Protein AF-0000000078279944 (afdb_homodimer)

InterPro domains:
  IPR004839 Aminotransferase, class I/classII, large domain [PF00155] (43-386)
  IPR015421 Pyridoxal phosphate-dependent transferase, major domain [G3DSA:3.40.640.10] (64-285)
  IPR015422 Pyridoxal phosphate-dependent transferase, small domain [G3DSA:3.90.1150.10] (15-389)
  IPR015424 Pyridoxal phosphate-dependent transferase [SSF53383] (3-393)
  IPR050859 Class-I pyridoxal-phosphate-dependent aminotransferase-like [PTHR42790] (8-394)

Foldseek 3Di:
DDDDDDPLVVVQDDDPLVVVVVVLPDPLFAEQADQAFAPVLAPVVLLVVLLVVCCVPPVVPLQDDDFAQADQLLLQVVQVCLCVQAVAHDGSLQKRKDLALLVVLLLVLVLWDAAAAEEEEEVQADLSSLSSNSSRNYHYDYFYADLQGGDLVSVLVVCVVRLRHAEYEYAQALGVFALHHHDLVVLLSVLVSCQVSVHAYEHEYAKQLLFQDDDRHHGSNSNHPNQRYKYKYGCVHLHNSVQSIIIIGTDSVSVVSSSVSSCVVPNHGNRNSSSSVSSSVVPDPSNVSSVVLNVQQVLLLVLLVVLCVVQADPPKDKDSHRGRFKIKIFDDQVDFVVVLQVLLVVVSYHWAFSQSSGSPDGRGRMTMGGRRHDHSVSSNVRSNSSSVSVVVRVD/DDDDDDPLVVVQDDDPLVVVVVVLPDPLFAEQADQAFAPVLAPVVLLVVLLVVCCVPPVVPLQDDDFAQADQLLLQVVQVCLCVQAVAHDGSLQKRKDLACLVVLLLVLVLWDAAAAEEEEEVQADLSSLSSNSSRNYHYDYFYADLQGGDLVSVLVVCVVRLRHAEYEYAQALTVFALHHHDLVVLLSVLVSCQVSVHAYEYEYAWQLLFQDDDRHHGSNSNHPRQRYKYKYGCVHLHNSVQSIIIIGTDSVSVVSSSVSSCVVPNHGNRNSSSSVSSSVVPDPSNVSSVVLNVQQVLLLVLLVVLCVVQADPPKDKDSHRGRFKIKIFDDQVDFVVVLQVLLVVVSYHWAFSQSSGSPDGRGRMTMGGRRHDHSVSSNVRSNSSSVSVVVRVD

Organism: NCBI:txid1796616

pLDDT: mean 95.04, std 7.79, range [55.16, 98.94]

Solvent-accessible surface area (backbone atoms only — not comparable to full-atom values): 38940 Å² total; per-residue (Å²): 119,83,78,70,60,14,76,50,54,77,73,59,61,78,54,66,61,57,61,49,51,60,61,46,68,40,88,76,33,45,60,20,51,61,95,46,63,42,49,89,71,44,61,50,70,63,48,50,51,28,43,47,50,43,46,74,75,39,29,50,61,30,37,26,76,68,54,43,49,43,60,63,72,43,31,40,50,50,18,52,48,43,28,70,68,25,56,41,89,53,49,40,72,19,37,34,45,25,46,18,38,46,24,39,47,21,52,47,24,65,48,36,42,39,74,69,32,33,36,37,28,47,45,59,25,48,45,55,54,53,46,18,36,43,66,38,41,42,42,76,45,76,24,55,54,57,80,48,28,63,39,62,72,54,45,52,51,48,45,66,74,38,77,73,42,44,37,35,45,45,44,53,38,26,15,54,49,46,5,42,43,42,39,69,67,47,35,48,49,49,29,50,50,29,50,74,71,65,30,36,31,43,41,44,38,60,30,60,85,33,57,65,51,85,74,91,67,71,40,44,52,47,60,37,86,60,64,43,43,30,38,31,30,39,39,36,68,69,58,38,36,5,57,31,44,18,21,35,34,37,51,49,72,62,40,51,52,50,44,55,53,38,42,19,37,34,42,42,57,45,30,37,55,46,52,31,51,39,45,40,60,73,74,43,63,62,65,61,53,38,51,53,51,28,54,53,39,43,53,21,45,52,39,42,53,53,28,45,68,70,38,41,73,86,78,48,48,64,49,81,43,45,26,40,49,31,28,23,37,38,48,52,81,86,43,48,30,67,61,49,41,58,52,17,47,77,63,34,22,42,56,34,50,33,37,70,26,27,90,78,58,84,49,46,23,25,33,31,39,29,40,37,60,48,57,54,68,56,39,34,50,36,42,39,43,45,21,51,36,50,55,57,65,74,99,121,83,76,68,59,13,74,50,54,78,72,59,61,77,55,68,60,58,60,48,51,60,62,47,68,40,87,76,34,43,61,20,52,59,94,46,64,43,50,88,71,44,61,52,69,63,49,50,51,28,43,48,49,43,46,73,76,38,30,48,62,30,38,26,75,68,54,43,49,42,60,62,72,43,31,40,50,50,19,50,47,43,27,71,69,25,53,42,89,52,48,40,73,19,36,36,47,27,44,17,37,47,24,39,46,22,51,47,23,66,48,36,41,39,74,67,32,34,35,36,29,47,45,59,25,48,46,55,54,52,47,16,36,42,65,38,43,42,41,77,44,77,24,55,54,57,78,46,28,61,41,62,72,55,42,51,51,48,45,67,76,38,75,73,43,46,39,36,46,46,42,53,36,28,16,53,49,45,5,41,44,41,39,70,66,48,35,49,50,48,28,50,49,29,51,74,69,66,30,36,31,43,43,41,39,60,30,60,85,36,55,62,50,85,74,91,64,69,41,44,52,47,60,36,86,58,66,43,43,30,38,32,30,40,39,37,69,69,60,39,36,6,58,31,45,18,22,36,35,36,50,48,73,61,40,52,52,51,45,55,53,37,42,20,38,34,43,43,57,44,31,37,54,46,51,29,51,38,45,38,60,73,75,45,62,61,66,61,53,39,50,53,50,27,53,54,38,43,53,21,46,51,38,42,53,54,27,45,71,70,38,43,71,85,78,48,48,64,50,81,45,44,25,40,50,32,28,24,38,37,48,54,80,86,42,48,29,67,61,49,41,60,51,17,47,76,63,34,23,43,56,33,49,33,37,68,25,28,90,78,57,84,49,47,23,25,33,31,40,30,40,39,60,48,57,54,69,56,38,34,51,34,42,40,41,46,22,51,36,51,55,60,68,76,104

Nearest PDB structures (foldseek):
  3av7-assembly1_C  TM=9.553E-01  e=4.199E-47  Pyrococcus horikoshii OT3
  1wst-assembly1_A-2  TM=9.482E-01  e=3.031E-46  Thermococcus profundus
  1bkg-assembly1_B  TM=9.026E-01  e=9.595E-30  Thermus thermophilus HB8
  1b5o-assembly1_B  TM=8.919E-01  e=1.489E-29  Thermus thermophilus HB8
  1b5p-assembly1_B  TM=8.932E-01  e=2.877E-29  Thermus thermophilus HB8

Radius of gyration: 26.82 Å; Cα contacts (8 Å, |Δi|>4): 1701; chains: 2; bounding box: 56×92×61 Å

Sequence (790 aa):
MEYKYAKRMSSVTASEIRELLKLTEQPEVISFAGGLPAPELFPIEEIKTVNNYVLDHNGEHALQYATTEGYQPLREWIAKRMNTRLGTSFCDENILITHGSQQALDLSGKVFLDEGDVVLCESPTYLAALSAFKAYSCKFAEIPTDDSGMIMSELEKALEKYPTAKLIYVIPDFQNPTGRTWSLERRQQLAEISAKYNVAVLEDNPYGELRYEGDFLPSVKSLDKAGNVLCTGTFSKIFCPGYRIGWIAGEKEVIRKYVLVKQGVDLQCNTIAQMVISAYLEKYDMDAHIDKIREVYRKRRDTAIKAIRSAFPSDITFTKPEGGLFLWIELNEKIDTTRLLEKCLEHNVAFVPGTSFFPNTKKCNTLRINFSNMPEDKISEGIMRIGRALNEFTEMEYKYAKRMSSVTASEIRELLKLTEQPEVISFAGGLPAPELFPIEEIKTVNNYVLDHNGEHALQYATTEGYQPLREWIAKRMNTRLGTSFCDENILITHGSQQALDLSGKVFLDEGDVVLCESPTYLAALSAFKAYSCKFAEIPTDDSGMIMSELEKALEKYPTAKLIYVIPDFQNPTGRTWSLERRQQLAEISAKYNVAVLEDNPYGELRYEGDFLPSVKSLDKAGNVLCTGTFSKIFCPGYRIGWIAGEKEVIRKYVLVKQGVDLQCNTIAQMVISAYLEKYDMDAHIDKIREVYRKRRDTAIKAIRSAFPSDITFTKPEGGLFLWIELNEKIDTTRLLEKCLEHNVAFVPGTSFFPNTKKCNTLRINFSNMPEDKISEGIMRIGRALNEFTE

Structure (mmCIF, N/CA/C/O backbone):
data_AF-0000000078279944-model_v1
#
loop_
_entity.id
_entity.type
_entity.pdbx_description
1 polymer Aminotransferase
#
loop_
_atom_site.group_PDB
_atom_site.id
_atom_site.type_symbol
_atom_site.label_atom_id
_atom_site.label_alt_id
_atom_site.label_comp_id
_atom_site.label_asym_id
_atom_site.label_entity_id
_atom_site.label_seq_id
_atom_site.pdbx_PDB_ins_code
_atom_site.Cartn_x
_atom_site.Cartn_y
_atom_site.Cartn_z
_atom_site.occupancy
_atom_site.B_iso_or_equiv
_atom_site.auth_seq_id
_atom_site.auth_comp_id
_atom_site.auth_asym_id
_atom_site.auth_atom_id
_atom_site.pdbx_PDB_model_num
ATOM 1 N N . MET A 1 1 ? -24.438 -0.947 14.328 1 65.62 1 MET A N 1
ATOM 2 C CA . MET A 1 1 ? -24.594 0.196 13.438 1 65.62 1 MET A CA 1
ATOM 3 C C . MET A 1 1 ? -24.562 -0.243 11.977 1 65.62 1 MET A C 1
ATOM 5 O O . MET A 1 1 ? -23.875 -1.203 11.633 1 65.62 1 MET A O 1
ATOM 9 N N . GLU A 1 2 ? -25.5 0.365 11.328 1 81 2 GLU A N 1
ATOM 10 C CA . GLU A 1 2 ? -25.609 0.07 9.906 1 81 2 GLU A CA 1
ATOM 11 C C . GLU A 1 2 ? -24.859 1.091 9.062 1 81 2 GLU A C 1
ATOM 13 O O . GLU A 1 2 ? -25.281 2.242 8.945 1 81 2 GLU A O 1
ATOM 18 N N . TYR A 1 3 ? -23.625 0.849 8.695 1 85.88 3 TYR A N 1
ATOM 19 C CA . TYR A 1 3 ? -22.844 1.724 7.824 1 85.88 3 TYR A CA 1
ATOM 20 C C . TYR A 1 3 ? -23.422 1.737 6.414 1 85.88 3 TYR A C 1
ATOM 22 O O . TYR A 1 3 ? -24 0.743 5.961 1 85.88 3 TYR A O 1
ATOM 30 N N . LYS A 1 4 ? -23.375 2.889 5.859 1 93.12 4 LYS A N 1
ATOM 31 C CA . LYS A 1 4 ? -23.75 3.029 4.453 1 93.12 4 LYS A CA 1
ATOM 32 C C . LYS A 1 4 ? -22.547 2.758 3.543 1 93.12 4 LYS A C 1
ATOM 34 O O . LYS A 1 4 ? -21.859 3.688 3.117 1 93.12 4 LYS A O 1
ATOM 39 N N . TYR A 1 5 ? -22.359 1.475 3.131 1 94.94 5 TYR A N 1
ATOM 40 C CA . TYR A 1 5 ? -21.203 1.061 2.354 1 94.94 5 TYR A CA 1
ATOM 41 C C . TYR A 1 5 ? -21.406 1.354 0.871 1 94.94 5 TYR A C 1
ATOM 43 O O . TYR A 1 5 ? -22.531 1.564 0.422 1 94.94 5 TYR A O 1
ATOM 51 N N . ALA A 1 6 ? -20.359 1.479 0.167 1 95.56 6 ALA A N 1
ATOM 52 C CA . ALA A 1 6 ? -20.422 1.55 -1.29 1 95.56 6 ALA A CA 1
ATOM 53 C C . ALA A 1 6 ? -21.062 0.295 -1.877 1 95.56 6 ALA A C 1
ATOM 55 O O . ALA A 1 6 ? -20.984 -0.782 -1.28 1 95.56 6 ALA A O 1
ATOM 56 N N . LYS A 1 7 ? -21.578 0.399 -3.098 1 92.81 7 LYS A N 1
ATOM 57 C CA . LYS A 1 7 ? -22.234 -0.699 -3.795 1 92.81 7 LYS A CA 1
ATOM 58 C C . LYS A 1 7 ? -21.281 -1.861 -4.031 1 92.81 7 LYS A C 1
ATOM 60 O O . LYS A 1 7 ? -21.672 -3.025 -3.963 1 92.81 7 LYS A O 1
ATOM 65 N N . ARG A 1 8 ? -20.047 -1.592 -4.25 1 92.06 8 ARG A N 1
ATOM 66 C CA . ARG A 1 8 ? -19.047 -2.602 -4.586 1 92.06 8 ARG A CA 1
ATOM 67 C C . ARG A 1 8 ? -18.812 -3.553 -3.418 1 92.06 8 ARG A C 1
ATOM 69 O O . ARG A 1 8 ? -18.344 -4.676 -3.609 1 92.06 8 ARG A O 1
ATOM 76 N N . MET A 1 9 ? -19.125 -3.168 -2.195 1 91.38 9 MET A N 1
ATOM 77 C CA . MET A 1 9 ? -18.875 -3.984 -1.011 1 91.38 9 MET A CA 1
ATOM 78 C C . MET A 1 9 ? -19.766 -5.227 -1.007 1 91.38 9 MET A C 1
ATOM 80 O O . MET A 1 9 ? -19.469 -6.203 -0.316 1 91.38 9 MET A O 1
ATOM 84 N N . SER A 1 10 ? -20.828 -5.172 -1.706 1 83.31 10 SER A N 1
ATOM 85 C CA . SER A 1 10 ? -21.719 -6.332 -1.81 1 83.31 10 SER A CA 1
ATOM 86 C C . SER A 1 10 ? -21.047 -7.457 -2.602 1 83.31 10 SER A C 1
ATOM 88 O O . SER A 1 10 ? -21.406 -8.625 -2.449 1 83.31 10 SER A O 1
ATOM 90 N N . SER A 1 11 ? -20.156 -7.086 -3.41 1 76.62 11 SER A N 1
ATOM 91 C CA . SER A 1 11 ? -19.484 -8.07 -4.262 1 76.62 11 SER A CA 1
ATOM 92 C C . SER A 1 11 ? -18.172 -8.539 -3.646 1 76.62 11 SER A C 1
ATOM 94 O O . SER A 1 11 ? -17.578 -9.508 -4.121 1 76.62 11 SER A O 1
ATOM 96 N N . VAL A 1 12 ? -17.844 -7.793 -2.619 1 73.19 12 VAL A N 1
ATOM 97 C CA . VAL A 1 12 ? -16.578 -8.156 -1.981 1 73.19 12 VAL A CA 1
ATOM 98 C C . VAL A 1 12 ? -16.828 -9.227 -0.917 1 73.19 12 VAL A C 1
ATOM 100 O O . VAL A 1 12 ? -17.562 -8.984 0.053 1 73.19 12 VAL A O 1
ATOM 103 N N . THR A 1 13 ? -16.609 -10.391 -1.125 1 66.62 13 THR A N 1
ATOM 104 C CA . THR A 1 13 ? -16.828 -11.508 -0.209 1 66.62 13 THR A CA 1
ATOM 105 C C . THR A 1 13 ? -15.492 -12.016 0.339 1 66.62 13 THR A C 1
ATOM 107 O O . THR A 1 13 ? -14.445 -11.844 -0.29 1 66.62 13 THR A O 1
ATOM 110 N N . ALA A 1 14 ? -15.688 -12.367 1.615 1 60.19 14 ALA A N 1
ATOM 111 C CA . ALA A 1 14 ? -14.508 -12.984 2.221 1 60.19 14 ALA A CA 1
ATOM 112 C C . ALA A 1 14 ? -13.977 -14.125 1.357 1 60.19 14 ALA A C 1
ATOM 114 O O . ALA A 1 14 ? -14.758 -14.898 0.8 1 60.19 14 ALA A O 1
ATOM 115 N N . SER A 1 15 ? -12.664 -13.898 1.014 1 56.44 15 SER A N 1
ATOM 116 C CA . SER A 1 15 ? -12.047 -14.977 0.251 1 56.44 15 SER A CA 1
ATOM 117 C C . SER A 1 15 ? -12.102 -16.297 1.014 1 56.44 15 SER A C 1
ATOM 119 O O . SER A 1 15 ? -11.648 -16.375 2.158 1 56.44 15 SER A O 1
ATOM 121 N N . GLU A 1 16 ? -13.023 -17.203 0.673 1 55.19 16 GLU A N 1
ATOM 122 C CA . GLU A 1 16 ? -13.016 -18.547 1.235 1 55.19 16 GLU A CA 1
ATOM 123 C C . GLU A 1 16 ? -11.594 -19.047 1.471 1 55.19 16 GLU A C 1
ATOM 125 O O . GLU A 1 16 ? -11.32 -19.688 2.479 1 55.19 16 GLU A O 1
ATOM 130 N N . ILE A 1 17 ? -10.758 -18.625 0.585 1 56.97 17 ILE A N 1
ATOM 131 C CA . ILE A 1 17 ? -9.383 -19.094 0.615 1 56.97 17 ILE A CA 1
ATOM 132 C C . ILE A 1 17 ? -8.648 -18.5 1.815 1 56.97 17 ILE A C 1
ATOM 134 O O . ILE A 1 17 ? -7.922 -19.203 2.518 1 56.97 17 ILE A O 1
ATOM 138 N N . ARG A 1 18 ? -8.867 -17.297 2.035 1 56.94 18 ARG A N 1
ATOM 139 C CA . ARG A 1 18 ? -8.125 -16.672 3.131 1 56.94 18 ARG A CA 1
ATOM 140 C C . ARG A 1 18 ? -8.562 -17.25 4.477 1 56.94 18 ARG A C 1
ATOM 142 O O . ARG A 1 18 ? -7.734 -17.453 5.367 1 56.94 18 ARG A O 1
ATOM 149 N N . GLU A 1 19 ? -9.883 -17.562 4.52 1 58.25 19 GLU A N 1
ATOM 150 C CA . GLU A 1 19 ? -10.352 -18.219 5.734 1 58.25 19 GLU A CA 1
ATOM 151 C C . GLU A 1 19 ? -9.734 -19.609 5.887 1 58.25 19 GLU A C 1
ATOM 153 O O . GLU A 1 19 ? -9.414 -20.031 7 1 58.25 19 GLU A O 1
ATOM 158 N N . LEU A 1 20 ? -9.586 -20.078 4.824 1 58.69 20 LEU A N 1
ATOM 159 C CA . LEU A 1 20 ? -8.969 -21.391 4.828 1 58.69 20 LEU A CA 1
ATOM 160 C C . LEU A 1 20 ? -7.492 -21.297 5.211 1 58.69 20 LEU A C 1
ATOM 162 O O . LEU A 1 20 ? -6.992 -22.141 5.973 1 58.69 20 LEU A O 1
ATOM 166 N N . LEU A 1 21 ? -6.863 -20.203 4.801 1 58.97 21 LEU A N 1
ATOM 167 C CA . LEU A 1 21 ? -5.438 -20.016 5.055 1 58.97 21 LEU A CA 1
ATOM 168 C C . LEU A 1 21 ? -5.176 -19.781 6.539 1 58.97 21 LEU A C 1
ATOM 170 O O . LEU A 1 21 ? -4.137 -20.203 7.062 1 58.97 21 LEU A O 1
ATOM 174 N N . LYS A 1 22 ? -6.156 -19.281 7.113 1 59.84 22 LYS A N 1
ATOM 175 C CA . LYS A 1 22 ? -6.035 -19.109 8.555 1 59.84 22 LYS A CA 1
ATOM 176 C C . LYS A 1 22 ? -5.98 -20.453 9.273 1 59.84 22 LYS A C 1
ATOM 178 O O . LYS A 1 22 ? -5.258 -20.609 10.266 1 59.84 22 LYS A O 1
ATOM 183 N N . LEU A 1 23 ? -6.637 -21.359 8.734 1 57.47 23 LEU A N 1
ATOM 184 C CA . LEU A 1 23 ? -6.684 -22.688 9.312 1 57.47 23 LEU A CA 1
ATOM 185 C C . LEU A 1 23 ? -5.344 -23.406 9.141 1 57.47 23 LEU A C 1
ATOM 187 O O . LEU A 1 23 ? -4.984 -24.25 9.961 1 57.47 23 LEU A O 1
ATOM 191 N N . THR A 1 24 ? -4.641 -22.922 8.203 1 60.19 24 THR A N 1
ATOM 192 C CA . THR A 1 24 ? -3.41 -23.641 7.871 1 60.19 24 THR A CA 1
ATOM 193 C C . THR A 1 24 ? -2.256 -23.156 8.742 1 60.19 24 THR A C 1
ATOM 195 O O . THR A 1 24 ? -1.141 -23.672 8.648 1 60.19 24 THR A O 1
ATOM 198 N N . GLU A 1 25 ? -2.605 -22.328 9.641 1 63.91 25 GLU A N 1
ATOM 199 C CA . GLU A 1 25 ? -1.559 -21.812 10.516 1 63.91 25 GLU A CA 1
ATOM 200 C C . GLU A 1 25 ? -1.317 -22.734 11.703 1 63.91 25 GLU A C 1
ATOM 202 O O . GLU A 1 25 ? -0.363 -22.562 12.453 1 63.91 25 GLU A O 1
ATOM 207 N N . GLN A 1 26 ? -2 -23.859 11.695 1 70.94 26 GLN A N 1
ATOM 208 C CA . GLN A 1 26 ? -1.766 -24.828 12.75 1 70.94 26 GLN A CA 1
ATOM 209 C C . GLN A 1 26 ? -0.533 -25.672 12.453 1 70.94 26 GLN A C 1
ATOM 211 O O . GLN A 1 26 ? -0.379 -26.188 11.344 1 70.94 26 GLN A O 1
ATOM 216 N N . PRO A 1 27 ? 0.3 -25.812 13.414 1 77.81 27 PRO A N 1
ATOM 217 C CA . PRO A 1 27 ? 1.584 -26.484 13.188 1 77.81 27 PRO A CA 1
ATOM 218 C C . PRO A 1 27 ? 1.425 -27.922 12.734 1 77.81 27 PRO A C 1
ATOM 220 O O . PRO A 1 27 ? 2.314 -28.469 12.07 1 77.81 27 PRO A O 1
ATOM 223 N N . GLU A 1 28 ? 0.326 -28.516 13 1 86.94 28 GLU A N 1
ATOM 224 C CA . GLU A 1 28 ? 0.134 -29.922 12.672 1 86.94 28 GLU A CA 1
ATOM 225 C C . GLU A 1 28 ? -0.317 -30.094 11.227 1 86.94 28 GLU A C 1
ATOM 227 O O . GLU A 1 28 ? -0.282 -31.203 10.688 1 86.94 28 GLU A O 1
ATOM 232 N N . VAL A 1 29 ? -0.707 -29.141 10.664 1 90.94 29 VAL A N 1
ATOM 233 C CA . VAL A 1 29 ? -1.263 -29.234 9.312 1 90.94 29 VAL A CA 1
ATOM 234 C C . VAL A 1 29 ? -0.163 -28.984 8.281 1 90.94 29 VAL A C 1
ATOM 236 O O . VAL A 1 29 ? 0.544 -27.984 8.352 1 90.94 29 VAL A O 1
ATOM 239 N N . ILE A 1 30 ? 0.047 -29.953 7.398 1 93.88 30 ILE A N 1
ATOM 240 C CA . ILE A 1 30 ? 0.878 -29.719 6.223 1 93.88 30 ILE A CA 1
ATOM 241 C C . ILE A 1 30 ? 0.089 -28.938 5.176 1 93.88 30 ILE A C 1
ATOM 243 O O . ILE A 1 30 ? -0.887 -29.453 4.617 1 93.88 30 ILE A O 1
ATOM 247 N N . SER A 1 31 ? 0.511 -27.719 4.965 1 92.19 31 SER A N 1
ATOM 248 C CA . SER A 1 31 ? -0.3 -26.859 4.109 1 92.19 31 SER A CA 1
ATOM 249 C C . SER A 1 31 ? 0.357 -26.656 2.748 1 92.19 31 SER A C 1
ATOM 251 O O . SER A 1 31 ? 1.504 -26.219 2.666 1 92.19 31 SER A O 1
ATOM 253 N N . PHE A 1 32 ? -0.407 -26.984 1.696 1 93.81 32 PHE A N 1
ATOM 254 C CA . PHE A 1 32 ? -0.02 -26.688 0.323 1 93.81 32 PHE A CA 1
ATOM 255 C C . PHE A 1 32 ? -0.824 -25.516 -0.221 1 93.81 32 PHE A C 1
ATOM 257 O O . PHE A 1 32 ? -0.864 -25.281 -1.433 1 93.81 32 PHE A O 1
ATOM 264 N N . ALA A 1 33 ? -1.485 -24.781 0.702 1 87.12 33 ALA A N 1
ATOM 265 C CA . ALA A 1 33 ? -2.473 -23.781 0.291 1 87.12 33 ALA A CA 1
ATOM 266 C C . ALA A 1 33 ? -1.805 -22.453 -0.028 1 87.12 33 ALA A C 1
ATOM 268 O O . ALA A 1 33 ? -2.242 -21.734 -0.926 1 87.12 33 ALA A O 1
ATOM 269 N N . GLY A 1 34 ? -0.822 -22.047 0.621 1 80.81 34 GLY A N 1
ATOM 270 C CA . GLY A 1 34 ? -0.262 -20.719 0.425 1 80.81 34 GLY A CA 1
ATOM 271 C C . GLY A 1 34 ? 0.759 -20.672 -0.695 1 80.81 34 GLY A C 1
ATOM 272 O O . GLY A 1 34 ? 1.333 -21.688 -1.072 1 80.81 34 GLY A O 1
ATOM 273 N N . GLY A 1 35 ? 0.805 -19.547 -1.481 1 84 35 GLY A N 1
ATOM 274 C CA . GLY A 1 35 ? 1.883 -19.281 -2.416 1 84 35 GLY A CA 1
ATOM 275 C C . GLY A 1 35 ? 3.105 -18.672 -1.756 1 84 35 GLY A C 1
ATOM 276 O O . GLY A 1 35 ? 3.596 -17.625 -2.189 1 84 35 GLY A O 1
ATOM 277 N N . LEU A 1 36 ? 3.637 -19.438 -0.78 1 90.56 36 LEU A N 1
ATOM 278 C CA . LEU A 1 36 ? 4.688 -18.891 0.074 1 90.56 36 LEU A CA 1
ATOM 279 C C . LEU A 1 36 ? 6.059 -19.422 -0.351 1 90.56 36 LEU A C 1
ATOM 281 O O . LEU A 1 36 ? 6.219 -20.625 -0.596 1 90.56 36 LEU A O 1
ATOM 285 N N . PRO A 1 37 ? 7.016 -18.531 -0.433 1 94.81 37 PRO A N 1
ATOM 286 C CA . PRO A 1 37 ? 8.398 -18.984 -0.619 1 94.81 37 PRO A CA 1
ATOM 287 C C . PRO A 1 37 ? 8.93 -19.75 0.585 1 94.81 37 PRO A C 1
ATOM 289 O O . PRO A 1 37 ? 8.352 -19.703 1.671 1 94.81 37 PRO A O 1
ATOM 292 N N . ALA A 1 38 ? 9.977 -20.5 0.367 1 95.88 38 ALA A N 1
ATOM 293 C CA . ALA A 1 38 ? 10.656 -21.219 1.435 1 95.88 38 ALA A CA 1
ATOM 294 C C . ALA A 1 38 ? 11.422 -20.266 2.348 1 95.88 38 ALA A C 1
ATOM 296 O O . ALA A 1 38 ? 12.406 -19.656 1.93 1 95.88 38 ALA A O 1
ATOM 297 N N . PRO A 1 39 ? 11.039 -20.219 3.578 1 95.25 39 PRO A N 1
ATOM 298 C CA . PRO A 1 39 ? 11.648 -19.203 4.449 1 95.25 39 PRO A CA 1
ATOM 299 C C . PRO A 1 39 ? 13.117 -19.484 4.738 1 95.25 39 PRO A C 1
ATOM 301 O O . PRO A 1 39 ? 13.898 -18.562 4.977 1 95.25 39 PRO A O 1
ATOM 304 N N . GLU A 1 40 ? 13.5 -20.797 4.699 1 96.62 40 GLU A N 1
ATOM 305 C CA . GLU A 1 40 ? 14.875 -21.156 5 1 96.62 40 GLU A CA 1
ATOM 306 C C . GLU A 1 40 ? 15.836 -20.641 3.932 1 96.62 40 GLU A C 1
ATOM 308 O O . GLU A 1 40 ? 17.047 -20.641 4.125 1 96.62 40 GLU A O 1
ATOM 313 N N . LEU A 1 41 ? 15.305 -20.172 2.82 1 97.5 41 LEU A N 1
ATOM 314 C CA . LEU A 1 41 ? 16.141 -19.703 1.723 1 97.5 41 LEU A CA 1
ATOM 315 C C . LEU A 1 41 ? 16.344 -18.203 1.802 1 97.5 41 LEU A C 1
ATOM 317 O O . LEU A 1 41 ? 17.109 -17.625 1.02 1 97.5 41 LEU A O 1
ATOM 321 N N . PHE A 1 42 ? 15.695 -17.516 2.729 1 98.31 42 PHE A N 1
ATOM 322 C CA . PHE A 1 42 ? 15.906 -16.078 2.877 1 98.31 42 PHE A CA 1
ATOM 323 C C . PHE A 1 42 ? 17.328 -15.773 3.326 1 98.31 42 PHE A C 1
ATOM 325 O O . PHE A 1 42 ? 17.828 -16.391 4.27 1 98.31 42 PHE A O 1
ATOM 332 N N . PRO A 1 43 ? 17.984 -14.875 2.689 1 98.62 43 PRO A N 1
ATOM 333 C CA . PRO A 1 43 ? 19.359 -14.547 3.061 1 98.62 43 PRO A CA 1
ATOM 334 C C . PRO A 1 43 ? 19.453 -13.594 4.254 1 98.62 43 PRO A C 1
ATOM 336 O O . PRO A 1 43 ? 19.906 -12.461 4.113 1 98.62 43 PRO A O 1
ATOM 339 N N . ILE A 1 44 ? 19.156 -14.062 5.414 1 98.69 44 ILE A N 1
ATOM 340 C CA . ILE A 1 44 ? 18.938 -13.281 6.625 1 98.69 44 ILE A CA 1
ATOM 341 C C . ILE A 1 44 ? 20.219 -12.57 7.023 1 98.69 44 ILE A C 1
ATOM 343 O O . ILE A 1 44 ? 20.219 -11.375 7.324 1 98.69 44 ILE A O 1
ATOM 347 N N . GLU A 1 45 ? 21.359 -13.281 6.973 1 98.62 45 GLU A N 1
ATOM 348 C CA . GLU A 1 45 ? 22.625 -12.688 7.395 1 98.62 45 GLU A CA 1
ATOM 349 C C . GLU A 1 45 ? 23.047 -11.57 6.449 1 98.62 45 GLU A C 1
ATOM 351 O O . GLU A 1 45 ? 23.531 -10.523 6.895 1 98.62 45 GLU A O 1
ATOM 356 N N . GLU A 1 46 ? 22.922 -11.812 5.156 1 98.81 46 GLU A N 1
ATOM 357 C CA . GLU A 1 46 ? 23.234 -10.789 4.164 1 98.81 46 GLU A CA 1
ATOM 358 C C . GLU A 1 46 ? 22.328 -9.578 4.312 1 98.81 46 GLU A C 1
ATOM 360 O O . GLU A 1 46 ? 22.781 -8.438 4.188 1 98.81 46 GLU A O 1
ATOM 365 N N . ILE A 1 47 ? 21.062 -9.789 4.602 1 98.81 47 ILE A N 1
ATOM 366 C CA . ILE A 1 47 ? 20.078 -8.719 4.777 1 98.81 47 ILE A CA 1
ATOM 367 C C . ILE A 1 47 ? 20.438 -7.898 6.02 1 98.81 47 ILE A C 1
ATOM 369 O O . ILE A 1 47 ? 20.375 -6.668 6.004 1 98.81 47 ILE A O 1
ATOM 373 N N . LYS A 1 48 ? 20.781 -8.609 7.129 1 98.5 48 LYS A N 1
ATOM 374 C CA . LYS A 1 48 ? 21.219 -7.926 8.344 1 98.5 48 LYS A CA 1
ATOM 375 C C . LYS A 1 48 ? 22.391 -7 8.062 1 98.5 48 LYS A C 1
ATOM 377 O O . LYS A 1 48 ? 22.406 -5.848 8.508 1 98.5 48 LYS A O 1
ATOM 382 N N . THR A 1 49 ? 23.312 -7.438 7.238 1 98.75 49 THR A N 1
ATOM 383 C CA . THR A 1 49 ? 24.516 -6.672 6.891 1 98.75 49 THR A CA 1
ATOM 384 C C . THR A 1 49 ? 24.141 -5.422 6.102 1 98.75 49 THR A C 1
ATOM 386 O O . THR A 1 49 ? 24.609 -4.324 6.414 1 98.75 49 THR A O 1
ATOM 389 N N . VAL A 1 50 ? 23.344 -5.555 5.121 1 98.75 50 VAL A N 1
ATOM 390 C CA . VAL A 1 50 ? 23.031 -4.414 4.266 1 98.75 50 VAL A CA 1
ATOM 391 C C . VAL A 1 50 ? 22.094 -3.461 4.996 1 98.75 50 VAL A C 1
ATOM 393 O O . VAL A 1 50 ? 22.125 -2.248 4.777 1 98.75 50 VAL A O 1
ATOM 396 N N . ASN A 1 51 ? 21.234 -3.992 5.863 1 98.69 51 ASN A N 1
ATOM 397 C CA . ASN A 1 51 ? 20.422 -3.119 6.699 1 98.69 51 ASN A CA 1
ATOM 398 C C . ASN A 1 51 ? 21.297 -2.197 7.555 1 98.69 51 ASN A C 1
ATOM 400 O O . ASN A 1 51 ? 21.031 -0.994 7.633 1 98.69 51 ASN A O 1
ATOM 404 N N . ASN A 1 52 ? 22.25 -2.76 8.227 1 98.75 52 ASN A N 1
ATOM 405 C CA . ASN A 1 52 ? 23.188 -1.97 9.016 1 98.75 52 ASN A CA 1
ATOM 406 C C . ASN A 1 52 ? 23.922 -0.95 8.148 1 98.75 52 ASN A C 1
ATOM 408 O O . ASN A 1 52 ? 24.094 0.205 8.547 1 98.75 52 ASN A O 1
ATOM 412 N N . TYR A 1 53 ? 24.344 -1.382 6.988 1 98.81 53 TYR A N 1
ATOM 413 C CA . TYR A 1 53 ? 25.062 -0.496 6.074 1 98.81 53 TYR A CA 1
ATOM 414 C C . TYR A 1 53 ? 24.203 0.711 5.707 1 98.81 53 TYR A C 1
ATOM 416 O O . TYR A 1 53 ? 24.672 1.851 5.762 1 98.81 53 TYR A O 1
ATOM 424 N N . VAL A 1 54 ? 22.953 0.49 5.336 1 98.88 54 VAL A N 1
ATOM 425 C CA . VAL A 1 54 ? 22.031 1.551 4.918 1 98.88 54 VAL A CA 1
ATOM 426 C C . VAL A 1 54 ? 21.797 2.512 6.078 1 98.88 54 VAL A C 1
ATOM 428 O O . VAL A 1 54 ? 21.859 3.73 5.906 1 98.88 54 VAL A O 1
ATOM 431 N N . LEU A 1 55 ? 21.531 1.986 7.266 1 98.75 55 LEU A N 1
ATOM 432 C CA . LEU A 1 55 ? 21.234 2.824 8.422 1 98.75 55 LEU A CA 1
ATOM 433 C C . LEU A 1 55 ? 22.469 3.625 8.836 1 98.75 55 LEU A C 1
ATOM 435 O O . LEU A 1 55 ? 22.359 4.789 9.227 1 98.75 55 LEU A O 1
ATOM 439 N N . ASP A 1 56 ? 23.672 3.039 8.695 1 98.5 56 ASP A N 1
ATOM 440 C CA . ASP A 1 56 ? 24.922 3.703 9.07 1 98.5 56 ASP A CA 1
ATOM 441 C C . ASP A 1 56 ? 25.25 4.844 8.109 1 98.5 56 ASP A C 1
ATOM 443 O O . ASP A 1 56 ? 25.781 5.879 8.516 1 98.5 56 ASP A O 1
ATOM 447 N N . HIS A 1 57 ? 24.922 4.688 6.855 1 98.31 57 HIS A N 1
ATOM 448 C CA . HIS A 1 57 ? 25.422 5.621 5.855 1 98.31 57 HIS A CA 1
ATOM 449 C C . HIS A 1 57 ? 24.312 6.539 5.352 1 98.31 57 HIS A C 1
ATOM 451 O O . HIS A 1 57 ? 24.578 7.648 4.887 1 98.31 57 HIS A O 1
ATOM 457 N N . ASN A 1 58 ? 23.094 6.086 5.457 1 98 58 ASN A N 1
ATOM 458 C CA . ASN A 1 58 ? 21.984 6.836 4.887 1 98 58 ASN A CA 1
ATOM 459 C C . ASN A 1 58 ? 20.75 6.777 5.781 1 98 58 ASN A C 1
ATOM 461 O O . ASN A 1 58 ? 19.625 6.805 5.293 1 98 58 ASN A O 1
ATOM 465 N N . GLY A 1 59 ? 20.922 6.648 7.02 1 98.25 59 GLY A N 1
ATOM 466 C CA . GLY A 1 59 ? 19.828 6.414 7.94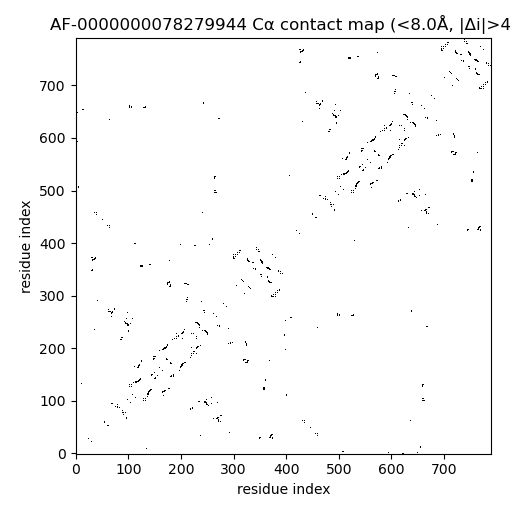9 1 98.25 59 GLY A CA 1
ATOM 467 C C . GLY A 1 59 ? 18.75 7.473 7.871 1 98.25 59 GLY A C 1
ATOM 468 O O . GLY A 1 59 ? 17.562 7.152 7.828 1 98.25 59 GLY A O 1
ATOM 469 N N . GLU A 1 60 ? 19.094 8.75 7.875 1 97.25 60 GLU A N 1
ATOM 470 C CA . GLU A 1 60 ? 18.125 9.844 7.824 1 97.25 60 GLU A CA 1
ATOM 471 C C . GLU A 1 60 ? 17.297 9.789 6.551 1 97.25 60 GLU A C 1
ATOM 473 O O . GLU A 1 60 ? 16.078 9.977 6.59 1 97.25 60 GLU A O 1
ATOM 478 N N . HIS A 1 61 ? 17.938 9.484 5.457 1 96 61 HIS A N 1
ATOM 479 C CA . HIS A 1 61 ? 17.234 9.383 4.18 1 96 61 HIS A CA 1
ATOM 480 C C . HIS A 1 61 ? 16.359 8.141 4.129 1 96 61 HIS A C 1
ATOM 482 O O . HIS A 1 61 ? 15.203 8.203 3.682 1 96 61 HIS A O 1
ATOM 488 N N . ALA A 1 62 ? 16.875 7.027 4.625 1 98.31 62 ALA A N 1
ATOM 489 C CA . ALA A 1 62 ? 16.188 5.738 4.562 1 98.31 62 ALA A CA 1
ATOM 490 C C . ALA A 1 62 ? 14.93 5.746 5.422 1 98.31 62 ALA A C 1
ATOM 492 O O . ALA A 1 62 ? 13.977 5.023 5.137 1 98.31 62 ALA A O 1
ATOM 493 N N . LEU A 1 63 ? 14.969 6.539 6.461 1 98.25 63 LEU A N 1
ATOM 494 C CA . LEU A 1 63 ? 13.852 6.543 7.406 1 98.25 63 LEU A CA 1
ATOM 495 C C . LEU A 1 63 ? 12.93 7.73 7.152 1 98.25 63 LEU A C 1
ATOM 497 O O . LEU A 1 63 ? 12.047 8.016 7.957 1 98.25 63 LEU A O 1
ATOM 501 N N . GLN A 1 64 ? 13.039 8.43 6.047 1 96.25 64 GLN A N 1
ATOM 502 C CA . GLN A 1 64 ? 12.242 9.586 5.648 1 96.25 64 GLN A CA 1
ATOM 503 C C . GLN A 1 64 ? 11.352 9.25 4.457 1 96.25 64 GLN A C 1
ATOM 505 O O . GLN A 1 64 ? 11.5 8.195 3.84 1 96.25 64 GLN A O 1
ATOM 510 N N . TYR A 1 65 ? 10.391 10.156 4.164 1 93.69 65 TYR A N 1
ATOM 511 C CA . TYR A 1 65 ? 9.602 10.078 2.938 1 93.69 65 TYR A CA 1
ATOM 512 C C . TYR A 1 65 ? 10.508 10.094 1.709 1 93.69 65 TYR A C 1
ATOM 514 O O . TYR A 1 65 ? 11.609 10.641 1.749 1 93.69 65 TYR A O 1
ATOM 522 N N . ALA A 1 66 ? 10.023 9.461 0.687 1 91.62 66 ALA A N 1
ATOM 523 C CA . ALA A 1 66 ? 10.672 9.453 -0.621 1 91.62 66 ALA A CA 1
ATOM 524 C C . ALA A 1 66 ? 9.664 9.734 -1.734 1 91.62 66 ALA A C 1
ATOM 526 O O . ALA A 1 66 ? 8.539 10.156 -1.469 1 91.62 66 ALA A O 1
ATOM 527 N N . THR A 1 67 ? 10.117 9.672 -2.912 1 92.38 67 THR A N 1
ATOM 528 C CA . THR A 1 67 ? 9.25 9.945 -4.051 1 92.38 67 THR A CA 1
ATOM 529 C C . THR A 1 67 ? 8.258 8.805 -4.258 1 92.38 67 THR A C 1
ATOM 531 O O . THR A 1 67 ? 8.555 7.652 -3.934 1 92.38 67 THR A O 1
ATOM 534 N N . THR A 1 68 ? 7.148 9.109 -4.816 1 95.75 68 THR A N 1
ATOM 535 C CA . THR A 1 68 ? 6.109 8.125 -5.102 1 95.75 68 THR A CA 1
ATOM 536 C C . THR A 1 68 ? 6.625 7.059 -6.062 1 95.75 68 THR A C 1
ATOM 538 O O . THR A 1 68 ? 6.293 5.879 -5.922 1 95.75 68 THR A O 1
ATOM 541 N N . GLU A 1 69 ? 7.484 7.465 -7.043 1 97.19 69 GLU A N 1
ATOM 542 C CA . GLU A 1 69 ? 8.016 6.551 -8.047 1 97.19 69 GLU A CA 1
ATOM 543 C C . GLU A 1 69 ? 8.852 5.445 -7.41 1 97.19 69 GLU A C 1
ATOM 545 O O . GLU A 1 69 ? 8.883 4.316 -7.906 1 97.19 69 GLU A O 1
ATOM 550 N N . GLY A 1 70 ? 9.547 5.816 -6.336 1 97.75 70 GLY A N 1
ATOM 551 C CA . GLY A 1 70 ? 10.414 4.871 -5.66 1 97.75 70 GLY A CA 1
ATOM 552 C C . GLY A 1 70 ? 11.883 5.25 -5.734 1 97.75 70 GLY A C 1
ATOM 553 O O . GLY A 1 70 ? 12.25 6.191 -6.445 1 97.75 70 GLY A O 1
ATOM 554 N N . TYR A 1 71 ? 12.711 4.586 -5.016 1 98.06 71 TYR A N 1
ATOM 555 C CA . TYR A 1 71 ? 14.141 4.82 -4.902 1 98.06 71 TYR A CA 1
ATOM 556 C C . TYR A 1 71 ? 14.836 4.641 -6.246 1 98.06 71 TYR A C 1
ATOM 558 O O . TYR A 1 71 ? 14.773 3.564 -6.844 1 98.06 71 TYR A O 1
ATOM 566 N N . GLN A 1 72 ? 15.484 5.676 -6.73 1 97.69 72 GLN A N 1
ATOM 567 C CA . GLN A 1 72 ? 15.961 5.762 -8.109 1 97.69 72 GLN A CA 1
ATOM 568 C C . GLN A 1 72 ? 16.938 4.625 -8.43 1 97.69 72 GLN A C 1
ATOM 570 O O . GLN A 1 72 ? 16.781 3.947 -9.445 1 97.69 72 GLN A O 1
ATOM 575 N N . PRO A 1 73 ? 17.922 4.324 -7.566 1 98.44 73 PRO A N 1
ATOM 576 C CA . PRO A 1 73 ? 18.844 3.229 -7.887 1 98.44 73 PRO A CA 1
ATOM 577 C C . PRO A 1 73 ? 18.125 1.888 -8.039 1 98.44 73 PRO A C 1
ATOM 579 O O . PRO A 1 73 ? 18.516 1.071 -8.875 1 98.44 73 PRO A O 1
ATOM 582 N N . LEU A 1 74 ? 17.109 1.669 -7.266 1 98.81 74 LEU A N 1
ATOM 583 C CA . LEU A 1 74 ? 16.359 0.425 -7.375 1 98.81 74 LEU A CA 1
ATOM 584 C C . LEU A 1 74 ? 15.578 0.375 -8.688 1 98.81 74 LEU A C 1
ATOM 586 O O . LEU A 1 74 ? 15.531 -0.666 -9.344 1 98.81 74 LEU A O 1
ATOM 590 N N . ARG A 1 75 ? 14.922 1.475 -9.07 1 98.81 75 ARG A N 1
ATOM 591 C CA . ARG A 1 75 ? 14.203 1.549 -10.344 1 98.81 75 ARG A CA 1
ATOM 592 C C . ARG A 1 75 ? 15.148 1.293 -11.516 1 98.81 75 ARG A C 1
ATOM 594 O O . ARG A 1 75 ? 14.781 0.612 -12.477 1 98.81 75 ARG A O 1
ATOM 601 N N . GLU A 1 76 ? 16.359 1.815 -11.406 1 98.81 76 GLU A N 1
ATOM 602 C CA . GLU A 1 76 ? 17.359 1.598 -12.438 1 98.81 76 GLU A CA 1
ATOM 603 C C . GLU A 1 76 ? 17.75 0.126 -12.531 1 98.81 76 GLU A C 1
ATOM 605 O O . GLU A 1 76 ? 17.891 -0.423 -13.625 1 98.81 76 GLU A O 1
ATOM 610 N N . TRP A 1 77 ? 17.953 -0.461 -11.422 1 98.81 77 TRP A N 1
ATOM 611 C CA . TRP A 1 77 ? 18.297 -1.879 -11.406 1 98.81 77 TRP A CA 1
ATOM 612 C C . TRP A 1 77 ? 17.188 -2.717 -12.023 1 98.81 77 TRP A C 1
ATOM 614 O O . TRP A 1 77 ? 17.453 -3.609 -12.836 1 98.81 77 TRP A O 1
ATOM 624 N N . ILE A 1 78 ? 15.969 -2.447 -11.664 1 98.88 78 ILE A N 1
ATOM 625 C CA . ILE A 1 78 ? 14.812 -3.189 -12.164 1 98.88 78 ILE A CA 1
ATOM 626 C C . ILE A 1 78 ? 14.734 -3.059 -13.68 1 98.88 78 ILE A C 1
ATOM 628 O O . ILE A 1 78 ? 14.539 -4.051 -14.391 1 98.88 78 ILE A O 1
ATOM 632 N N . ALA A 1 79 ? 14.867 -1.835 -14.141 1 98.81 79 ALA A N 1
ATOM 633 C CA . ALA A 1 79 ? 14.836 -1.605 -15.586 1 98.81 79 ALA A CA 1
ATOM 634 C C . ALA A 1 79 ? 15.914 -2.424 -16.297 1 98.81 79 ALA A C 1
ATOM 636 O O . ALA A 1 79 ? 15.633 -3.125 -17.266 1 98.81 79 ALA A O 1
ATOM 637 N N . LYS A 1 80 ? 17.094 -2.357 -15.789 1 98.69 80 LYS A N 1
ATOM 638 C CA . LYS A 1 80 ? 18.219 -3.084 -16.391 1 98.69 80 LYS A CA 1
ATOM 639 C C . LYS A 1 80 ? 17.953 -4.59 -16.391 1 98.69 80 LYS A C 1
ATOM 641 O O . LYS A 1 80 ? 18.234 -5.273 -17.375 1 98.69 80 LYS A O 1
ATOM 646 N N . ARG A 1 81 ? 17.5 -5.074 -15.32 1 98.44 81 ARG A N 1
ATOM 647 C CA . ARG A 1 81 ? 17.219 -6.5 -15.195 1 98.44 81 ARG A CA 1
ATOM 648 C C . ARG A 1 81 ? 16.141 -6.934 -16.188 1 98.44 81 ARG A C 1
ATOM 650 O O . ARG A 1 81 ? 16.281 -7.961 -16.859 1 98.44 81 ARG A O 1
ATOM 657 N N . MET A 1 82 ? 15.055 -6.191 -16.266 1 98.31 82 MET A N 1
ATOM 658 C CA . MET A 1 82 ? 13.984 -6.516 -17.203 1 98.31 82 MET A CA 1
ATOM 659 C C . MET A 1 82 ? 14.5 -6.504 -18.641 1 98.31 82 MET A C 1
ATOM 661 O O . MET A 1 82 ? 14.148 -7.375 -19.438 1 98.31 82 MET A O 1
ATOM 665 N N . ASN A 1 83 ? 15.344 -5.531 -18.938 1 98.38 83 ASN A N 1
ATOM 666 C CA . ASN A 1 83 ? 15.914 -5.445 -20.281 1 98.38 83 ASN A CA 1
ATOM 667 C C . ASN A 1 83 ? 16.781 -6.664 -20.609 1 98.38 83 ASN A C 1
ATOM 669 O O . ASN A 1 83 ? 16.688 -7.219 -21.703 1 98.38 83 ASN A O 1
ATOM 673 N N . THR A 1 84 ? 17.5 -7.117 -19.641 1 97.38 84 THR A N 1
ATOM 674 C CA . THR A 1 84 ? 18.406 -8.242 -19.828 1 97.38 84 THR A CA 1
ATOM 675 C C . THR A 1 84 ? 17.641 -9.562 -19.859 1 97.38 84 THR A C 1
ATOM 677 O O . THR A 1 84 ? 17.875 -10.414 -20.719 1 97.38 84 THR A O 1
ATOM 680 N N . ARG A 1 85 ? 16.703 -9.734 -18.969 1 96.19 85 ARG A N 1
ATOM 681 C CA . ARG A 1 85 ? 16.062 -11.031 -18.75 1 96.19 85 ARG A CA 1
ATOM 682 C C . ARG A 1 85 ? 14.852 -11.203 -19.656 1 96.19 85 ARG A C 1
ATOM 684 O O . ARG A 1 85 ? 14.5 -12.328 -20.016 1 96.19 85 ARG A O 1
ATOM 691 N N . LEU A 1 86 ? 14.227 -10.062 -20.016 1 96.44 86 LEU A N 1
ATOM 692 C CA . LEU A 1 86 ? 12.914 -10.18 -20.656 1 96.44 86 LEU A CA 1
ATOM 693 C C . LEU A 1 86 ? 12.922 -9.523 -22.031 1 96.44 86 LEU A C 1
ATOM 695 O O . LEU A 1 86 ? 11.906 -9.539 -22.734 1 96.44 86 LEU A O 1
ATOM 699 N N . GLY A 1 87 ? 14 -8.914 -22.438 1 96.12 87 GLY A N 1
ATOM 700 C CA . GLY A 1 87 ? 14.141 -8.312 -23.75 1 96.12 87 GLY A CA 1
ATOM 701 C C . GLY A 1 87 ? 13.406 -6.992 -23.891 1 96.12 87 GLY A C 1
ATOM 702 O O . GLY A 1 87 ? 13.07 -6.574 -25 1 96.12 87 GLY A O 1
ATOM 703 N N . THR A 1 88 ? 13.086 -6.355 -22.766 1 97.44 88 THR A N 1
ATOM 704 C CA . THR A 1 88 ? 12.406 -5.066 -22.781 1 97.44 88 THR A CA 1
ATOM 705 C C . THR A 1 88 ? 13.398 -3.934 -23.016 1 97.44 88 THR A C 1
ATOM 707 O O . THR A 1 88 ? 14.578 -4.18 -23.266 1 97.44 88 THR A O 1
ATOM 710 N N . SER A 1 89 ? 12.906 -2.719 -23.047 1 97.31 89 SER A N 1
ATOM 711 C CA . SER A 1 89 ? 13.727 -1.52 -23.203 1 97.31 89 SER A CA 1
ATOM 712 C C . SER A 1 89 ? 13.227 -0.397 -22.297 1 97.31 89 SER A C 1
ATOM 714 O O . SER A 1 89 ? 12.727 0.622 -22.781 1 97.31 89 SER A O 1
ATOM 716 N N . PHE A 1 90 ? 13.422 -0.575 -21.031 1 98.44 90 PHE A N 1
ATOM 717 C CA . PHE A 1 90 ? 12.93 0.363 -20.031 1 98.44 90 PHE A CA 1
ATOM 718 C C . PHE A 1 90 ? 14.078 1.164 -19.422 1 98.44 90 PHE A C 1
ATOM 720 O O . PHE A 1 90 ? 15.234 0.745 -19.484 1 98.44 90 PHE A O 1
ATOM 727 N N . CYS A 1 91 ? 13.852 2.316 -18.969 1 98.56 91 CYS A N 1
ATOM 728 C CA . CYS A 1 91 ? 14.664 3.076 -18.031 1 98.56 91 CYS A CA 1
ATOM 729 C C . CYS A 1 91 ? 13.906 3.309 -16.719 1 98.56 91 CYS A C 1
ATOM 731 O O . CYS A 1 91 ? 12.828 2.746 -16.516 1 98.56 91 CYS A O 1
ATOM 733 N N . ASP A 1 92 ? 14.477 4.027 -15.805 1 98.12 92 ASP A N 1
ATOM 734 C CA . ASP A 1 92 ? 13.875 4.223 -14.484 1 98.12 92 ASP A CA 1
ATOM 735 C C . ASP A 1 92 ? 12.516 4.914 -14.594 1 98.12 92 ASP A C 1
ATOM 737 O O . ASP A 1 92 ? 11.617 4.645 -13.805 1 98.12 92 ASP A O 1
ATOM 741 N N . GLU A 1 93 ? 12.266 5.777 -15.57 1 97.75 93 GLU A N 1
ATOM 742 C CA . GLU A 1 93 ? 11.023 6.523 -15.734 1 97.75 93 GLU A CA 1
ATOM 743 C C . GLU A 1 93 ? 9.883 5.605 -16.156 1 97.75 93 GLU A C 1
ATOM 745 O O . GLU A 1 93 ? 8.711 5.992 -16.078 1 97.75 93 GLU A O 1
ATOM 750 N N . ASN A 1 94 ? 10.219 4.379 -16.609 1 98.69 94 ASN A N 1
ATOM 751 C CA . ASN A 1 94 ? 9.219 3.391 -17 1 98.69 94 ASN A CA 1
ATOM 752 C C . ASN A 1 94 ? 8.773 2.543 -15.805 1 98.69 94 ASN A C 1
ATOM 754 O O . ASN A 1 94 ? 7.902 1.68 -15.945 1 98.69 94 ASN A O 1
ATOM 758 N N . ILE A 1 95 ? 9.398 2.799 -14.625 1 98.88 95 ILE A N 1
ATOM 759 C CA . ILE A 1 95 ? 9.203 1.896 -13.492 1 98.88 95 ILE A CA 1
ATOM 760 C C . ILE A 1 95 ? 8.547 2.646 -12.336 1 98.88 95 ILE A C 1
ATOM 762 O O . ILE A 1 95 ? 9.023 3.709 -11.93 1 98.88 95 ILE A O 1
ATOM 766 N N . LEU A 1 96 ? 7.477 2.123 -11.812 1 98.81 96 LEU A N 1
ATOM 767 C CA . LEU A 1 96 ? 6.895 2.547 -10.547 1 98.81 96 LEU A CA 1
ATOM 768 C C . LEU A 1 96 ? 6.973 1.428 -9.508 1 98.81 96 LEU A C 1
ATOM 770 O O . LEU A 1 96 ? 6.473 0.324 -9.742 1 98.81 96 LEU A O 1
ATOM 774 N N . ILE A 1 97 ? 7.621 1.699 -8.367 1 98.88 97 ILE A N 1
ATOM 775 C CA . ILE A 1 97 ? 7.68 0.729 -7.281 1 98.88 97 ILE A CA 1
ATOM 776 C C . ILE A 1 97 ? 6.32 0.641 -6.59 1 98.88 97 ILE A C 1
ATOM 778 O O . ILE A 1 97 ? 5.668 1.661 -6.355 1 98.88 97 ILE A O 1
ATOM 782 N N . THR A 1 98 ? 5.914 -0.54 -6.277 1 98.88 98 THR A N 1
ATOM 783 C CA . THR A 1 98 ? 4.617 -0.787 -5.66 1 98.88 98 THR A CA 1
ATOM 784 C C . THR A 1 98 ? 4.758 -1.73 -4.469 1 98.88 98 THR A C 1
ATOM 786 O O . THR A 1 98 ? 5.809 -2.346 -4.277 1 98.88 98 THR A O 1
ATOM 789 N N . HIS A 1 99 ? 3.758 -1.786 -3.609 1 98.62 99 HIS A N 1
ATOM 790 C CA . HIS A 1 99 ? 3.701 -2.756 -2.521 1 98.62 99 HIS A CA 1
ATOM 791 C C . HIS A 1 99 ? 3.396 -4.156 -3.047 1 98.62 99 HIS A C 1
ATOM 793 O O . HIS A 1 99 ? 2.273 -4.645 -2.9 1 98.62 99 HIS A O 1
ATOM 799 N N . GLY A 1 100 ? 4.449 -4.805 -3.543 1 97.94 100 GLY A N 1
ATOM 800 C CA . GLY A 1 100 ? 4.238 -6.02 -4.312 1 97.94 100 GLY A CA 1
ATOM 801 C C . GLY A 1 100 ? 3.545 -5.777 -5.637 1 97.94 100 GLY A C 1
ATOM 802 O O . GLY A 1 100 ? 3.145 -4.652 -5.938 1 97.94 100 GLY A O 1
ATOM 803 N N . SER A 1 101 ? 3.459 -6.848 -6.406 1 98.19 101 SER A N 1
ATOM 804 C CA . SER A 1 101 ? 2.768 -6.703 -7.684 1 98.19 101 SER A CA 1
ATOM 805 C C . SER A 1 101 ? 1.258 -6.613 -7.488 1 98.19 101 SER A C 1
ATOM 807 O O . SER A 1 101 ? 0.536 -6.168 -8.383 1 98.19 101 SER A O 1
ATOM 809 N N . GLN A 1 102 ? 0.782 -7.059 -6.328 1 97.88 102 GLN A N 1
ATOM 810 C CA . GLN A 1 102 ? -0.645 -6.977 -6.035 1 97.88 102 GLN A CA 1
ATOM 811 C C . GLN A 1 102 ? -1.142 -5.535 -6.129 1 97.88 102 GLN A C 1
ATOM 813 O O . GLN A 1 102 ? -2.205 -5.277 -6.695 1 97.88 102 GLN A O 1
ATOM 818 N N . GLN A 1 103 ? -0.374 -4.578 -5.566 1 98.75 103 GLN A N 1
ATOM 819 C CA . GLN A 1 103 ? -0.813 -3.189 -5.652 1 98.75 103 GLN A CA 1
ATOM 820 C C . GLN A 1 103 ? -0.847 -2.713 -7.102 1 98.75 103 GLN A C 1
ATOM 822 O O . GLN A 1 103 ? -1.702 -1.906 -7.473 1 98.75 103 GLN A O 1
ATOM 827 N N . ALA A 1 104 ? 0.081 -3.182 -7.895 1 98.88 104 ALA A N 1
ATOM 828 C CA . ALA A 1 104 ? 0.066 -2.828 -9.312 1 98.88 104 ALA A CA 1
ATOM 829 C C . ALA A 1 104 ? -1.248 -3.244 -9.969 1 98.88 104 ALA A C 1
ATOM 831 O O . ALA A 1 104 ? -1.793 -2.514 -10.797 1 98.88 104 ALA A O 1
ATOM 832 N N . LEU A 1 105 ? -1.718 -4.414 -9.602 1 98.69 105 LEU A N 1
ATOM 833 C CA . LEU A 1 105 ? -2.986 -4.898 -10.141 1 98.69 105 LEU A CA 1
ATOM 834 C C . LEU A 1 105 ? -4.137 -4 -9.695 1 98.69 105 LEU A C 1
ATOM 836 O O . LEU A 1 105 ? -4.973 -3.605 -10.516 1 98.69 105 LEU A O 1
ATOM 840 N N . ASP A 1 106 ? -4.184 -3.658 -8.469 1 98.5 106 ASP A N 1
ATOM 841 C CA . ASP A 1 106 ? -5.234 -2.783 -7.965 1 98.5 106 ASP A CA 1
ATOM 842 C C . ASP A 1 106 ? -5.172 -1.407 -8.625 1 98.5 106 ASP A C 1
ATOM 844 O O . ASP A 1 106 ? -6.199 -0.856 -9.023 1 98.5 106 ASP A O 1
ATOM 848 N N . LEU A 1 107 ? -3.949 -0.809 -8.688 1 98.62 107 LEU A N 1
ATOM 849 C CA . LEU A 1 107 ? -3.768 0.482 -9.344 1 98.62 107 LEU A CA 1
ATOM 850 C C . LEU A 1 107 ? -4.223 0.422 -10.797 1 98.62 107 LEU A C 1
ATOM 852 O O . LEU A 1 107 ? -4.746 1.402 -11.328 1 98.62 107 LEU A O 1
ATOM 856 N N . SER A 1 108 ? -3.998 -0.694 -11.43 1 98.69 108 SER A N 1
ATOM 857 C CA . SER A 1 108 ? -4.449 -0.845 -12.812 1 98.69 108 SER A CA 1
ATOM 858 C C . SER A 1 108 ? -5.969 -0.768 -12.906 1 98.69 108 SER A C 1
ATOM 860 O O . SER A 1 108 ? -6.508 -0.192 -13.852 1 98.69 108 SER A O 1
ATOM 862 N N . GLY A 1 109 ? -6.633 -1.429 -11.961 1 97.75 109 GLY A N 1
ATOM 863 C CA . GLY A 1 109 ? -8.078 -1.26 -11.914 1 97.75 109 GLY A CA 1
ATOM 864 C C . GLY A 1 109 ? -8.508 0.19 -11.781 1 97.75 109 GLY A C 1
ATOM 865 O O . GLY A 1 109 ? -9.406 0.642 -12.5 1 97.75 109 GLY A O 1
ATOM 866 N N . LYS A 1 110 ? -7.828 0.885 -10.906 1 96.69 110 LYS A N 1
ATOM 867 C CA . LYS A 1 110 ? -8.141 2.291 -10.664 1 96.69 110 LYS A CA 1
ATOM 868 C C . LYS A 1 110 ? -7.891 3.135 -11.906 1 96.69 110 LYS A C 1
ATOM 870 O O . LYS A 1 110 ? -8.656 4.055 -12.203 1 96.69 110 LYS A O 1
ATOM 875 N N . VAL A 1 111 ? -6.879 2.879 -12.641 1 97.38 111 VAL A N 1
ATOM 876 C CA . VAL A 1 111 ? -6.441 3.672 -13.781 1 97.38 111 VAL A CA 1
ATOM 877 C C . VAL A 1 111 ? -7.332 3.373 -14.984 1 97.38 111 VAL A C 1
ATOM 879 O O . VAL A 1 111 ? -7.641 4.27 -15.773 1 97.38 111 VAL A O 1
ATOM 882 N N . PHE A 1 112 ? -7.879 2.135 -15.102 1 97.81 112 PHE A N 1
ATOM 883 C CA . PHE A 1 112 ? -8.438 1.758 -16.391 1 97.81 112 PHE A CA 1
ATOM 884 C C . PHE A 1 112 ? -9.922 1.442 -16.281 1 97.81 112 PHE A C 1
ATOM 886 O O . PHE A 1 112 ? -10.656 1.492 -17.266 1 97.81 112 PHE A O 1
ATOM 893 N N . LEU A 1 113 ? -10.414 1.06 -15.109 1 97.19 113 LEU A N 1
ATOM 894 C CA . LEU A 1 113 ? -11.711 0.385 -15.102 1 97.19 113 LEU A CA 1
ATOM 895 C C . LEU A 1 113 ? -12.797 1.304 -14.562 1 97.19 113 LEU A C 1
ATOM 897 O O . LEU A 1 113 ? -12.617 1.941 -13.523 1 97.19 113 LEU A O 1
ATOM 901 N N . ASP A 1 114 ? -13.867 1.372 -15.234 1 95.25 114 ASP A N 1
ATOM 902 C CA . ASP A 1 114 ? -15.148 1.887 -14.766 1 95.25 114 ASP A CA 1
ATOM 903 C C . ASP A 1 114 ? -16.141 0.75 -14.508 1 95.25 114 ASP A C 1
ATOM 905 O O . ASP A 1 114 ? -15.898 -0.387 -14.922 1 95.25 114 ASP A O 1
ATOM 909 N N . GLU A 1 115 ? -17.188 1.055 -13.781 1 93.88 115 GLU A N 1
ATOM 910 C CA . GLU A 1 115 ? -18.234 0.071 -13.555 1 93.88 115 GLU A CA 1
ATOM 911 C C . GLU A 1 115 ? -18.734 -0.516 -14.875 1 93.88 115 GLU A C 1
ATOM 913 O O . GLU A 1 115 ? -19.031 0.222 -15.812 1 93.88 115 GLU A O 1
ATOM 918 N N . GLY A 1 116 ? -18.75 -1.833 -14.945 1 95.19 116 GLY A N 1
ATOM 919 C CA . GLY A 1 116 ? -19.312 -2.51 -16.109 1 95.19 116 GLY A CA 1
ATOM 920 C C . GLY A 1 116 ? -18.266 -2.834 -17.172 1 95.19 116 GLY A C 1
ATOM 921 O O . GLY A 1 116 ? -18.531 -3.627 -18.078 1 95.19 116 GLY A O 1
ATOM 922 N N . ASP A 1 117 ? -17.078 -2.262 -17.078 1 97.38 117 ASP A N 1
ATOM 923 C CA . ASP A 1 117 ? -16.031 -2.568 -18.031 1 97.38 117 ASP A CA 1
ATOM 924 C C . ASP A 1 117 ? -15.664 -4.051 -18 1 97.38 117 ASP A C 1
ATOM 926 O O . ASP A 1 117 ? -15.961 -4.746 -17.031 1 97.38 117 ASP A O 1
ATOM 930 N N . VAL A 1 118 ? -15.055 -4.535 -19.047 1 98.25 118 VAL A N 1
ATOM 931 C CA . VAL A 1 118 ? -14.758 -5.957 -19.172 1 98.25 118 VAL A CA 1
ATOM 932 C C . VAL A 1 118 ? -13.25 -6.176 -19.109 1 98.25 118 VAL A C 1
ATOM 934 O O . VAL A 1 118 ? -12.484 -5.473 -19.766 1 98.25 118 VAL A O 1
ATOM 937 N N . VAL A 1 119 ? -12.828 -7.066 -18.281 1 98.69 119 VAL A N 1
ATOM 938 C CA . VAL A 1 119 ? -11.469 -7.578 -18.203 1 98.69 119 VAL A CA 1
ATOM 939 C C . VAL A 1 119 ? -11.422 -9 -18.766 1 98.69 119 VAL A C 1
ATOM 941 O O . VAL A 1 119 ? -12.156 -9.875 -18.312 1 98.69 119 VAL A O 1
ATOM 944 N N . LEU A 1 120 ? -10.609 -9.203 -19.844 1 98.88 120 LEU A N 1
ATOM 945 C CA . LEU A 1 120 ? -10.367 -10.547 -20.359 1 98.88 120 LEU A CA 1
ATOM 946 C C . LEU A 1 120 ? -9.211 -11.211 -19.625 1 98.88 120 LEU A C 1
ATOM 948 O O . LEU A 1 120 ? -8.172 -10.586 -19.391 1 98.88 120 LEU A O 1
ATOM 952 N N . CYS A 1 121 ? -9.383 -12.445 -19.188 1 98.75 121 CYS A N 1
ATOM 953 C CA . CYS A 1 121 ? -8.328 -13.109 -18.422 1 98.75 121 CYS A CA 1
ATOM 954 C C . CYS A 1 121 ? -8.375 -14.617 -18.641 1 98.75 121 CYS A C 1
ATOM 956 O O . CYS A 1 121 ? -9.367 -15.148 -19.141 1 98.75 121 CYS A O 1
ATOM 958 N N . GLU A 1 122 ? -7.305 -15.211 -18.328 1 98.56 122 GLU A N 1
ATOM 959 C CA . GLU A 1 122 ? -7.234 -16.672 -18.344 1 98.56 122 GLU A CA 1
ATOM 960 C C . GLU A 1 122 ? -8.242 -17.281 -17.375 1 98.56 122 GLU A C 1
ATOM 962 O O . GLU A 1 122 ? -8.609 -16.672 -16.375 1 98.56 122 GLU A O 1
ATOM 967 N N . SER A 1 123 ? -8.68 -18.469 -17.75 1 97.88 123 SER A N 1
ATOM 968 C CA . SER A 1 123 ? -9.523 -19.266 -16.859 1 97.88 123 SER A CA 1
ATOM 969 C C . SER A 1 123 ? -9 -20.688 -16.734 1 97.88 123 SER A C 1
ATOM 971 O O . SER A 1 123 ? -9.055 -21.469 -17.688 1 97.88 123 SER A O 1
ATOM 973 N N . PRO A 1 124 ? -8.516 -21.078 -15.555 1 97.56 124 PRO A N 1
ATOM 974 C CA . PRO A 1 124 ? -8.453 -20.328 -14.305 1 97.56 124 PRO A CA 1
ATOM 975 C C . PRO A 1 124 ? -7.328 -19.297 -14.289 1 97.56 124 PRO A C 1
ATOM 977 O O . PRO A 1 124 ? -6.477 -19.297 -15.188 1 97.56 124 PRO A O 1
ATOM 980 N N . THR A 1 125 ? -7.391 -18.344 -13.297 1 97.81 125 THR A N 1
ATOM 981 C CA . THR A 1 125 ? -6.34 -17.344 -13.141 1 97.81 125 THR A CA 1
ATOM 982 C C . THR A 1 125 ? -6.16 -16.969 -11.672 1 97.81 125 THR A C 1
ATOM 984 O O . THR A 1 125 ? -6.719 -17.625 -10.789 1 97.81 125 THR A O 1
ATOM 987 N N . TYR A 1 126 ? -5.297 -16.062 -11.391 1 96.25 126 TYR A N 1
ATOM 988 C CA . TYR A 1 126 ? -4.895 -15.656 -10.047 1 96.25 126 TYR A CA 1
ATOM 989 C C . TYR A 1 126 ? -6.047 -14.984 -9.305 1 96.25 126 TYR A C 1
ATOM 991 O O . TYR A 1 126 ? -6.504 -13.914 -9.695 1 96.25 126 TYR A O 1
ATOM 999 N N . LEU A 1 127 ? -6.441 -15.531 -8.234 1 93 127 LEU A N 1
ATOM 1000 C CA . LEU A 1 127 ? -7.633 -15.148 -7.484 1 93 127 LEU A CA 1
ATOM 1001 C C . LEU A 1 127 ? -7.527 -13.711 -6.992 1 93 127 LEU A C 1
ATOM 1003 O O . LEU A 1 127 ? -8.508 -12.961 -7.035 1 93 127 LEU A O 1
ATOM 1007 N N . ALA A 1 128 ? -6.371 -13.289 -6.496 1 92.75 128 ALA A N 1
ATOM 1008 C CA . ALA A 1 128 ? -6.254 -11.961 -5.91 1 92.75 128 ALA A CA 1
ATOM 1009 C C . ALA A 1 128 ? -6.277 -10.883 -6.988 1 92.75 128 ALA A C 1
ATOM 1011 O O . ALA A 1 128 ? -6.59 -9.719 -6.707 1 92.75 128 ALA A O 1
ATOM 1012 N N . ALA A 1 129 ? -5.895 -11.211 -8.195 1 96.44 129 ALA A N 1
ATOM 1013 C CA . ALA A 1 129 ? -6.09 -10.281 -9.305 1 96.44 129 ALA A CA 1
ATOM 1014 C C . ALA A 1 129 ? -7.574 -10.039 -9.555 1 96.44 129 ALA A C 1
ATOM 1016 O O . ALA A 1 129 ? -7.996 -8.898 -9.766 1 96.44 129 ALA A O 1
ATOM 1017 N N . LEU A 1 130 ? -8.336 -11.156 -9.57 1 95.06 130 LEU A N 1
ATOM 1018 C CA . LEU A 1 130 ? -9.781 -11.039 -9.742 1 95.06 130 LEU A CA 1
ATOM 1019 C C . LEU A 1 130 ? -10.383 -10.125 -8.672 1 95.06 130 LEU A C 1
ATOM 1021 O O . LEU A 1 130 ? -11.195 -9.25 -8.984 1 95.06 130 LEU A O 1
ATOM 1025 N N . SER A 1 131 ? -9.945 -10.305 -7.477 1 92.38 131 SER A N 1
ATOM 1026 C CA . SER A 1 131 ? -10.438 -9.492 -6.371 1 92.38 131 SER A CA 1
ATOM 1027 C C . SER A 1 131 ? -10.07 -8.023 -6.562 1 92.38 131 SER A C 1
ATOM 1029 O O . SER A 1 131 ? -10.891 -7.137 -6.301 1 92.38 131 SER A O 1
ATOM 1031 N N . ALA A 1 132 ? -8.859 -7.754 -6.992 1 95.25 132 ALA A N 1
ATOM 1032 C CA . ALA A 1 132 ? -8.391 -6.387 -7.219 1 95.25 132 ALA A CA 1
ATOM 1033 C C . ALA A 1 132 ? -9.258 -5.68 -8.258 1 95.25 132 ALA A C 1
ATOM 1035 O O . ALA A 1 132 ? -9.695 -4.547 -8.047 1 95.25 132 ALA A O 1
ATOM 1036 N N . PHE A 1 133 ? -9.547 -6.395 -9.352 1 96.5 133 PHE A N 1
ATOM 1037 C CA . PHE A 1 133 ? -10.312 -5.789 -10.438 1 96.5 133 PHE A CA 1
ATOM 1038 C C . PHE A 1 133 ? -11.789 -5.68 -10.07 1 96.5 133 PHE A C 1
ATOM 1040 O O . PHE A 1 133 ? -12.438 -4.688 -10.391 1 96.5 133 PHE A O 1
ATOM 1047 N N . LYS A 1 134 ? -12.289 -6.715 -9.375 1 93.5 134 LYS A N 1
ATOM 1048 C CA . LYS A 1 134 ? -13.695 -6.746 -8.984 1 93.5 134 LYS A CA 1
ATOM 1049 C C . LYS A 1 134 ? -14.047 -5.543 -8.109 1 93.5 134 LYS A C 1
ATOM 1051 O O . LYS A 1 134 ? -15.18 -5.062 -8.133 1 93.5 134 LYS A O 1
ATOM 1056 N N . ALA A 1 135 ? -13.117 -5.059 -7.441 1 92.94 135 ALA A N 1
ATOM 1057 C CA . ALA A 1 135 ? -13.305 -3.906 -6.562 1 92.94 135 ALA A CA 1
ATOM 1058 C C . ALA A 1 135 ? -13.688 -2.666 -7.359 1 92.94 135 ALA A C 1
ATOM 1060 O O . ALA A 1 135 ? -14.156 -1.677 -6.793 1 92.94 135 ALA A O 1
ATOM 1061 N N . TYR A 1 136 ? -13.57 -2.689 -8.609 1 94.5 136 TYR A N 1
ATOM 1062 C CA . TYR A 1 136 ? -13.945 -1.575 -9.477 1 94.5 136 TYR A CA 1
ATOM 1063 C C . TYR A 1 136 ? -15.156 -1.934 -10.328 1 94.5 136 TYR A C 1
ATOM 1065 O O . TYR A 1 136 ? -15.398 -1.314 -11.367 1 94.5 136 TYR A O 1
ATOM 1073 N N . SER A 1 137 ? -15.844 -3.039 -9.93 1 93.69 137 SER A N 1
ATOM 1074 C CA . SER A 1 137 ? -17.141 -3.439 -10.445 1 93.69 137 SER A CA 1
ATOM 1075 C C . SER A 1 137 ? -17.078 -3.785 -11.93 1 93.69 137 SER A C 1
ATOM 1077 O O . SER A 1 137 ? -17.984 -3.445 -12.695 1 93.69 137 SER A O 1
ATOM 1079 N N . CYS A 1 138 ? -15.969 -4.355 -12.273 1 95.5 138 CYS A N 1
ATOM 1080 C CA . CYS A 1 138 ? -15.828 -4.809 -13.656 1 95.5 138 CYS A CA 1
ATOM 1081 C C . CYS A 1 138 ? -16.5 -6.16 -13.859 1 95.5 138 CYS A C 1
ATOM 1083 O O . CYS A 1 138 ? -16.984 -6.77 -12.898 1 95.5 138 CYS A O 1
ATOM 1085 N N . LYS A 1 139 ? -16.625 -6.57 -15.086 1 96.62 139 LYS A N 1
ATOM 1086 C CA . LYS A 1 139 ? -17 -7.926 -15.492 1 96.62 139 LYS A CA 1
ATOM 1087 C C . LYS A 1 139 ? -15.797 -8.672 -16.078 1 96.62 139 LYS A C 1
ATOM 1089 O O . LYS A 1 139 ? -14.844 -8.055 -16.562 1 96.62 139 LYS A O 1
ATOM 1094 N N . PHE A 1 140 ? -15.867 -9.977 -15.961 1 97.81 140 PHE A N 1
ATOM 1095 C CA . PHE A 1 140 ? -14.781 -10.789 -16.484 1 97.81 140 PHE A CA 1
ATOM 1096 C C . PHE A 1 140 ? -15.242 -11.594 -17.688 1 97.81 140 PHE A C 1
ATOM 1098 O O . PHE A 1 140 ? -16.344 -12.156 -17.688 1 97.81 140 PHE A O 1
ATOM 1105 N N . ALA A 1 141 ? -14.469 -11.562 -18.75 1 98.5 141 ALA A N 1
ATOM 1106 C CA . ALA A 1 141 ? -14.586 -12.523 -19.844 1 98.5 141 ALA A CA 1
ATOM 1107 C C . ALA A 1 141 ? -13.5 -13.586 -19.75 1 98.5 141 ALA A C 1
ATOM 1109 O O . ALA A 1 141 ? -12.312 -13.281 -19.875 1 98.5 141 ALA A O 1
ATOM 1110 N N . GLU A 1 142 ? -13.938 -14.812 -19.594 1 98 142 GLU A N 1
ATOM 1111 C CA . GLU A 1 142 ? -13.023 -15.945 -19.469 1 98 142 GLU A CA 1
ATOM 1112 C C . GLU A 1 142 ? -12.516 -16.406 -20.828 1 98 142 GLU A C 1
ATOM 1114 O O . GLU A 1 142 ? -13.305 -16.625 -21.75 1 98 142 GLU A O 1
ATOM 1119 N N . ILE A 1 143 ? -11.227 -16.516 -20.891 1 98.75 143 ILE A N 1
ATOM 1120 C CA . ILE A 1 143 ? -10.633 -17.094 -22.094 1 98.75 143 ILE A CA 1
ATOM 1121 C C . ILE A 1 143 ? -10.039 -18.469 -21.766 1 98.75 143 ILE A C 1
ATOM 1123 O O . ILE A 1 143 ? -9.195 -18.578 -20.875 1 98.75 143 ILE A O 1
ATOM 1127 N N . PRO A 1 144 ? -10.43 -19.5 -22.422 1 97.94 144 PRO A N 1
ATOM 1128 C CA . PRO A 1 144 ? -9.875 -20.828 -22.141 1 97.94 144 PRO A CA 1
ATOM 1129 C C . PRO A 1 144 ? -8.383 -20.906 -22.422 1 97.94 144 PRO A C 1
ATOM 1131 O O . PRO A 1 144 ? -7.863 -20.156 -23.266 1 97.94 144 PRO A O 1
ATOM 1134 N N . THR A 1 145 ? -7.785 -21.812 -21.719 1 97.62 145 THR A N 1
ATOM 1135 C CA . THR A 1 145 ? -6.352 -22.047 -21.859 1 97.62 145 THR A CA 1
ATOM 1136 C C . THR A 1 145 ? -6.074 -23.5 -22.188 1 97.62 145 THR A C 1
ATOM 1138 O O . THR A 1 145 ? -6.91 -24.375 -21.938 1 97.62 145 THR A O 1
ATOM 1141 N N . ASP A 1 146 ? -5.031 -23.766 -22.859 1 96.94 146 ASP A N 1
ATOM 1142 C CA . ASP A 1 146 ? -4.453 -25.109 -23.016 1 96.94 146 ASP A CA 1
ATOM 1143 C C . ASP A 1 146 ? -3.002 -25.125 -22.547 1 96.94 146 ASP A C 1
ATOM 1145 O O . ASP A 1 146 ? -2.572 -24.266 -21.781 1 96.94 146 ASP A O 1
ATOM 1149 N N . ASP A 1 147 ? -2.258 -26.125 -22.844 1 95.62 147 ASP A N 1
ATOM 1150 C CA . ASP A 1 147 ? -0.913 -26.312 -22.297 1 95.62 147 ASP A CA 1
ATOM 1151 C C . ASP A 1 147 ? 0.028 -25.203 -22.781 1 95.62 147 ASP A C 1
ATOM 1153 O O . ASP A 1 147 ? 1.099 -25 -22.203 1 95.62 147 ASP A O 1
ATOM 1157 N N . SER A 1 148 ? -0.463 -24.516 -23.828 1 96.62 148 SER A N 1
ATOM 1158 C CA . SER A 1 148 ? 0.375 -23.453 -24.375 1 96.62 148 SER A CA 1
ATOM 1159 C C . SER A 1 148 ? -0.108 -22.078 -23.938 1 96.62 148 SER A C 1
ATOM 1161 O O . SER A 1 148 ? 0.376 -21.062 -24.422 1 96.62 148 SER A O 1
ATOM 1163 N N . GLY A 1 149 ? -1.04 -22.047 -23.062 1 96.88 149 GLY A N 1
ATOM 1164 C CA . GLY A 1 149 ? -1.543 -20.766 -22.562 1 96.88 149 GLY A CA 1
ATOM 1165 C C . GLY A 1 149 ? -2.912 -20.422 -23.109 1 96.88 149 GLY A C 1
ATOM 1166 O O . GLY A 1 149 ? -3.701 -21.297 -23.438 1 96.88 149 GLY A O 1
ATOM 1167 N N . MET A 1 150 ? -3.188 -19.203 -23.047 1 98.25 150 MET A N 1
ATOM 1168 C CA . MET A 1 150 ? -4.465 -18.656 -23.5 1 98.25 150 MET A CA 1
ATOM 1169 C C . MET A 1 150 ? -4.711 -18.984 -24.969 1 98.25 150 MET A C 1
ATOM 1171 O O . MET A 1 150 ? -3.801 -18.891 -25.797 1 98.25 150 MET A O 1
ATOM 1175 N N . ILE A 1 151 ? -5.957 -19.438 -25.328 1 98.69 151 ILE A N 1
ATOM 1176 C CA . ILE A 1 151 ? -6.301 -19.734 -26.719 1 98.69 151 ILE A CA 1
ATOM 1177 C C . ILE A 1 151 ? -6.629 -18.438 -27.453 1 98.69 151 ILE A C 1
ATOM 1179 O O . ILE A 1 151 ? -7.676 -17.828 -27.219 1 98.69 151 ILE A O 1
ATOM 1183 N N . MET A 1 152 ? -5.84 -18.109 -28.438 1 98.69 152 MET A N 1
ATOM 1184 C CA . MET A 1 152 ? -5.848 -16.781 -29.062 1 98.69 152 MET A CA 1
ATOM 1185 C C . MET A 1 152 ? -7.094 -16.594 -29.922 1 98.69 152 MET A C 1
ATOM 1187 O O . MET A 1 152 ? -7.625 -15.492 -30.016 1 98.69 152 MET A O 1
ATOM 1191 N N . SER A 1 153 ? -7.551 -17.656 -30.547 1 98.56 153 SER A N 1
ATOM 1192 C CA . SER A 1 153 ? -8.773 -17.547 -31.344 1 98.56 153 SER A CA 1
ATOM 1193 C C . SER A 1 153 ? -9.969 -17.203 -30.469 1 98.56 153 SER A C 1
ATOM 1195 O O . SER A 1 153 ? -10.852 -16.453 -30.875 1 98.56 153 SER A O 1
ATOM 1197 N N . GLU A 1 154 ? -9.984 -17.734 -29.281 1 98.75 154 GLU A N 1
ATOM 1198 C CA . GLU A 1 154 ? -11.055 -17.422 -28.328 1 98.75 154 GLU A CA 1
ATOM 1199 C C . GLU A 1 154 ? -10.93 -16.016 -27.781 1 98.75 154 GLU A C 1
ATOM 1201 O O . GLU A 1 154 ? -11.93 -15.352 -27.516 1 98.75 154 GLU A O 1
ATOM 1206 N N . LEU A 1 155 ? -9.688 -15.586 -27.625 1 98.81 155 LEU A N 1
ATOM 1207 C CA . LEU A 1 155 ? -9.453 -14.211 -27.219 1 98.81 155 LEU A CA 1
ATOM 1208 C C . LEU A 1 155 ? -10.008 -13.234 -28.25 1 98.81 155 LEU A C 1
ATOM 1210 O O . LEU A 1 155 ? -10.695 -12.266 -27.891 1 98.81 155 LEU A O 1
ATOM 1214 N N . GLU A 1 156 ? -9.727 -13.461 -29.469 1 98.44 156 GLU A N 1
ATOM 1215 C CA . GLU A 1 156 ? -10.203 -12.562 -30.516 1 98.44 156 GLU A CA 1
ATOM 1216 C C . GLU A 1 156 ? -11.727 -12.555 -30.578 1 98.44 156 GLU A C 1
ATOM 1218 O O . GLU A 1 156 ? -12.336 -11.5 -30.766 1 98.44 156 GLU A O 1
ATOM 1223 N N . LYS A 1 157 ? -12.312 -13.727 -30.469 1 98.56 157 LYS A N 1
ATOM 1224 C CA . LYS A 1 157 ? -13.766 -13.805 -30.438 1 98.56 157 LYS A CA 1
ATOM 1225 C C . LYS A 1 157 ? -14.336 -12.961 -29.297 1 98.56 157 LYS A C 1
ATOM 1227 O O . LYS A 1 157 ? -15.336 -12.266 -29.469 1 98.56 157 LYS A O 1
ATOM 1232 N N . ALA A 1 158 ? -13.719 -13.086 -28.172 1 98.56 158 ALA A N 1
ATOM 1233 C CA . ALA A 1 158 ? -14.164 -12.32 -27 1 98.56 158 ALA A CA 1
ATOM 1234 C C . ALA A 1 158 ? -14.039 -10.82 -27.25 1 98.56 158 ALA A C 1
ATOM 1236 O O . ALA A 1 158 ? -14.914 -10.039 -26.859 1 98.56 158 ALA A O 1
ATOM 1237 N N . LEU A 1 159 ? -12.938 -10.43 -27.891 1 98.31 159 LEU A N 1
ATOM 1238 C CA . LEU A 1 159 ? -12.703 -9.016 -28.156 1 98.31 159 LEU A CA 1
ATOM 1239 C C . LEU A 1 159 ? -13.719 -8.484 -29.156 1 98.31 159 LEU A C 1
ATOM 1241 O O . LEU A 1 159 ? -14.086 -7.305 -29.109 1 98.31 159 LEU A O 1
ATOM 1245 N N . GLU A 1 160 ? -14.156 -9.32 -30.031 1 98.12 160 GLU A N 1
ATOM 1246 C CA . GLU A 1 160 ? -15.227 -8.938 -30.953 1 98.12 160 GLU A CA 1
ATOM 1247 C C . GLU A 1 160 ? -16.547 -8.789 -30.219 1 98.12 160 GLU A C 1
ATOM 1249 O O . GLU A 1 160 ? -17.328 -7.879 -30.516 1 98.12 160 GLU A O 1
ATOM 1254 N N . LYS A 1 161 ? -16.766 -9.641 -29.312 1 98 161 LYS A N 1
ATOM 1255 C CA . LYS A 1 161 ? -18 -9.625 -28.516 1 98 161 LYS A CA 1
ATOM 1256 C C . LYS A 1 161 ? -18.031 -8.43 -27.578 1 98 161 LYS A C 1
ATOM 1258 O O . LYS A 1 161 ? -19.094 -7.863 -27.312 1 98 161 LYS A O 1
ATOM 1263 N N . TYR A 1 162 ? -16.859 -8.078 -27.047 1 97.5 162 TYR A N 1
ATOM 1264 C CA . TYR A 1 162 ? -16.734 -6.973 -26.109 1 97.5 162 TYR A CA 1
ATOM 1265 C C . TYR A 1 162 ? -15.797 -5.895 -26.641 1 97.5 162 TYR A C 1
ATOM 1267 O O . TYR A 1 162 ? -14.703 -5.695 -26.109 1 97.5 162 TYR A O 1
ATOM 1275 N N . PRO A 1 163 ? -16.234 -5.098 -27.516 1 93.56 163 PRO A N 1
ATOM 1276 C CA . PRO A 1 163 ? -15.367 -4.133 -28.203 1 93.56 163 PRO A CA 1
ATOM 1277 C C . PRO A 1 163 ? -14.852 -3.043 -27.266 1 93.56 163 PRO A C 1
ATOM 1279 O O . PRO A 1 163 ? -13.875 -2.357 -27.594 1 93.56 163 PRO A O 1
ATOM 1282 N N . THR A 1 164 ? -15.445 -2.939 -26.141 1 91.88 164 THR A N 1
ATOM 1283 C CA . THR A 1 164 ? -15.023 -1.881 -25.219 1 91.88 164 THR A CA 1
ATOM 1284 C C . THR A 1 164 ? -14.211 -2.455 -24.062 1 91.88 164 THR A C 1
ATOM 1286 O O . THR A 1 164 ? -14.047 -1.801 -23.031 1 91.88 164 THR A O 1
ATOM 1289 N N . ALA A 1 165 ? -13.75 -3.656 -24.203 1 96.5 165 ALA A N 1
ATOM 1290 C CA . ALA A 1 165 ? -12.898 -4.262 -23.188 1 96.5 165 ALA A CA 1
ATOM 1291 C C . ALA A 1 165 ? -11.695 -3.373 -22.891 1 96.5 165 ALA A C 1
ATOM 1293 O O . ALA A 1 165 ? -11.117 -2.77 -23.781 1 96.5 165 ALA A O 1
ATOM 1294 N N . LYS A 1 166 ? -11.305 -3.348 -21.609 1 96.88 166 LYS A N 1
ATOM 1295 C CA . LYS A 1 166 ? -10.305 -2.383 -21.156 1 96.88 166 LYS A CA 1
ATOM 1296 C C . LYS A 1 166 ? -8.953 -3.057 -20.938 1 96.88 166 LYS A C 1
ATOM 1298 O O . LYS A 1 166 ? -7.906 -2.426 -21.109 1 96.88 166 LYS A O 1
ATOM 1303 N N . LEU A 1 167 ? -8.969 -4.309 -20.469 1 98.31 167 LEU A N 1
ATOM 1304 C CA . LEU A 1 167 ? -7.734 -4.945 -20.031 1 98.31 167 LEU A CA 1
ATOM 1305 C C . LEU A 1 167 ? -7.73 -6.43 -20.375 1 98.31 167 LEU A C 1
ATOM 1307 O O . LEU A 1 167 ? -8.773 -7.09 -20.312 1 98.31 167 LEU A O 1
ATOM 1311 N N . ILE A 1 168 ? -6.609 -6.895 -20.781 1 98.81 168 ILE A N 1
ATOM 1312 C CA . ILE A 1 168 ? -6.289 -8.32 -20.828 1 98.81 168 ILE A CA 1
ATOM 1313 C C . ILE A 1 168 ? -5.273 -8.648 -19.734 1 98.81 168 ILE A C 1
ATOM 1315 O O . ILE A 1 168 ? -4.199 -8.047 -19.672 1 98.81 168 ILE A O 1
ATOM 1319 N N . TYR A 1 169 ? -5.625 -9.555 -18.859 1 98.88 169 TYR A N 1
ATOM 1320 C CA . TYR A 1 169 ? -4.73 -9.969 -17.781 1 98.88 169 TYR A CA 1
ATOM 1321 C C . TYR A 1 169 ? -4.18 -11.367 -18.031 1 98.88 169 TYR A C 1
ATOM 1323 O O . TYR A 1 169 ? -4.941 -12.312 -18.25 1 98.88 169 TYR A O 1
ATOM 1331 N N . VAL A 1 170 ? -2.777 -11.492 -17.969 1 98.88 170 VAL A N 1
ATOM 1332 C CA . VAL A 1 170 ? -2.176 -12.781 -18.281 1 98.88 170 VAL A CA 1
ATOM 1333 C C . VAL A 1 170 ? -0.977 -13.031 -17.375 1 98.88 170 VAL A C 1
ATOM 1335 O O . VAL A 1 170 ? -0.331 -12.086 -16.922 1 98.88 170 VAL A O 1
ATOM 1338 N N . ILE A 1 171 ? -0.681 -14.258 -17.125 1 98.75 171 ILE A N 1
ATOM 1339 C CA . ILE A 1 171 ? 0.508 -14.75 -16.438 1 98.75 171 ILE A CA 1
ATOM 1340 C C . ILE A 1 171 ? 1.229 -15.773 -17.312 1 98.75 171 ILE A C 1
ATOM 1342 O O . ILE A 1 171 ? 1.096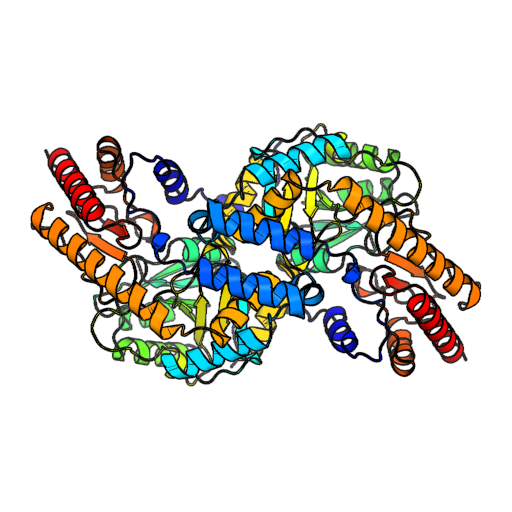 -16.984 -17.109 1 98.75 171 ILE A O 1
ATOM 1346 N N . PRO A 1 172 ? 2.1 -15.336 -18.172 1 98.56 172 PRO A N 1
ATOM 1347 C CA . PRO A 1 172 ? 2.625 -16.203 -19.219 1 98.56 172 PRO A CA 1
ATOM 1348 C C . PRO A 1 172 ? 3.629 -17.234 -18.688 1 98.56 172 PRO A C 1
ATOM 1350 O O . PRO A 1 172 ? 3.879 -18.25 -19.344 1 98.56 172 PRO A O 1
ATOM 1353 N N . ASP A 1 173 ? 4.219 -16.922 -17.562 1 98.38 173 ASP A N 1
ATOM 1354 C CA . ASP A 1 173 ? 5.238 -17.828 -17.031 1 98.38 173 ASP A CA 1
ATOM 1355 C C . ASP A 1 173 ? 4.797 -18.453 -15.711 1 98.38 173 ASP A C 1
ATOM 1357 O O . ASP A 1 173 ? 4.543 -17.75 -14.734 1 98.38 173 ASP A O 1
ATOM 1361 N N . PHE A 1 174 ? 4.77 -19.828 -15.742 1 98.25 174 PHE A N 1
ATOM 1362 C CA . PHE A 1 174 ? 4.469 -20.609 -14.547 1 98.25 174 PHE A CA 1
ATOM 1363 C C . PHE A 1 174 ? 3.217 -20.078 -13.859 1 98.25 174 PHE A C 1
ATOM 1365 O O . PHE A 1 174 ? 3.238 -19.766 -12.664 1 98.25 174 PHE A O 1
ATOM 1372 N N . GLN A 1 175 ? 2.188 -20.109 -14.555 1 98.19 175 GLN A N 1
ATOM 1373 C CA . GLN A 1 175 ? 0.915 -19.438 -14.305 1 98.19 175 GLN A CA 1
ATOM 1374 C C . GLN A 1 175 ? 0.308 -19.891 -12.977 1 98.19 175 GLN A C 1
ATOM 1376 O O . GLN A 1 175 ? 0.328 -21.078 -12.648 1 98.19 175 GLN A O 1
ATOM 1381 N N . ASN A 1 176 ? -0.073 -18.969 -12.117 1 97.25 176 ASN A N 1
ATOM 1382 C CA . ASN A 1 176 ? -0.915 -19.234 -10.953 1 97.25 176 ASN A CA 1
ATOM 1383 C C . ASN A 1 176 ? -2.395 -19.25 -11.328 1 97.25 176 ASN A C 1
ATOM 1385 O O . ASN A 1 176 ? -2.949 -18.219 -11.711 1 97.25 176 ASN A O 1
ATOM 1389 N N . PRO A 1 177 ? -2.994 -20.375 -11.32 1 96.88 177 PRO A N 1
ATOM 1390 C CA . PRO A 1 177 ? -2.65 -21.484 -10.43 1 96.88 177 PRO A CA 1
ATOM 1391 C C . PRO A 1 177 ? -2.084 -22.688 -11.188 1 96.88 177 PRO A C 1
ATOM 1393 O O . PRO A 1 177 ? -1.675 -23.672 -10.57 1 96.88 177 PRO A O 1
ATOM 1396 N N . THR A 1 178 ? -1.938 -22.672 -12.508 1 97.81 178 THR A N 1
ATOM 1397 C CA . THR A 1 178 ? -1.87 -23.906 -13.273 1 97.81 178 THR A CA 1
ATOM 1398 C C . THR A 1 178 ? -0.424 -24.359 -13.43 1 97.81 178 THR A C 1
ATOM 1400 O O . THR A 1 178 ? -0.17 -25.516 -13.789 1 97.81 178 THR A O 1
ATOM 1403 N N . GLY A 1 179 ? 0.513 -23.406 -13.273 1 97.62 179 GLY A N 1
ATOM 1404 C CA . GLY A 1 179 ? 1.913 -23.75 -13.477 1 97.62 179 GLY A CA 1
ATOM 1405 C C . GLY A 1 179 ? 2.307 -23.766 -14.945 1 97.62 179 GLY A C 1
ATOM 1406 O O . GLY A 1 179 ? 3.471 -24 -15.273 1 97.62 179 GLY A O 1
ATOM 1407 N N . ARG A 1 180 ? 1.423 -23.422 -15.867 1 97.25 180 ARG A N 1
ATOM 1408 C CA . ARG A 1 180 ? 1.662 -23.5 -17.312 1 97.25 180 ARG A CA 1
ATOM 1409 C C . ARG A 1 180 ? 2.561 -22.359 -17.766 1 97.25 180 ARG A C 1
ATOM 1411 O O . ARG A 1 180 ? 2.611 -21.312 -17.141 1 97.25 180 ARG A O 1
ATOM 1418 N N . THR A 1 181 ? 3.24 -22.547 -18.844 1 98 181 THR A N 1
ATOM 1419 C CA . THR A 1 181 ? 4.055 -21.562 -19.531 1 98 181 THR A CA 1
ATOM 1420 C C . THR A 1 181 ? 3.559 -21.359 -20.953 1 98 181 THR A C 1
ATOM 1422 O O . THR A 1 181 ? 3.338 -22.328 -21.688 1 98 181 THR A O 1
ATOM 1425 N N . TRP A 1 182 ? 3.375 -20.109 -21.297 1 98.44 182 TRP A N 1
ATOM 1426 C CA . TRP A 1 182 ? 2.943 -19.797 -22.672 1 98.44 182 TRP A CA 1
ATOM 1427 C C . TRP A 1 182 ? 4.051 -20.109 -23.672 1 98.44 182 TRP A C 1
ATOM 1429 O O . TRP A 1 182 ? 5.23 -19.906 -23.375 1 98.44 182 TRP A O 1
ATOM 1439 N N . SER A 1 183 ? 3.633 -20.547 -24.844 1 98 183 SER A N 1
ATOM 1440 C CA . SER A 1 183 ? 4.59 -20.656 -25.953 1 98 183 SER A CA 1
ATOM 1441 C C . SER A 1 183 ? 4.961 -19.281 -26.5 1 98 183 SER A C 1
ATOM 1443 O O . SER A 1 183 ? 4.258 -18.312 -26.266 1 98 183 SER A O 1
ATOM 1445 N N . LEU A 1 184 ? 6.066 -19.234 -27.188 1 98 184 LEU A N 1
ATOM 1446 C CA . LEU A 1 184 ? 6.488 -18 -27.844 1 98 184 LEU A CA 1
ATOM 1447 C C . LEU A 1 184 ? 5.438 -17.547 -28.859 1 98 184 LEU A C 1
ATOM 1449 O O . LEU A 1 184 ? 5.176 -16.344 -28.984 1 98 184 LEU A O 1
ATOM 1453 N N . GLU A 1 185 ? 4.871 -18.516 -29.547 1 98.38 185 GLU A N 1
ATOM 1454 C CA . GLU A 1 185 ? 3.857 -18.203 -30.547 1 98.38 185 GLU A CA 1
ATOM 1455 C C . GLU A 1 185 ? 2.662 -17.484 -29.938 1 98.38 185 GLU A C 1
ATOM 1457 O O . GLU A 1 185 ? 2.168 -16.5 -30.484 1 98.38 185 GLU A O 1
ATOM 1462 N N . ARG A 1 186 ? 2.189 -17.969 -28.812 1 98.56 186 ARG A N 1
ATOM 1463 C CA . ARG A 1 186 ? 1.064 -17.344 -28.125 1 98.56 186 ARG A CA 1
ATOM 1464 C C . ARG A 1 186 ? 1.41 -15.93 -27.688 1 98.56 186 ARG A C 1
ATOM 1466 O O . ARG A 1 186 ? 0.567 -15.031 -27.734 1 98.56 186 ARG A O 1
ATOM 1473 N N . ARG A 1 187 ? 2.6 -15.727 -27.234 1 98.75 187 ARG A N 1
ATOM 1474 C CA . ARG A 1 187 ? 3.055 -14.406 -26.812 1 98.75 187 ARG A CA 1
ATOM 1475 C C . ARG A 1 187 ? 3.045 -13.422 -27.984 1 98.75 187 ARG A C 1
ATOM 1477 O O . ARG A 1 187 ? 2.582 -12.289 -27.828 1 98.75 187 ARG A O 1
ATOM 1484 N N . GLN A 1 188 ? 3.553 -13.859 -29.094 1 98.5 188 GLN A N 1
ATOM 1485 C CA . GLN A 1 188 ? 3.561 -13.031 -30.297 1 98.5 188 GLN A CA 1
ATOM 1486 C C . GLN A 1 188 ? 2.143 -12.672 -30.719 1 98.5 188 GLN A C 1
ATOM 1488 O O . GLN A 1 188 ? 1.862 -11.516 -31.047 1 98.5 188 GLN A O 1
ATOM 1493 N N . GLN A 1 189 ? 1.307 -13.656 -30.734 1 98.75 189 GLN A N 1
ATOM 1494 C CA . GLN A 1 189 ? -0.079 -13.445 -31.141 1 98.75 189 GLN A CA 1
ATOM 1495 C C . GLN A 1 189 ? -0.775 -12.453 -30.219 1 98.75 189 GLN A C 1
ATOM 1497 O O . GLN A 1 189 ? -1.555 -11.609 -30.672 1 98.75 189 GLN A O 1
ATOM 1502 N N . LEU A 1 190 ? -0.52 -12.539 -28.891 1 98.81 190 LEU A N 1
ATOM 1503 C CA . LEU A 1 190 ? -1.139 -11.602 -27.953 1 98.81 190 LEU A CA 1
ATOM 1504 C C . LEU A 1 190 ? -0.71 -10.172 -28.266 1 98.81 190 LEU A C 1
ATOM 1506 O O . LEU A 1 190 ? -1.534 -9.25 -28.234 1 98.81 190 LEU A O 1
ATOM 1510 N N . ALA A 1 191 ? 0.599 -9.984 -28.5 1 98.5 191 ALA A N 1
ATOM 1511 C CA . ALA A 1 191 ? 1.094 -8.648 -28.844 1 98.5 191 ALA A CA 1
ATOM 1512 C C . ALA A 1 191 ? 0.397 -8.094 -30.078 1 98.5 191 ALA A C 1
ATOM 1514 O O . ALA A 1 191 ? 0.002 -6.93 -30.109 1 98.5 191 ALA A O 1
ATOM 1515 N N . GLU A 1 192 ? 0.211 -8.961 -31.047 1 98.44 192 GLU A N 1
ATOM 1516 C CA . GLU A 1 192 ? -0.438 -8.562 -32.281 1 98.44 192 GLU A CA 1
ATOM 1517 C C . GLU A 1 192 ? -1.915 -8.25 -32.062 1 98.44 192 GLU A C 1
ATOM 1519 O O . GLU A 1 192 ? -2.43 -7.254 -32.594 1 98.44 192 GLU A O 1
ATOM 1524 N N . ILE A 1 193 ? -2.576 -9.094 -31.328 1 98.31 193 ILE A N 1
ATOM 1525 C CA . ILE A 1 193 ? -3.998 -8.93 -31.047 1 98.31 193 ILE A CA 1
ATOM 1526 C C . ILE A 1 193 ? -4.219 -7.652 -30.234 1 98.31 193 ILE A C 1
ATOM 1528 O O . ILE A 1 193 ? -5.141 -6.883 -30.516 1 98.31 193 ILE A O 1
ATOM 1532 N N . SER A 1 194 ? -3.387 -7.441 -29.234 1 97.62 194 SER A N 1
ATOM 1533 C CA . SER A 1 194 ? -3.469 -6.223 -28.438 1 97.62 194 SER A CA 1
ATOM 1534 C C . SER A 1 194 ? -3.336 -4.98 -29.312 1 97.62 194 SER A C 1
ATOM 1536 O O . SER A 1 194 ? -4.078 -4.008 -29.141 1 97.62 194 SER A O 1
ATOM 1538 N N . ALA A 1 195 ? -2.438 -4.988 -30.25 1 97.25 195 ALA A N 1
ATOM 1539 C CA . ALA A 1 195 ? -2.234 -3.871 -31.156 1 97.25 195 ALA A CA 1
ATOM 1540 C C . ALA A 1 195 ? -3.445 -3.682 -32.062 1 97.25 195 ALA A C 1
ATOM 1542 O O . ALA A 1 195 ? -3.912 -2.557 -32.25 1 97.25 195 ALA A O 1
ATOM 1543 N N . LYS A 1 196 ? -3.906 -4.797 -32.625 1 96.75 196 LYS A N 1
ATOM 1544 C CA . LYS A 1 196 ? -5.027 -4.773 -33.562 1 96.75 196 LYS A CA 1
ATOM 1545 C C . LYS A 1 196 ? -6.273 -4.176 -32.906 1 96.75 196 LYS A C 1
ATOM 1547 O O . LYS A 1 196 ? -6.969 -3.365 -33.5 1 96.75 196 LYS A O 1
ATOM 1552 N N . TYR A 1 197 ? -6.539 -4.512 -31.672 1 96.31 197 TYR A N 1
ATOM 1553 C CA . TYR A 1 197 ? -7.781 -4.117 -31.016 1 96.31 197 TYR A CA 1
ATOM 1554 C C . TYR A 1 197 ? -7.551 -2.936 -30.078 1 96.31 197 TYR A C 1
ATOM 1556 O O . TYR A 1 197 ? -8.492 -2.428 -29.469 1 96.31 197 TYR A O 1
ATOM 1564 N N . ASN A 1 198 ? -6.266 -2.547 -29.922 1 95.69 198 ASN A N 1
ATOM 1565 C CA . ASN A 1 198 ? -5.855 -1.445 -29.047 1 95.69 198 ASN A CA 1
ATOM 1566 C C . ASN A 1 198 ? -6.355 -1.639 -27.625 1 95.69 198 ASN A C 1
ATOM 1568 O O . ASN A 1 198 ? -7.035 -0.77 -27.078 1 95.69 198 ASN A O 1
ATOM 1572 N N . VAL A 1 199 ? -6.023 -2.729 -27.047 1 97.31 199 VAL A N 1
ATOM 1573 C CA . VAL A 1 199 ? -6.395 -3.059 -25.672 1 97.31 199 VAL A CA 1
ATOM 1574 C C . VAL A 1 199 ? -5.137 -3.273 -24.828 1 97.31 199 VAL A C 1
ATOM 1576 O O . VAL A 1 199 ? -4.18 -3.904 -25.281 1 97.31 199 VAL A O 1
ATOM 1579 N N . ALA A 1 200 ? -5.098 -2.668 -23.656 1 98.19 200 ALA A N 1
ATOM 1580 C CA . ALA A 1 200 ? -3.959 -2.803 -22.766 1 98.19 200 ALA A CA 1
ATOM 1581 C C . ALA A 1 200 ? -3.832 -4.23 -22.234 1 98.19 200 ALA A C 1
ATOM 1583 O O . ALA A 1 200 ? -4.84 -4.902 -22 1 98.19 200 ALA A O 1
ATOM 1584 N N . VAL A 1 201 ? -2.619 -4.707 -22.141 1 98.75 201 VAL A N 1
ATOM 1585 C CA . VAL A 1 201 ? -2.305 -6.012 -21.562 1 98.75 201 VAL A CA 1
ATOM 1586 C C . VAL A 1 201 ? -1.534 -5.832 -20.25 1 98.75 201 VAL A C 1
ATOM 1588 O O . VAL A 1 201 ? -0.585 -5.047 -20.188 1 98.75 201 VAL A O 1
ATOM 1591 N N . LEU A 1 202 ? -1.972 -6.438 -19.234 1 98.81 202 LEU A N 1
ATOM 1592 C CA . LEU A 1 202 ? -1.194 -6.586 -18.016 1 98.81 202 LEU A CA 1
ATOM 1593 C C . LEU A 1 202 ? -0.505 -7.945 -17.969 1 98.81 202 LEU A C 1
ATOM 1595 O O . LEU A 1 202 ? -1.154 -8.969 -17.734 1 98.81 202 LEU A O 1
ATOM 1599 N N . GLU A 1 203 ? 0.751 -7.945 -18.203 1 98.88 203 GLU A N 1
ATOM 1600 C CA . GLU A 1 203 ? 1.594 -9.133 -18.141 1 98.88 203 GLU A CA 1
ATOM 1601 C C . GLU A 1 203 ? 2.199 -9.305 -16.75 1 98.88 203 GLU A C 1
ATOM 1603 O O . GLU A 1 203 ? 3.17 -8.633 -16.406 1 98.88 203 GLU A O 1
ATOM 1608 N N . ASP A 1 204 ? 1.65 -10.211 -15.969 1 98.69 204 ASP A N 1
ATOM 1609 C CA . ASP A 1 204 ? 2.074 -10.469 -14.594 1 98.69 204 ASP A CA 1
ATOM 1610 C C . ASP A 1 204 ? 3.164 -11.539 -14.547 1 98.69 204 ASP A C 1
ATOM 1612 O O . ASP A 1 204 ? 2.969 -12.656 -15.031 1 98.69 204 ASP A O 1
ATOM 1616 N N . ASN A 1 205 ? 4.309 -11.188 -13.938 1 98.38 205 ASN A N 1
ATOM 1617 C CA . ASN A 1 205 ? 5.445 -12.102 -13.992 1 98.38 205 ASN A CA 1
ATOM 1618 C C . ASN A 1 205 ? 6.133 -12.234 -12.641 1 98.38 205 ASN A C 1
ATOM 1620 O O . ASN A 1 205 ? 7.324 -11.953 -12.516 1 98.38 205 ASN A O 1
ATOM 1624 N N . PRO A 1 206 ? 5.449 -12.75 -11.648 1 97.75 206 PRO A N 1
ATOM 1625 C CA . PRO A 1 206 ? 6.094 -12.93 -10.344 1 97.75 206 PRO A CA 1
ATOM 1626 C C . PRO A 1 206 ? 7.039 -14.125 -10.312 1 97.75 206 PRO A C 1
ATOM 1628 O O . PRO A 1 206 ? 7.938 -14.18 -9.469 1 97.75 206 PRO A O 1
ATOM 1631 N N . TYR A 1 207 ? 6.938 -15.078 -11.273 1 97.69 207 TYR A N 1
ATOM 1632 C CA . TYR A 1 207 ? 7.613 -16.359 -11.148 1 97.69 207 TYR A CA 1
ATOM 1633 C C . TYR A 1 207 ? 8.656 -16.547 -12.25 1 97.69 207 TYR A C 1
ATOM 1635 O O . TYR A 1 207 ? 9.383 -17.531 -12.266 1 97.69 207 TYR A O 1
ATOM 1643 N N . GLY A 1 208 ? 8.734 -15.617 -13.164 1 97.25 208 GLY A N 1
ATOM 1644 C CA . GLY A 1 208 ? 9.445 -15.82 -14.414 1 97.25 208 GLY A CA 1
ATOM 1645 C C . GLY A 1 208 ? 10.898 -16.203 -14.219 1 97.25 208 GLY A C 1
ATOM 1646 O O . GLY A 1 208 ? 11.484 -16.891 -15.062 1 97.25 208 GLY A O 1
ATOM 1647 N N . GLU A 1 209 ? 11.469 -15.883 -13.133 1 97.56 209 GLU A N 1
ATOM 1648 C CA . GLU A 1 209 ? 12.883 -16.141 -12.914 1 97.56 209 GLU A CA 1
ATOM 1649 C C . GLU A 1 209 ? 13.102 -17.531 -12.312 1 97.56 209 GLU A C 1
ATOM 1651 O O . GLU A 1 209 ? 14.234 -18.016 -12.258 1 97.56 209 GLU A O 1
ATOM 1656 N N . LEU A 1 210 ? 12.078 -18.188 -11.914 1 98.31 210 LEU A N 1
ATOM 1657 C CA . LEU A 1 210 ? 12.164 -19.484 -11.25 1 98.31 210 LEU A CA 1
ATOM 1658 C C . LEU A 1 210 ? 11.945 -20.625 -12.242 1 98.31 210 LEU A C 1
ATOM 1660 O O . LEU A 1 210 ? 11.094 -21.484 -12.023 1 98.31 210 LEU A O 1
ATOM 1664 N N . ARG A 1 211 ? 12.672 -20.656 -13.32 1 98.12 211 ARG A N 1
ATOM 1665 C CA . ARG A 1 211 ? 12.602 -21.734 -14.305 1 98.12 211 ARG A CA 1
ATOM 1666 C C . ARG A 1 211 ? 13.555 -22.859 -13.953 1 98.12 211 ARG A C 1
ATOM 1668 O O . ARG A 1 211 ? 14.734 -22.625 -13.688 1 98.12 211 ARG A O 1
ATOM 1675 N N . TYR A 1 212 ? 13.047 -24.125 -14.023 1 96.56 212 TYR A N 1
ATOM 1676 C CA . TYR A 1 212 ? 13.82 -25.312 -13.695 1 96.56 212 TYR A CA 1
ATOM 1677 C C . TYR A 1 212 ? 14.32 -26 -14.961 1 96.56 212 TYR A C 1
ATOM 1679 O O . TYR A 1 212 ? 15.359 -26.688 -14.938 1 96.56 212 TYR A O 1
ATOM 1687 N N . GLU A 1 213 ? 13.406 -25.953 -15.898 1 95.31 213 GLU A N 1
ATOM 1688 C CA . GLU A 1 213 ? 13.641 -26.656 -17.156 1 95.31 213 GLU A CA 1
ATOM 1689 C C . GLU A 1 213 ? 13.258 -25.797 -18.344 1 95.31 213 GLU A C 1
ATOM 1691 O O . GLU A 1 213 ? 12.445 -24.891 -18.234 1 95.31 213 GLU A O 1
ATOM 1696 N N . GLY A 1 214 ? 13.898 -26.156 -19.406 1 94.69 214 GLY A N 1
ATOM 1697 C CA . GLY A 1 214 ? 13.586 -25.422 -20.625 1 94.69 214 GLY A CA 1
ATOM 1698 C C . GLY A 1 214 ? 14.312 -24.094 -20.719 1 94.69 214 GLY A C 1
ATOM 1699 O O . GLY A 1 214 ? 15.25 -23.844 -19.969 1 94.69 214 GLY A O 1
ATOM 1700 N N . ASP A 1 215 ? 13.891 -23.281 -21.672 1 95.38 215 ASP A N 1
ATOM 1701 C CA . ASP A 1 215 ? 14.562 -22.016 -21.938 1 95.38 215 ASP A CA 1
ATOM 1702 C C . ASP A 1 215 ? 13.703 -20.844 -21.5 1 95.38 215 ASP A C 1
ATOM 1704 O O . ASP A 1 215 ? 12.469 -20.906 -21.562 1 95.38 215 ASP A O 1
ATOM 1708 N N . PHE A 1 216 ? 14.445 -19.906 -21.078 1 96.5 216 PHE A N 1
ATOM 1709 C CA . PHE A 1 216 ? 13.742 -18.656 -20.812 1 96.5 216 PHE A CA 1
ATOM 1710 C C . PHE A 1 216 ? 13.148 -18.094 -22.094 1 96.5 216 PHE A C 1
ATOM 1712 O O . PHE A 1 216 ? 13.734 -18.219 -23.172 1 96.5 216 PHE A O 1
ATOM 1719 N N . LEU A 1 217 ? 11.984 -17.516 -22 1 95.69 217 LEU A N 1
ATOM 1720 C CA . LEU A 1 217 ? 11.289 -16.906 -23.141 1 95.69 217 LEU A CA 1
ATOM 1721 C C . LEU A 1 217 ? 11.195 -15.398 -22.969 1 95.69 217 LEU A C 1
ATOM 1723 O O . LEU A 1 217 ? 11.172 -14.898 -21.844 1 95.69 217 LEU A O 1
ATOM 1727 N N . PRO A 1 218 ? 11.141 -14.641 -24.062 1 96.12 218 PRO A N 1
ATOM 1728 C CA . PRO A 1 218 ? 10.93 -13.195 -23.953 1 96.12 218 PRO A CA 1
ATOM 1729 C C . PRO A 1 218 ? 9.547 -12.844 -23.422 1 96.12 218 PRO A C 1
ATOM 1731 O O . PRO A 1 218 ? 8.617 -13.648 -23.531 1 96.12 218 PRO A O 1
ATOM 1734 N N . SER A 1 219 ? 9.477 -11.672 -22.875 1 98 219 SER A N 1
ATOM 1735 C CA . SER A 1 219 ? 8.18 -11.172 -22.438 1 98 219 SER A CA 1
ATOM 1736 C C . SER A 1 219 ? 7.289 -10.82 -23.625 1 98 219 SER A C 1
ATOM 1738 O O . SER A 1 219 ? 7.785 -10.578 -24.734 1 98 219 SER A O 1
ATOM 1740 N N . VAL A 1 220 ? 5.953 -10.805 -23.422 1 98.69 220 VAL A N 1
ATOM 1741 C CA . VAL A 1 220 ? 5.027 -10.25 -24.406 1 98.69 220 VAL A CA 1
ATOM 1742 C C . VAL A 1 220 ? 5.406 -8.805 -24.703 1 98.69 220 VAL A C 1
ATOM 1744 O O . VAL A 1 220 ? 5.316 -8.359 -25.859 1 98.69 220 VAL A O 1
ATOM 1747 N N . LYS A 1 221 ? 5.836 -8.078 -23.688 1 98.69 221 LYS A N 1
ATOM 1748 C CA . LYS A 1 221 ? 6.227 -6.68 -23.828 1 98.69 221 LYS A CA 1
ATOM 1749 C C . LYS A 1 221 ? 7.332 -6.516 -24.875 1 98.69 221 LYS A C 1
ATOM 1751 O O . LYS A 1 221 ? 7.352 -5.535 -25.609 1 98.69 221 LYS A O 1
ATOM 1756 N N . SER A 1 222 ? 8.273 -7.414 -24.875 1 98.19 222 SER A N 1
ATOM 1757 C CA . SER A 1 222 ? 9.383 -7.312 -25.828 1 98.19 222 SER A CA 1
ATOM 1758 C C . SER A 1 222 ? 8.898 -7.414 -27.266 1 98.19 222 SER A C 1
ATOM 1760 O O . SER A 1 222 ? 9.609 -7.008 -28.188 1 98.19 222 SER A O 1
ATOM 1762 N N . LEU A 1 223 ? 7.715 -7.957 -27.453 1 98.25 223 LEU A N 1
ATOM 1763 C CA . LEU A 1 223 ? 7.137 -8.156 -28.781 1 98.25 223 LEU A CA 1
ATOM 1764 C C . LEU A 1 223 ? 6.113 -7.07 -29.094 1 98.25 223 LEU A C 1
ATOM 1766 O O . LEU A 1 223 ? 5.527 -7.055 -30.172 1 98.25 223 LEU A O 1
ATOM 1770 N N . ASP A 1 224 ? 5.883 -6.23 -28.125 1 97.12 224 ASP A N 1
ATOM 1771 C CA . ASP A 1 224 ? 4.875 -5.176 -28.188 1 97.12 224 ASP A CA 1
ATOM 1772 C C . ASP A 1 224 ? 5.371 -3.988 -29 1 97.12 224 ASP A C 1
ATOM 1774 O O . ASP A 1 224 ? 6.293 -3.283 -28.594 1 97.12 224 ASP A O 1
ATOM 1778 N N . LYS A 1 225 ? 4.742 -3.664 -30.109 1 93.75 225 LYS A N 1
ATOM 1779 C CA . LYS A 1 225 ? 5.141 -2.537 -30.938 1 93.75 225 LYS A CA 1
ATOM 1780 C C . LYS A 1 225 ? 4.207 -1.346 -30.734 1 93.75 225 LYS A C 1
ATOM 1782 O O . LYS A 1 225 ? 4.539 -0.22 -31.109 1 93.75 225 LYS A O 1
ATOM 1787 N N . ALA A 1 226 ? 3.104 -1.591 -30.141 1 95.44 226 ALA A N 1
ATOM 1788 C CA . ALA A 1 226 ? 2.086 -0.549 -30 1 95.44 226 ALA A CA 1
ATOM 1789 C C . ALA A 1 226 ? 2.219 0.182 -28.672 1 95.44 226 ALA A C 1
ATOM 1791 O O . ALA A 1 226 ? 1.668 1.271 -28.5 1 95.44 226 ALA A O 1
ATOM 1792 N N . GLY A 1 227 ? 2.945 -0.417 -27.703 1 96.38 227 GLY A N 1
ATOM 1793 C CA . GLY A 1 227 ? 3.094 0.194 -26.391 1 96.38 227 GLY A CA 1
ATOM 1794 C C . GLY A 1 227 ? 1.936 -0.103 -25.453 1 96.38 227 GLY A C 1
ATOM 1795 O O . GLY A 1 227 ? 1.692 0.64 -24.5 1 96.38 227 GLY A O 1
ATOM 1796 N N . ASN A 1 228 ? 1.202 -1.291 -25.703 1 97.62 228 ASN A N 1
ATOM 1797 C CA . ASN A 1 228 ? -0.02 -1.608 -24.969 1 97.62 228 ASN A CA 1
ATOM 1798 C C . ASN A 1 228 ? 0.266 -2.482 -23.75 1 97.62 228 ASN A C 1
ATOM 1800 O O . ASN A 1 228 ? -0.591 -2.639 -22.891 1 97.62 228 ASN A O 1
ATOM 1804 N N . VAL A 1 229 ? 1.495 -3.008 -23.672 1 98.62 229 VAL A N 1
ATOM 1805 C CA . VAL A 1 229 ? 1.747 -4.047 -22.672 1 98.62 229 VAL A CA 1
ATOM 1806 C C . VAL A 1 229 ? 2.402 -3.436 -21.438 1 98.62 229 VAL A C 1
ATOM 1808 O O . VAL A 1 229 ? 3.449 -2.791 -21.547 1 98.62 229 VAL A O 1
ATOM 1811 N N . LEU A 1 230 ? 1.775 -3.572 -20.297 1 98.69 230 LEU A N 1
ATOM 1812 C CA . LEU A 1 230 ? 2.314 -3.277 -18.984 1 98.69 230 LEU A CA 1
ATOM 1813 C C . LEU A 1 230 ? 2.803 -4.551 -18.297 1 98.69 230 LEU A C 1
ATOM 1815 O O . LEU A 1 230 ? 2.195 -5.613 -18.438 1 98.69 230 LEU A O 1
ATOM 1819 N N . CYS A 1 231 ? 3.873 -4.414 -17.547 1 98.69 231 CYS A N 1
ATOM 1820 C CA . CYS A 1 231 ? 4.48 -5.562 -16.891 1 98.69 231 CYS A CA 1
ATOM 1821 C C . CYS A 1 231 ? 4.5 -5.375 -15.383 1 98.69 231 CYS A C 1
ATOM 1823 O O . CYS A 1 231 ? 4.75 -4.27 -14.891 1 98.69 231 CYS A O 1
ATOM 1825 N N . THR A 1 232 ? 4.215 -6.434 -14.68 1 98.75 232 THR A N 1
ATOM 1826 C CA . THR A 1 232 ? 4.418 -6.387 -13.234 1 98.75 232 THR A CA 1
ATOM 1827 C C . THR A 1 232 ? 5.492 -7.379 -12.805 1 98.75 232 THR A C 1
ATOM 1829 O O . THR A 1 232 ? 5.723 -8.383 -13.484 1 98.75 232 THR A O 1
ATOM 1832 N N . GLY A 1 233 ? 6.184 -7.055 -11.781 1 98.56 233 GLY A N 1
ATOM 1833 C CA . GLY A 1 233 ? 7.184 -7.895 -11.141 1 98.56 233 GLY A CA 1
ATOM 1834 C C . GLY A 1 233 ? 7.262 -7.68 -9.641 1 98.56 233 GLY A C 1
ATOM 1835 O O . GLY A 1 233 ? 6.625 -6.77 -9.102 1 98.56 233 GLY A O 1
ATOM 1836 N N . THR A 1 234 ? 7.969 -8.562 -8.977 1 98.62 234 THR A N 1
ATOM 1837 C CA . THR A 1 234 ? 8.047 -8.484 -7.52 1 98.62 234 THR A CA 1
ATOM 1838 C C . THR A 1 234 ? 9.328 -9.141 -7.012 1 98.62 234 THR A C 1
ATOM 1840 O O . THR A 1 234 ? 9.859 -10.055 -7.648 1 98.62 234 THR A O 1
ATOM 1843 N N . PHE A 1 235 ? 9.812 -8.703 -5.902 1 98.69 235 PHE A N 1
ATOM 1844 C CA . PHE A 1 235 ? 10.922 -9.344 -5.211 1 98.69 235 PHE A CA 1
ATOM 1845 C C . PHE A 1 235 ? 10.422 -10.461 -4.301 1 98.69 235 PHE A C 1
ATOM 1847 O O . PHE A 1 235 ? 11.219 -11.227 -3.758 1 98.69 235 PHE A O 1
ATOM 1854 N N . SER A 1 236 ? 9.164 -10.641 -4.199 1 97.81 236 SER A N 1
ATOM 1855 C CA . SER A 1 236 ? 8.555 -11.508 -3.193 1 97.81 236 SER A CA 1
ATOM 1856 C C . SER A 1 236 ? 8.945 -12.969 -3.414 1 97.81 236 SER A C 1
ATOM 1858 O O . SER A 1 236 ? 9.062 -13.734 -2.457 1 97.81 236 SER A O 1
ATOM 1860 N N . LYS A 1 237 ? 9.125 -13.352 -4.691 1 97.88 237 LYS A N 1
ATOM 1861 C CA . LYS A 1 237 ? 9.281 -14.773 -4.984 1 97.88 237 LYS A CA 1
ATOM 1862 C C . LYS A 1 237 ? 10.742 -15.125 -5.223 1 97.88 237 LYS A C 1
ATOM 1864 O O . LYS A 1 237 ? 11.117 -16.297 -5.195 1 97.88 237 LYS A O 1
ATOM 1869 N N . ILE A 1 238 ? 11.539 -14.117 -5.406 1 97.62 238 ILE A N 1
ATOM 1870 C CA . ILE A 1 238 ? 12.938 -14.391 -5.723 1 97.62 238 ILE A CA 1
ATOM 1871 C C . ILE A 1 238 ? 13.828 -13.867 -4.602 1 97.62 238 ILE A C 1
ATOM 1873 O O . ILE A 1 238 ? 15.047 -14.07 -4.625 1 97.62 238 ILE A O 1
ATOM 1877 N N . PHE A 1 239 ? 13.25 -13.117 -3.643 1 97.94 239 PHE A N 1
ATOM 1878 C CA . PHE A 1 239 ? 14 -12.547 -2.533 1 97.94 239 PHE A CA 1
ATOM 1879 C C . PHE A 1 239 ? 13.258 -12.734 -1.218 1 97.94 239 PHE A C 1
ATOM 1881 O O . PHE A 1 239 ? 13.289 -13.812 -0.628 1 97.94 239 PHE A O 1
ATOM 1888 N N . CYS A 1 240 ? 12.367 -11.742 -0.828 1 97.5 240 CYS A N 1
ATOM 1889 C CA . CYS A 1 240 ? 11.625 -11.852 0.427 1 97.5 240 CYS A CA 1
ATOM 1890 C C . CYS A 1 240 ? 10.258 -11.18 0.315 1 97.5 240 CYS A C 1
ATOM 1892 O O . CYS A 1 240 ? 10.172 -9.969 0.126 1 97.5 240 CYS A O 1
ATOM 1894 N N . PRO A 1 241 ? 9.219 -11.977 0.521 1 97.31 241 PRO A N 1
ATOM 1895 C CA . PRO A 1 241 ? 7.891 -11.375 0.417 1 97.31 241 PRO A CA 1
ATOM 1896 C C . PRO A 1 241 ? 7.594 -10.398 1.55 1 97.31 241 PRO A C 1
ATOM 1898 O O . PRO A 1 241 ? 6.77 -9.492 1.389 1 97.31 241 PRO A O 1
ATOM 1901 N N . GLY A 1 242 ? 8.305 -10.469 2.662 1 97.81 242 GLY A N 1
ATOM 1902 C CA . GLY A 1 242 ? 8.039 -9.641 3.828 1 97.81 242 GLY A CA 1
ATOM 1903 C C . GLY A 1 242 ? 8.305 -8.164 3.586 1 97.81 242 GLY A C 1
ATOM 1904 O O . GLY A 1 242 ? 7.828 -7.309 4.332 1 97.81 242 GLY A O 1
ATOM 1905 N N . TYR A 1 243 ? 9.07 -7.801 2.549 1 98.62 243 TYR A N 1
ATOM 1906 C CA . TYR A 1 243 ? 9.375 -6.414 2.203 1 98.62 243 TYR A CA 1
ATOM 1907 C C . TYR A 1 243 ? 8.211 -5.773 1.452 1 98.62 243 TYR A C 1
ATOM 1909 O O . TYR A 1 243 ? 8.094 -4.547 1.409 1 98.62 243 TYR A O 1
ATOM 1917 N N . ARG A 1 244 ? 7.422 -6.59 0.755 1 98.31 244 ARG A N 1
ATOM 1918 C CA . ARG A 1 244 ? 6.285 -6.133 -0.038 1 98.31 244 ARG A CA 1
ATOM 1919 C C . ARG A 1 244 ? 6.727 -5.121 -1.091 1 98.31 244 ARG A C 1
ATOM 1921 O O . ARG A 1 244 ? 6.098 -4.074 -1.256 1 98.31 244 ARG A O 1
ATOM 1928 N N . ILE A 1 245 ? 7.801 -5.414 -1.785 1 98.88 245 ILE A N 1
ATOM 1929 C CA . ILE A 1 245 ? 8.273 -4.527 -2.84 1 98.88 245 ILE A CA 1
ATOM 1930 C C . ILE A 1 245 ? 8.125 -5.211 -4.199 1 98.88 245 ILE A C 1
ATOM 1932 O O . ILE A 1 245 ? 8.586 -6.34 -4.387 1 98.88 245 ILE A O 1
ATOM 1936 N N . GLY A 1 246 ? 7.422 -4.648 -5.086 1 98.81 246 GLY A N 1
ATOM 1937 C CA . GLY A 1 246 ? 7.258 -4.988 -6.488 1 98.81 246 GLY A CA 1
ATOM 1938 C C . GLY A 1 246 ? 7.234 -3.775 -7.398 1 98.81 246 GLY A C 1
ATOM 1939 O O . GLY A 1 246 ? 7.75 -2.715 -7.039 1 98.81 246 GLY A O 1
ATOM 1940 N N . TRP A 1 247 ? 6.723 -3.977 -8.641 1 98.94 247 TRP A N 1
ATOM 1941 C CA . TRP A 1 247 ? 6.707 -2.832 -9.547 1 98.94 247 TRP A CA 1
ATOM 1942 C C . TRP A 1 247 ? 5.727 -3.059 -10.695 1 98.94 247 TRP A C 1
ATOM 1944 O O . TRP A 1 247 ? 5.289 -4.188 -10.93 1 98.94 247 TRP A O 1
ATOM 1954 N N . ILE A 1 248 ? 5.348 -2.018 -11.297 1 98.94 248 ILE A N 1
ATOM 1955 C CA . ILE A 1 248 ? 4.727 -1.99 -12.617 1 98.94 248 ILE A CA 1
ATOM 1956 C C . ILE A 1 248 ? 5.609 -1.213 -13.586 1 98.94 248 ILE A C 1
ATOM 1958 O O . ILE A 1 248 ? 6.219 -0.209 -13.211 1 98.94 248 ILE A O 1
ATOM 1962 N N . ALA A 1 249 ? 5.742 -1.708 -14.789 1 98.88 249 ALA A N 1
ATOM 1963 C CA . ALA A 1 249 ? 6.562 -1.104 -15.836 1 98.88 249 ALA A CA 1
ATOM 1964 C C . ALA A 1 249 ? 5.77 -0.941 -17.125 1 98.88 249 ALA A C 1
ATOM 1966 O O . ALA A 1 249 ? 4.961 -1.802 -17.484 1 98.88 249 ALA A O 1
ATOM 1967 N N . GLY A 1 250 ? 5.938 0.063 -17.875 1 98.44 250 GLY A N 1
ATOM 1968 C CA . GLY A 1 250 ? 5.285 0.355 -19.141 1 98.44 250 GLY A CA 1
ATOM 1969 C C . GLY A 1 250 ? 5.719 1.677 -19.734 1 98.44 250 GLY A C 1
ATOM 1970 O O . GLY A 1 250 ? 6.746 2.234 -19.344 1 98.44 250 GLY A O 1
ATOM 1971 N N . GLU A 1 251 ? 4.988 2.107 -20.75 1 97.69 251 GLU A N 1
ATOM 1972 C CA . GLU A 1 251 ? 5.273 3.408 -21.359 1 97.69 251 GLU A CA 1
ATOM 1973 C C . GLU A 1 251 ? 5.223 4.52 -20.312 1 97.69 251 GLU A C 1
ATOM 1975 O O . GLU A 1 251 ? 4.375 4.5 -19.422 1 97.69 251 GLU A O 1
ATOM 1980 N N . LYS A 1 252 ? 6.121 5.523 -20.469 1 96.88 252 LYS A N 1
ATOM 1981 C CA . LYS A 1 252 ? 6.285 6.59 -19.484 1 96.88 252 LYS A CA 1
ATOM 1982 C C . LYS A 1 252 ? 4.965 7.305 -19.219 1 96.88 252 LYS A C 1
ATOM 1984 O O . LYS A 1 252 ? 4.645 7.637 -18.078 1 96.88 252 LYS A O 1
ATOM 1989 N N . GLU A 1 253 ? 4.215 7.504 -20.219 1 94.5 253 GLU A N 1
ATOM 1990 C CA . GLU A 1 253 ? 2.984 8.281 -20.094 1 94.5 253 GLU A CA 1
ATOM 1991 C C . GLU A 1 253 ? 1.971 7.574 -19.203 1 94.5 253 GLU A C 1
ATOM 1993 O O . GLU A 1 253 ? 1.31 8.219 -18.375 1 94.5 253 GLU A O 1
ATOM 1998 N N . VAL A 1 254 ? 1.828 6.277 -19.359 1 96.75 254 VAL A N 1
ATOM 1999 C CA . VAL A 1 254 ? 0.875 5.543 -18.531 1 96.75 254 VAL A CA 1
ATOM 2000 C C . VAL A 1 254 ? 1.404 5.43 -17.109 1 96.75 254 VAL A C 1
ATOM 2002 O O . VAL A 1 254 ? 0.633 5.488 -16.141 1 96.75 254 VAL A O 1
ATOM 2005 N N . ILE A 1 255 ? 2.738 5.273 -16.938 1 97.88 255 ILE A N 1
ATOM 2006 C CA . ILE A 1 255 ? 3.34 5.172 -15.609 1 97.88 255 ILE A CA 1
ATOM 2007 C C . ILE A 1 255 ? 3.117 6.473 -14.836 1 97.88 255 ILE A C 1
ATOM 2009 O O . ILE A 1 255 ? 2.879 6.457 -13.633 1 97.88 255 ILE A O 1
ATOM 2013 N N . ARG A 1 256 ? 3.131 7.574 -15.508 1 94.62 256 ARG A N 1
ATOM 2014 C CA . ARG A 1 256 ? 2.848 8.852 -14.867 1 94.62 256 ARG A CA 1
ATOM 2015 C C . ARG A 1 256 ? 1.436 8.875 -14.289 1 94.62 256 ARG A C 1
ATOM 2017 O O . ARG A 1 256 ? 1.2 9.461 -13.234 1 94.62 256 ARG A O 1
ATOM 2024 N N . LYS A 1 257 ? 0.463 8.242 -14.992 1 95.12 257 LYS A N 1
ATOM 2025 C CA . LYS A 1 257 ? -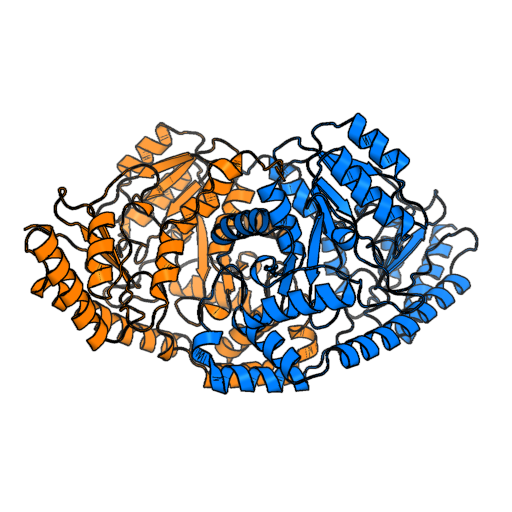0.897 8.133 -14.469 1 95.12 257 LYS A CA 1
ATOM 2026 C C . LYS A 1 257 ? -0.94 7.281 -13.211 1 95.12 257 LYS A C 1
ATOM 2028 O O . LYS A 1 257 ? -1.634 7.621 -12.25 1 95.12 257 LYS A O 1
ATOM 2033 N N . TYR A 1 258 ? -0.135 6.195 -13.266 1 97.62 258 TYR A N 1
ATOM 2034 C CA . TYR A 1 258 ? -0.046 5.352 -12.078 1 97.62 258 TYR A CA 1
ATOM 2035 C C . TYR A 1 258 ? 0.507 6.133 -10.898 1 97.62 258 TYR A C 1
ATOM 2037 O O . TYR A 1 258 ? 0.031 5.98 -9.766 1 97.62 258 TYR A O 1
ATOM 2045 N N . VAL A 1 259 ? 1.518 6.918 -11.133 1 96.12 259 VAL A N 1
ATOM 2046 C CA . VAL A 1 259 ? 2.158 7.707 -10.086 1 96.12 259 VAL A CA 1
ATOM 2047 C C . VAL A 1 259 ? 1.14 8.656 -9.461 1 96.12 259 VAL A C 1
ATOM 2049 O O . VAL A 1 259 ? 1.048 8.758 -8.234 1 96.12 259 VAL A O 1
ATOM 2052 N N . LEU A 1 260 ? 0.379 9.328 -10.289 1 92.44 260 LEU A N 1
ATOM 2053 C CA . LEU A 1 260 ? -0.62 10.273 -9.812 1 92.44 260 LEU A CA 1
ATOM 2054 C C . LEU A 1 260 ? -1.649 9.586 -8.922 1 92.44 260 LEU A C 1
ATOM 2056 O O . LEU A 1 260 ? -1.984 10.094 -7.852 1 92.44 260 LEU A O 1
ATOM 2060 N N . VAL A 1 261 ? -2.072 8.469 -9.336 1 94.62 261 VAL A N 1
ATOM 2061 C CA . VAL A 1 261 ? -3.08 7.719 -8.586 1 94.62 261 VAL A CA 1
ATOM 2062 C C . VAL A 1 261 ? -2.482 7.215 -7.277 1 94.62 261 VAL A C 1
ATOM 2064 O O . VAL A 1 261 ? -3.115 7.305 -6.223 1 94.62 261 VAL A O 1
ATOM 2067 N N . LYS A 1 262 ? -1.285 6.746 -7.348 1 96.81 262 LYS A N 1
ATOM 2068 C CA . LYS A 1 262 ? -0.637 6.164 -6.176 1 96.81 262 LYS A CA 1
ATOM 2069 C C . LYS A 1 262 ? -0.388 7.219 -5.105 1 96.81 262 LYS A C 1
ATOM 2071 O O . LYS A 1 262 ? -0.452 6.926 -3.908 1 96.81 262 LYS A O 1
ATOM 2076 N N . GLN A 1 263 ? -0.158 8.406 -5.516 1 93.38 263 GLN A N 1
ATOM 2077 C CA . GLN A 1 263 ? 0.022 9.5 -4.562 1 93.38 263 GLN A CA 1
ATOM 2078 C C . GLN A 1 263 ? -1.164 9.594 -3.607 1 93.38 263 GLN A C 1
ATOM 2080 O O . GLN A 1 263 ? -0.987 9.844 -2.414 1 93.38 263 GLN A O 1
ATOM 2085 N N . GLY A 1 264 ? -2.324 9.398 -4.137 1 93.19 264 GLY A N 1
ATOM 2086 C CA . GLY A 1 264 ? -3.525 9.453 -3.316 1 93.19 264 GLY A CA 1
ATOM 2087 C C . GLY A 1 264 ? -3.764 8.18 -2.527 1 93.19 264 GLY A C 1
ATOM 2088 O O . GLY A 1 264 ? -4.387 8.211 -1.465 1 93.19 264 GLY A O 1
ATOM 2089 N N . VAL A 1 265 ? -3.135 7.082 -2.982 1 97 265 VAL A N 1
ATOM 2090 C CA . VAL A 1 265 ? -3.422 5.777 -2.395 1 97 265 VAL A CA 1
ATOM 2091 C C . VAL A 1 265 ? -2.586 5.582 -1.132 1 97 265 VAL A C 1
ATOM 2093 O O . VAL A 1 265 ? -3.107 5.176 -0.091 1 97 265 VAL A O 1
ATOM 2096 N N . ASP A 1 266 ? -1.268 5.926 -1.296 1 97.5 266 ASP A N 1
ATOM 2097 C CA . ASP A 1 266 ? -0.413 5.586 -0.163 1 97.5 266 ASP A CA 1
ATOM 2098 C C . ASP A 1 266 ? 0.849 6.449 -0.149 1 97.5 266 ASP A C 1
ATOM 2100 O O . ASP A 1 266 ? 1.773 6.191 0.624 1 97.5 266 ASP A O 1
ATOM 2104 N N . LEU A 1 267 ? 0.946 7.488 -0.999 1 94.44 267 LEU A N 1
ATOM 2105 C CA . LEU A 1 267 ? 2.066 8.414 -1.142 1 94.44 267 LEU A CA 1
ATOM 2106 C C . LEU A 1 267 ? 3.271 7.715 -1.765 1 94.44 267 LEU A C 1
ATOM 2108 O O . LEU A 1 267 ? 3.77 8.141 -2.809 1 94.44 267 LEU A O 1
ATOM 2112 N N . GLN A 1 268 ? 3.746 6.66 -1.142 1 96.12 268 GLN A N 1
ATOM 2113 C CA . GLN A 1 268 ? 4.957 5.977 -1.579 1 96.12 268 GLN A CA 1
ATOM 2114 C C . GLN A 1 268 ? 5.102 4.621 -0.893 1 96.12 268 GLN A C 1
ATOM 2116 O O . GLN A 1 268 ? 4.371 4.312 0.05 1 96.12 268 GLN A O 1
ATOM 2121 N N . CYS A 1 269 ? 6.059 3.855 -1.368 1 98.19 269 CYS A N 1
ATOM 2122 C CA . CYS A 1 269 ? 6.43 2.59 -0.744 1 98.19 269 CYS A CA 1
ATOM 2123 C C . CYS A 1 269 ? 7.449 2.809 0.366 1 98.19 269 CYS A C 1
ATOM 2125 O O . CYS A 1 269 ? 8.039 3.887 0.475 1 98.19 269 CYS A O 1
ATOM 2127 N N . ASN A 1 270 ? 7.605 1.708 1.202 1 98.31 270 ASN A N 1
ATOM 2128 C CA . ASN A 1 270 ? 8.578 1.681 2.291 1 98.31 270 ASN A CA 1
ATOM 2129 C C . ASN A 1 270 ? 9.977 2.061 1.807 1 98.31 270 ASN A C 1
ATOM 2131 O O . ASN A 1 270 ? 10.57 1.349 0.997 1 98.31 270 ASN A O 1
ATOM 2135 N N . THR A 1 271 ? 10.555 3.205 2.326 1 98.25 271 THR A N 1
ATOM 2136 C CA . THR A 1 271 ? 11.812 3.75 1.836 1 98.25 271 THR A CA 1
ATOM 2137 C C . THR A 1 271 ? 12.984 2.846 2.225 1 98.25 271 THR A C 1
ATOM 2139 O O . THR A 1 271 ? 13.789 2.469 1.373 1 98.25 271 THR A O 1
ATOM 2142 N N . ILE A 1 272 ? 13.078 2.492 3.473 1 98.69 272 ILE A N 1
ATOM 2143 C CA . ILE A 1 272 ? 14.234 1.729 3.93 1 98.69 272 ILE A CA 1
ATOM 2144 C C . ILE A 1 272 ? 14.234 0.347 3.277 1 98.69 272 ILE A C 1
ATOM 2146 O O . ILE A 1 272 ? 15.297 -0.199 2.961 1 98.69 272 ILE A O 1
ATOM 2150 N N . ALA A 1 273 ? 13.07 -0.293 3.084 1 98.81 273 ALA A N 1
ATOM 2151 C CA . ALA A 1 273 ? 13.016 -1.577 2.389 1 98.81 273 ALA A CA 1
ATOM 2152 C C . ALA A 1 273 ? 13.633 -1.472 0.995 1 98.81 273 ALA A C 1
ATOM 2154 O O . ALA A 1 273 ? 14.406 -2.336 0.585 1 98.81 273 ALA A O 1
ATOM 2155 N N . GLN A 1 274 ? 13.273 -0.413 0.271 1 98.81 274 GLN A N 1
ATOM 2156 C CA . GLN A 1 274 ? 13.797 -0.21 -1.073 1 98.81 274 GLN A CA 1
ATOM 2157 C C . GLN A 1 274 ? 15.32 -0.055 -1.048 1 98.81 274 GLN A C 1
ATOM 2159 O O . GLN A 1 274 ? 16.016 -0.651 -1.866 1 98.81 274 GLN A O 1
ATOM 2164 N N . MET A 1 275 ? 15.789 0.736 -0.128 1 98.88 275 MET A N 1
ATOM 2165 C CA . MET A 1 275 ? 17.219 1.021 -0.06 1 98.88 275 MET A CA 1
ATOM 2166 C C . MET A 1 275 ? 18 -0.214 0.376 1 98.88 275 MET A C 1
ATOM 2168 O O . MET A 1 275 ? 19.125 -0.443 -0.086 1 98.88 275 MET A O 1
ATOM 2172 N N . VAL A 1 276 ? 17.438 -0.991 1.261 1 98.88 276 VAL A N 1
ATOM 2173 C CA . VAL A 1 276 ? 18.078 -2.225 1.711 1 98.88 276 VAL A CA 1
ATOM 2174 C C . VAL A 1 276 ? 18.141 -3.221 0.557 1 98.88 276 VAL A C 1
ATOM 2176 O O . VAL A 1 276 ? 19.188 -3.848 0.332 1 98.88 276 VAL A O 1
ATOM 2179 N N . ILE A 1 277 ? 17.062 -3.393 -0.185 1 98.88 277 ILE A N 1
ATOM 2180 C CA . ILE A 1 277 ? 17.078 -4.27 -1.352 1 98.88 277 ILE A CA 1
ATOM 2181 C C . ILE A 1 277 ? 18.125 -3.789 -2.348 1 98.88 277 ILE A C 1
ATOM 2183 O O . ILE A 1 277 ? 18.922 -4.586 -2.848 1 98.88 277 ILE A O 1
ATOM 2187 N N . SER A 1 278 ? 18.125 -2.488 -2.604 1 98.88 278 SER A N 1
ATOM 2188 C CA . SER A 1 278 ? 19.109 -1.922 -3.527 1 98.88 278 SER A CA 1
ATOM 2189 C C . SER A 1 278 ? 20.531 -2.217 -3.074 1 98.88 278 SER A C 1
ATOM 2191 O O . SER A 1 278 ? 21.375 -2.592 -3.883 1 98.88 278 SER A O 1
ATOM 2193 N N . ALA A 1 279 ? 20.781 -2.025 -1.764 1 98.88 279 ALA A N 1
ATOM 2194 C CA . ALA A 1 279 ? 22.109 -2.305 -1.212 1 98.88 279 ALA A CA 1
ATOM 2195 C C . ALA A 1 279 ? 22.469 -3.777 -1.374 1 98.88 279 ALA A C 1
ATOM 2197 O O . ALA A 1 279 ? 23.609 -4.113 -1.691 1 98.88 279 ALA A O 1
ATOM 2198 N N . TYR A 1 280 ? 21.531 -4.672 -1.135 1 98.88 280 TYR A N 1
ATOM 2199 C CA . TYR A 1 280 ? 21.75 -6.098 -1.341 1 98.88 280 TYR A CA 1
ATOM 2200 C C . TYR A 1 280 ? 22.156 -6.379 -2.783 1 98.88 280 TYR A C 1
ATOM 2202 O O . TYR A 1 280 ? 23.109 -7.121 -3.031 1 98.88 280 TYR A O 1
ATOM 2210 N N . LEU A 1 281 ? 21.484 -5.77 -3.711 1 98.81 281 LEU A N 1
ATOM 2211 C CA . LEU A 1 281 ? 21.688 -6.016 -5.133 1 98.81 281 LEU A CA 1
ATOM 2212 C C . LEU A 1 281 ? 23.047 -5.5 -5.578 1 98.81 281 LEU A C 1
ATOM 2214 O O . LEU A 1 281 ? 23.625 -5.988 -6.559 1 98.81 281 LEU A O 1
ATOM 2218 N N . GLU A 1 282 ? 23.531 -4.535 -4.902 1 98.31 282 GLU A N 1
ATOM 2219 C CA . GLU A 1 282 ? 24.859 -3.99 -5.188 1 98.31 282 GLU A CA 1
ATOM 2220 C C . GLU A 1 282 ? 25.953 -4.875 -4.609 1 98.31 282 GLU A C 1
ATOM 2222 O O . GLU A 1 282 ? 27.016 -5.043 -5.223 1 98.31 282 GLU A O 1
ATOM 2227 N N . LYS A 1 283 ? 25.703 -5.488 -3.48 1 98.31 283 LYS A N 1
ATOM 2228 C CA . LYS A 1 283 ? 26.766 -6.125 -2.709 1 98.31 283 LYS A CA 1
ATOM 2229 C C . LYS A 1 283 ? 26.766 -7.637 -2.932 1 98.31 283 LYS A C 1
ATOM 2231 O O . LYS A 1 283 ? 27.797 -8.289 -2.734 1 98.31 283 LYS A O 1
ATOM 2236 N N . TYR A 1 284 ? 25.656 -8.18 -3.318 1 98.62 284 TYR A N 1
ATOM 2237 C CA . TYR A 1 284 ? 25.562 -9.633 -3.432 1 98.62 284 TYR A CA 1
ATOM 2238 C C . TYR A 1 284 ? 25.031 -10.031 -4.805 1 98.62 284 TYR A C 1
ATOM 2240 O O . TYR A 1 284 ? 24.469 -9.211 -5.523 1 98.62 284 TYR A O 1
ATOM 2248 N N . ASP A 1 285 ? 25.219 -11.273 -5.191 1 98.38 285 ASP A N 1
ATOM 2249 C CA . ASP A 1 285 ? 24.844 -11.812 -6.496 1 98.38 285 ASP A CA 1
ATOM 2250 C C . ASP A 1 285 ? 23.422 -12.375 -6.465 1 98.38 285 ASP A C 1
ATOM 2252 O O . ASP A 1 285 ? 23.219 -13.531 -6.082 1 98.38 285 ASP A O 1
ATOM 2256 N N . MET A 1 286 ? 22.547 -11.641 -6.973 1 98.31 286 MET A N 1
ATOM 2257 C CA . MET A 1 286 ? 21.156 -12.039 -6.996 1 98.31 286 MET A CA 1
ATOM 2258 C C . MET A 1 286 ? 20.953 -13.305 -7.828 1 98.31 286 MET A C 1
ATOM 2260 O O . MET A 1 286 ? 20.109 -14.148 -7.504 1 98.31 286 MET A O 1
ATOM 2264 N N . ASP A 1 287 ? 21.672 -13.43 -8.883 1 98.31 287 ASP A N 1
ATOM 2265 C CA . ASP A 1 287 ? 21.531 -14.609 -9.727 1 98.31 287 ASP A CA 1
ATOM 2266 C C . ASP A 1 287 ? 21.938 -15.875 -8.977 1 98.31 287 ASP A C 1
ATOM 2268 O O . ASP A 1 287 ? 21.281 -16.906 -9.102 1 98.31 287 ASP A O 1
ATOM 2272 N N . ALA A 1 288 ? 22.984 -15.789 -8.242 1 98.56 288 ALA A N 1
ATOM 2273 C CA . ALA A 1 288 ? 23.406 -16.922 -7.434 1 98.56 288 ALA A CA 1
ATOM 2274 C C . ALA A 1 288 ? 22.328 -17.312 -6.422 1 98.56 288 ALA A C 1
ATOM 2276 O O . ALA A 1 288 ? 22.078 -18.484 -6.18 1 98.56 288 ALA A O 1
ATOM 2277 N N . HIS A 1 289 ? 21.766 -16.312 -5.844 1 98.62 289 HIS A N 1
ATOM 2278 C CA . HIS A 1 289 ? 20.688 -16.562 -4.895 1 98.62 289 HIS A CA 1
ATOM 2279 C C . HIS A 1 289 ? 19.5 -17.234 -5.57 1 98.62 289 HIS A C 1
ATOM 2281 O O . HIS A 1 289 ? 18.969 -18.219 -5.047 1 98.62 289 HIS A O 1
ATOM 2287 N N . ILE A 1 290 ? 19.094 -16.766 -6.715 1 98.56 290 ILE A N 1
ATOM 2288 C CA . ILE A 1 290 ? 17.969 -17.328 -7.453 1 98.56 290 ILE A CA 1
ATOM 2289 C C . ILE A 1 290 ? 18.281 -18.766 -7.871 1 98.56 290 ILE A C 1
ATOM 2291 O O . ILE A 1 290 ? 17.391 -19.625 -7.855 1 98.56 290 ILE A O 1
ATOM 2295 N N . ASP A 1 291 ? 19.5 -19.016 -8.211 1 98.31 291 ASP A N 1
ATOM 2296 C CA . ASP A 1 291 ? 19.891 -20.359 -8.586 1 98.31 291 ASP A CA 1
ATOM 2297 C C . ASP A 1 291 ? 19.688 -21.344 -7.441 1 98.31 291 ASP A C 1
ATOM 2299 O O . ASP A 1 291 ? 19.25 -22.469 -7.656 1 98.31 291 ASP A O 1
ATOM 2303 N N . LYS A 1 292 ? 20 -20.875 -6.273 1 98.12 292 LYS A N 1
ATOM 2304 C CA . LYS A 1 292 ? 19.766 -21.719 -5.098 1 98.12 292 LYS A CA 1
ATOM 2305 C C . LYS A 1 292 ? 18.281 -22.016 -4.922 1 98.12 292 LYS A C 1
ATOM 2307 O O . LYS A 1 292 ? 17.906 -23.141 -4.621 1 98.12 292 LYS A O 1
ATOM 2312 N N . ILE A 1 293 ? 17.516 -21.031 -5.105 1 98.38 293 ILE A N 1
ATOM 2313 C CA . ILE A 1 293 ? 16.062 -21.188 -4.992 1 98.38 293 ILE A CA 1
ATOM 2314 C C . ILE A 1 293 ? 15.562 -22.172 -6.039 1 98.38 293 ILE A C 1
ATOM 2316 O O . ILE A 1 293 ? 14.797 -23.094 -5.723 1 98.38 293 ILE A O 1
ATOM 2320 N N . ARG A 1 294 ? 16.016 -22.016 -7.273 1 98.38 294 ARG A N 1
ATOM 2321 C CA . ARG A 1 294 ? 15.586 -22.859 -8.383 1 98.38 294 ARG A CA 1
ATOM 2322 C C . ARG A 1 294 ? 15.906 -24.328 -8.109 1 98.38 294 ARG A C 1
ATOM 2324 O O . ARG A 1 294 ? 15.086 -25.203 -8.383 1 98.38 294 ARG A O 1
ATOM 2331 N N . GLU A 1 295 ? 17 -24.562 -7.562 1 98.19 295 GLU A N 1
ATOM 2332 C CA . GLU A 1 295 ? 17.422 -25.938 -7.285 1 98.19 295 GLU A CA 1
ATOM 2333 C C . GLU A 1 295 ? 16.531 -26.578 -6.23 1 98.19 295 GLU A C 1
ATOM 2335 O O . GLU A 1 295 ? 16.109 -27.734 -6.391 1 98.19 295 GLU A O 1
ATOM 2340 N N . VAL A 1 296 ? 16.281 -25.859 -5.219 1 98.31 296 VAL A N 1
ATOM 2341 C CA . VAL A 1 296 ? 15.438 -26.375 -4.137 1 98.31 296 VAL A CA 1
ATOM 2342 C C . VAL A 1 296 ? 14.023 -26.609 -4.652 1 98.31 296 VAL A C 1
ATOM 2344 O O . VAL A 1 296 ? 13.445 -27.688 -4.414 1 98.31 296 VAL A O 1
ATOM 2347 N N . TYR A 1 297 ? 13.492 -25.641 -5.371 1 98.38 297 TYR A N 1
ATOM 2348 C CA . TYR A 1 297 ? 12.109 -25.75 -5.836 1 98.38 297 TYR A CA 1
ATOM 2349 C C . TYR A 1 297 ? 11.984 -26.844 -6.895 1 98.38 297 TYR A C 1
ATOM 2351 O O . TYR A 1 297 ? 10.961 -27.516 -6.98 1 98.38 297 TYR A O 1
ATOM 2359 N N . ARG A 1 298 ? 13.031 -27.016 -7.723 1 98.31 298 ARG A N 1
ATOM 2360 C CA . ARG A 1 298 ? 13.023 -28.109 -8.688 1 98.31 298 ARG A CA 1
ATOM 2361 C C . ARG A 1 298 ? 12.898 -29.469 -7.984 1 98.31 298 ARG A C 1
ATOM 2363 O O . ARG A 1 298 ? 12.078 -30.297 -8.383 1 98.31 298 ARG A O 1
ATOM 2370 N N . LYS A 1 299 ? 13.648 -29.672 -6.984 1 98.5 299 LYS A N 1
ATOM 2371 C CA . LYS A 1 299 ? 13.617 -30.922 -6.227 1 98.5 299 LYS A CA 1
ATOM 2372 C C . LYS A 1 299 ? 12.25 -31.125 -5.57 1 98.5 299 LYS A C 1
ATOM 2374 O O . LYS A 1 299 ? 11.719 -32.25 -5.559 1 98.5 299 LYS A O 1
ATOM 2379 N N . ARG A 1 300 ? 11.758 -30.109 -5.043 1 98.44 300 ARG A N 1
ATOM 2380 C CA . ARG A 1 300 ? 10.461 -30.188 -4.371 1 98.44 300 ARG A CA 1
ATOM 2381 C C . ARG A 1 300 ? 9.344 -30.469 -5.367 1 98.44 300 ARG A C 1
ATOM 2383 O O . ARG A 1 300 ? 8.445 -31.266 -5.094 1 98.44 300 ARG A O 1
ATOM 2390 N N . ARG A 1 301 ? 9.422 -29.812 -6.52 1 98.19 301 ARG A N 1
ATOM 2391 C CA . ARG A 1 301 ? 8.484 -30.109 -7.602 1 98.19 301 ARG A CA 1
ATOM 2392 C C . ARG A 1 301 ? 8.547 -31.578 -8 1 98.19 301 ARG A C 1
ATOM 2394 O O . ARG A 1 301 ? 7.516 -32.25 -8.125 1 98.19 301 ARG A O 1
ATOM 2401 N N . ASP A 1 302 ? 9.727 -32.094 -8.172 1 98.56 302 ASP A N 1
ATOM 2402 C CA . ASP A 1 302 ? 9.906 -33.5 -8.555 1 98.56 302 ASP A CA 1
ATOM 2403 C C . ASP A 1 302 ? 9.344 -34.438 -7.484 1 98.56 302 ASP A C 1
ATOM 2405 O O . ASP A 1 302 ? 8.742 -35.469 -7.801 1 98.56 302 ASP A O 1
ATOM 2409 N N . THR A 1 303 ? 9.586 -34.094 -6.23 1 98.62 303 THR A N 1
ATOM 2410 C CA . THR A 1 303 ? 9.062 -34.875 -5.113 1 98.62 303 THR A CA 1
ATOM 2411 C C . THR A 1 303 ? 7.535 -34.875 -5.145 1 98.62 303 THR A C 1
ATOM 2413 O O . THR A 1 303 ? 6.922 -35.938 -4.941 1 98.62 303 THR A O 1
ATOM 2416 N N . ALA A 1 304 ? 6.949 -33.781 -5.363 1 98.44 304 ALA A N 1
ATOM 2417 C CA . ALA A 1 304 ? 5.492 -33.688 -5.422 1 98.44 304 ALA A CA 1
ATOM 2418 C C . ALA A 1 304 ? 4.934 -34.562 -6.551 1 98.44 304 ALA A C 1
ATOM 2420 O O . ALA A 1 304 ? 3.971 -35.312 -6.352 1 98.44 304 ALA A O 1
ATOM 2421 N N . ILE A 1 305 ? 5.52 -34.469 -7.715 1 98.06 305 ILE A N 1
ATOM 2422 C CA . ILE A 1 305 ? 5.066 -35.219 -8.891 1 98.06 305 ILE A CA 1
ATOM 2423 C C . ILE A 1 305 ? 5.176 -36.719 -8.633 1 98.06 305 ILE A C 1
ATOM 2425 O O . ILE A 1 305 ? 4.246 -37.469 -8.93 1 98.06 305 ILE A O 1
ATOM 2429 N N . LYS A 1 306 ? 6.266 -37.094 -8.086 1 98.25 306 LYS A N 1
ATOM 2430 C CA . LYS A 1 306 ? 6.461 -38.5 -7.754 1 98.25 306 LYS A CA 1
ATOM 2431 C C . LYS A 1 306 ? 5.395 -38.969 -6.773 1 98.25 306 LYS A C 1
ATOM 2433 O O . LYS A 1 306 ? 4.836 -40.062 -6.945 1 98.25 306 LYS A O 1
ATOM 2438 N N . ALA A 1 307 ? 5.164 -38.188 -5.75 1 98.31 307 ALA A N 1
ATOM 2439 C CA . ALA A 1 307 ? 4.172 -38.562 -4.742 1 98.31 307 ALA A CA 1
ATOM 2440 C C . ALA A 1 307 ? 2.773 -38.625 -5.348 1 98.31 307 ALA A C 1
ATOM 2442 O O . ALA A 1 307 ? 1.994 -39.531 -5.02 1 98.31 307 ALA A O 1
ATOM 2443 N N . ILE A 1 308 ? 2.412 -37.719 -6.211 1 98.12 308 ILE A N 1
ATOM 2444 C CA . ILE A 1 308 ? 1.108 -37.719 -6.863 1 98.12 308 ILE A CA 1
ATOM 2445 C C . ILE A 1 308 ? 0.927 -38.969 -7.699 1 98.12 308 ILE A C 1
ATOM 2447 O O . ILE A 1 308 ? -0.115 -39.625 -7.625 1 98.12 308 ILE A O 1
ATOM 2451 N N . ARG A 1 309 ? 1.913 -39.344 -8.453 1 97.31 309 ARG A N 1
ATOM 2452 C CA . ARG A 1 309 ? 1.854 -40.531 -9.312 1 97.31 309 ARG A CA 1
ATOM 2453 C C . ARG A 1 309 ? 1.656 -41.781 -8.484 1 97.31 309 ARG A C 1
ATOM 2455 O O . ARG A 1 309 ? 0.993 -42.719 -8.93 1 97.31 309 ARG A O 1
ATOM 2462 N N . SER A 1 310 ? 2.111 -41.719 -7.324 1 97 310 SER A N 1
ATOM 2463 C CA . SER A 1 310 ? 2.053 -42.875 -6.457 1 97 310 SER A CA 1
ATOM 2464 C C . SER A 1 310 ? 0.737 -42.938 -5.688 1 97 310 SER A C 1
ATOM 2466 O O . SER A 1 310 ? 0.197 -44.031 -5.445 1 97 310 SER A O 1
ATOM 2468 N N . ALA A 1 311 ? 0.271 -41.812 -5.281 1 96.88 311 ALA A N 1
ATOM 2469 C CA . ALA A 1 311 ? -0.783 -41.781 -4.27 1 96.88 311 ALA A CA 1
ATOM 2470 C C . ALA A 1 311 ? -2.148 -41.562 -4.91 1 96.88 311 ALA A C 1
ATOM 2472 O O . ALA A 1 311 ? -3.18 -41.906 -4.336 1 96.88 311 ALA A O 1
ATOM 2473 N N . PHE A 1 312 ? -2.211 -40.875 -6.02 1 96.5 312 PHE A N 1
ATOM 2474 C CA . PHE A 1 312 ? -3.482 -40.5 -6.613 1 96.5 312 PHE A CA 1
ATOM 2475 C C . PHE A 1 312 ? -3.961 -41.531 -7.621 1 96.5 312 PHE A C 1
ATOM 2477 O O . PHE A 1 312 ? -3.16 -42.312 -8.141 1 96.5 312 PHE A O 1
ATOM 2484 N N . PRO A 1 313 ? -5.285 -41.531 -7.855 1 93.56 313 PRO A N 1
ATOM 2485 C CA . PRO A 1 313 ? -5.797 -42.438 -8.883 1 93.56 313 PRO A CA 1
ATOM 2486 C C . PRO A 1 313 ? -5.246 -42.125 -10.273 1 93.56 313 PRO A C 1
ATOM 2488 O O . PRO A 1 313 ? -4.734 -41.031 -10.508 1 93.56 313 PRO A O 1
ATOM 2491 N N . SER A 1 314 ? -5.426 -43 -11.156 1 91.25 314 SER A N 1
ATOM 2492 C CA . SER A 1 314 ? -4.82 -42.875 -12.477 1 91.25 314 SER A CA 1
ATOM 2493 C C . SER A 1 314 ? -5.648 -41.969 -13.391 1 91.25 314 SER A C 1
ATOM 2495 O O . SER A 1 314 ? -5.176 -41.562 -14.453 1 91.25 314 SER A O 1
ATOM 2497 N N . ASP A 1 315 ? -6.805 -41.656 -13.055 1 92.19 315 ASP A N 1
ATOM 2498 C CA . ASP A 1 315 ? -7.691 -40.906 -13.953 1 92.19 315 ASP A CA 1
ATOM 2499 C C . ASP A 1 315 ? -7.617 -39.406 -13.68 1 92.19 315 ASP A C 1
ATOM 2501 O O . ASP A 1 315 ? -8.523 -38.656 -14.055 1 92.19 315 ASP A O 1
ATOM 2505 N N . ILE A 1 316 ? -6.613 -39 -13.023 1 94.69 316 ILE A N 1
ATOM 2506 C CA . ILE A 1 316 ? -6.426 -37.562 -12.805 1 94.69 316 ILE A CA 1
ATOM 2507 C C . ILE A 1 316 ? -5.516 -37 -13.883 1 94.69 316 ILE A C 1
ATOM 2509 O O . ILE A 1 316 ? -4.828 -37.75 -14.586 1 94.69 316 ILE A O 1
ATOM 2513 N N . THR A 1 317 ? -5.582 -35.75 -14.102 1 96.38 317 THR A N 1
ATOM 2514 C CA . THR A 1 317 ? -4.582 -35 -14.867 1 96.38 317 THR A CA 1
ATOM 2515 C C . THR A 1 317 ? -3.938 -33.938 -14 1 96.38 317 THR A C 1
ATOM 2517 O O . THR A 1 317 ? -4.574 -33.375 -13.102 1 96.38 317 THR A O 1
ATOM 2520 N N . PHE A 1 318 ? -2.715 -33.719 -14.242 1 96.75 318 PHE A N 1
ATOM 2521 C CA . PHE A 1 318 ? -2.051 -32.625 -13.523 1 96.75 318 PHE A CA 1
ATOM 2522 C C . PHE A 1 318 ? -0.927 -32.031 -14.359 1 96.75 318 PHE A C 1
ATOM 2524 O O . PHE A 1 318 ? -0.424 -32.688 -15.289 1 96.75 318 PHE A O 1
ATOM 2531 N N . THR A 1 319 ? -0.582 -30.828 -14.133 1 96.38 319 THR A N 1
ATOM 2532 C CA . THR A 1 319 ? 0.47 -30.109 -14.852 1 96.38 319 THR A CA 1
ATOM 2533 C C . THR A 1 319 ? 1.846 -30.5 -14.312 1 96.38 319 THR A C 1
ATOM 2535 O O . THR A 1 319 ? 1.992 -30.812 -13.133 1 96.38 319 THR A O 1
ATOM 2538 N N . LYS A 1 320 ? 2.818 -30.562 -15.156 1 95.94 320 LYS A N 1
ATOM 2539 C CA . LYS A 1 320 ? 4.23 -30.594 -14.789 1 95.94 320 LYS A CA 1
ATOM 2540 C C . LYS A 1 320 ? 4.898 -29.25 -15.062 1 95.94 320 LYS A C 1
ATOM 2542 O O . LYS A 1 320 ? 5.422 -29.016 -16.156 1 95.94 320 LYS A O 1
ATOM 2547 N N . PRO A 1 321 ? 4.926 -28.406 -14.062 1 97.25 321 PRO A N 1
ATOM 2548 C CA . PRO A 1 321 ? 5.477 -27.078 -14.297 1 97.25 321 PRO A CA 1
ATOM 2549 C C . PRO A 1 321 ? 6.973 -27.094 -14.609 1 97.25 321 PRO A C 1
ATOM 2551 O O . PRO A 1 321 ? 7.715 -27.891 -14.023 1 97.25 321 PRO A O 1
ATOM 2554 N N . GLU A 1 322 ? 7.375 -26.234 -15.5 1 97.88 322 GLU A N 1
ATOM 2555 C CA . GLU A 1 322 ? 8.781 -26.062 -15.844 1 97.88 322 GLU A CA 1
ATOM 2556 C C . GLU A 1 322 ? 9.469 -25.078 -14.891 1 97.88 322 GLU A C 1
ATOM 2558 O O . GLU A 1 322 ? 10.672 -24.859 -14.977 1 97.88 322 GLU A O 1
ATOM 2563 N N . GLY A 1 323 ? 8.758 -24.484 -14.023 1 98.19 323 GLY A N 1
ATOM 2564 C CA . GLY A 1 323 ? 9.188 -23.516 -13.031 1 98.19 323 GLY A CA 1
ATOM 2565 C C . GLY A 1 323 ? 8.062 -23.047 -12.125 1 98.19 323 GLY A C 1
ATOM 2566 O O . GLY A 1 323 ? 6.992 -23.656 -12.102 1 98.19 323 GLY A O 1
ATOM 2567 N N . GLY A 1 324 ? 8.359 -22.062 -11.305 1 97.94 324 GLY A N 1
ATOM 2568 C CA . GLY A 1 324 ? 7.348 -21.469 -10.438 1 97.94 324 GLY A CA 1
ATOM 2569 C C . GLY A 1 324 ? 7.168 -22.219 -9.133 1 97.94 324 GLY A C 1
ATOM 2570 O O . GLY A 1 324 ? 8.133 -22.734 -8.57 1 97.94 324 GLY A O 1
ATOM 2571 N N . LEU A 1 325 ? 5.906 -22.156 -8.602 1 97.88 325 LEU A N 1
ATOM 2572 C CA . LEU A 1 325 ? 5.695 -22.609 -7.238 1 97.88 325 LEU A CA 1
ATOM 2573 C C . LEU A 1 325 ? 4.527 -23.594 -7.172 1 97.88 325 LEU A C 1
ATOM 2575 O O . LEU A 1 325 ? 4.289 -24.203 -6.129 1 97.88 325 LEU A O 1
ATOM 2579 N N . PHE A 1 326 ? 3.822 -23.797 -8.352 1 97.62 326 PHE A N 1
ATOM 2580 C CA . PHE A 1 326 ? 2.516 -24.438 -8.227 1 97.62 326 PHE A CA 1
ATOM 2581 C C . PHE A 1 326 ? 2.369 -25.562 -9.242 1 97.62 326 PHE A C 1
ATOM 2583 O O . PHE A 1 326 ? 3.002 -25.547 -10.297 1 97.62 326 PHE A O 1
ATOM 2590 N N . LEU A 1 327 ? 1.599 -26.516 -8.898 1 96.69 327 LEU A N 1
ATOM 2591 C CA . LEU A 1 327 ? 1.055 -27.453 -9.875 1 96.69 327 LEU A CA 1
ATOM 2592 C C . LEU A 1 327 ? -0.457 -27.578 -9.719 1 96.69 327 LEU A C 1
ATOM 2594 O O . LEU A 1 327 ? -1.003 -27.281 -8.648 1 96.69 327 LEU A O 1
ATOM 2598 N N . TRP A 1 328 ? -1.112 -27.922 -10.727 1 98 328 TRP A N 1
ATOM 2599 C CA . TRP A 1 328 ? -2.564 -27.938 -10.867 1 98 328 TRP A CA 1
ATOM 2600 C C . TRP A 1 328 ? -3.062 -29.359 -11.148 1 98 328 TRP A C 1
ATOM 2602 O O . TRP A 1 328 ? -2.529 -30.047 -12.023 1 98 328 TRP A O 1
ATOM 2612 N N . ILE A 1 329 ? -4.055 -29.781 -10.422 1 98.12 329 ILE A N 1
ATOM 2613 C CA . ILE A 1 329 ? -4.59 -31.125 -10.562 1 98.12 329 ILE A CA 1
ATOM 2614 C C . ILE A 1 329 ? -6.074 -31.062 -10.922 1 98.12 329 ILE A C 1
ATOM 2616 O O . ILE A 1 329 ? -6.82 -30.266 -10.352 1 98.12 329 ILE A O 1
ATOM 2620 N N . GLU A 1 330 ? -6.438 -31.781 -11.836 1 97.81 330 GLU A N 1
ATOM 2621 C CA . GLU A 1 330 ? -7.84 -32 -12.18 1 97.81 330 GLU A CA 1
ATOM 2622 C C . GLU A 1 330 ? -8.266 -33.438 -11.844 1 97.81 330 GLU A C 1
ATOM 2624 O O . GLU A 1 330 ? -7.75 -34.406 -12.43 1 97.81 330 GLU A O 1
ATOM 2629 N N . LEU A 1 331 ? -9.172 -33.531 -10.961 1 97.81 331 LEU A N 1
ATOM 2630 C CA . LEU A 1 331 ? -9.695 -34.844 -10.539 1 97.81 331 LEU A CA 1
ATOM 2631 C C . LEU A 1 331 ? -10.906 -35.219 -11.375 1 97.81 331 LEU A C 1
ATOM 2633 O O . LEU A 1 331 ? -11.289 -34.5 -12.305 1 97.81 331 LEU A O 1
ATOM 2637 N N . ASN A 1 332 ? -11.414 -36.406 -11.047 1 95.38 332 ASN A N 1
ATOM 2638 C CA . ASN A 1 332 ? -12.68 -36.812 -11.656 1 95.38 332 ASN A CA 1
ATOM 2639 C C . ASN A 1 332 ? -13.766 -35.781 -11.414 1 95.38 332 ASN A C 1
ATOM 2641 O O . ASN A 1 332 ? -13.867 -35.219 -10.32 1 95.38 332 ASN A O 1
ATOM 2645 N N . GLU A 1 333 ? -14.633 -35.562 -12.367 1 94.56 333 GLU A N 1
ATOM 2646 C CA . GLU A 1 333 ? -15.633 -34.5 -12.344 1 94.56 333 GLU A CA 1
ATOM 2647 C C . GLU A 1 333 ? -16.609 -34.688 -11.18 1 94.56 333 GLU A C 1
ATOM 2649 O O . GLU A 1 333 ? -17.25 -33.719 -10.75 1 94.56 333 GLU A O 1
ATOM 2654 N N . LYS A 1 334 ? -16.734 -35.844 -10.695 1 93.62 334 LYS A N 1
ATOM 2655 C CA . LYS A 1 334 ? -17.672 -36.125 -9.625 1 93.62 334 LYS A CA 1
ATOM 2656 C C . LYS A 1 334 ? -17.125 -35.688 -8.273 1 93.62 334 LYS A C 1
ATOM 2658 O O . LYS A 1 334 ? -17.875 -35.594 -7.297 1 93.62 334 LYS A O 1
ATOM 2663 N N . ILE A 1 335 ? -15.867 -35.375 -8.258 1 95.69 335 ILE A N 1
ATOM 2664 C CA . ILE A 1 335 ? -15.234 -35.031 -6.988 1 95.69 335 ILE A CA 1
ATOM 2665 C C . ILE A 1 335 ? -15.32 -33.5 -6.758 1 95.69 335 ILE A C 1
ATOM 2667 O O . ILE A 1 335 ? -14.875 -32.719 -7.594 1 95.69 335 ILE A O 1
ATOM 2671 N N . ASP A 1 336 ? -15.914 -33.125 -5.656 1 95.56 336 ASP A N 1
ATOM 2672 C CA . ASP A 1 336 ? -15.914 -31.734 -5.199 1 95.56 336 ASP A CA 1
ATOM 2673 C C . ASP A 1 336 ? -14.711 -31.453 -4.297 1 95.56 336 ASP A C 1
ATOM 2675 O O . ASP A 1 336 ? -14.672 -31.906 -3.152 1 95.56 336 ASP A O 1
ATOM 2679 N N . THR A 1 337 ? -13.844 -30.656 -4.793 1 95.69 337 THR A N 1
ATOM 2680 C CA . THR A 1 337 ? -12.57 -30.469 -4.098 1 95.69 337 THR A CA 1
ATOM 2681 C C . THR A 1 337 ? -12.773 -29.641 -2.824 1 95.69 337 THR A C 1
ATOM 2683 O O . THR A 1 337 ? -11.945 -29.688 -1.914 1 95.69 337 THR A O 1
ATOM 2686 N N . THR A 1 338 ? -13.82 -28.828 -2.707 1 92.94 338 THR A N 1
ATOM 2687 C CA . THR A 1 338 ? -14.109 -28.141 -1.455 1 92.94 338 THR A CA 1
ATOM 2688 C C . THR A 1 338 ? -14.453 -29.141 -0.355 1 92.94 338 THR A C 1
ATOM 2690 O O . THR A 1 338 ? -13.992 -29 0.779 1 92.94 338 THR A O 1
ATOM 2693 N N . ARG A 1 339 ? -15.227 -30.094 -0.706 1 93.56 339 ARG A N 1
ATOM 2694 C CA . ARG A 1 339 ? -15.57 -31.156 0.235 1 93.56 339 ARG A CA 1
ATOM 2695 C C . ARG A 1 339 ? -14.359 -32.031 0.525 1 93.56 339 ARG A C 1
ATOM 2697 O O . ARG A 1 339 ? -14.18 -32.5 1.654 1 93.56 339 ARG A O 1
ATOM 2704 N N . LEU A 1 340 ? -13.633 -32.344 -0.515 1 95.06 340 LEU A N 1
ATOM 2705 C CA . LEU A 1 340 ? -12.422 -33.125 -0.32 1 95.06 340 LEU A CA 1
ATOM 2706 C C . LEU A 1 340 ? -11.484 -32.438 0.668 1 95.06 340 LEU A C 1
ATOM 2708 O O . LEU A 1 340 ? -10.82 -33.094 1.465 1 95.06 340 LEU A O 1
ATOM 2712 N N . LEU A 1 341 ? -11.336 -31.109 0.6 1 93.75 341 LEU A N 1
ATOM 2713 C CA . LEU A 1 341 ? -10.484 -30.359 1.514 1 93.75 341 LEU A CA 1
ATOM 2714 C C . LEU A 1 341 ? -10.906 -30.594 2.961 1 93.75 341 LEU A C 1
ATOM 2716 O O . LEU A 1 341 ? -10.055 -30.719 3.846 1 93.75 341 LEU A O 1
ATOM 2720 N N . GLU A 1 342 ? -12.18 -30.578 3.223 1 91.31 342 GLU A N 1
ATOM 2721 C CA . GLU A 1 342 ? -12.672 -30.844 4.57 1 91.31 342 GLU A CA 1
ATOM 2722 C C . GLU A 1 342 ? -12.172 -32.188 5.074 1 91.31 342 GLU A C 1
ATOM 2724 O O . GLU A 1 342 ? -11.742 -32.312 6.223 1 91.31 342 GLU A O 1
ATOM 2729 N N . LYS A 1 343 ? -12.266 -33.156 4.238 1 93.88 343 LYS A N 1
ATOM 2730 C CA . LYS A 1 343 ? -11.773 -34.5 4.582 1 93.88 343 LYS A CA 1
ATOM 2731 C C . LYS A 1 343 ? -10.258 -34.469 4.801 1 93.88 343 LYS A C 1
ATOM 2733 O O . LYS A 1 343 ? -9.75 -35.125 5.715 1 93.88 343 LYS A O 1
ATOM 2738 N N . CYS A 1 344 ? -9.547 -33.812 3.955 1 95 344 CYS A N 1
ATOM 2739 C CA . CYS A 1 344 ? -8.094 -33.688 4.055 1 95 344 CYS A CA 1
ATOM 2740 C C . CYS A 1 344 ? -7.68 -33.062 5.375 1 95 344 CYS A C 1
ATOM 2742 O O . CYS A 1 344 ? -6.656 -33.406 5.953 1 95 344 CYS A O 1
ATOM 2744 N N . LEU A 1 345 ? -8.461 -32.094 5.816 1 91.75 345 LEU A N 1
ATOM 2745 C CA . LEU A 1 345 ? -8.172 -31.406 7.078 1 91.75 345 LEU A CA 1
ATOM 2746 C C . LEU A 1 345 ? -8.234 -32.406 8.242 1 91.75 345 LEU A C 1
ATOM 2748 O O . LEU A 1 345 ? -7.484 -32.25 9.219 1 91.75 345 LEU A O 1
ATOM 2752 N N . GLU A 1 346 ? -9.047 -33.375 8.133 1 92.38 346 GLU A N 1
ATOM 2753 C CA . GLU A 1 346 ? -9.078 -34.438 9.133 1 92.38 346 GLU A CA 1
ATOM 2754 C C . GLU A 1 346 ? -7.766 -35.219 9.164 1 92.38 346 GLU A C 1
ATOM 2756 O O . GLU A 1 346 ? -7.414 -35.812 10.188 1 92.38 346 GLU A O 1
ATOM 2761 N N . HIS A 1 347 ? -7.133 -35.188 8.062 1 94.88 347 HIS A N 1
ATOM 2762 C CA . HIS A 1 347 ? -5.84 -35.875 7.957 1 94.88 347 HIS A CA 1
ATOM 2763 C C . HIS A 1 347 ? -4.691 -34.875 8.125 1 94.88 347 HIS A C 1
ATOM 2765 O O . HIS A 1 347 ? -3.545 -35.188 7.789 1 94.88 347 HIS A O 1
ATOM 2771 N N . ASN A 1 348 ? -4.961 -33.656 8.5 1 93.88 348 ASN A N 1
ATOM 2772 C CA . ASN A 1 348 ? -3.982 -32.625 8.797 1 93.88 348 ASN A CA 1
ATOM 2773 C C . ASN A 1 348 ? -3.191 -32.219 7.559 1 93.88 348 ASN A C 1
ATOM 2775 O O . ASN A 1 348 ? -1.963 -32.125 7.602 1 93.88 348 ASN A O 1
ATOM 2779 N N . VAL A 1 349 ? -3.885 -32.062 6.484 1 95.06 349 VAL A N 1
ATOM 2780 C CA . VAL A 1 349 ? -3.281 -31.578 5.254 1 95.06 349 VAL A CA 1
ATOM 2781 C C . VAL A 1 349 ? -4.262 -30.656 4.535 1 95.06 349 VAL A C 1
ATOM 2783 O O . VAL A 1 349 ? -5.477 -30.812 4.66 1 95.06 349 VAL A O 1
ATOM 2786 N N . ALA A 1 350 ? -3.688 -29.656 3.883 1 93.5 350 ALA A N 1
ATOM 2787 C CA . ALA A 1 350 ? -4.551 -28.672 3.232 1 93.5 350 ALA A CA 1
ATOM 2788 C C . ALA A 1 350 ? -4.02 -28.297 1.85 1 93.5 350 ALA A C 1
ATOM 2790 O O . ALA A 1 350 ? -2.809 -28.328 1.614 1 93.5 350 ALA A O 1
ATOM 2791 N N . PHE A 1 351 ? -4.895 -28.062 0.954 1 93.69 351 PHE A N 1
ATOM 2792 C CA . PHE A 1 351 ? -4.641 -27.5 -0.369 1 93.69 351 PHE A CA 1
ATOM 2793 C C . PHE A 1 351 ? -5.652 -26.406 -0.7 1 93.69 351 PHE A C 1
ATOM 2795 O O . PHE A 1 351 ? -6.492 -26.062 0.132 1 93.69 351 PHE A O 1
ATOM 2802 N N . VAL A 1 352 ? -5.566 -25.812 -1.899 1 93.06 352 VAL A N 1
ATOM 2803 C CA . VAL A 1 352 ? -6.555 -24.812 -2.312 1 93.06 352 VAL A CA 1
ATOM 2804 C C . VAL A 1 352 ? -7.469 -25.422 -3.381 1 93.06 352 VAL A C 1
ATOM 2806 O O . VAL A 1 352 ? -7.004 -25.828 -4.445 1 93.06 352 VAL A O 1
ATOM 2809 N N . PRO A 1 353 ? -8.773 -25.469 -3.078 1 94.06 353 PRO A N 1
ATOM 2810 C CA . PRO A 1 353 ? -9.703 -25.844 -4.145 1 94.06 353 PRO A CA 1
ATOM 2811 C C . PRO A 1 353 ? -9.641 -24.891 -5.34 1 94.06 353 PRO A C 1
ATOM 2813 O O . PRO A 1 353 ? -9.5 -23.672 -5.16 1 94.06 353 PRO A O 1
ATOM 2816 N N . GLY A 1 354 ? -9.805 -25.422 -6.492 1 95.06 354 GLY A N 1
ATOM 2817 C CA . GLY A 1 354 ? -9.562 -24.656 -7.699 1 95.06 354 GLY A CA 1
ATOM 2818 C C . GLY A 1 354 ? -10.695 -23.719 -8.047 1 95.06 354 GLY A C 1
ATOM 2819 O O . GLY A 1 354 ? -10.516 -22.781 -8.836 1 95.06 354 GLY A O 1
ATOM 2820 N N . THR A 1 355 ? -11.859 -23.875 -7.461 1 92.94 355 THR A N 1
ATOM 2821 C CA . THR A 1 355 ? -13.078 -23.172 -7.852 1 92.94 355 THR A CA 1
ATOM 2822 C C . THR A 1 355 ? -12.883 -21.672 -7.781 1 92.94 355 THR A C 1
ATOM 2824 O O . THR A 1 355 ? -13.383 -20.938 -8.633 1 92.94 355 THR A O 1
ATOM 2827 N N . SER A 1 356 ? -12.109 -21.172 -6.863 1 89.81 356 SER A N 1
ATOM 2828 C CA . SER A 1 356 ? -11.969 -19.75 -6.609 1 89.81 356 SER A CA 1
ATOM 2829 C C . SER A 1 356 ? -11.102 -19.078 -7.672 1 89.81 356 SER A C 1
ATOM 2831 O O . SER A 1 356 ? -11.094 -17.844 -7.789 1 89.81 356 SER A O 1
ATOM 2833 N N . PHE A 1 357 ? -10.414 -19.891 -8.477 1 95.38 357 PHE A N 1
ATOM 2834 C CA . PHE A 1 357 ? -9.516 -19.328 -9.484 1 95.38 357 PHE A CA 1
ATOM 2835 C C . PHE A 1 357 ? -10.266 -19.062 -10.781 1 95.38 357 PHE A C 1
ATOM 2837 O O . PHE A 1 357 ? -9.703 -18.484 -11.719 1 95.38 357 PHE A O 1
ATOM 2844 N N . PHE A 1 358 ? -11.539 -19.484 -10.844 1 95.94 358 PHE A N 1
ATOM 2845 C CA . PHE A 1 358 ? -12.375 -19.234 -12.016 1 95.94 358 PHE A CA 1
ATOM 2846 C C . PHE A 1 358 ? -13.25 -18 -11.805 1 95.94 358 PHE A C 1
ATOM 2848 O O . PHE A 1 358 ? -14.016 -17.922 -10.844 1 95.94 358 PHE A O 1
ATOM 2855 N N . PRO A 1 359 ? -13.156 -17.062 -12.742 1 94 359 PRO A N 1
ATOM 2856 C CA . PRO A 1 359 ? -13.93 -15.836 -12.547 1 94 359 PRO A CA 1
ATOM 2857 C C . PRO A 1 359 ? -15.438 -16.078 -12.594 1 94 359 PRO A C 1
ATOM 2859 O O . PRO A 1 359 ? -16.188 -15.453 -11.828 1 94 359 PRO A O 1
ATOM 2862 N N . ASN A 1 360 ? -15.828 -16.953 -13.57 1 94.38 360 ASN A N 1
ATOM 2863 C CA . ASN A 1 360 ? -17.266 -17.172 -13.781 1 94.38 360 ASN A CA 1
ATOM 2864 C C . ASN A 1 360 ? -17.625 -18.641 -13.719 1 94.38 360 ASN A C 1
ATOM 2866 O O . ASN A 1 360 ? -18.625 -19.016 -13.117 1 94.38 360 ASN A O 1
ATOM 2870 N N . THR A 1 361 ? -16.75 -19.438 -14.289 1 92.5 361 THR A N 1
ATOM 2871 C CA . THR A 1 361 ? -17.016 -20.875 -14.383 1 92.5 361 THR A CA 1
ATOM 2872 C C . THR A 1 361 ? -16.891 -21.531 -13.016 1 92.5 361 THR A C 1
ATOM 2874 O O . THR A 1 361 ? -15.961 -21.234 -12.258 1 92.5 361 THR A O 1
ATOM 2877 N N . LYS A 1 362 ? -17.797 -22.438 -12.734 1 89.19 362 LYS A N 1
ATOM 2878 C CA . LYS A 1 362 ? -17.719 -23.219 -11.508 1 89.19 362 LYS A CA 1
ATOM 2879 C C . LYS A 1 362 ? -17.172 -24.625 -11.781 1 89.19 362 LYS A C 1
ATOM 2881 O O . LYS A 1 362 ? -17.938 -25.531 -12.117 1 89.19 362 LYS A O 1
ATOM 2886 N N . LYS A 1 363 ? -15.984 -24.703 -11.773 1 94.88 363 LYS A N 1
ATOM 2887 C CA . LYS A 1 363 ? -15.312 -26 -11.844 1 94.88 363 LYS A CA 1
ATOM 2888 C C . LYS A 1 363 ? -14.867 -26.469 -10.461 1 94.88 363 LYS A C 1
ATOM 2890 O O . LYS A 1 363 ? -14.062 -25.812 -9.805 1 94.88 363 LYS A O 1
ATOM 2895 N N . CYS A 1 364 ? -15.367 -27.625 -10.062 1 95.5 364 CYS A N 1
ATOM 2896 C CA . CYS A 1 364 ? -15.234 -27.969 -8.648 1 95.5 364 CYS A CA 1
ATOM 2897 C C . CYS A 1 364 ? -14.234 -29.109 -8.461 1 95.5 364 CYS A C 1
ATOM 2899 O O . CYS A 1 364 ? -13.922 -29.484 -7.336 1 95.5 364 CYS A O 1
ATOM 2901 N N . ASN A 1 365 ? -13.68 -29.672 -9.539 1 97.31 365 ASN A N 1
ATOM 2902 C CA . ASN A 1 365 ? -12.875 -30.875 -9.422 1 97.31 365 ASN A CA 1
ATOM 2903 C C . ASN A 1 365 ? -11.391 -30.578 -9.586 1 97.31 365 ASN A C 1
ATOM 2905 O O . ASN A 1 365 ? -10.617 -31.453 -10.008 1 97.31 365 ASN A O 1
ATOM 2909 N N . THR A 1 366 ? -11 -29.344 -9.344 1 97.5 366 THR A N 1
ATOM 2910 C CA . THR A 1 366 ? -9.609 -28.953 -9.516 1 97.5 366 THR A CA 1
ATOM 2911 C C . THR A 1 366 ? -9.008 -28.469 -8.195 1 97.5 366 THR A C 1
ATOM 2913 O O . THR A 1 366 ? -9.734 -28.078 -7.285 1 97.5 366 THR A O 1
ATOM 2916 N N . LEU A 1 367 ? -7.703 -28.547 -8.055 1 96.69 367 LEU A N 1
ATOM 2917 C CA . LEU A 1 367 ? -7.012 -28.031 -6.879 1 96.69 367 LEU A CA 1
ATOM 2918 C C . LEU A 1 367 ? -5.594 -27.594 -7.238 1 96.69 367 LEU A C 1
ATOM 2920 O O . LEU A 1 367 ? -5.031 -28.047 -8.234 1 96.69 367 LEU A O 1
ATOM 2924 N N . ARG A 1 368 ? -5.047 -26.656 -6.5 1 96.81 368 ARG A N 1
ATOM 2925 C CA . ARG A 1 368 ? -3.672 -26.188 -6.629 1 96.81 368 ARG A CA 1
ATOM 2926 C C . ARG A 1 368 ? -2.814 -26.656 -5.465 1 96.81 368 ARG A C 1
ATOM 2928 O O . ARG A 1 368 ? -3.248 -26.625 -4.309 1 96.81 368 ARG A O 1
ATOM 2935 N N . ILE A 1 369 ? -1.658 -27.062 -5.781 1 96 369 ILE A N 1
ATOM 2936 C CA . ILE A 1 369 ? -0.667 -27.453 -4.781 1 96 369 ILE A CA 1
ATOM 2937 C C . ILE A 1 369 ? 0.54 -26.516 -4.867 1 96 369 ILE A C 1
ATOM 2939 O O . ILE A 1 369 ? 1.119 -26.328 -5.938 1 96 369 ILE A O 1
ATOM 2943 N N . ASN A 1 370 ? 0.893 -25.922 -3.807 1 95.88 370 ASN A N 1
ATOM 2944 C CA . ASN A 1 370 ? 2.156 -25.203 -3.68 1 95.88 370 ASN A CA 1
ATOM 2945 C C . ASN A 1 370 ? 3.264 -26.109 -3.145 1 95.88 370 ASN A C 1
ATOM 2947 O O . ASN A 1 370 ? 3.139 -26.672 -2.057 1 95.88 370 ASN A O 1
ATOM 2951 N N . PHE A 1 371 ? 4.336 -26.266 -3.83 1 97 371 PHE A N 1
ATOM 2952 C CA . PHE A 1 371 ? 5.363 -27.203 -3.404 1 97 371 PHE A CA 1
ATOM 2953 C C . PHE A 1 371 ? 6.578 -26.469 -2.855 1 97 371 PHE A C 1
ATOM 2955 O O . PHE A 1 371 ? 7.559 -27.094 -2.441 1 97 371 PHE A O 1
ATOM 2962 N N . SER A 1 372 ? 6.539 -25.156 -2.771 1 95.5 372 SER A N 1
ATOM 2963 C CA . SER A 1 372 ? 7.738 -24.406 -2.436 1 95.5 372 SER A CA 1
ATOM 2964 C C . SER A 1 372 ? 7.949 -24.328 -0.927 1 95.5 372 SER A C 1
ATOM 2966 O O . SER A 1 372 ? 9.086 -24.297 -0.455 1 95.5 372 SER A O 1
ATOM 2968 N N . ASN A 1 373 ? 6.93 -24.312 -0.122 1 91.62 373 ASN A N 1
ATOM 2969 C CA . ASN A 1 373 ? 7.004 -23.875 1.271 1 91.62 373 ASN A CA 1
ATOM 2970 C C . ASN A 1 373 ? 7.184 -25.062 2.213 1 91.62 373 ASN A C 1
ATOM 2972 O O . ASN A 1 373 ? 7.117 -24.906 3.434 1 91.62 373 ASN A O 1
ATOM 2976 N N . MET A 1 374 ? 7.332 -26.297 1.739 1 93.62 374 MET A N 1
ATOM 2977 C CA . MET A 1 374 ? 7.531 -27.5 2.545 1 93.62 374 MET A CA 1
ATOM 2978 C C . MET A 1 374 ? 8.766 -28.266 2.082 1 93.62 374 MET A C 1
ATOM 2980 O O . MET A 1 374 ? 9.055 -28.328 0.885 1 93.62 374 MET A O 1
ATOM 2984 N N . PRO A 1 375 ? 9.438 -28.828 3.049 1 95.94 375 PRO A N 1
ATOM 2985 C CA . PRO A 1 375 ? 10.531 -29.719 2.629 1 95.94 375 PRO A CA 1
ATOM 2986 C C . PRO A 1 375 ? 10.031 -30.984 1.956 1 95.94 375 PRO A C 1
ATOM 2988 O O . PRO A 1 375 ? 8.859 -31.344 2.068 1 95.94 375 PRO A O 1
ATOM 2991 N N . GLU A 1 376 ? 10.922 -31.703 1.329 1 97.94 376 GLU A N 1
ATOM 2992 C CA . GLU A 1 376 ? 10.586 -32.844 0.474 1 97.94 376 GLU A CA 1
ATOM 2993 C C . GLU A 1 376 ? 9.859 -33.938 1.26 1 97.94 376 GLU A C 1
ATOM 2995 O O . GLU A 1 376 ? 8.898 -34.531 0.764 1 97.94 376 GLU A O 1
ATOM 3000 N N . ASP A 1 377 ? 10.289 -34.188 2.482 1 97.94 377 ASP A N 1
ATOM 3001 C CA . ASP A 1 377 ? 9.672 -35.219 3.281 1 97.94 377 ASP A CA 1
ATOM 3002 C C . ASP A 1 377 ? 8.219 -34.875 3.615 1 97.94 377 ASP A C 1
ATOM 3004 O O . ASP A 1 377 ? 7.34 -35.75 3.555 1 97.94 377 ASP A O 1
ATOM 3008 N N . LYS A 1 378 ? 7.984 -33.625 3.947 1 96.88 378 LYS A N 1
ATOM 3009 C CA . LYS A 1 378 ? 6.629 -33.188 4.254 1 96.88 378 LYS A CA 1
ATOM 3010 C C . LYS A 1 378 ? 5.762 -33.156 2.998 1 96.88 378 LYS A C 1
ATOM 3012 O O . LYS A 1 378 ? 4.559 -33.406 3.062 1 96.88 378 LYS A O 1
ATOM 3017 N N . ILE A 1 379 ? 6.383 -32.875 1.878 1 98 379 ILE A N 1
ATOM 3018 C CA . ILE A 1 379 ? 5.66 -32.875 0.611 1 98 379 ILE A CA 1
ATOM 3019 C C . ILE A 1 379 ? 5.172 -34.312 0.329 1 98 379 ILE A C 1
ATOM 3021 O O . ILE A 1 379 ? 3.99 -34.531 0.044 1 98 379 ILE A O 1
ATOM 3025 N N . SER A 1 380 ? 6.055 -35.219 0.441 1 98.38 380 SER A N 1
ATOM 3026 C CA . SER A 1 380 ? 5.691 -36.594 0.207 1 98.38 380 SER A CA 1
ATOM 3027 C C . SER A 1 380 ? 4.586 -37.062 1.159 1 98.38 380 SER A C 1
ATOM 3029 O O . SER A 1 380 ? 3.574 -37.625 0.727 1 98.38 380 SER A O 1
ATOM 3031 N N . GLU A 1 381 ? 4.801 -36.75 2.41 1 98 381 GLU A N 1
ATOM 3032 C CA . GLU A 1 381 ? 3.824 -37.125 3.426 1 98 381 GLU A CA 1
ATOM 3033 C C . GLU A 1 381 ? 2.471 -36.469 3.172 1 98 381 GLU A C 1
ATOM 3035 O O . GLU A 1 381 ? 1.433 -37.156 3.238 1 98 381 GLU A O 1
ATOM 3040 N N . GLY A 1 382 ? 2.506 -35.188 2.941 1 97.69 382 GLY A N 1
ATOM 3041 C CA . GLY A 1 382 ? 1.269 -34.469 2.717 1 97.69 382 GLY A CA 1
ATOM 3042 C C . GLY A 1 382 ? 0.486 -34.969 1.521 1 97.69 382 GLY A C 1
ATOM 3043 O O . GLY A 1 382 ? -0.733 -35.125 1.594 1 97.69 382 GLY A O 1
ATOM 3044 N N . ILE A 1 383 ? 1.153 -35.219 0.484 1 98.19 383 ILE A N 1
ATOM 3045 C CA . ILE A 1 383 ? 0.488 -35.688 -0.727 1 98.19 383 ILE A CA 1
ATOM 3046 C C . ILE A 1 383 ? -0.062 -37.094 -0.5 1 98.19 383 ILE A C 1
ATOM 3048 O O . ILE A 1 383 ? -1.152 -37.438 -0.972 1 98.19 383 ILE A O 1
ATOM 3052 N N . MET A 1 384 ? 0.652 -37.906 0.229 1 98 384 MET A N 1
ATOM 3053 C CA . MET A 1 384 ? 0.144 -39.219 0.582 1 98 384 MET A CA 1
ATOM 3054 C C . MET A 1 384 ? -1.138 -39.094 1.401 1 98 384 MET A C 1
ATOM 3056 O O . MET A 1 384 ? -2.068 -39.906 1.215 1 98 384 MET A O 1
ATOM 3060 N N . ARG A 1 38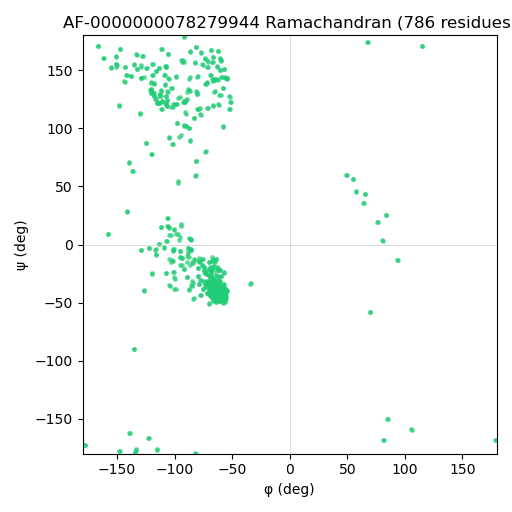5 ? -1.146 -38.156 2.264 1 97.69 385 ARG A N 1
ATOM 3061 C CA . ARG A 1 385 ? -2.344 -37.938 3.064 1 97.69 385 ARG A CA 1
ATOM 3062 C C . ARG A 1 385 ? -3.518 -37.531 2.188 1 97.69 385 ARG A C 1
ATOM 3064 O O . ARG A 1 385 ? -4.652 -37.938 2.418 1 97.69 385 ARG A O 1
ATOM 3071 N N . ILE A 1 386 ? -3.275 -36.688 1.224 1 97.75 386 ILE A N 1
ATOM 3072 C CA . ILE A 1 386 ? -4.328 -36.312 0.291 1 97.75 386 ILE A CA 1
ATOM 3073 C C . ILE A 1 386 ? -4.824 -37.531 -0.471 1 97.75 386 ILE A C 1
ATOM 3075 O O . ILE A 1 386 ? -6.027 -37.719 -0.66 1 97.75 386 ILE A O 1
ATOM 3079 N N . GLY A 1 387 ? -3.875 -38.375 -0.92 1 97.12 387 GLY A N 1
ATOM 3080 C CA . GLY A 1 387 ? -4.25 -39.625 -1.584 1 97.12 387 GLY A CA 1
ATOM 3081 C C . GLY A 1 387 ? -5.148 -40.5 -0.739 1 97.12 387 GLY A C 1
ATOM 3082 O O . GLY A 1 387 ? -6.121 -41.062 -1.24 1 97.12 387 GLY A O 1
ATOM 3083 N N . ARG A 1 388 ? -4.844 -40.625 0.492 1 96.44 388 ARG A N 1
ATOM 3084 C CA . ARG A 1 388 ? -5.664 -41.406 1.409 1 96.44 388 ARG A CA 1
ATOM 3085 C C . ARG A 1 388 ? -7.066 -40.812 1.525 1 96.44 388 ARG A C 1
ATOM 3087 O O . ARG A 1 388 ? -8.055 -41.562 1.489 1 96.44 388 ARG A O 1
ATOM 3094 N N . ALA A 1 389 ? -7.082 -39.531 1.701 1 96.44 389 ALA A N 1
ATOM 3095 C CA . ALA A 1 389 ? -8.375 -38.844 1.795 1 96.44 389 ALA A CA 1
ATOM 3096 C C . ALA A 1 389 ? -9.195 -39.062 0.522 1 96.44 389 ALA A C 1
ATOM 3098 O O . ALA A 1 389 ? -10.414 -39.219 0.582 1 96.44 389 ALA A O 1
ATOM 3099 N N . LEU A 1 390 ? -8.547 -38.969 -0.565 1 95.81 390 LEU A N 1
ATOM 3100 C CA . LEU A 1 390 ? -9.188 -39.156 -1.861 1 95.81 390 LEU A CA 1
ATOM 3101 C C . LEU A 1 390 ? -9.789 -40.562 -1.974 1 95.81 390 LEU A C 1
ATOM 3103 O O . LEU A 1 390 ? -10.898 -40.719 -2.482 1 95.81 390 LEU A O 1
ATOM 3107 N N . ASN A 1 391 ? -9.086 -41.5 -1.511 1 93.44 391 ASN A N 1
ATOM 3108 C CA . ASN A 1 391 ? -9.57 -42.875 -1.525 1 93.44 391 ASN A CA 1
ATOM 3109 C C . ASN A 1 391 ? -10.797 -43.031 -0.631 1 93.44 391 ASN A C 1
ATOM 3111 O O . ASN A 1 391 ? -11.734 -43.75 -0.987 1 93.44 391 ASN A O 1
ATOM 3115 N N . GLU A 1 392 ? -10.75 -42.375 0.461 1 92.25 392 GLU A N 1
ATOM 3116 C CA . GLU A 1 392 ? -11.875 -42.469 1.39 1 92.25 392 GLU A CA 1
ATOM 3117 C C . GLU A 1 392 ? -13.086 -41.719 0.837 1 92.25 392 GLU A C 1
ATOM 3119 O O . GLU A 1 392 ? -14.227 -42.031 1.171 1 92.25 392 GLU A O 1
ATOM 3124 N N . PHE A 1 393 ? -12.805 -40.719 0.118 1 88.44 393 PHE A N 1
ATOM 3125 C CA . PHE A 1 393 ? -13.836 -39.844 -0.426 1 88.44 393 PHE A CA 1
ATOM 3126 C C . PHE A 1 393 ? -14.609 -40.531 -1.538 1 88.44 393 PHE A C 1
ATOM 3128 O O . PHE A 1 393 ? -15.797 -40.281 -1.734 1 88.44 393 PHE A O 1
ATOM 3135 N N . THR A 1 394 ? -14.094 -41.344 -2.301 1 80.5 394 THR A N 1
ATOM 3136 C CA . THR A 1 394 ? -14.695 -42.031 -3.439 1 80.5 394 THR A CA 1
ATOM 3137 C C . THR A 1 394 ? -15.352 -43.344 -3.002 1 80.5 394 THR A C 1
ATOM 3139 O O . THR A 1 394 ? -16.172 -43.906 -3.732 1 80.5 394 THR A O 1
ATOM 3142 N N . GLU A 1 395 ? -15.047 -43.844 -1.806 1 72 395 GLU A N 1
ATOM 3143 C CA . GLU A 1 395 ? -15.734 -45.031 -1.269 1 72 395 GLU A CA 1
ATOM 3144 C C . GLU A 1 395 ? -17.047 -44.625 -0.604 1 72 395 GLU A C 1
ATOM 3146 O O . GLU A 1 395 ? -17.219 -43.5 -0.145 1 72 395 GLU A O 1
ATOM 3151 N N . MET B 1 1 ? 0.411 6.082 -28.031 1 65.81 1 MET B N 1
ATOM 3152 C CA . MET B 1 1 ? -0.742 5.207 -27.844 1 65.81 1 MET B CA 1
ATOM 3153 C C . MET B 1 1 ? -1.775 5.859 -26.922 1 65.81 1 MET B C 1
ATOM 3155 O O . MET B 1 1 ? -1.42 6.613 -26.016 1 65.81 1 MET B O 1
ATOM 3159 N N . GLU B 1 2 ? -2.957 5.695 -27.406 1 81.31 2 GLU B N 1
ATOM 3160 C CA . GLU B 1 2 ? -4.082 6.262 -26.672 1 81.31 2 GLU B CA 1
ATOM 3161 C C . GLU B 1 2 ? -4.727 5.215 -25.766 1 81.31 2 GLU B C 1
ATOM 3163 O O . GLU B 1 2 ? -5.43 4.32 -26.234 1 81.31 2 GLU B O 1
ATOM 3168 N N . TYR B 1 3 ? -4.344 5.098 -24.516 1 86.25 3 TYR B N 1
ATOM 3169 C CA . TYR B 1 3 ? -4.965 4.191 -23.547 1 86.25 3 TYR B CA 1
ATOM 3170 C C . TYR B 1 3 ? -6.402 4.605 -23.266 1 86.25 3 TYR B C 1
ATOM 3172 O O . TYR B 1 3 ? -6.734 5.793 -23.312 1 86.25 3 TYR B O 1
ATOM 3180 N N . LYS B 1 4 ? -7.195 3.615 -23.109 1 93.31 4 LYS B N 1
ATOM 3181 C CA . LYS B 1 4 ? -8.57 3.84 -22.672 1 93.31 4 LYS B CA 1
ATOM 3182 C C . LYS B 1 4 ? -8.664 3.885 -21.156 1 93.31 4 LYS B C 1
ATOM 3184 O O . LYS B 1 4 ? -8.984 2.881 -20.516 1 93.31 4 LYS B O 1
ATOM 3189 N N . TYR B 1 5 ? -8.5 5.094 -20.562 1 95 5 TYR B N 1
ATOM 3190 C CA . TYR B 1 5 ? -8.445 5.258 -19.109 1 95 5 TYR B CA 1
ATOM 3191 C C . TYR B 1 5 ? -9.852 5.301 -18.516 1 95 5 TYR B C 1
ATOM 3193 O O . TYR B 1 5 ? -10.828 5.527 -19.234 1 95 5 TYR B O 1
ATOM 3201 N N . ALA B 1 6 ? -9.961 4.992 -17.297 1 95.56 6 ALA B N 1
ATOM 3202 C CA . ALA B 1 6 ? -11.203 5.195 -16.562 1 95.56 6 ALA B CA 1
ATOM 3203 C C . ALA B 1 6 ? -11.602 6.668 -16.547 1 95.56 6 ALA B C 1
ATOM 3205 O O . ALA B 1 6 ? -10.742 7.547 -16.625 1 95.56 6 ALA B O 1
ATOM 3206 N N . LYS B 1 7 ? -12.891 6.945 -16.328 1 92.88 7 LYS B N 1
ATOM 3207 C CA . LYS B 1 7 ? -13.43 8.305 -16.297 1 92.88 7 LYS B CA 1
ATOM 3208 C C . LYS B 1 7 ? -12.805 9.125 -15.18 1 92.88 7 LYS B C 1
ATOM 3210 O O . LYS B 1 7 ? -12.578 10.328 -15.344 1 92.88 7 LYS B O 1
ATOM 3215 N N . ARG B 1 8 ? -12.461 8.531 -14.094 1 92.12 8 ARG B N 1
ATOM 3216 C CA . ARG B 1 8 ? -11.945 9.219 -12.914 1 92.12 8 ARG B CA 1
ATOM 3217 C C . ARG B 1 8 ? -10.578 9.828 -13.195 1 92.12 8 ARG B C 1
ATOM 3219 O O . ARG B 1 8 ? -10.156 10.766 -12.516 1 92.12 8 ARG B O 1
ATOM 3226 N N . MET B 1 9 ? -9.859 9.352 -14.195 1 91.44 9 MET B N 1
ATOM 3227 C CA . MET B 1 9 ? -8.508 9.828 -14.5 1 91.44 9 MET B CA 1
ATOM 3228 C C . MET B 1 9 ? -8.539 11.266 -15.016 1 91.44 9 MET B C 1
ATOM 3230 O O . MET B 1 9 ? -7.527 11.969 -14.977 1 91.44 9 MET B O 1
ATOM 3234 N N . SER B 1 10 ? -9.641 11.68 -15.516 1 83.38 10 SER B N 1
ATOM 3235 C CA . SER B 1 10 ? -9.789 13.055 -15.977 1 83.38 10 SER B CA 1
ATOM 3236 C C . SER B 1 10 ? -9.766 14.039 -14.812 1 83.38 10 SER B C 1
ATOM 3238 O O . SER B 1 10 ? -9.445 15.211 -14.992 1 83.38 10 SER B O 1
ATOM 3240 N N . SER B 1 11 ? -10.109 13.555 -13.695 1 76.62 11 SER B N 1
ATOM 3241 C CA . SER B 1 11 ? -10.18 14.414 -12.516 1 76.62 11 SER B CA 1
ATOM 3242 C C . SER B 1 11 ? -8.891 14.336 -11.703 1 76.62 11 SER B C 1
ATOM 3244 O O . SER B 1 11 ? -8.688 15.141 -10.781 1 76.62 11 SER B O 1
ATOM 3246 N N . VAL B 1 12 ? -8.125 13.352 -12.117 1 73 12 VAL B N 1
ATOM 3247 C CA . VAL B 1 12 ? -6.883 13.195 -11.367 1 73 12 VAL B CA 1
ATOM 3248 C C . VAL B 1 12 ? -5.801 14.086 -11.969 1 73 12 VAL B C 1
ATOM 3250 O O . VAL B 1 12 ? -5.434 13.938 -13.133 1 73 12 VAL B O 1
ATOM 3253 N N . THR B 1 13 ? -5.508 15.172 -11.469 1 66.38 13 THR B N 1
ATOM 3254 C CA . THR B 1 13 ? -4.512 16.125 -11.945 1 66.38 13 THR B CA 1
ATOM 3255 C C . THR B 1 13 ? -3.264 16.078 -11.07 1 66.38 13 THR B C 1
ATOM 3257 O O . THR B 1 13 ? -3.332 15.695 -9.898 1 66.38 13 THR B O 1
ATOM 3260 N N . ALA B 1 14 ? -2.199 16.234 -11.852 1 60.19 14 ALA B N 1
ATOM 3261 C CA . ALA B 1 14 ? -0.944 16.344 -11.109 1 60.19 14 ALA B CA 1
ATOM 3262 C C . ALA B 1 14 ? -1.033 17.391 -10.016 1 60.19 14 ALA B C 1
ATOM 3264 O O . ALA B 1 14 ? -1.623 18.453 -10.211 1 60.19 14 ALA B O 1
ATOM 3265 N N . SER B 1 15 ? -0.755 16.844 -8.797 1 56.22 15 SER B N 1
ATOM 3266 C CA . SER B 1 15 ? -0.735 17.797 -7.688 1 56.22 15 SER B CA 1
ATOM 3267 C C . SER B 1 15 ? 0.277 18.906 -7.93 1 56.22 15 SER B C 1
ATOM 3269 O O . SER B 1 15 ? 1.46 18.641 -8.156 1 56.22 15 SER B O 1
ATOM 3271 N N . GLU B 1 16 ? -0.155 20.094 -8.359 1 55.16 16 GLU B N 1
ATOM 3272 C CA . GLU B 1 16 ? 0.73 21.25 -8.43 1 55.16 16 GLU B CA 1
ATOM 3273 C C . GLU B 1 16 ? 1.768 21.234 -7.312 1 55.16 16 GLU B C 1
ATOM 3275 O O . GLU B 1 16 ? 2.928 21.594 -7.527 1 55.16 16 GLU B O 1
ATOM 3280 N N . ILE B 1 17 ? 1.328 20.719 -6.223 1 56.75 17 ILE B N 1
ATOM 3281 C CA . ILE B 1 17 ? 2.168 20.734 -5.031 1 56.75 17 ILE B CA 1
ATOM 3282 C C . ILE B 1 17 ? 3.314 19.734 -5.195 1 56.75 17 ILE B C 1
ATOM 3284 O O . ILE B 1 17 ? 4.461 20.031 -4.859 1 56.75 17 ILE B O 1
ATOM 3288 N N . ARG B 1 18 ? 3.012 18.625 -5.707 1 56.62 18 ARG B N 1
ATOM 3289 C CA . ARG B 1 18 ? 4.074 17.625 -5.801 1 56.62 18 ARG B CA 1
ATOM 3290 C C . ARG B 1 18 ? 5.145 18.062 -6.797 1 56.62 18 ARG B C 1
ATOM 3292 O O . ARG B 1 18 ? 6.34 17.859 -6.566 1 56.62 18 ARG B O 1
ATOM 3299 N N . GLU B 1 19 ? 4.637 18.781 -7.848 1 58.12 19 GLU B N 1
ATOM 3300 C CA . GLU B 1 19 ? 5.605 19.328 -8.789 1 58.12 19 GLU B CA 1
ATOM 3301 C C . GLU B 1 19 ? 6.465 20.406 -8.125 1 58.12 19 GLU B C 1
ATOM 3303 O O . GLU B 1 19 ? 7.66 20.516 -8.406 1 58.12 19 GLU B O 1
ATOM 3308 N N . LEU B 1 20 ? 5.805 20.984 -7.344 1 58.69 20 LEU B N 1
ATOM 3309 C CA . LEU B 1 20 ? 6.516 22.031 -6.617 1 58.69 20 LEU B CA 1
ATOM 3310 C C . LEU B 1 20 ? 7.512 21.422 -5.633 1 58.69 20 LEU B C 1
ATOM 3312 O O . LEU B 1 20 ? 8.633 21.922 -5.492 1 58.69 20 LEU B O 1
ATOM 3316 N N . LEU B 1 21 ? 7.137 20.266 -5.082 1 58.75 21 LEU B N 1
ATOM 3317 C CA . LEU B 1 21 ? 7.961 19.609 -4.078 1 58.75 21 LEU B CA 1
ATOM 3318 C C . LEU B 1 21 ? 9.234 19.047 -4.707 1 58.75 21 LEU B C 1
ATOM 3320 O O . LEU B 1 21 ? 10.289 19.016 -4.066 1 58.75 21 LEU B O 1
ATOM 3324 N N . LYS B 1 22 ? 9.086 18.781 -5.914 1 59.69 22 LYS B N 1
ATOM 3325 C CA . LYS B 1 22 ? 10.281 18.328 -6.629 1 59.69 22 LYS B CA 1
ATOM 3326 C C . LYS B 1 22 ? 11.32 19.438 -6.73 1 59.69 22 LYS B C 1
ATOM 3328 O O . LYS B 1 22 ? 12.523 19.188 -6.645 1 59.69 22 LYS B O 1
ATOM 3333 N N . LEU B 1 23 ? 10.844 20.578 -6.82 1 57.34 23 LEU B N 1
ATOM 3334 C CA . LEU B 1 23 ? 11.711 21.75 -6.922 1 57.34 23 LEU B CA 1
ATOM 3335 C C . LEU B 1 23 ? 12.43 22 -5.602 1 57.34 23 LEU B C 1
ATOM 3337 O O . LEU B 1 23 ? 13.539 22.547 -5.59 1 57.34 23 LEU B O 1
ATOM 3341 N N . THR B 1 24 ? 11.844 21.484 -4.605 1 60.19 24 THR B N 1
ATOM 3342 C CA . THR B 1 24 ? 12.375 21.812 -3.285 1 60.19 24 THR B CA 1
ATOM 3343 C C . THR B 1 24 ? 13.5 20.844 -2.906 1 60.19 24 THR B C 1
ATOM 3345 O O . THR B 1 24 ? 14.117 20.984 -1.85 1 60.19 24 THR B O 1
ATOM 3348 N N . GLU B 1 25 ? 13.812 20.031 -3.834 1 64 25 GLU B N 1
ATOM 3349 C CA . GLU B 1 25 ? 14.875 19.078 -3.553 1 64 25 GLU B CA 1
ATOM 3350 C C . GLU B 1 25 ? 16.25 19.672 -3.844 1 64 25 GLU B C 1
ATOM 3352 O O . GLU B 1 25 ? 17.266 19.062 -3.521 1 64 25 GLU B O 1
ATOM 3357 N N . GLN B 1 26 ? 16.25 20.922 -4.199 1 70.94 26 GLN B N 1
ATOM 3358 C CA . GLN B 1 26 ? 17.531 21.594 -4.414 1 70.94 26 GLN B CA 1
ATOM 3359 C C . GLN B 1 26 ? 18.156 22.047 -3.094 1 70.94 26 GLN B C 1
ATOM 3361 O O . GLN B 1 26 ? 17.484 22.656 -2.268 1 70.94 26 GLN B O 1
ATOM 3366 N N . PRO B 1 27 ? 19.391 21.734 -2.928 1 77.69 27 PRO B N 1
ATOM 3367 C CA . PRO B 1 27 ? 20.031 21.984 -1.637 1 77.69 27 PRO B CA 1
ATOM 3368 C C . PRO B 1 27 ? 20.031 23.469 -1.26 1 77.69 27 PRO B C 1
ATOM 3370 O O . PRO B 1 27 ? 20.094 23.812 -0.075 1 77.69 27 PRO B O 1
ATOM 3373 N N . GLU B 1 28 ? 19.906 24.312 -2.195 1 86.88 28 GLU B N 1
ATOM 3374 C CA . GLU B 1 28 ? 19.984 25.75 -1.923 1 86.88 28 GLU B CA 1
ATOM 3375 C C . GLU B 1 28 ? 18.641 26.297 -1.465 1 86.88 28 GLU B C 1
ATOM 3377 O O . GLU B 1 28 ? 18.562 27.422 -0.946 1 86.88 28 GLU B O 1
ATOM 3382 N N . VAL B 1 29 ? 17.688 25.625 -1.653 1 91 29 VAL B N 1
ATOM 3383 C CA . VAL B 1 29 ? 16.344 26.109 -1.354 1 91 29 VAL B CA 1
ATOM 3384 C C . VAL B 1 29 ? 15.961 25.719 0.068 1 91 29 VAL B C 1
ATOM 3386 O O . VAL B 1 29 ? 16.031 24.531 0.435 1 91 29 VAL B O 1
ATOM 3389 N N . ILE B 1 30 ? 15.633 26.703 0.896 1 93.88 30 ILE B N 1
ATOM 3390 C CA . ILE B 1 30 ? 15 26.438 2.184 1 93.88 30 ILE B CA 1
ATOM 3391 C C . ILE B 1 30 ? 13.516 26.125 1.977 1 93.88 30 ILE B C 1
ATOM 3393 O O . ILE B 1 30 ? 12.75 27 1.573 1 93.88 30 ILE B O 1
ATOM 3397 N N . SER B 1 31 ? 13.164 24.891 2.229 1 92.12 31 SER B N 1
ATOM 3398 C CA . SER B 1 31 ? 11.805 24.484 1.886 1 92.12 31 SER B CA 1
ATOM 3399 C C . SER B 1 31 ? 10.945 24.328 3.135 1 92.12 31 SER B C 1
ATOM 3401 O O . SER B 1 31 ? 11.289 23.578 4.043 1 92.12 31 SER B O 1
ATOM 3403 N N . PHE B 1 32 ? 9.82 25.047 3.143 1 93.75 32 PHE B N 1
ATOM 3404 C CA . PHE B 1 32 ? 8.789 24.891 4.16 1 93.75 32 PHE B CA 1
ATOM 3405 C C . PHE B 1 32 ? 7.594 24.125 3.598 1 93.75 32 PHE B C 1
ATOM 3407 O O . PHE B 1 32 ? 6.512 24.141 4.191 1 93.75 32 PHE B O 1
ATOM 3414 N N . ALA B 1 33 ? 7.793 23.484 2.428 1 87.12 33 ALA B N 1
ATOM 3415 C CA . ALA B 1 33 ? 6.672 22.938 1.674 1 87.12 33 ALA B CA 1
ATOM 3416 C C . ALA B 1 33 ? 6.316 21.531 2.162 1 87.12 33 ALA B C 1
ATOM 3418 O O . ALA B 1 33 ? 5.145 21.156 2.166 1 87.12 33 ALA B O 1
ATOM 3419 N N . GLY B 1 34 ? 7.203 20.75 2.545 1 81.12 34 GLY B N 1
ATOM 3420 C CA . GLY B 1 34 ? 6.902 19.359 2.875 1 81.12 34 GLY B CA 1
ATOM 3421 C C . GLY B 1 34 ? 6.465 19.172 4.316 1 81.12 34 GLY B C 1
ATOM 3422 O O . GLY B 1 34 ? 6.801 19.984 5.184 1 81.12 34 GLY B O 1
ATOM 3423 N N . GLY B 1 35 ? 5.477 18.266 4.586 1 84.06 35 GLY B N 1
ATOM 3424 C CA . GLY B 1 35 ? 5.137 17.844 5.934 1 84.06 35 GLY B CA 1
ATOM 3425 C C . GLY B 1 35 ? 6.074 16.766 6.469 1 84.06 35 GLY B C 1
ATOM 3426 O O . GLY B 1 35 ? 5.629 15.719 6.926 1 84.06 35 GLY B O 1
ATOM 3427 N N . LEU B 1 36 ? 7.367 17.156 6.516 1 90.5 36 LEU B N 1
ATOM 3428 C CA . LEU B 1 36 ? 8.406 16.172 6.816 1 90.5 36 LEU B CA 1
ATOM 3429 C C . LEU B 1 36 ? 8.883 16.312 8.258 1 90.5 36 LEU B C 1
ATOM 3431 O O . LEU B 1 36 ? 9.141 17.422 8.727 1 90.5 36 LEU B O 1
ATOM 3435 N N . PRO B 1 37 ? 9 15.195 8.938 1 94.75 37 PRO B N 1
ATOM 3436 C CA . PRO B 1 37 ? 9.656 15.219 10.25 1 94.75 37 PRO B CA 1
ATOM 3437 C C . PRO B 1 37 ? 11.141 15.555 10.156 1 94.75 37 PRO B C 1
ATOM 3439 O O . PRO B 1 37 ? 11.727 15.492 9.07 1 94.75 37 PRO B O 1
ATOM 3442 N N . ALA B 1 38 ? 11.695 15.961 11.258 1 95.81 38 ALA B N 1
ATOM 3443 C CA . ALA B 1 38 ? 13.125 16.234 11.344 1 95.81 38 ALA B CA 1
ATOM 3444 C C . ALA B 1 38 ? 13.945 14.953 11.312 1 95.81 38 ALA B C 1
ATOM 3446 O O . ALA B 1 38 ? 13.891 14.148 12.242 1 95.81 38 ALA B O 1
ATOM 3447 N N . PRO B 1 39 ? 14.75 14.805 10.312 1 95.25 39 PRO B N 1
ATOM 3448 C CA . PRO B 1 39 ? 15.438 13.523 10.156 1 95.25 39 PRO B CA 1
ATOM 3449 C C . PRO B 1 39 ? 16.469 13.273 11.25 1 95.25 39 PRO B C 1
ATOM 3451 O O . PRO B 1 39 ? 16.75 12.125 11.594 1 95.25 39 PRO B O 1
ATOM 3454 N N . GLU B 1 40 ? 17.031 14.391 11.805 1 96.62 40 GLU B N 1
ATOM 3455 C CA . GLU B 1 40 ? 18.047 14.25 12.836 1 96.62 40 GLU B CA 1
ATOM 3456 C C . GLU B 1 40 ? 17.484 13.648 14.109 1 96.62 40 GLU B C 1
ATOM 3458 O O . GLU B 1 40 ? 18.234 13.227 15 1 96.62 40 GLU B O 1
ATOM 3463 N N . LEU B 1 41 ? 16.172 13.57 14.211 1 97.5 41 LEU B N 1
ATOM 3464 C CA . LEU B 1 41 ? 15.539 13.055 15.422 1 97.5 41 LEU B CA 1
ATOM 3465 C C . LEU B 1 41 ? 15.227 11.57 15.281 1 97.5 41 LEU B C 1
ATOM 3467 O O . LEU B 1 41 ? 14.781 10.93 16.25 1 97.5 41 LEU B O 1
ATOM 3471 N N . PHE B 1 42 ? 15.438 10.969 14.125 1 98.31 42 PHE B N 1
ATOM 3472 C CA . PHE B 1 42 ? 15.203 9.539 13.961 1 98.31 42 PHE B CA 1
ATOM 3473 C C . PHE B 1 42 ? 16.172 8.734 14.836 1 98.31 42 PHE B C 1
ATOM 3475 O O . PHE B 1 42 ? 17.375 8.984 14.836 1 98.31 42 PHE B O 1
ATOM 3482 N N . PRO B 1 43 ? 15.68 7.793 15.562 1 98.62 43 PRO B N 1
ATOM 3483 C CA . PRO B 1 43 ? 16.547 6.996 16.438 1 98.62 43 PRO B CA 1
ATOM 3484 C C . PRO B 1 43 ? 17.266 5.871 15.68 1 98.62 43 PRO B C 1
ATOM 3486 O O . PRO B 1 43 ? 17.016 4.691 15.945 1 98.62 43 PRO B O 1
ATOM 3489 N N . ILE B 1 44 ? 18.203 6.195 14.891 1 98.69 44 ILE B N 1
ATOM 3490 C CA . ILE B 1 44 ? 18.844 5.32 13.914 1 98.69 44 ILE B CA 1
ATOM 3491 C C . ILE B 1 44 ? 19.562 4.184 14.633 1 98.69 44 ILE B C 1
ATOM 3493 O O . ILE B 1 44 ? 19.438 3.018 14.25 1 98.69 44 ILE B O 1
ATOM 3497 N N . GLU B 1 45 ? 20.297 4.508 15.711 1 98.62 45 GLU B N 1
ATOM 3498 C CA . GLU B 1 45 ? 21.078 3.48 16.406 1 98.62 45 GLU B CA 1
ATOM 3499 C C . GLU B 1 45 ? 20.156 2.467 17.094 1 98.62 45 GLU B C 1
ATOM 3501 O O . GLU B 1 45 ? 20.422 1.263 17.047 1 98.62 45 GLU B O 1
ATOM 3506 N N . GLU B 1 46 ? 19.109 2.969 17.734 1 98.81 46 GLU B N 1
ATOM 3507 C CA . GLU B 1 46 ? 18.125 2.084 18.359 1 98.81 46 GLU B CA 1
ATOM 3508 C C . GLU B 1 46 ? 17.438 1.208 17.328 1 98.81 46 GLU B C 1
ATOM 3510 O O . GLU B 1 46 ? 17.188 0.024 17.562 1 98.81 46 GLU B O 1
ATOM 3515 N N . ILE B 1 47 ? 17.125 1.751 16.156 1 98.81 47 ILE B N 1
ATOM 3516 C CA . ILE B 1 47 ? 16.469 1.022 15.086 1 98.81 47 ILE B CA 1
ATOM 3517 C C . ILE B 1 47 ? 17.391 -0.067 14.555 1 98.81 47 ILE B C 1
ATOM 3519 O O . ILE B 1 47 ? 16.953 -1.191 14.297 1 98.81 47 ILE B O 1
ATOM 3523 N N . LYS B 1 48 ? 18.688 0.299 14.352 1 98.56 48 LYS B N 1
ATOM 3524 C CA . LYS B 1 48 ? 19.672 -0.685 13.922 1 98.56 48 LYS B CA 1
ATOM 3525 C C . LYS B 1 48 ? 19.719 -1.873 14.875 1 98.56 48 LYS B C 1
ATOM 3527 O O . LYS B 1 48 ? 19.734 -3.027 14.445 1 98.56 48 LYS B O 1
ATOM 3532 N N . THR B 1 49 ? 19.625 -1.61 16.156 1 98.75 49 THR B N 1
ATOM 3533 C CA . THR B 1 49 ? 19.672 -2.637 17.188 1 98.75 49 THR B CA 1
ATOM 3534 C C . THR B 1 49 ? 18.453 -3.553 17.109 1 98.75 49 THR B C 1
ATOM 3536 O O . THR B 1 49 ? 18.594 -4.777 17.125 1 98.75 49 THR B O 1
ATOM 3539 N N . VAL B 1 50 ? 17.312 -3.01 17.016 1 98.75 50 VAL B N 1
ATOM 3540 C CA . VAL B 1 50 ? 16.109 -3.826 17.031 1 98.75 50 VAL B CA 1
ATOM 3541 C C . VAL B 1 50 ? 15.953 -4.551 15.688 1 98.75 50 VAL B C 1
ATOM 3543 O O . VAL B 1 50 ? 15.414 -5.652 15.633 1 98.75 50 VAL B O 1
ATOM 3546 N N . ASN B 1 51 ? 16.406 -3.934 14.609 1 98.69 51 ASN B N 1
ATOM 3547 C CA . ASN B 1 51 ? 16.438 -4.637 13.336 1 98.69 51 ASN B CA 1
ATOM 3548 C C . ASN B 1 51 ? 17.266 -5.918 13.406 1 98.69 51 ASN B C 1
ATOM 3550 O O . ASN B 1 51 ? 16.828 -6.973 12.945 1 98.69 51 ASN B O 1
ATOM 3554 N N . ASN B 1 52 ? 18.453 -5.809 13.93 1 98.75 52 ASN B N 1
ATOM 3555 C CA . ASN B 1 52 ? 19.297 -6.977 14.133 1 98.75 52 ASN B CA 1
ATOM 3556 C C . ASN B 1 52 ? 18.625 -8.016 15.031 1 98.75 52 ASN B C 1
ATOM 3558 O O . ASN B 1 52 ? 18.672 -9.211 14.742 1 98.75 52 ASN B O 1
ATOM 3562 N N . TYR B 1 53 ? 18.016 -7.547 16.078 1 98.81 53 TYR B N 1
ATOM 3563 C CA . TYR B 1 53 ? 17.344 -8.438 17.016 1 98.81 53 TYR B CA 1
ATOM 3564 C C . TYR B 1 53 ? 16.25 -9.234 16.297 1 98.81 53 TYR B C 1
ATOM 3566 O O . TYR B 1 53 ? 16.156 -10.453 16.453 1 98.81 53 TYR B O 1
ATOM 3574 N N . VAL B 1 54 ? 15.398 -8.57 15.516 1 98.81 54 VAL B N 1
ATOM 3575 C CA . VAL B 1 54 ? 14.289 -9.203 14.812 1 98.81 54 VAL B CA 1
ATOM 3576 C C . VAL B 1 54 ? 14.82 -10.219 13.812 1 98.81 54 VAL B C 1
ATOM 3578 O O . VAL B 1 54 ? 14.328 -11.352 13.742 1 98.81 54 VAL B O 1
ATOM 3581 N N . LEU B 1 55 ? 15.828 -9.852 13.031 1 98.75 55 LEU B N 1
ATOM 3582 C CA . LEU B 1 55 ? 16.375 -10.742 12.008 1 98.75 55 LEU B CA 1
ATOM 3583 C C . LEU B 1 55 ? 17.047 -11.953 12.648 1 98.75 55 LEU B C 1
ATOM 3585 O O . LEU B 1 55 ? 16.953 -13.07 12.141 1 98.75 55 LEU B O 1
ATOM 3589 N N . ASP B 1 56 ? 17.703 -11.758 13.828 1 98.5 56 ASP B N 1
ATOM 3590 C CA . ASP B 1 56 ? 18.391 -12.836 14.523 1 98.5 56 ASP B CA 1
ATOM 3591 C C . ASP B 1 56 ? 17.406 -13.836 15.117 1 98.5 56 ASP B C 1
ATOM 3593 O O . ASP B 1 56 ? 17.672 -15.039 15.133 1 98.5 56 ASP B O 1
ATOM 3597 N N . HIS B 1 57 ? 16.281 -13.367 15.562 1 98.38 57 HIS B N 1
ATOM 3598 C CA . HIS B 1 57 ? 15.406 -14.234 16.359 1 98.38 57 HIS B CA 1
ATOM 3599 C C . HIS B 1 57 ? 14.172 -14.648 15.555 1 98.38 57 HIS B C 1
ATOM 3601 O O . HIS B 1 57 ? 13.578 -15.695 15.836 1 98.38 57 HIS B O 1
ATOM 3607 N N . ASN B 1 58 ? 13.82 -13.867 14.586 1 98 58 ASN B N 1
ATOM 3608 C CA . ASN B 1 58 ? 12.578 -14.109 13.859 1 98 58 ASN B CA 1
ATOM 3609 C C . ASN B 1 58 ? 12.742 -13.828 12.367 1 98 58 ASN B C 1
ATOM 3611 O O . ASN B 1 58 ? 11.789 -13.414 11.703 1 98 58 ASN B O 1
ATOM 3615 N N . GLY B 1 59 ? 13.883 -13.969 11.859 1 98.31 59 GLY B N 1
ATOM 3616 C CA . GLY B 1 59 ? 14.195 -13.57 10.5 1 98.31 59 GLY B CA 1
ATOM 3617 C C . GLY B 1 59 ? 13.281 -14.203 9.469 1 98.31 59 GLY B C 1
ATOM 3618 O O . GLY B 1 59 ? 12.781 -13.523 8.57 1 98.31 59 GLY B O 1
ATOM 3619 N N . GLU B 1 60 ? 13.039 -15.508 9.531 1 97.31 60 GLU B N 1
ATOM 3620 C CA . GLU B 1 60 ? 12.195 -16.219 8.57 1 97.31 60 GLU B CA 1
ATOM 3621 C C . GLU B 1 60 ? 10.766 -15.68 8.594 1 97.31 60 GLU B C 1
ATOM 3623 O O . GLU B 1 60 ? 10.164 -15.469 7.547 1 97.31 60 GLU B O 1
ATOM 3628 N N . HIS B 1 61 ? 10.273 -15.406 9.773 1 96.06 61 HIS B N 1
ATOM 3629 C CA . HIS B 1 61 ? 8.922 -14.867 9.922 1 96.06 61 HIS B CA 1
ATOM 3630 C C . HIS B 1 61 ? 8.852 -13.422 9.438 1 96.06 61 HIS B C 1
ATOM 3632 O O . HIS B 1 61 ? 7.914 -13.047 8.734 1 96.06 61 HIS B O 1
ATOM 3638 N N . ALA B 1 62 ? 9.859 -12.641 9.789 1 98.31 62 ALA B N 1
ATOM 3639 C CA . ALA B 1 62 ? 9.891 -11.211 9.484 1 98.31 62 ALA B CA 1
ATOM 3640 C C . ALA B 1 62 ? 9.984 -10.969 7.98 1 98.31 62 ALA B C 1
ATOM 3642 O O . ALA B 1 62 ? 9.516 -9.945 7.48 1 98.31 62 ALA B O 1
ATOM 3643 N N . LEU B 1 63 ? 10.594 -11.898 7.301 1 98.25 63 LEU B N 1
ATOM 3644 C CA . LEU B 1 63 ? 10.836 -11.719 5.871 1 98.25 63 LEU B CA 1
ATOM 3645 C C . LEU B 1 63 ? 9.805 -12.492 5.047 1 98.25 63 LEU B C 1
ATOM 3647 O O . LEU B 1 63 ? 9.953 -12.617 3.83 1 98.25 63 LEU B O 1
ATOM 3651 N N . GLN B 1 64 ? 8.734 -12.992 5.625 1 96.25 64 GLN B N 1
ATOM 3652 C CA . GLN B 1 64 ? 7.664 -13.742 4.988 1 96.25 64 GLN B CA 1
ATOM 3653 C C . GLN B 1 64 ? 6.363 -12.945 4.969 1 96.25 64 GLN B C 1
ATOM 3655 O O . GLN B 1 64 ? 6.262 -11.898 5.617 1 96.25 64 GLN B O 1
ATOM 3660 N N . TYR B 1 65 ? 5.375 -13.438 4.195 1 93.81 65 TYR B N 1
ATOM 3661 C CA . TYR B 1 65 ? 4.02 -12.906 4.234 1 93.81 65 TYR B CA 1
ATOM 3662 C C . TYR B 1 65 ? 3.441 -12.984 5.645 1 93.81 65 TYR B C 1
ATOM 3664 O O . TYR B 1 65 ? 3.832 -13.852 6.43 1 93.81 65 TYR B O 1
ATOM 3672 N N . ALA B 1 66 ? 2.572 -12.07 5.918 1 91.69 66 ALA B N 1
ATOM 3673 C CA . ALA B 1 66 ? 1.814 -12.039 7.168 1 91.69 66 ALA B CA 1
ATOM 3674 C C . ALA B 1 66 ? 0.332 -11.789 6.902 1 91.69 66 ALA B C 1
ATOM 3676 O O . ALA B 1 66 ? -0.12 -11.852 5.758 1 91.69 66 ALA B O 1
ATOM 3677 N N . THR B 1 67 ? -0.398 -11.68 7.926 1 92.44 67 THR B N 1
ATOM 3678 C CA . THR B 1 67 ? -1.833 -11.461 7.789 1 92.44 67 THR B CA 1
ATOM 3679 C C . THR B 1 67 ? -2.117 -10.047 7.285 1 92.44 67 THR B C 1
ATOM 3681 O O . THR B 1 67 ? -1.347 -9.117 7.551 1 92.44 67 THR B O 1
ATOM 3684 N N . THR B 1 68 ? -3.207 -9.883 6.629 1 95.81 68 THR B N 1
ATOM 3685 C CA . THR B 1 68 ? -3.631 -8.594 6.105 1 95.81 68 THR B CA 1
ATOM 3686 C C . THR B 1 68 ? -3.828 -7.59 7.238 1 95.81 68 THR B C 1
ATOM 3688 O O . THR B 1 68 ? -3.504 -6.41 7.094 1 95.81 68 THR B O 1
ATOM 3691 N N . GLU B 1 69 ? -4.34 -8.062 8.406 1 97.25 69 GLU B N 1
ATOM 3692 C CA . GLU B 1 69 ? -4.625 -7.207 9.555 1 97.25 69 GLU B CA 1
ATOM 3693 C C . GLU B 1 69 ? -3.352 -6.547 10.078 1 97.25 69 GLU B C 1
ATOM 3695 O O . GLU B 1 69 ? -3.389 -5.418 10.57 1 97.25 69 GLU B O 1
ATOM 3700 N N . GLY B 1 70 ? -2.256 -7.309 9.992 1 97.75 70 GLY B N 1
ATOM 3701 C CA . GLY B 1 70 ? -0.985 -6.816 10.5 1 97.75 70 GLY B CA 1
ATOM 3702 C C . GLY B 1 70 ? -0.463 -7.617 11.68 1 97.75 70 GLY B C 1
ATOM 3703 O O . GLY B 1 70 ? -1.163 -8.484 12.203 1 97.75 70 GLY B O 1
ATOM 3704 N N . TYR B 1 71 ? 0.728 -7.371 12.078 1 98.12 71 TYR B N 1
ATOM 3705 C CA . TYR B 1 71 ? 1.438 -8.062 13.148 1 98.12 71 TYR B CA 1
ATOM 3706 C C . TYR B 1 71 ? 0.722 -7.879 14.484 1 98.12 71 TYR B C 1
ATOM 3708 O O . TYR B 1 71 ? 0.538 -6.754 14.953 1 98.12 71 TYR B O 1
ATOM 3716 N N . GLN B 1 72 ? 0.317 -8.969 15.102 1 97.69 72 GLN B N 1
ATOM 3717 C CA . GLN B 1 72 ? -0.61 -8.961 16.234 1 97.69 72 GLN B CA 1
ATOM 3718 C C . GLN B 1 72 ? -0.051 -8.148 17.391 1 97.69 72 GLN B C 1
ATOM 3720 O O . GLN B 1 72 ? -0.743 -7.289 17.953 1 97.69 72 GLN B O 1
ATOM 3725 N N . PRO B 1 73 ? 1.226 -8.328 17.797 1 98.44 73 PRO B N 1
ATOM 3726 C CA . PRO B 1 73 ? 1.749 -7.539 18.906 1 98.44 73 PRO B CA 1
ATOM 3727 C C . PRO B 1 73 ? 1.707 -6.035 18.641 1 98.44 73 PRO B C 1
ATOM 3729 O O . PRO B 1 73 ? 1.458 -5.25 19.562 1 98.44 73 PRO B O 1
ATOM 3732 N N . LEU B 1 74 ? 1.924 -5.645 17.422 1 98.81 74 LEU B N 1
ATOM 3733 C CA . LEU B 1 74 ? 1.862 -4.23 17.094 1 98.81 74 LEU B CA 1
ATOM 3734 C C . LEU B 1 74 ? 0.431 -3.709 17.172 1 98.81 74 LEU B C 1
ATOM 3736 O O . LEU B 1 74 ? 0.196 -2.607 17.672 1 98.81 74 LEU B O 1
ATOM 3740 N N . ARG B 1 75 ? -0.549 -4.457 16.656 1 98.81 75 ARG B N 1
ATOM 3741 C CA . ARG B 1 75 ? -1.955 -4.082 16.75 1 98.81 75 ARG B CA 1
ATOM 3742 C C . ARG B 1 75 ? -2.385 -3.936 18.203 1 98.81 75 ARG B C 1
ATOM 3744 O O . ARG B 1 75 ? -3.135 -3.02 18.547 1 98.81 75 ARG B O 1
ATOM 3751 N N . GLU B 1 76 ? -1.873 -4.82 19.047 1 98.81 76 GLU B N 1
ATOM 3752 C CA . GLU B 1 76 ? -2.172 -4.754 20.469 1 98.81 76 GLU B CA 1
ATOM 3753 C C . GLU B 1 76 ? -1.595 -3.486 21.094 1 98.81 76 GLU B C 1
ATOM 3755 O O . GLU B 1 76 ? -2.258 -2.826 21.891 1 98.81 76 GLU B O 1
ATOM 3760 N N . TRP B 1 77 ? -0.402 -3.201 20.766 1 98.81 77 TRP B N 1
ATOM 3761 C CA . TRP B 1 77 ? 0.217 -1.988 21.297 1 98.81 77 TRP B CA 1
ATOM 3762 C C . TRP B 1 77 ? -0.562 -0.75 20.859 1 98.81 77 TRP B C 1
ATOM 3764 O O . TRP B 1 77 ? -0.819 0.142 21.672 1 98.81 77 TRP B O 1
ATOM 3774 N N . ILE B 1 78 ? -0.939 -0.677 19.609 1 98.88 78 ILE B N 1
ATOM 3775 C CA . ILE B 1 78 ? -1.666 0.464 19.078 1 98.88 78 ILE B CA 1
ATOM 3776 C C . ILE B 1 78 ? -2.99 0.632 19.812 1 98.88 78 ILE B C 1
ATOM 3778 O O . ILE B 1 78 ? -3.35 1.742 20.203 1 98.88 78 ILE B O 1
ATOM 3782 N N . ALA B 1 79 ? -3.689 -0.469 19.953 1 98.81 79 ALA B N 1
ATOM 3783 C CA . ALA B 1 79 ? -4.957 -0.424 20.688 1 98.81 79 ALA B CA 1
ATOM 3784 C C . ALA B 1 79 ? -4.762 0.126 22.094 1 98.81 79 ALA B C 1
ATOM 3786 O O . ALA B 1 79 ? -5.477 1.04 22.516 1 98.81 79 ALA B O 1
ATOM 3787 N N . LYS B 1 80 ? -3.805 -0.396 22.781 1 98.69 80 LYS B N 1
ATOM 3788 C CA . LYS B 1 80 ? -3.531 0.04 24.141 1 98.69 80 LYS B CA 1
ATOM 3789 C C . LYS B 1 80 ? -3.178 1.523 24.188 1 98.69 80 LYS B C 1
ATOM 3791 O O . LYS B 1 80 ? -3.641 2.252 25.062 1 98.69 80 LYS B O 1
ATOM 3796 N N . ARG B 1 81 ? -2.373 1.936 23.312 1 98.38 81 ARG B N 1
ATOM 3797 C CA . ARG B 1 81 ? -1.958 3.334 23.25 1 98.38 81 ARG B CA 1
ATOM 3798 C C . ARG B 1 81 ? -3.15 4.25 23 1 98.38 81 ARG B C 1
ATOM 3800 O O . ARG B 1 81 ? -3.305 5.281 23.656 1 98.38 81 ARG B O 1
ATOM 3807 N N . MET B 1 82 ? -3.963 3.912 22.016 1 98.31 82 MET B N 1
ATOM 3808 C CA . MET B 1 82 ? -5.145 4.715 21.719 1 98.31 82 MET B CA 1
ATOM 3809 C C . MET B 1 82 ? -6.074 4.793 22.922 1 98.31 82 MET B C 1
ATOM 3811 O O . MET B 1 82 ? -6.621 5.855 23.219 1 98.31 82 MET B O 1
ATOM 3815 N N . ASN B 1 83 ? -6.223 3.674 23.609 1 98.38 83 ASN B N 1
ATOM 3816 C CA . ASN B 1 83 ? -7.074 3.65 24.797 1 98.38 83 ASN B CA 1
ATOM 3817 C C . ASN B 1 83 ? -6.543 4.574 25.891 1 98.38 83 ASN B C 1
ATOM 3819 O O . ASN B 1 83 ? -7.309 5.312 26.516 1 98.38 83 ASN B O 1
ATOM 3823 N N . THR B 1 84 ? -5.273 4.602 26.031 1 97.31 84 THR B N 1
ATOM 3824 C CA . THR B 1 84 ? -4.645 5.398 27.078 1 97.31 84 THR B CA 1
ATOM 3825 C C . THR B 1 84 ? -4.613 6.871 26.688 1 97.31 84 THR B C 1
ATOM 3827 O O . THR B 1 84 ? -4.938 7.742 27.5 1 97.31 84 THR B O 1
ATOM 3830 N N . ARG B 1 85 ? -4.277 7.18 25.453 1 96.19 85 ARG B N 1
ATOM 3831 C CA . ARG B 1 85 ? -3.994 8.547 25.031 1 96.19 85 ARG B CA 1
ATOM 3832 C C . ARG B 1 85 ? -5.266 9.25 24.562 1 96.19 85 ARG B C 1
ATOM 3834 O O . ARG B 1 85 ? -5.379 10.477 24.672 1 96.19 85 ARG B O 1
ATOM 3841 N N . LEU B 1 86 ? -6.211 8.445 24.062 1 96.38 86 LEU B N 1
ATOM 3842 C CA . LEU B 1 86 ? -7.32 9.078 23.359 1 96.38 86 LEU B CA 1
ATOM 3843 C C . LEU B 1 86 ? -8.656 8.695 24 1 96.38 86 LEU B C 1
ATOM 3845 O O . LEU B 1 86 ? -9.711 9.148 23.547 1 96.38 86 LEU B O 1
ATOM 3849 N N . GLY B 1 87 ? -8.672 7.871 24.984 1 96.06 87 GLY B N 1
ATOM 3850 C CA . GLY B 1 87 ? -9.875 7.496 25.719 1 96.06 87 GLY B CA 1
ATOM 3851 C C . GLY B 1 87 ? -10.75 6.512 24.969 1 96.06 87 GLY B C 1
ATOM 3852 O O . GLY B 1 87 ? -11.953 6.414 25.219 1 96.06 87 GLY B O 1
ATOM 3853 N N . THR B 1 88 ? -10.18 5.812 23.984 1 97.38 88 THR B N 1
ATOM 3854 C CA . THR B 1 88 ? -10.93 4.824 23.219 1 97.38 88 THR B CA 1
ATOM 3855 C C . THR B 1 88 ? -11 3.496 23.969 1 97.38 88 THR B C 1
ATOM 3857 O O . THR B 1 88 ? -10.578 3.408 25.125 1 97.38 88 THR B O 1
ATOM 3860 N N . SER B 1 89 ? -11.641 2.52 23.375 1 97.25 89 SER B N 1
ATOM 3861 C CA . SER B 1 89 ? -11.734 1.17 23.922 1 97.25 89 SER B CA 1
ATOM 3862 C C . SER B 1 89 ? -11.586 0.118 22.828 1 97.25 89 SER B C 1
ATOM 3864 O O . SER B 1 89 ? -12.539 -0.599 22.516 1 97.25 89 SER B O 1
ATOM 3866 N N . PHE B 1 90 ? -10.406 0.008 22.328 1 98.44 90 PHE B N 1
ATOM 3867 C CA . PHE B 1 90 ? -10.125 -0.888 21.219 1 98.44 90 PHE B CA 1
ATOM 3868 C C . PHE B 1 90 ? -9.328 -2.1 21.688 1 98.44 90 PHE B C 1
ATOM 3870 O O . PHE B 1 90 ? -8.688 -2.061 22.734 1 98.44 90 PHE B O 1
ATOM 3877 N N . CYS B 1 91 ? -9.438 -3.182 21.047 1 98.62 91 CYS B N 1
ATOM 3878 C CA . CYS B 1 91 ? -8.508 -4.309 21.062 1 98.62 91 CYS B CA 1
ATOM 3879 C C . CYS B 1 91 ? -7.883 -4.516 19.703 1 98.62 91 CYS B C 1
ATOM 3881 O O . CYS B 1 91 ? -8.055 -3.689 18.797 1 98.62 91 CYS B O 1
ATOM 3883 N N . ASP B 1 92 ? -7.082 -5.535 19.531 1 98.12 92 ASP B N 1
ATOM 3884 C CA . ASP B 1 92 ? -6.352 -5.758 18.281 1 98.12 92 ASP B CA 1
ATOM 3885 C C . ASP B 1 92 ? -7.316 -5.957 17.125 1 98.12 92 ASP B C 1
ATOM 3887 O O . ASP B 1 92 ? -7.02 -5.559 15.992 1 98.12 92 ASP B O 1
ATOM 3891 N N . GLU B 1 93 ? -8.5 -6.512 17.297 1 97.81 93 GLU B N 1
ATOM 3892 C CA . GLU B 1 93 ? -9.469 -6.789 16.234 1 97.81 93 GLU B CA 1
ATOM 3893 C C . GLU B 1 93 ? -10.07 -5.5 15.688 1 97.81 93 GLU B C 1
ATOM 3895 O O . GLU B 1 93 ? -10.703 -5.504 14.625 1 97.81 93 GLU B O 1
ATOM 3900 N N . ASN B 1 94 ? -9.891 -4.379 16.422 1 98.69 94 ASN B N 1
ATOM 3901 C CA . ASN B 1 94 ? -10.383 -3.078 15.992 1 98.69 94 ASN B CA 1
ATOM 3902 C C . ASN B 1 94 ? -9.359 -2.354 15.117 1 98.69 94 ASN B C 1
ATOM 3904 O O . ASN B 1 94 ? -9.625 -1.254 14.633 1 98.69 94 ASN B O 1
ATOM 3908 N N . ILE B 1 95 ? -8.164 -2.996 14.945 1 98.88 95 ILE B N 1
ATOM 3909 C CA . ILE B 1 95 ? -7.055 -2.287 14.328 1 98.88 95 ILE B CA 1
ATOM 3910 C C . ILE B 1 95 ? -6.66 -2.984 13.023 1 98.88 95 ILE B C 1
ATOM 3912 O O . ILE B 1 95 ? -6.43 -4.195 13.008 1 98.88 95 ILE B O 1
ATOM 3916 N N . LEU B 1 96 ? -6.578 -2.254 11.945 1 98.81 96 LEU B N 1
ATOM 3917 C CA . LEU B 1 96 ? -5.953 -2.688 10.703 1 98.81 96 LEU B CA 1
ATOM 3918 C C . LEU B 1 96 ? -4.719 -1.847 10.398 1 98.81 96 LEU B C 1
ATOM 3920 O O . LEU B 1 96 ? -4.801 -0.62 10.312 1 98.81 96 LEU B O 1
ATOM 3924 N N . ILE B 1 97 ? -3.561 -2.504 10.25 1 98.88 97 ILE B N 1
ATOM 3925 C CA . ILE B 1 97 ? -2.336 -1.805 9.875 1 98.88 97 ILE B CA 1
ATOM 3926 C C . ILE B 1 97 ? -2.4 -1.415 8.398 1 98.88 97 ILE B C 1
ATOM 3928 O O . ILE B 1 97 ? -2.842 -2.205 7.562 1 98.88 97 ILE B O 1
ATOM 3932 N N . THR B 1 98 ? -1.963 -0.239 8.102 1 98.88 98 THR B N 1
ATOM 3933 C CA . THR B 1 98 ? -2.002 0.292 6.746 1 98.88 98 THR B CA 1
ATOM 3934 C C . THR B 1 98 ? -0.665 0.922 6.371 1 98.88 98 THR B C 1
ATOM 3936 O O . THR B 1 98 ? 0.192 1.131 7.234 1 98.88 98 THR B O 1
ATOM 3939 N N . HIS B 1 99 ? -0.431 1.148 5.09 1 98.62 99 HIS B N 1
ATOM 3940 C CA . HIS B 1 99 ? 0.735 1.884 4.613 1 98.62 99 HIS B CA 1
ATOM 3941 C C . HIS B 1 99 ? 0.598 3.377 4.895 1 98.62 99 HIS B C 1
ATOM 3943 O O . HIS B 1 99 ? 0.343 4.164 3.982 1 98.62 99 HIS B O 1
ATOM 3949 N N . GLY B 1 100 ? 0.886 3.74 6.148 1 97.88 100 GLY B N 1
ATOM 3950 C CA . GLY B 1 100 ? 0.541 5.074 6.609 1 97.88 100 GLY B CA 1
ATOM 3951 C C . GLY B 1 100 ? -0.956 5.301 6.723 1 97.88 100 GLY B C 1
ATOM 3952 O O . GLY B 1 100 ? -1.748 4.426 6.363 1 97.88 100 GLY B O 1
ATOM 3953 N N . SER B 1 101 ? -1.282 6.449 7.246 1 98.12 101 SER B N 1
ATOM 3954 C CA . SER B 1 101 ? -2.705 6.758 7.355 1 98.12 101 SER B CA 1
ATOM 3955 C C . SER B 1 101 ? -3.299 7.109 5.996 1 98.12 101 SER B C 1
ATOM 3957 O O . SER B 1 101 ? -4.516 7.07 5.816 1 98.12 101 SER B O 1
ATOM 3959 N N . GLN B 1 102 ? -2.436 7.473 5.051 1 97.81 102 GLN B N 1
ATOM 3960 C CA . GLN B 1 102 ? -2.908 7.789 3.707 1 97.81 102 GLN B CA 1
ATOM 3961 C C . GLN B 1 102 ? -3.674 6.617 3.102 1 97.81 102 GLN B C 1
ATOM 3963 O O . GLN B 1 102 ? -4.73 6.805 2.494 1 97.81 102 GLN B O 1
ATOM 3968 N N . GLN B 1 103 ? -3.15 5.383 3.254 1 98.75 103 GLN B N 1
ATOM 3969 C CA . GLN B 1 103 ? -3.867 4.242 2.699 1 98.75 103 GLN B CA 1
ATOM 3970 C C . GLN B 1 103 ? -5.219 4.055 3.383 1 98.75 103 GLN B C 1
ATOM 3972 O O . GLN B 1 103 ? -6.191 3.639 2.746 1 98.75 103 GLN B O 1
ATOM 3977 N N . ALA B 1 104 ? -5.27 4.344 4.664 1 98.88 104 ALA B N 1
ATOM 3978 C CA . ALA B 1 104 ? -6.547 4.266 5.367 1 98.88 104 ALA B CA 1
ATOM 3979 C C . ALA B 1 104 ? -7.586 5.18 4.723 1 98.88 104 ALA B C 1
ATOM 3981 O O . ALA B 1 104 ? -8.758 4.812 4.605 1 98.88 104 ALA B O 1
ATOM 3982 N N . LEU B 1 105 ? -7.148 6.359 4.344 1 98.69 105 LEU B N 1
ATOM 3983 C CA . LEU B 1 105 ? -8.039 7.301 3.68 1 98.69 105 LEU B CA 1
ATOM 3984 C C . LEU B 1 105 ? -8.516 6.746 2.34 1 98.69 105 LEU B C 1
ATOM 3986 O O . LEU B 1 105 ? -9.711 6.777 2.041 1 98.69 105 LEU B O 1
ATOM 3990 N N . ASP B 1 106 ? -7.641 6.223 1.574 1 98.44 106 ASP B N 1
ATOM 3991 C CA . ASP B 1 106 ? -8 5.648 0.283 1 98.44 106 ASP B CA 1
ATOM 3992 C C . ASP B 1 106 ? -8.945 4.457 0.459 1 98.44 106 ASP B C 1
ATOM 3994 O O . ASP B 1 106 ? -9.938 4.34 -0.259 1 98.44 106 ASP B O 1
ATOM 3998 N N . LEU B 1 107 ? -8.602 3.527 1.391 1 98.62 107 LEU B N 1
ATOM 3999 C CA . LEU B 1 107 ? -9.453 2.381 1.673 1 98.62 107 LEU B CA 1
ATOM 4000 C C . LEU B 1 107 ? -10.844 2.832 2.109 1 98.62 107 LEU B C 1
ATOM 4002 O O . LEU B 1 107 ? -11.844 2.174 1.801 1 98.62 107 LEU B O 1
ATOM 4006 N N . SER B 1 108 ? -10.906 3.914 2.836 1 98.69 108 SER B N 1
ATOM 4007 C CA . SER B 1 108 ? -12.211 4.438 3.248 1 98.69 108 SER B CA 1
ATOM 4008 C C . SER B 1 108 ? -13.039 4.855 2.043 1 98.69 108 SER B C 1
ATOM 4010 O O . SER B 1 108 ? -14.258 4.648 2.02 1 98.69 108 SER B O 1
ATOM 4012 N N . GLY B 1 109 ? -12.383 5.512 1.092 1 97.75 109 GLY B N 1
ATOM 4013 C CA . GLY B 1 109 ? -13.086 5.801 -0.145 1 97.75 109 GLY B CA 1
ATOM 4014 C C . GLY B 1 109 ? -13.648 4.559 -0.815 1 97.75 109 GLY B C 1
ATOM 4015 O O . GLY B 1 109 ? -14.805 4.543 -1.242 1 97.75 109 GLY B O 1
ATOM 4016 N N . LYS B 1 110 ? -12.82 3.543 -0.86 1 96.69 110 LYS B N 1
ATOM 4017 C CA . LYS B 1 110 ? -13.211 2.287 -1.495 1 96.69 110 LYS B CA 1
ATOM 4018 C C . LYS B 1 110 ? -14.375 1.636 -0.754 1 96.69 110 LYS B C 1
ATOM 4020 O O . LYS B 1 110 ? -15.273 1.067 -1.377 1 96.69 110 LYS B O 1
ATOM 4025 N N . VAL B 1 111 ? -14.406 1.685 0.518 1 97.38 111 VAL B N 1
ATOM 4026 C CA . VAL B 1 111 ? -15.383 1.005 1.363 1 97.38 111 VAL B CA 1
ATOM 4027 C C . VAL B 1 111 ? -16.703 1.771 1.346 1 97.38 111 VAL B C 1
ATOM 4029 O O . VAL B 1 111 ? -17.781 1.166 1.371 1 97.38 111 VAL B O 1
ATOM 4032 N N . PHE B 1 112 ? -16.672 3.117 1.172 1 97.81 112 PHE B N 1
ATOM 4033 C CA . PHE B 1 112 ? -17.875 3.869 1.489 1 97.81 112 PHE B CA 1
ATOM 4034 C C . PHE B 1 112 ? -18.391 4.605 0.26 1 97.81 112 PHE B C 1
ATOM 4036 O O . PHE B 1 112 ? -19.578 4.961 0.192 1 97.81 112 PHE B O 1
ATOM 4043 N N . LEU B 1 113 ? -17.562 4.926 -0.712 1 97.19 113 LEU B N 1
ATOM 4044 C CA . LEU B 1 113 ? -17.953 5.961 -1.658 1 97.19 113 LEU B CA 1
ATOM 4045 C C . LEU B 1 113 ? -18.328 5.348 -3.008 1 97.19 113 LEU B C 1
ATOM 4047 O O . LEU B 1 113 ? -17.594 4.52 -3.539 1 97.19 113 LEU B O 1
ATOM 4051 N N . ASP B 1 114 ? -19.422 5.734 -3.521 1 95.31 114 ASP B N 1
ATOM 4052 C CA . ASP B 1 114 ? -19.812 5.574 -4.918 1 95.31 114 ASP B CA 1
ATOM 4053 C C . ASP B 1 114 ? -19.719 6.898 -5.668 1 95.31 114 ASP B C 1
ATOM 4055 O O . ASP B 1 114 ? -19.578 7.961 -5.055 1 95.31 114 ASP B O 1
ATOM 4059 N N . GLU B 1 115 ? -19.719 6.816 -6.984 1 93.94 115 GLU B N 1
ATOM 4060 C CA . GLU B 1 115 ? -19.734 8.023 -7.801 1 93.94 115 GLU B CA 1
ATOM 4061 C C . GLU B 1 115 ? -20.875 8.961 -7.387 1 93.94 115 GLU B C 1
ATOM 4063 O O . GLU B 1 115 ? -22.016 8.523 -7.238 1 93.94 115 GLU B O 1
ATOM 4068 N N . GLY B 1 116 ? -20.531 10.211 -7.121 1 95.19 116 GLY B N 1
ATOM 4069 C CA . GLY B 1 116 ? -21.531 11.219 -6.828 1 95.19 116 GLY B CA 1
ATOM 4070 C C . GLY B 1 116 ? -21.797 11.383 -5.34 1 95.19 116 GLY B C 1
ATOM 4071 O O . GLY B 1 116 ? -22.422 12.352 -4.918 1 95.19 116 GLY B O 1
ATOM 4072 N N . ASP B 1 117 ? -21.328 10.453 -4.523 1 97.38 117 ASP B N 1
ATOM 4073 C CA . ASP B 1 117 ? -21.516 10.578 -3.078 1 97.38 117 ASP B CA 1
ATOM 4074 C C . ASP B 1 117 ? -20.844 11.844 -2.545 1 97.38 117 ASP B C 1
ATOM 4076 O O . ASP B 1 117 ? -19.969 12.414 -3.199 1 97.38 117 ASP B O 1
ATOM 4080 N N . VAL B 1 118 ? -21.25 12.281 -1.391 1 98.31 118 VAL B N 1
ATOM 4081 C CA . VAL B 1 118 ? -20.766 13.539 -0.83 1 98.31 118 VAL B CA 1
ATOM 4082 C C . VAL B 1 118 ? -19.922 13.258 0.412 1 98.31 118 VAL B C 1
ATOM 4084 O O . VAL B 1 118 ? -20.328 12.484 1.281 1 98.31 118 VAL B O 1
ATOM 4087 N N . VAL B 1 119 ? -18.781 13.82 0.451 1 98.69 119 VAL B N 1
ATOM 4088 C CA . VAL B 1 119 ? -17.906 13.852 1.622 1 98.69 119 VAL B CA 1
ATOM 4089 C C . VAL B 1 119 ? -17.891 15.266 2.211 1 98.69 119 VAL B C 1
ATOM 4091 O O . VAL B 1 119 ? -17.609 16.234 1.508 1 98.69 119 VAL B O 1
ATOM 4094 N N . LEU B 1 120 ? -18.297 15.391 3.498 1 98.88 120 LEU B N 1
ATOM 4095 C CA . LEU B 1 120 ? -18.188 16.656 4.211 1 98.88 120 LEU B CA 1
ATOM 4096 C C . LEU B 1 120 ? -16.812 16.781 4.867 1 98.88 120 LEU B C 1
ATOM 4098 O O . LEU B 1 120 ? -16.328 15.836 5.488 1 98.88 120 LEU B O 1
ATOM 4102 N N . CYS B 1 121 ? -16.156 17.906 4.711 1 98.75 121 CYS B N 1
ATOM 4103 C CA . CYS B 1 121 ? -14.812 18.078 5.266 1 98.75 121 CYS B CA 1
ATOM 4104 C C . CYS B 1 121 ? -14.539 19.531 5.613 1 98.75 121 CYS B C 1
ATOM 4106 O O . CYS B 1 121 ? -15.258 20.422 5.168 1 98.75 121 CYS B O 1
ATOM 4108 N N . GLU B 1 122 ? -13.578 19.703 6.402 1 98.56 122 GLU B N 1
ATOM 4109 C CA . GLU B 1 122 ? -13.102 21.031 6.727 1 98.56 122 GLU B CA 1
ATOM 4110 C C . GLU B 1 122 ? -12.609 21.766 5.477 1 98.56 122 GLU B C 1
ATOM 4112 O O . GLU B 1 122 ? -12.164 21.125 4.52 1 98.56 122 GLU B O 1
ATOM 4117 N N . SER B 1 123 ? -12.742 23.062 5.531 1 97.88 123 SER B N 1
ATOM 4118 C CA . SER B 1 123 ? -12.18 23.922 4.492 1 97.88 123 SER B CA 1
ATOM 4119 C C . SER B 1 123 ? -11.367 25.062 5.098 1 97.88 123 SER B C 1
ATOM 4121 O O . SER B 1 123 ? -11.93 25.969 5.719 1 97.88 123 SER B O 1
ATOM 4123 N N . PRO B 1 124 ? -10.062 25.062 4.914 1 97.56 124 PRO B N 1
ATOM 4124 C CA . PRO B 1 124 ? -9.242 24.125 4.148 1 97.56 124 PRO B CA 1
ATOM 4125 C C . PRO B 1 124 ? -9.016 22.812 4.887 1 97.56 124 PRO B C 1
ATOM 4127 O O . PRO B 1 124 ? -9.344 22.688 6.07 1 97.56 124 PRO B O 1
ATOM 4130 N N . THR B 1 125 ? -8.523 21.781 4.125 1 97.81 125 THR B N 1
ATOM 4131 C CA . THR B 1 125 ? -8.195 20.484 4.73 1 97.81 125 THR B CA 1
ATOM 4132 C C . THR B 1 125 ? -7.027 19.828 4.004 1 97.81 125 THR B C 1
ATOM 4134 O O . THR B 1 125 ? -6.375 20.469 3.17 1 97.81 125 THR B O 1
ATOM 4137 N N . TYR B 1 126 ? -6.676 18.656 4.414 1 96.19 126 TYR B N 1
ATOM 4138 C CA . TYR B 1 126 ? -5.508 17.922 3.938 1 96.19 126 TYR B CA 1
ATOM 4139 C C . TYR B 1 126 ? -5.664 17.531 2.473 1 96.19 126 TYR B C 1
ATOM 4141 O O . TYR B 1 126 ? -6.555 16.75 2.119 1 96.19 126 TYR B O 1
ATOM 4149 N N . LEU B 1 127 ? -4.809 17.969 1.641 1 92.94 127 LEU B N 1
ATOM 4150 C CA . LEU B 1 127 ? -4.883 17.859 0.188 1 92.94 127 LEU B CA 1
ATOM 4151 C C . LEU B 1 127 ? -4.883 16.391 -0.244 1 92.94 127 LEU B C 1
ATOM 4153 O O . LEU B 1 127 ? -5.617 16.016 -1.156 1 92.94 127 LEU B O 1
ATOM 4157 N N . ALA B 1 128 ? -4.059 15.555 0.366 1 92.69 128 ALA B N 1
ATOM 4158 C CA . ALA B 1 128 ? -3.939 14.172 -0.089 1 92.69 128 ALA B CA 1
ATOM 4159 C C . ALA B 1 128 ? -5.172 13.359 0.3 1 92.69 128 ALA B C 1
ATOM 4161 O O . ALA B 1 128 ? -5.457 12.328 -0.309 1 92.69 128 ALA B O 1
ATOM 4162 N N . ALA B 1 129 ? -5.867 13.766 1.328 1 96.5 129 ALA B N 1
ATOM 4163 C CA . ALA B 1 129 ? -7.156 13.148 1.613 1 96.5 129 ALA B CA 1
ATOM 4164 C C . ALA B 1 129 ? -8.156 13.422 0.495 1 96.5 129 ALA B C 1
ATOM 4166 O O . ALA B 1 129 ? -8.883 12.531 0.065 1 96.5 129 ALA B O 1
ATOM 4167 N N . LEU B 1 130 ? -8.188 14.719 0.069 1 95 130 LEU B N 1
ATOM 4168 C CA . LEU B 1 130 ? -9.055 15.094 -1.044 1 95 130 LEU B CA 1
ATOM 4169 C C . LEU B 1 130 ? -8.758 14.234 -2.271 1 95 130 LEU B C 1
ATOM 4171 O O . LEU B 1 130 ? -9.68 13.727 -2.918 1 95 130 LEU B O 1
ATOM 4175 N N . SER B 1 131 ? -7.516 14.062 -2.541 1 92.38 131 SER B N 1
ATOM 4176 C CA . SER B 1 131 ? -7.098 13.258 -3.688 1 92.38 131 SER B CA 1
ATOM 4177 C C . SER B 1 131 ? -7.543 11.812 -3.537 1 92.38 131 SER B C 1
ATOM 4179 O O . SER B 1 131 ? -8 11.195 -4.504 1 92.38 131 SER B O 1
ATOM 4181 N N . ALA B 1 132 ? -7.395 11.258 -2.355 1 95.25 132 ALA B N 1
ATOM 4182 C CA . ALA B 1 132 ? -7.785 9.875 -2.088 1 95.25 132 ALA B CA 1
ATOM 4183 C C . ALA B 1 132 ? -9.273 9.664 -2.346 1 95.25 132 ALA B C 1
ATOM 4185 O O . ALA B 1 132 ? -9.672 8.703 -3.014 1 95.25 132 ALA B O 1
ATOM 4186 N N . PHE B 1 133 ? -10.086 10.617 -1.857 1 96.56 133 PHE B N 1
ATOM 4187 C CA . PHE B 1 133 ? -11.531 10.477 -1.997 1 96.56 133 PHE B CA 1
ATOM 4188 C C . PHE B 1 133 ? -11.969 10.773 -3.428 1 96.56 133 PHE B C 1
ATOM 4190 O O . PHE B 1 133 ? -12.859 10.109 -3.961 1 96.56 133 PHE B O 1
ATOM 4197 N N . LYS B 1 134 ? -11.312 11.773 -4.039 1 93.44 134 LYS B N 1
ATOM 4198 C CA . LYS B 1 134 ? -11.664 12.172 -5.402 1 93.44 134 LYS B CA 1
ATOM 4199 C C . LYS B 1 134 ? -11.492 11.008 -6.375 1 93.44 134 LYS B C 1
ATOM 4201 O O . LYS B 1 134 ? -12.211 10.914 -7.371 1 93.44 134 LYS B O 1
ATOM 4206 N N . ALA B 1 135 ? -10.648 10.141 -6.059 1 93 135 ALA B N 1
ATOM 4207 C CA . ALA B 1 135 ? -10.383 8.969 -6.891 1 93 135 ALA B CA 1
ATOM 4208 C C . ALA B 1 135 ? -11.609 8.07 -6.988 1 93 135 ALA B C 1
ATOM 4210 O O . ALA B 1 135 ? -11.68 7.195 -7.855 1 93 135 ALA B O 1
ATOM 4211 N N . TYR B 1 136 ? -12.578 8.273 -6.203 1 94.56 136 TYR B N 1
ATOM 4212 C CA . TYR B 1 136 ? -13.82 7.504 -6.234 1 94.56 136 TYR B CA 1
ATOM 4213 C C . TYR B 1 136 ? -14.984 8.367 -6.699 1 94.56 136 TYR B C 1
ATOM 4215 O O . TYR B 1 136 ? -16.141 8.039 -6.434 1 94.56 136 TYR B O 1
ATOM 4223 N N . SER B 1 137 ? -14.641 9.547 -7.289 1 93.75 137 SER B N 1
ATOM 4224 C CA . SER B 1 137 ? -15.562 10.422 -8.008 1 93.75 137 SER B CA 1
ATOM 4225 C C . SER B 1 137 ? -16.641 10.977 -7.074 1 93.75 137 SER B C 1
ATOM 4227 O O . SER B 1 137 ? -17.797 11.078 -7.449 1 93.75 137 SER B O 1
ATOM 4229 N N . CYS B 1 138 ? -16.203 11.227 -5.875 1 95.56 138 CYS B N 1
ATOM 4230 C CA . CYS B 1 138 ? -17.125 11.844 -4.926 1 95.56 138 CYS B CA 1
ATOM 4231 C C . CYS B 1 138 ? -17.203 13.352 -5.133 1 95.56 138 CYS B C 1
ATOM 4233 O O . CYS B 1 138 ? -16.453 13.906 -5.949 1 95.56 138 CYS B O 1
ATOM 4235 N N . LYS B 1 139 ? -18.141 13.992 -4.48 1 96.62 139 LYS B N 1
ATOM 4236 C CA . LYS B 1 139 ? -18.219 15.438 -4.332 1 96.62 139 LYS B CA 1
ATOM 4237 C C . LYS B 1 139 ? -17.891 15.867 -2.908 1 96.62 139 LYS B C 1
ATOM 4239 O O . LYS B 1 139 ? -18.016 15.078 -1.97 1 96.62 139 LYS B O 1
ATOM 4244 N N . PHE B 1 140 ? -17.422 17.078 -2.807 1 97.88 140 PHE B N 1
ATOM 4245 C CA . PHE B 1 140 ? -17.078 17.594 -1.485 1 97.88 140 PHE B CA 1
ATOM 4246 C C . PHE B 1 140 ? -18.031 18.703 -1.062 1 97.88 140 PHE B C 1
ATOM 4248 O O . PHE B 1 140 ? -18.391 19.562 -1.868 1 97.88 140 PHE B O 1
ATOM 4255 N N . ALA B 1 141 ? -18.516 18.625 0.141 1 98.56 141 ALA B N 1
ATOM 4256 C CA . ALA B 1 141 ? -19.172 19.734 0.81 1 98.56 141 ALA B CA 1
ATOM 4257 C C . ALA B 1 141 ? -18.25 20.375 1.844 1 98.56 141 ALA B C 1
ATOM 4259 O O . ALA B 1 141 ? -17.875 19.734 2.83 1 98.56 141 ALA B O 1
ATOM 4260 N N . GLU B 1 142 ? -17.953 21.625 1.615 1 98 142 GLU B N 1
ATOM 4261 C CA . GLU B 1 142 ? -17.047 22.375 2.488 1 98 142 GLU B CA 1
ATOM 4262 C C . GLU B 1 142 ? -17.766 22.875 3.732 1 98 142 GLU B C 1
ATOM 4264 O O . GLU B 1 142 ? -18.844 23.484 3.631 1 98 142 GLU B O 1
ATOM 4269 N N . ILE B 1 143 ? -17.156 22.594 4.84 1 98.81 143 ILE B N 1
ATOM 4270 C CA . ILE B 1 143 ? -17.672 23.156 6.082 1 98.81 143 ILE B CA 1
ATOM 4271 C C . ILE B 1 143 ? -16.688 24.188 6.625 1 98.81 143 ILE B C 1
ATOM 4273 O O . ILE B 1 143 ? -15.516 23.891 6.844 1 98.81 143 ILE B O 1
ATOM 4277 N N . PRO B 1 144 ? -17.094 25.391 6.84 1 97.94 144 PRO B N 1
ATOM 4278 C CA . PRO B 1 144 ? -16.188 26.406 7.367 1 97.94 144 PRO B CA 1
ATOM 4279 C C . PRO B 1 144 ? -15.672 26.078 8.766 1 97.94 144 PRO B C 1
ATOM 4281 O O . PRO B 1 144 ? -16.328 25.359 9.516 1 97.94 144 PRO B O 1
ATOM 4284 N N . THR B 1 145 ? -14.523 26.594 9.016 1 97.62 145 THR B N 1
ATOM 4285 C CA . THR B 1 145 ? -13.883 26.391 10.312 1 97.62 145 THR B CA 1
ATOM 4286 C C . THR B 1 145 ? -13.555 27.719 10.977 1 97.62 145 THR B C 1
ATOM 4288 O O . THR B 1 145 ? -13.484 28.75 10.305 1 97.62 145 THR B O 1
ATOM 4291 N N . ASP B 1 146 ? -13.516 27.766 12.25 1 96.94 146 ASP B N 1
ATOM 4292 C CA . ASP B 1 146 ? -12.945 28.844 13.039 1 96.94 146 ASP B CA 1
ATOM 4293 C C . ASP B 1 146 ? -11.852 28.344 13.977 1 96.94 146 ASP B C 1
ATOM 4295 O O . ASP B 1 146 ? -11.289 27.266 13.75 1 96.94 146 ASP B O 1
ATOM 4299 N N . ASP B 1 147 ? -11.414 29.062 14.914 1 95.62 147 ASP B N 1
ATOM 4300 C CA . ASP B 1 147 ? -10.266 28.719 15.75 1 95.62 147 ASP B CA 1
ATOM 4301 C C . ASP B 1 147 ? -10.555 27.484 16.594 1 95.62 147 ASP B C 1
ATOM 4303 O O . ASP B 1 147 ? -9.633 26.875 17.125 1 95.62 147 ASP B O 1
ATOM 4307 N N . SER B 1 148 ? -11.859 27.172 16.625 1 96.62 148 SER B N 1
ATOM 4308 C CA . SER B 1 148 ? -12.242 26.016 17.438 1 96.62 148 SER B CA 1
ATOM 4309 C C . SER B 1 148 ? -12.555 24.812 16.562 1 96.62 148 SER B C 1
ATOM 4311 O O . SER B 1 148 ? -13.055 23.797 17.047 1 96.62 148 SER B O 1
ATOM 4313 N N . GLY B 1 149 ? -12.297 24.922 15.32 1 96.81 149 GLY B N 1
ATOM 4314 C CA . GLY B 1 149 ? -12.531 23.812 14.414 1 96.81 149 GLY B CA 1
ATOM 4315 C C . GLY B 1 149 ? -13.75 24 13.531 1 96.81 149 GLY B C 1
ATOM 4316 O O . GLY B 1 149 ? -14.125 25.141 13.219 1 96.81 149 GLY B O 1
ATOM 4317 N N . MET B 1 150 ? -14.219 22.953 13.062 1 98.25 150 MET B N 1
ATOM 4318 C CA . MET B 1 150 ? -15.367 22.922 12.172 1 98.25 150 MET B CA 1
ATOM 4319 C C . MET B 1 150 ? -16.594 23.562 12.828 1 98.25 150 MET B C 1
ATOM 4321 O O . MET B 1 150 ? -16.859 23.328 14.008 1 98.25 150 MET B O 1
ATOM 4325 N N . ILE B 1 151 ? -17.344 24.438 12.078 1 98.75 151 ILE B N 1
ATOM 4326 C CA . ILE B 1 151 ? -18.547 25.062 12.609 1 98.75 151 ILE B CA 1
ATOM 4327 C C . ILE B 1 151 ? -19.719 24.078 12.516 1 98.75 151 ILE B C 1
ATOM 4329 O O . ILE B 1 151 ? -20.219 23.812 11.43 1 98.75 151 ILE B O 1
ATOM 4333 N N . MET B 1 152 ? -20.25 23.703 13.641 1 98.75 152 MET B N 1
ATOM 4334 C CA . MET B 1 152 ? -21.172 22.578 13.75 1 98.75 152 MET B CA 1
ATOM 4335 C C . MET B 1 152 ? -22.531 22.953 13.172 1 98.75 152 MET B C 1
ATOM 4337 O O . MET B 1 152 ? -23.219 22.094 12.594 1 98.75 152 MET B O 1
ATOM 4341 N N . SER B 1 153 ? -22.938 24.188 13.328 1 98.56 153 SER B N 1
ATOM 4342 C CA . SER B 1 153 ? -24.203 24.609 12.742 1 98.56 153 SER B CA 1
ATOM 4343 C C . SER B 1 153 ? -24.172 24.516 11.227 1 98.56 153 SER B C 1
ATOM 4345 O O . SER B 1 153 ? -25.172 24.156 10.602 1 98.56 153 SER B O 1
ATOM 4347 N N . GLU B 1 154 ? -23.047 24.797 10.648 1 98.75 154 GLU B N 1
ATOM 4348 C CA . GLU B 1 154 ? -22.875 24.688 9.203 1 98.75 154 GLU B CA 1
ATOM 4349 C C . GLU B 1 154 ? -22.812 23.219 8.758 1 98.75 154 GLU B C 1
ATOM 4351 O O . GLU B 1 154 ? -23.281 22.875 7.676 1 98.75 154 GLU B O 1
ATOM 4356 N N . LEU B 1 155 ? -22.234 22.406 9.625 1 98.81 155 LEU B N 1
ATOM 4357 C CA . LEU B 1 155 ? -22.219 20.969 9.352 1 98.81 155 LEU B CA 1
ATOM 4358 C C . LEU B 1 155 ? -23.625 20.422 9.289 1 98.81 155 LEU B C 1
ATOM 4360 O O . LEU B 1 155 ? -23.969 19.672 8.367 1 98.81 155 LEU B O 1
ATOM 4364 N N . GLU B 1 156 ? -24.422 20.75 10.227 1 98.44 156 GLU B N 1
ATOM 4365 C CA . GLU B 1 156 ? -25.797 20.25 10.258 1 98.44 156 GLU B CA 1
ATOM 4366 C C . GLU B 1 156 ? -26.578 20.734 9.039 1 98.44 156 GLU B C 1
ATOM 4368 O O . GLU B 1 156 ? -27.359 19.969 8.461 1 98.44 156 GLU B O 1
ATOM 4373 N N . LYS B 1 157 ? -26.406 21.984 8.711 1 98.56 157 LYS B N 1
ATOM 4374 C CA . LYS B 1 157 ? -27.047 22.5 7.512 1 98.56 157 LYS B CA 1
ATOM 4375 C C . LYS B 1 157 ? -26.656 21.703 6.277 1 98.56 157 LYS B C 1
ATOM 4377 O O . LYS B 1 157 ? -27.5 21.406 5.426 1 98.56 157 LYS B O 1
ATOM 4382 N N . ALA B 1 158 ? -25.391 21.438 6.184 1 98.56 158 ALA B N 1
ATOM 4383 C CA . ALA B 1 158 ? -24.906 20.656 5.047 1 98.56 158 ALA B CA 1
ATOM 4384 C C . ALA B 1 158 ? -25.516 19.25 5.035 1 98.56 158 ALA B C 1
ATOM 4386 O O . ALA B 1 158 ? -25.859 18.734 3.973 1 98.56 158 ALA B O 1
ATOM 4387 N N . LEU B 1 159 ? -25.625 18.656 6.211 1 98.38 159 LEU B N 1
ATOM 4388 C CA . LEU B 1 159 ? -26.188 17.312 6.312 1 98.38 159 LEU B CA 1
ATOM 4389 C C . LEU B 1 159 ? -27.656 17.312 5.926 1 98.38 159 LEU B C 1
ATOM 4391 O O . LEU B 1 159 ? -28.172 16.328 5.391 1 98.38 159 LEU B O 1
ATOM 4395 N N . GLU B 1 160 ? -28.312 18.391 6.195 1 98.19 160 GLU B N 1
ATOM 4396 C CA . GLU B 1 160 ? -29.703 18.531 5.754 1 98.19 160 GLU B CA 1
ATOM 4397 C C . GLU B 1 160 ? -29.781 18.688 4.238 1 98.19 160 GLU B C 1
ATOM 4399 O O . GLU B 1 160 ? -30.688 18.125 3.605 1 98.19 160 GLU B O 1
ATOM 4404 N N . LYS B 1 161 ? -28.875 19.391 3.723 1 98.06 161 LYS B N 1
ATOM 4405 C CA . LYS B 1 161 ? -28.812 19.625 2.283 1 98.06 161 LYS B CA 1
ATOM 4406 C C . LYS B 1 161 ? -28.438 18.359 1.531 1 98.06 161 LYS B C 1
ATOM 4408 O O . LYS B 1 161 ? -28.906 18.125 0.417 1 98.06 161 LYS B O 1
ATOM 4413 N N . TYR B 1 162 ? -27.562 17.562 2.135 1 97.5 162 TYR B N 1
ATOM 4414 C CA . TYR B 1 162 ? -27.078 16.328 1.527 1 97.5 162 TYR B C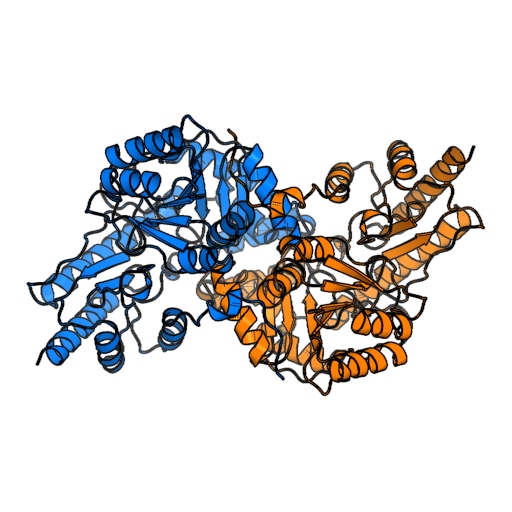A 1
ATOM 4415 C C . TYR B 1 162 ? -27.406 15.125 2.408 1 97.5 162 TYR B C 1
ATOM 4417 O O . TYR B 1 162 ? -26.516 14.5 2.977 1 97.5 162 TYR B O 1
ATOM 4425 N N . PRO B 1 163 ? -28.594 14.672 2.393 1 93.75 163 PRO B N 1
ATOM 4426 C CA . PRO B 1 163 ? -29.031 13.617 3.314 1 93.75 163 PRO B CA 1
ATOM 4427 C C . PRO B 1 163 ? -28.359 12.273 3.035 1 93.75 163 PRO B C 1
ATOM 4429 O O . PRO B 1 163 ? -28.359 11.383 3.895 1 93.75 163 PRO B O 1
ATOM 4432 N N . THR B 1 164 ? -27.75 12.164 1.919 1 92.25 164 THR B N 1
ATOM 4433 C CA . THR B 1 164 ? -27.141 10.883 1.582 1 92.25 164 THR B CA 1
ATOM 4434 C C . THR B 1 164 ? -25.625 10.961 1.706 1 92.25 164 THR B C 1
ATOM 4436 O O . THR B 1 164 ? -24.906 10.117 1.165 1 92.25 164 THR B O 1
ATOM 4439 N N . ALA B 1 165 ? -25.141 11.961 2.361 1 96.56 165 ALA B N 1
ATOM 4440 C CA . ALA B 1 165 ? -23.703 12.078 2.604 1 96.56 165 ALA B CA 1
ATOM 4441 C C . ALA B 1 165 ? -23.156 10.82 3.268 1 96.56 165 ALA B C 1
ATOM 4443 O O . ALA B 1 165 ? -23.812 10.234 4.133 1 96.56 165 ALA B O 1
ATOM 4444 N N . LYS B 1 166 ? -21.922 10.445 2.881 1 97 166 LYS B N 1
ATOM 4445 C CA . LYS B 1 166 ? -21.375 9.156 3.291 1 97 166 LYS B CA 1
ATOM 4446 C C . LYS B 1 166 ? -20.344 9.32 4.398 1 97 166 LYS B C 1
ATOM 4448 O O . LYS B 1 166 ? -20.172 8.438 5.238 1 97 166 LYS B O 1
ATOM 4453 N N . LEU B 1 167 ? -19.562 10.414 4.344 1 98.25 167 LEU B N 1
ATOM 4454 C CA . LEU B 1 16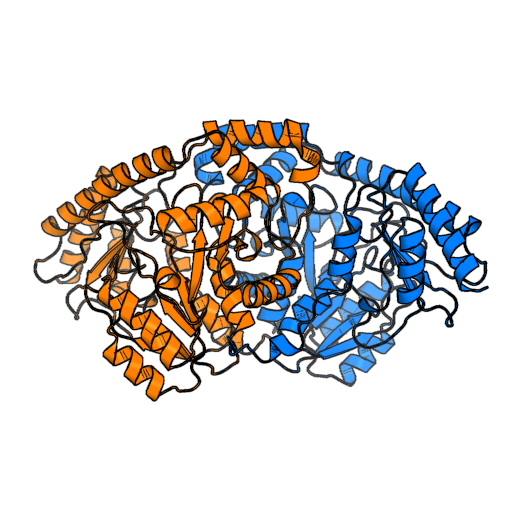7 ? -18.406 10.547 5.219 1 98.25 167 LEU B CA 1
ATOM 4455 C C . LEU B 1 167 ? -18.234 11.992 5.672 1 98.25 167 LEU B C 1
ATOM 4457 O O . LEU B 1 167 ? -18.469 12.922 4.895 1 98.25 167 LEU B O 1
ATOM 4461 N N . ILE B 1 168 ? -17.891 12.148 6.891 1 98.81 168 ILE B N 1
ATOM 4462 C CA . ILE B 1 168 ? -17.312 13.383 7.418 1 98.81 168 ILE B CA 1
ATOM 4463 C C . ILE B 1 168 ? -15.836 13.188 7.711 1 98.81 168 ILE B C 1
ATOM 4465 O O . ILE B 1 168 ? -15.453 12.273 8.453 1 98.81 168 ILE B O 1
ATOM 4469 N N . TYR B 1 169 ? -15 13.984 7.102 1 98.88 169 TYR B N 1
ATOM 4470 C CA . TYR B 1 169 ? -13.555 13.898 7.316 1 98.88 169 TYR B CA 1
ATOM 4471 C C . TYR B 1 169 ? -13.062 15.078 8.148 1 98.88 169 TYR B C 1
ATOM 4473 O O . TYR B 1 169 ? -13.312 16.234 7.805 1 98.88 169 TYR B O 1
ATOM 4481 N N . VAL B 1 170 ? -12.289 14.742 9.281 1 98.88 170 VAL B N 1
ATOM 4482 C CA . VAL B 1 170 ? -11.844 15.812 10.164 1 98.88 170 VAL B CA 1
ATOM 4483 C C . VAL B 1 170 ? -10.445 15.508 10.688 1 98.88 170 VAL B C 1
ATOM 4485 O O . VAL B 1 170 ? -10.062 14.344 10.805 1 98.88 170 VAL B O 1
ATOM 4488 N N . ILE B 1 171 ? -9.711 16.516 11.016 1 98.75 171 ILE B N 1
ATOM 4489 C CA . ILE B 1 171 ? -8.422 16.484 11.695 1 98.75 171 ILE B CA 1
ATOM 4490 C C . ILE B 1 171 ? -8.477 17.359 12.945 1 98.75 171 ILE B C 1
ATOM 4492 O O . ILE B 1 171 ? -7.996 18.5 12.93 1 98.75 171 ILE B O 1
ATOM 4496 N N . PRO B 1 172 ? -8.891 16.828 14.047 1 98.56 172 PRO B N 1
ATOM 4497 C CA . PRO B 1 172 ? -9.219 17.672 15.203 1 98.56 172 PRO B CA 1
ATOM 4498 C C . PRO B 1 172 ? -7.984 18.219 15.914 1 98.56 172 PRO B C 1
ATOM 4500 O O . PRO B 1 172 ? -8.078 19.203 16.641 1 98.56 172 PRO B O 1
ATOM 4503 N N . ASP B 1 173 ? -6.863 17.547 15.719 1 98.38 173 ASP B N 1
ATOM 4504 C CA . ASP B 1 173 ? -5.664 17.984 16.422 1 98.38 173 ASP B CA 1
ATOM 4505 C C . ASP B 1 173 ? -4.598 18.469 15.445 1 98.38 173 ASP B C 1
ATOM 4507 O O . ASP B 1 173 ? -4.141 17.719 14.586 1 98.38 173 ASP B O 1
ATOM 4511 N N . PHE B 1 174 ? -4.211 19.781 15.688 1 98.25 174 PHE B N 1
ATOM 4512 C CA . PHE B 1 174 ? -3.129 20.375 14.914 1 98.25 174 PHE B CA 1
ATOM 4513 C C . PHE B 1 174 ? -3.338 20.156 13.422 1 98.25 174 PHE B C 1
ATOM 4515 O O . PHE B 1 174 ? -2.449 19.656 12.734 1 98.25 174 PHE B O 1
ATOM 4522 N N . GLN B 1 175 ? -4.387 20.641 12.961 1 98.19 175 GLN B N 1
ATOM 4523 C CA . GLN B 1 175 ? -5.004 20.359 11.664 1 98.19 175 GLN B CA 1
ATOM 4524 C C . GLN B 1 175 ? -4.07 20.75 10.523 1 98.19 175 GLN B C 1
ATOM 4526 O O . GLN B 1 175 ? -3.424 21.797 10.562 1 98.19 175 GLN B O 1
ATOM 4531 N N . ASN B 1 176 ? -3.834 19.859 9.586 1 97.25 176 ASN B N 1
ATOM 4532 C CA . ASN B 1 176 ? -3.209 20.172 8.297 1 97.25 176 ASN B CA 1
ATOM 4533 C C . ASN B 1 176 ? -4.223 20.703 7.297 1 97.25 176 ASN B C 1
ATOM 4535 O O . ASN B 1 176 ? -5.129 19.984 6.875 1 97.25 176 ASN B O 1
ATOM 4539 N N . PRO B 1 177 ? -4.148 21.938 7.004 1 96.88 177 PRO B N 1
ATOM 4540 C CA . PRO B 1 177 ? -2.91 22.719 6.984 1 96.88 177 PRO B CA 1
ATOM 4541 C C . PRO B 1 177 ? -2.879 23.797 8.062 1 96.88 177 PRO B C 1
ATOM 4543 O O . PRO B 1 177 ? -1.87 24.484 8.219 1 96.88 177 PRO B O 1
ATOM 4546 N N . THR B 1 178 ? -3.891 23.953 8.906 1 97.88 178 THR B N 1
ATOM 4547 C CA . THR B 1 178 ? -4.098 25.234 9.594 1 97.88 178 THR B CA 1
ATOM 4548 C C . THR B 1 178 ? -3.387 25.234 10.945 1 97.88 178 THR B C 1
ATOM 4550 O O . THR B 1 178 ? -3.197 26.281 11.555 1 97.88 178 THR B O 1
ATOM 4553 N N . GLY B 1 179 ? -3.107 24.016 11.461 1 97.62 179 GLY B N 1
ATOM 4554 C CA . GLY B 1 179 ? -2.504 23.922 12.781 1 97.62 179 GLY B CA 1
ATOM 4555 C C . GLY B 1 179 ? -3.508 24.078 13.914 1 97.62 179 GLY B C 1
ATOM 4556 O O . GLY B 1 179 ? -3.148 24 15.086 1 97.62 179 GLY B O 1
ATOM 4557 N N . ARG B 1 180 ? -4.793 24.203 13.625 1 97.31 180 ARG B N 1
ATOM 4558 C CA . ARG B 1 180 ? -5.832 24.453 14.617 1 97.31 180 ARG B CA 1
ATOM 4559 C C . ARG B 1 180 ? -6.137 23.188 15.414 1 97.31 180 ARG B C 1
ATOM 4561 O O . ARG B 1 180 ? -5.918 22.078 14.938 1 97.31 180 ARG B O 1
ATOM 4568 N N . THR B 1 181 ? -6.625 23.328 16.594 1 98 181 THR B N 1
ATOM 4569 C CA . THR B 1 181 ? -7.109 22.266 17.469 1 98 181 THR B CA 1
ATOM 4570 C C . THR B 1 181 ? -8.586 22.484 17.812 1 98 181 THR B C 1
ATOM 4572 O O . THR B 1 181 ? -8.984 23.578 18.203 1 98 181 THR B O 1
ATOM 4575 N N . TRP B 1 182 ? -9.344 21.438 17.641 1 98.5 182 TRP B N 1
ATOM 4576 C CA . TRP B 1 182 ? -10.758 21.516 17.969 1 98.5 182 TRP B CA 1
ATOM 4577 C C . TRP B 1 182 ? -10.953 21.625 19.484 1 98.5 182 TRP B C 1
ATOM 4579 O O . TRP B 1 182 ? -10.211 21.016 20.25 1 98.5 182 TRP B O 1
ATOM 4589 N N . SER B 1 183 ? -11.984 22.375 19.859 1 98.06 183 SER B N 1
ATOM 4590 C CA . SER B 1 183 ? -12.391 22.375 21.266 1 98.06 183 SER B CA 1
ATOM 4591 C C . SER B 1 183 ? -13.094 21.062 21.641 1 98.06 183 SER B C 1
ATOM 4593 O O . SER B 1 183 ? -13.547 20.328 20.766 1 98.06 183 SER B O 1
ATOM 4595 N N . LEU B 1 184 ? -13.133 20.781 22.906 1 98 184 LEU B N 1
ATOM 4596 C CA . LEU B 1 184 ? -13.859 19.625 23.406 1 98 184 LEU B CA 1
ATOM 4597 C C . LEU B 1 184 ? -15.336 19.703 23.016 1 98 184 LEU B C 1
ATOM 4599 O O . LEU B 1 184 ? -15.945 18.688 22.672 1 98 184 LEU B O 1
ATOM 4603 N N . GLU B 1 185 ? -15.867 20.906 23.094 1 98.38 185 GLU B N 1
ATOM 4604 C CA . GLU B 1 185 ? -17.281 21.109 22.766 1 98.38 185 GLU B CA 1
ATOM 4605 C C . GLU B 1 185 ? -17.562 20.703 21.312 1 98.38 185 GLU B C 1
ATOM 4607 O O . GLU B 1 185 ? -18.562 20.047 21.047 1 98.38 185 GLU B O 1
ATOM 4612 N N . ARG B 1 186 ? -16.734 21.109 20.406 1 98.62 186 ARG B N 1
ATOM 4613 C CA . ARG B 1 186 ? -16.906 20.766 19 1 98.62 186 ARG B CA 1
ATOM 4614 C C . ARG B 1 186 ? -16.812 19.25 18.797 1 98.62 186 ARG B C 1
ATOM 4616 O O . ARG B 1 186 ? -17.547 18.688 17.984 1 98.62 186 ARG B O 1
ATOM 4623 N N . ARG B 1 187 ? -15.945 18.609 19.484 1 98.75 187 ARG B N 1
ATOM 4624 C CA . ARG B 1 187 ? -15.789 17.172 19.391 1 98.75 187 ARG B CA 1
ATOM 4625 C C . ARG B 1 187 ? -17.062 16.453 19.859 1 98.75 187 ARG B C 1
ATOM 4627 O O . ARG B 1 187 ? -17.516 15.516 19.203 1 98.75 187 ARG B O 1
ATOM 4634 N N . GLN B 1 188 ? -17.578 16.891 20.953 1 98.56 188 GLN B N 1
ATOM 4635 C CA . GLN B 1 188 ? -18.812 16.328 21.484 1 98.56 188 GLN B CA 1
ATOM 4636 C C . GLN B 1 188 ? -19.969 16.5 20.5 1 98.56 188 GLN B C 1
ATOM 4638 O O . GLN B 1 188 ? -20.734 15.57 20.25 1 98.56 188 GLN B O 1
ATOM 4643 N N . GLN B 1 189 ? -20.078 17.703 19.984 1 98.75 189 GLN B N 1
ATOM 4644 C CA . GLN B 1 189 ? -21.141 18 19.047 1 98.75 189 GLN B CA 1
ATOM 4645 C C . GLN B 1 189 ? -21.031 17.141 17.797 1 98.75 189 GLN B C 1
ATOM 4647 O O . GLN B 1 189 ? -22.047 16.672 17.266 1 98.75 189 GLN B O 1
ATOM 4652 N N . LEU B 1 190 ? -19.812 16.906 17.297 1 98.81 190 LEU B N 1
ATOM 4653 C CA . LEU B 1 190 ? -19.641 16.062 16.125 1 98.81 190 LEU B CA 1
ATOM 4654 C C . LEU B 1 190 ? -20.125 14.641 16.391 1 98.81 190 LEU B C 1
ATOM 4656 O O . LEU B 1 190 ? -20.781 14.039 15.539 1 98.81 190 LEU B O 1
ATOM 4660 N N . ALA B 1 191 ? -19.75 14.094 17.562 1 98.5 191 ALA B N 1
ATOM 4661 C CA . ALA B 1 191 ? -20.203 12.75 17.922 1 98.5 191 ALA B CA 1
ATOM 4662 C C . ALA B 1 191 ? -21.734 12.672 17.922 1 98.5 191 ALA B C 1
ATOM 4664 O O . ALA B 1 191 ? -22.312 11.711 17.422 1 98.5 191 ALA B O 1
ATOM 4665 N N . GLU B 1 192 ? -22.328 13.703 18.453 1 98.5 192 GLU B N 1
ATOM 4666 C CA . GLU B 1 192 ? -23.781 13.75 18.531 1 98.5 192 GLU B CA 1
ATOM 4667 C C . GLU B 1 192 ? -24.406 13.883 17.156 1 98.5 192 GLU B C 1
ATOM 4669 O O . GLU B 1 192 ? -25.391 13.203 16.844 1 98.5 192 GLU B O 1
ATOM 4674 N N . ILE B 1 193 ? -23.859 14.75 16.359 1 98.38 193 ILE B N 1
ATOM 4675 C CA . ILE B 1 193 ? -24.375 14.992 15.016 1 98.38 193 ILE B CA 1
ATOM 4676 C C . ILE B 1 193 ? -24.219 13.734 14.164 1 98.38 193 ILE B C 1
ATOM 4678 O O . ILE B 1 193 ? -25.141 13.352 13.438 1 98.38 193 ILE B O 1
ATOM 4682 N N . SER B 1 194 ? -23.062 13.094 14.258 1 97.69 194 SER B N 1
ATOM 4683 C CA . SER B 1 194 ? -22.828 11.844 13.539 1 97.69 194 SER B CA 1
ATOM 4684 C C . SER B 1 194 ? -23.875 10.797 13.914 1 97.69 194 SER B C 1
ATOM 4686 O O . SER B 1 194 ? -24.391 10.094 13.047 1 97.69 194 SER B O 1
ATOM 4688 N N . ALA B 1 195 ? -24.188 10.688 15.164 1 97.31 195 ALA B N 1
ATOM 4689 C CA . ALA B 1 195 ? -25.203 9.742 15.641 1 97.31 195 ALA B CA 1
ATOM 4690 C C . ALA B 1 195 ? -26.578 10.102 15.117 1 97.31 195 ALA B C 1
ATOM 4692 O O . ALA B 1 195 ? -27.328 9.227 14.641 1 97.31 195 ALA B O 1
ATOM 4693 N N . LYS B 1 196 ? -26.906 11.375 15.234 1 96.81 196 LYS B N 1
ATOM 4694 C CA . LYS B 1 196 ? -28.219 11.875 14.828 1 96.81 196 LYS B CA 1
ATOM 4695 C C . LYS B 1 196 ? -28.469 11.594 13.352 1 96.81 196 LYS B C 1
ATOM 4697 O O . LYS B 1 196 ? -29.562 11.164 12.977 1 96.81 196 LYS B O 1
ATOM 4702 N N . TYR B 1 197 ? -27.5 11.781 12.516 1 96.44 197 TYR B N 1
ATOM 4703 C CA . TYR B 1 197 ? -27.688 11.688 11.07 1 96.44 197 TYR B CA 1
ATOM 4704 C C . TYR B 1 197 ? -27.172 10.352 10.539 1 96.44 197 TYR B C 1
ATOM 4706 O O . TYR B 1 197 ? -27.281 10.078 9.344 1 96.44 197 TYR B O 1
ATOM 4714 N N . ASN B 1 198 ? -26.562 9.555 11.422 1 95.81 198 ASN B N 1
ATOM 4715 C CA . ASN B 1 198 ? -26 8.242 11.094 1 95.81 198 ASN B CA 1
ATOM 4716 C C . ASN B 1 198 ? -25.016 8.328 9.938 1 95.81 198 ASN B C 1
ATOM 4718 O O . ASN B 1 198 ? -25.172 7.645 8.922 1 95.81 198 ASN B O 1
ATOM 4722 N N . VAL B 1 199 ? -24.031 9.141 10.078 1 97.38 199 VAL B N 1
ATOM 4723 C CA . VAL B 1 199 ? -22.984 9.328 9.078 1 97.38 199 VAL B CA 1
ATOM 4724 C C . VAL B 1 199 ? -21.625 8.992 9.688 1 97.38 199 VAL B C 1
ATOM 4726 O O . VAL B 1 199 ? -21.344 9.359 10.828 1 97.38 199 VAL B O 1
ATOM 4729 N N . ALA B 1 200 ? -20.828 8.219 8.969 1 98.19 200 ALA B N 1
ATOM 4730 C CA . ALA B 1 200 ? -19.5 7.832 9.43 1 98.19 200 ALA B CA 1
ATOM 4731 C C . ALA B 1 200 ? -18.578 9.039 9.5 1 98.19 200 ALA B C 1
ATOM 4733 O O . ALA B 1 200 ? -18.656 9.945 8.664 1 98.19 200 ALA B O 1
ATOM 4734 N N . VAL B 1 201 ? -17.75 9.078 10.516 1 98.75 201 VAL B N 1
ATOM 4735 C CA . VAL B 1 201 ? -16.719 10.102 10.688 1 98.75 201 VAL B CA 1
ATOM 4736 C C . VAL B 1 201 ? -15.336 9.469 10.57 1 98.75 201 VAL B C 1
ATOM 4738 O O . VAL B 1 201 ? -15.07 8.43 11.18 1 98.75 201 VAL B O 1
ATOM 4741 N N . LEU B 1 202 ? -14.523 9.992 9.766 1 98.81 202 LEU B N 1
ATOM 4742 C CA . LEU B 1 202 ? -13.094 9.672 9.758 1 98.81 202 LEU B CA 1
ATOM 4743 C C . LEU B 1 202 ? -12.297 10.719 10.531 1 98.81 202 LEU B C 1
ATOM 4745 O O . LEU B 1 202 ? -12.102 11.836 10.047 1 98.81 202 LEU B O 1
ATOM 4749 N N . GLU B 1 203 ? -11.883 10.367 11.68 1 98.88 203 GLU B N 1
ATOM 4750 C CA . GLU B 1 203 ? -11.055 11.203 12.547 1 98.88 203 GLU B CA 1
ATOM 4751 C C . GLU B 1 203 ? -9.57 10.93 12.312 1 98.88 203 GLU B C 1
ATOM 4753 O O . GLU B 1 203 ? -9.031 9.938 12.805 1 98.88 203 GLU B O 1
ATOM 4758 N N . ASP B 1 204 ? -8.922 11.812 11.586 1 98.69 204 ASP B N 1
ATOM 4759 C CA . ASP B 1 204 ? -7.512 11.68 11.234 1 98.69 204 ASP B CA 1
ATOM 4760 C C . ASP B 1 204 ? -6.617 12.328 12.289 1 98.69 204 ASP B C 1
ATOM 4762 O O . ASP B 1 204 ? -6.766 13.508 12.594 1 98.69 204 ASP B O 1
ATOM 4766 N N . ASN B 1 205 ? -5.664 11.547 12.82 1 98.38 205 ASN B N 1
ATOM 4767 C CA . ASN B 1 205 ? -4.883 12.055 13.945 1 98.38 205 ASN B CA 1
ATOM 4768 C C . ASN B 1 205 ? -3.398 11.727 13.789 1 98.38 205 ASN B C 1
ATOM 4770 O O . ASN B 1 205 ? -2.811 11.078 14.656 1 98.38 205 ASN B O 1
ATOM 4774 N N . PRO B 1 206 ? -2.758 12.242 12.773 1 97.75 206 PRO B N 1
ATOM 4775 C CA . PRO B 1 206 ? -1.325 11.977 12.625 1 97.75 206 PRO B CA 1
ATOM 4776 C C . PRO B 1 206 ? -0.467 12.789 13.586 1 97.75 206 PRO B C 1
ATOM 4778 O O . PRO B 1 206 ? 0.676 12.422 13.867 1 97.75 206 PRO B O 1
ATOM 4781 N N . TYR B 1 207 ? -1.001 13.891 14.195 1 97.75 207 TYR B N 1
ATOM 4782 C CA . TYR B 1 207 ? -0.17 14.852 14.906 1 97.75 207 TYR B CA 1
ATOM 4783 C C . TYR B 1 207 ? -0.514 14.883 16.391 1 97.75 207 TYR B C 1
ATOM 4785 O O . TYR B 1 207 ? 0.129 15.594 17.172 1 97.75 207 TYR B O 1
ATOM 4793 N N . GLY B 1 208 ? -1.509 14.148 16.797 1 97.25 208 GLY B N 1
ATOM 4794 C CA . GLY B 1 208 ? -2.131 14.328 18.094 1 97.25 208 GLY B CA 1
ATOM 4795 C C . GLY B 1 208 ? -1.149 14.203 19.25 1 97.25 208 GLY B C 1
ATOM 4796 O O . GLY B 1 208 ? -1.347 14.797 20.312 1 97.25 208 GLY B O 1
ATOM 4797 N N . GLU B 1 209 ? -0.091 13.531 19.062 1 97.56 209 GLU B N 1
ATOM 4798 C CA . GLU B 1 209 ? 0.862 13.289 20.156 1 97.56 209 GLU B CA 1
ATOM 4799 C C . GLU B 1 209 ? 1.882 14.422 20.25 1 97.56 209 GLU B C 1
ATOM 4801 O O . GLU B 1 209 ? 2.623 14.508 21.234 1 97.56 209 GLU B O 1
ATOM 4806 N N . LEU B 1 210 ? 1.921 15.281 19.297 1 98.31 210 LEU B N 1
ATOM 4807 C CA . LEU B 1 210 ? 2.912 16.344 19.234 1 98.31 210 LEU B CA 1
ATOM 4808 C C . LEU B 1 210 ? 2.348 17.656 19.781 1 98.31 210 LEU B C 1
ATOM 4810 O O . LEU B 1 210 ? 2.391 18.688 19.125 1 98.31 210 LEU B O 1
ATOM 4814 N N . ARG B 1 211 ? 1.838 17.656 20.969 1 98.12 211 ARG B N 1
ATOM 4815 C CA . ARG B 1 211 ? 1.329 18.844 21.641 1 98.12 211 ARG B CA 1
ATOM 4816 C C . ARG B 1 211 ? 2.43 19.547 22.438 1 98.12 211 ARG B C 1
ATOM 4818 O O . ARG B 1 211 ? 3.139 18.906 23.219 1 98.12 211 ARG B O 1
ATOM 4825 N N . TYR B 1 212 ? 2.535 20.891 22.25 1 96.5 212 TYR B N 1
ATOM 4826 C CA . TYR B 1 212 ? 3.551 21.703 22.922 1 96.5 212 TYR B CA 1
ATOM 4827 C C . TYR B 1 212 ? 2.975 22.406 24.141 1 96.5 212 TYR B C 1
ATOM 4829 O O . TYR B 1 212 ? 3.701 22.703 25.094 1 96.5 212 TYR B O 1
ATOM 4837 N N . GLU B 1 213 ? 1.737 22.812 23.891 1 95.31 213 GLU B N 1
ATOM 4838 C CA . GLU B 1 213 ? 1.048 23.625 24.891 1 95.31 213 GLU B CA 1
ATOM 4839 C C . GLU B 1 213 ? -0.387 23.141 25.094 1 95.31 213 GLU B C 1
ATOM 4841 O O . GLU B 1 213 ? -0.974 22.531 24.203 1 95.31 213 GLU B O 1
ATOM 4846 N N . GLY B 1 214 ? -0.827 23.453 26.266 1 94.75 214 GLY B N 1
ATOM 4847 C CA . GLY B 1 214 ? -2.203 23.078 26.547 1 94.75 214 GLY B CA 1
ATOM 4848 C C . GLY B 1 214 ? -2.354 21.641 26.969 1 94.75 214 GLY B C 1
ATOM 4849 O O . GLY B 1 214 ? -1.367 20.969 27.297 1 94.75 214 GLY B O 1
ATOM 4850 N N . ASP B 1 215 ? -3.602 21.172 27 1 95.44 215 ASP B N 1
ATOM 4851 C CA . ASP B 1 215 ? -3.902 19.828 27.484 1 95.44 215 ASP B CA 1
ATOM 4852 C C . ASP B 1 215 ? -4.312 18.906 26.328 1 95.44 215 ASP B C 1
ATOM 4854 O O . ASP B 1 215 ? -4.934 19.359 25.359 1 95.44 215 ASP B O 1
ATOM 4858 N N . PHE B 1 216 ? -3.9 17.734 26.547 1 96.5 216 PHE B N 1
ATOM 4859 C CA . PHE B 1 216 ? -4.414 16.734 25.625 1 96.5 216 PHE B CA 1
ATOM 4860 C C . PHE B 1 216 ? -5.93 16.625 25.734 1 96.5 216 PHE B C 1
ATOM 4862 O O . PHE B 1 216 ? -6.488 16.75 26.828 1 96.5 216 PHE B O 1
ATOM 4869 N N . LEU B 1 217 ? -6.594 16.438 24.625 1 95.69 217 LEU B N 1
ATOM 4870 C CA . LEU B 1 217 ? -8.047 16.281 24.578 1 95.69 217 LEU B CA 1
ATOM 4871 C C . LEU B 1 217 ? -8.422 14.875 24.141 1 95.69 217 LEU B C 1
ATOM 4873 O O . LEU B 1 217 ? -7.672 14.219 23.422 1 95.69 217 LEU B O 1
ATOM 4877 N N . PRO B 1 218 ? -9.586 14.367 24.562 1 96.19 218 PRO B N 1
ATOM 4878 C CA . PRO B 1 218 ? -10.047 13.07 24.078 1 96.19 218 PRO B CA 1
ATOM 4879 C C . PRO B 1 218 ? -10.398 13.094 22.594 1 96.19 218 PRO B C 1
ATOM 4881 O O . PRO B 1 218 ? -10.664 14.156 22.031 1 96.19 218 PRO B O 1
ATOM 4884 N N . SER B 1 219 ? -10.359 11.93 22.031 1 98 219 SER B N 1
ATOM 4885 C CA . SER B 1 219 ? -10.773 11.812 20.641 1 98 219 SER B CA 1
ATOM 4886 C C . SER B 1 219 ? -12.281 11.961 20.5 1 98 219 SER B C 1
ATOM 4888 O O . SER B 1 219 ? -13.023 11.773 21.469 1 98 219 SER B O 1
ATOM 4890 N N . VAL B 1 220 ? -12.758 12.32 19.281 1 98.69 220 VAL B N 1
ATOM 4891 C CA . VAL B 1 220 ? -14.18 12.258 18.969 1 98.69 220 VAL B CA 1
ATOM 4892 C C . VAL B 1 220 ? -14.695 10.844 19.188 1 98.69 220 VAL B C 1
ATOM 4894 O O . VAL B 1 220 ? -15.812 10.648 19.672 1 98.69 220 VAL B O 1
ATOM 4897 N N . LYS B 1 221 ? -13.898 9.852 18.859 1 98.69 221 LYS B N 1
ATOM 4898 C CA . LYS B 1 221 ? -14.258 8.445 19.016 1 98.69 221 LYS B CA 1
ATOM 4899 C C . LYS B 1 221 ? -14.633 8.133 20.469 1 98.69 221 LYS B C 1
ATOM 4901 O O . LYS B 1 221 ? -15.547 7.344 20.719 1 98.69 221 LYS B O 1
ATOM 4906 N N . SER B 1 222 ? -13.883 8.68 21.391 1 98.19 222 SER B N 1
ATOM 4907 C CA . SER B 1 222 ? -14.148 8.398 22.812 1 98.19 222 SER B CA 1
ATOM 4908 C C . SER B 1 222 ? -15.531 8.891 23.219 1 98.19 222 SER B C 1
ATOM 4910 O O . SER B 1 222 ? -16.078 8.453 24.234 1 98.19 222 SER B O 1
ATOM 4912 N N . LEU B 1 223 ? -16.094 9.805 22.453 1 98.25 223 LEU B N 1
ATOM 4913 C CA . LEU B 1 223 ? -17.391 10.398 22.75 1 98.25 223 LEU B CA 1
ATOM 4914 C C . LEU B 1 223 ? -18.484 9.766 21.891 1 98.25 223 LEU B C 1
ATOM 4916 O O . LEU B 1 223 ? -19.656 10.125 22 1 98.25 223 LEU B O 1
ATOM 4920 N N . ASP B 1 224 ? -18.078 8.891 21.016 1 97.19 224 ASP B N 1
ATOM 4921 C CA . ASP B 1 224 ? -18.938 8.227 20.047 1 97.19 224 ASP B CA 1
ATOM 4922 C C . ASP B 1 224 ? -19.734 7.102 20.703 1 97.19 224 ASP B C 1
ATOM 4924 O O . ASP B 1 224 ? -19.172 6.09 21.125 1 97.19 224 ASP B O 1
ATOM 4928 N N . LYS B 1 225 ? -21.047 7.168 20.734 1 93.88 225 LYS B N 1
ATOM 4929 C CA . LYS B 1 225 ? -21.891 6.137 21.328 1 93.88 225 LYS B CA 1
ATOM 4930 C C . LYS B 1 225 ? -22.562 5.289 20.25 1 93.88 225 LYS B C 1
ATOM 4932 O O . LYS B 1 225 ? -23.078 4.207 20.531 1 93.88 225 LYS B O 1
ATOM 4937 N N . ALA B 1 226 ? -22.5 5.75 19.047 1 95.5 226 ALA B N 1
ATOM 4938 C CA . ALA B 1 226 ? -23.203 5.078 17.969 1 95.5 226 ALA B CA 1
ATOM 4939 C C . ALA B 1 226 ? -22.297 4.125 17.219 1 95.5 226 ALA B C 1
ATOM 4941 O O . ALA B 1 226 ? -22.766 3.256 16.469 1 95.5 226 ALA B O 1
ATOM 4942 N N . GLY B 1 227 ? -20.969 4.277 17.375 1 96.44 227 GLY B N 1
ATOM 4943 C CA . GLY B 1 227 ? -20.016 3.432 16.656 1 96.44 227 GLY B CA 1
ATOM 4944 C C . GLY B 1 227 ? -19.719 3.914 15.258 1 96.44 227 GLY B C 1
ATOM 4945 O O . GLY B 1 227 ? -19.297 3.133 14.398 1 96.44 227 GLY B O 1
ATOM 4946 N N . ASN B 1 228 ? -19.891 5.305 15 1 97.69 228 ASN B N 1
ATOM 4947 C CA . ASN B 1 228 ? -19.781 5.863 13.656 1 97.69 228 ASN B CA 1
ATOM 4948 C C . ASN B 1 228 ? -18.375 6.375 13.375 1 97.69 228 ASN B C 1
ATOM 4950 O O . ASN B 1 228 ? -18.016 6.641 12.227 1 97.69 228 ASN B O 1
ATOM 4954 N N . VAL B 1 229 ? -17.562 6.469 14.43 1 98.62 229 VAL B N 1
ATOM 4955 C CA . VAL B 1 229 ? -16.297 7.188 14.273 1 98.62 229 VAL B CA 1
ATOM 4956 C C . VAL B 1 229 ? -15.164 6.199 14.023 1 98.62 229 VAL B C 1
ATOM 4958 O O . VAL B 1 229 ? -14.938 5.285 14.828 1 98.62 229 VAL B O 1
ATOM 4961 N N . LEU B 1 230 ? -14.484 6.324 12.914 1 98.69 230 LEU B N 1
ATOM 4962 C CA . LEU B 1 230 ? -13.234 5.648 12.578 1 98.69 230 LEU B CA 1
ATOM 4963 C C . LEU B 1 230 ? -12.039 6.566 12.828 1 98.69 230 LEU B C 1
ATOM 4965 O O . LEU B 1 230 ? -12.125 7.773 12.586 1 98.69 230 LEU B O 1
ATOM 4969 N N . CYS B 1 231 ? -10.961 5.98 13.266 1 98.69 231 CYS B N 1
ATOM 4970 C CA . CYS B 1 231 ? -9.766 6.746 13.609 1 98.69 231 CYS B CA 1
ATOM 4971 C C . CYS B 1 231 ? -8.578 6.301 12.766 1 98.69 231 CYS B C 1
ATOM 4973 O O . CYS B 1 231 ? -8.398 5.105 12.516 1 98.69 231 CYS B O 1
ATOM 4975 N N . THR B 1 232 ? -7.805 7.254 12.344 1 98.75 232 THR B N 1
ATOM 4976 C CA . THR B 1 232 ? -6.539 6.898 11.711 1 98.75 232 THR B CA 1
ATOM 4977 C C . THR B 1 232 ? -5.359 7.41 12.531 1 98.75 232 THR B C 1
ATOM 4979 O O . THR B 1 232 ? -5.488 8.391 13.273 1 98.75 232 THR B O 1
ATOM 4982 N N . GLY B 1 233 ? -4.293 6.719 12.477 1 98.5 233 GLY B N 1
ATOM 4983 C CA . GLY B 1 233 ? -3.02 7.07 13.086 1 98.5 233 GLY B CA 1
ATOM 4984 C C . GLY B 1 233 ? -1.824 6.586 12.289 1 98.5 233 GLY B C 1
ATOM 4985 O O . GLY B 1 233 ? -1.979 5.852 11.312 1 98.5 233 GLY B O 1
ATOM 4986 N N . THR B 1 234 ? -0.665 7.066 12.656 1 98.62 234 THR B N 1
ATOM 4987 C CA . THR B 1 234 ? 0.537 6.715 11.914 1 98.62 234 THR B CA 1
ATOM 4988 C C . THR B 1 234 ? 1.778 6.84 12.789 1 98.62 234 THR B C 1
ATOM 4990 O O . THR B 1 234 ? 1.798 7.633 13.734 1 98.62 234 THR B O 1
ATOM 4993 N N . PHE B 1 235 ? 2.783 6.094 12.5 1 98.69 235 PHE B N 1
ATOM 4994 C CA . PHE B 1 235 ? 4.086 6.223 13.141 1 98.69 235 PHE B CA 1
ATOM 4995 C C . PHE B 1 235 ? 4.941 7.262 12.43 1 98.69 235 PHE B C 1
ATOM 4997 O O . PHE B 1 235 ? 6.016 7.629 12.906 1 98.69 235 PHE B O 1
ATOM 5004 N N . SER B 1 236 ? 4.473 7.816 11.367 1 97.81 236 SER B N 1
ATOM 5005 C CA . SER B 1 236 ? 5.277 8.641 10.469 1 97.81 236 SER B CA 1
ATOM 5006 C C . SER B 1 236 ? 5.742 9.914 11.164 1 97.81 236 SER B C 1
ATOM 5008 O O . SER B 1 236 ? 6.82 10.43 10.875 1 97.81 236 SER B O 1
ATOM 5010 N N . LYS B 1 237 ? 4.895 10.438 12.078 1 97.88 237 LYS B N 1
ATOM 5011 C CA . LYS B 1 237 ? 5.168 11.766 12.609 1 97.88 237 LYS B CA 1
ATOM 5012 C C . LYS B 1 237 ? 5.797 11.68 14 1 97.88 237 LYS B C 1
ATOM 5014 O O . LYS B 1 237 ? 6.367 12.664 14.484 1 97.88 237 LYS B O 1
ATOM 5019 N N . ILE B 1 238 ? 5.719 10.523 14.57 1 97.56 238 ILE B N 1
ATOM 5020 C CA . ILE B 1 238 ? 6.219 10.398 15.938 1 97.56 238 ILE B CA 1
ATOM 5021 C C . ILE B 1 238 ? 7.402 9.438 15.961 1 97.56 238 ILE B C 1
ATOM 5023 O O . ILE B 1 238 ? 8.039 9.25 17 1 97.56 238 ILE B O 1
ATOM 5027 N N . PHE B 1 239 ? 7.668 8.742 14.836 1 97.94 239 PHE B N 1
ATOM 5028 C CA . PHE B 1 239 ? 8.766 7.785 14.742 1 97.94 239 PHE B CA 1
ATOM 5029 C C . PHE B 1 239 ? 9.539 7.969 13.445 1 97.94 239 PHE B C 1
ATOM 5031 O O . PHE B 1 239 ? 10.367 8.875 13.336 1 97.94 239 PHE B O 1
ATOM 5038 N N . CYS B 1 240 ? 9.117 7.254 12.328 1 97.62 240 CYS B N 1
ATOM 5039 C CA . CYS B 1 240 ? 9.82 7.363 11.055 1 97.62 240 CYS B CA 1
ATOM 5040 C C . CYS B 1 240 ? 8.859 7.188 9.883 1 97.62 240 CYS B C 1
ATOM 5042 O O . CYS B 1 240 ? 8.281 6.117 9.711 1 97.62 240 CYS B O 1
ATOM 5044 N N . PRO B 1 241 ? 8.773 8.219 9.062 1 97.38 241 PRO B N 1
ATOM 5045 C CA . PRO B 1 241 ? 7.859 8.094 7.926 1 97.38 241 PRO B CA 1
ATOM 5046 C C . PRO B 1 241 ? 8.336 7.074 6.895 1 97.38 241 PRO B C 1
ATOM 5048 O O . PRO B 1 241 ? 7.523 6.516 6.152 1 97.38 241 PRO B O 1
ATOM 5051 N N . GLY B 1 242 ? 9.617 6.727 6.871 1 97.81 242 GLY B N 1
ATOM 5052 C CA . GLY B 1 242 ? 10.18 5.832 5.875 1 97.81 242 GLY B CA 1
ATOM 5053 C C . GLY B 1 242 ? 9.648 4.414 5.977 1 97.81 242 GLY B C 1
ATOM 5054 O O . GLY B 1 242 ? 9.758 3.637 5.027 1 97.81 242 GLY B O 1
ATOM 5055 N N . TYR B 1 243 ? 9.055 4.02 7.109 1 98.62 243 TYR B N 1
ATOM 5056 C CA . TYR B 1 243 ? 8.484 2.691 7.309 1 98.62 243 TYR B CA 1
ATOM 5057 C C . TYR B 1 243 ? 7.109 2.586 6.66 1 98.62 243 TYR B C 1
ATOM 5059 O O . TYR B 1 243 ? 6.629 1.484 6.383 1 98.62 243 TYR B O 1
ATOM 5067 N N . ARG B 1 244 ? 6.41 3.709 6.527 1 98.31 244 ARG B N 1
ATOM 5068 C CA . ARG B 1 244 ? 5.066 3.771 5.957 1 98.31 244 ARG B CA 1
ATOM 5069 C C . ARG B 1 244 ? 4.102 2.871 6.723 1 98.31 244 ARG B C 1
ATOM 5071 O O . ARG B 1 244 ? 3.34 2.115 6.121 1 98.31 244 ARG B O 1
ATOM 5078 N N . ILE B 1 245 ? 4.145 2.941 8.023 1 98.88 245 ILE B N 1
ATOM 5079 C CA . ILE B 1 245 ? 3.232 2.148 8.844 1 98.88 245 ILE B CA 1
ATOM 5080 C C . ILE B 1 245 ? 2.264 3.072 9.578 1 98.88 245 ILE B C 1
ATOM 5082 O O . ILE B 1 245 ? 2.686 4.012 10.258 1 98.88 245 ILE B O 1
ATOM 5086 N N . GLY B 1 246 ? 1.027 2.918 9.398 1 98.81 246 GLY B N 1
ATOM 5087 C CA . GLY B 1 246 ? -0.094 3.531 10.094 1 98.81 246 GLY B CA 1
ATOM 5088 C C . GLY B 1 246 ? -1.232 2.564 10.359 1 98.81 246 GLY B C 1
ATOM 5089 O O . GLY B 1 246 ? -1.023 1.351 10.406 1 98.81 246 GLY B O 1
ATOM 5090 N N . TRP B 1 247 ? -2.432 3.123 10.648 1 98.94 247 TRP B N 1
ATOM 5091 C CA . TRP B 1 247 ? -3.541 2.219 10.93 1 98.94 247 TRP B CA 1
ATOM 5092 C C . TRP B 1 247 ? -4.879 2.938 10.797 1 98.94 247 TRP B C 1
ATOM 5094 O O . TRP B 1 247 ? -4.93 4.168 10.758 1 98.94 247 TRP B O 1
ATOM 5104 N N . ILE B 1 248 ? -5.875 2.193 10.641 1 98.94 248 ILE B N 1
ATOM 5105 C CA . ILE B 1 248 ? -7.262 2.594 10.852 1 98.94 248 ILE B CA 1
ATOM 5106 C C . ILE B 1 248 ? -7.879 1.758 11.969 1 98.94 248 ILE B C 1
ATOM 5108 O O . ILE B 1 248 ? -7.594 0.564 12.086 1 98.94 248 ILE B O 1
ATOM 5112 N N . ALA B 1 249 ? -8.648 2.385 12.82 1 98.88 249 ALA B N 1
ATOM 5113 C CA . ALA B 1 249 ? -9.305 1.744 13.953 1 98.88 249 ALA B CA 1
ATOM 5114 C C . ALA B 1 249 ? -10.789 2.068 13.992 1 98.88 249 ALA B C 1
ATOM 5116 O O . ALA B 1 249 ? -11.195 3.186 13.664 1 98.88 249 ALA B O 1
ATOM 5117 N N . GLY B 1 250 ? -11.641 1.212 14.359 1 98.44 250 GLY B N 1
ATOM 5118 C CA . GLY B 1 250 ? -13.078 1.366 14.469 1 98.44 250 GLY B CA 1
ATOM 5119 C C . GLY B 1 250 ? -13.781 0.101 14.93 1 98.44 250 GLY B C 1
ATOM 5120 O O . GLY B 1 250 ? -13.148 -0.812 15.453 1 98.44 250 GLY B O 1
ATOM 5121 N N . GLU B 1 251 ? -15.102 0.105 14.812 1 97.75 251 GLU B N 1
ATOM 5122 C CA . GLU B 1 251 ? -15.859 -1.095 15.141 1 97.75 251 GLU B CA 1
ATOM 5123 C C . GLU B 1 251 ? -15.383 -2.297 14.336 1 97.75 251 GLU B C 1
ATOM 5125 O O . GLU B 1 251 ? -15.047 -2.164 13.156 1 97.75 251 GLU B O 1
ATOM 5130 N N . LYS B 1 252 ? -15.383 -3.488 14.977 1 96.94 252 LYS B N 1
ATOM 5131 C CA . LYS B 1 252 ? -14.836 -4.707 14.383 1 96.94 252 LYS B CA 1
ATOM 5132 C C . LYS B 1 252 ? -15.484 -5.004 13.039 1 96.94 252 LYS B C 1
ATOM 5134 O O . LYS B 1 252 ? -14.805 -5.41 12.094 1 96.94 252 LYS B O 1
ATOM 5139 N N . GLU B 1 253 ? -16.719 -4.781 12.938 1 94.69 253 GLU B N 1
ATOM 5140 C CA . GLU B 1 253 ? -17.469 -5.137 11.727 1 94.69 253 GLU B CA 1
ATOM 5141 C C . GLU B 1 253 ? -17 -4.32 10.531 1 94.69 253 GLU B C 1
ATOM 5143 O O . GLU B 1 253 ? -16.844 -4.855 9.43 1 94.69 253 GLU B O 1
ATOM 5148 N N . VAL B 1 254 ? -16.781 -3.041 10.727 1 96.81 254 VAL B N 1
ATOM 5149 C CA . VAL B 1 254 ? -16.328 -2.197 9.625 1 96.81 254 VAL B CA 1
ATOM 5150 C C . VAL B 1 254 ? -14.875 -2.508 9.297 1 96.81 254 VAL B C 1
ATOM 5152 O O . VAL B 1 254 ? -14.477 -2.492 8.125 1 96.81 254 VAL B O 1
ATOM 5155 N N . ILE B 1 255 ? -14.039 -2.809 10.32 1 97.94 255 ILE B N 1
ATOM 5156 C CA . ILE B 1 255 ? -12.641 -3.135 10.102 1 97.94 255 ILE B CA 1
ATOM 5157 C C . ILE B 1 255 ? -12.523 -4.414 9.273 1 97.94 255 ILE B C 1
ATOM 5159 O O . ILE B 1 255 ? -11.648 -4.531 8.422 1 97.94 255 ILE B O 1
ATOM 5163 N N . ARG B 1 256 ? -13.414 -5.328 9.469 1 94.69 256 ARG B N 1
ATOM 5164 C CA . ARG B 1 256 ? -13.422 -6.543 8.664 1 94.69 256 ARG B CA 1
ATOM 5165 C C . ARG B 1 256 ? -13.633 -6.223 7.188 1 94.69 256 ARG B C 1
ATOM 5167 O O . ARG B 1 256 ? -13.062 -6.879 6.316 1 94.69 256 ARG B O 1
ATOM 5174 N N . LYS B 1 257 ? -14.469 -5.207 6.887 1 95.25 257 LYS B N 1
ATOM 5175 C CA . LYS B 1 257 ? -14.664 -4.773 5.504 1 95.25 257 LYS B CA 1
ATOM 5176 C C . LYS B 1 257 ? -13.383 -4.18 4.926 1 95.25 257 LYS B C 1
ATOM 5178 O O . LYS B 1 257 ? -13.039 -4.441 3.773 1 95.25 257 LYS B O 1
ATOM 5183 N N . TYR B 1 258 ? -12.711 -3.414 5.805 1 97.62 258 TYR B N 1
ATOM 5184 C CA . TYR B 1 258 ? -11.438 -2.857 5.375 1 97.62 258 TYR B CA 1
ATOM 5185 C C . TYR B 1 258 ? -10.445 -3.967 5.043 1 97.62 258 TYR B C 1
ATOM 5187 O O . TYR B 1 258 ? -9.703 -3.871 4.059 1 97.62 258 TYR B O 1
ATOM 5195 N N . VAL B 1 259 ? -10.398 -4.977 5.859 1 96.19 259 VAL B N 1
ATOM 5196 C CA . VAL B 1 259 ? -9.477 -6.094 5.672 1 96.19 259 VAL B CA 1
ATOM 5197 C C . VAL B 1 259 ? -9.758 -6.77 4.332 1 96.19 259 VAL B C 1
ATOM 5199 O O . VAL B 1 259 ? -8.836 -7.051 3.564 1 96.19 259 VAL B O 1
ATOM 5202 N N . LEU B 1 260 ? -11.016 -7.016 4.047 1 92.56 260 LEU B N 1
ATOM 5203 C CA . LEU B 1 260 ? -11.406 -7.672 2.807 1 92.56 260 LEU B CA 1
ATOM 5204 C C . LEU B 1 260 ? -10.961 -6.859 1.596 1 92.56 260 LEU B C 1
ATOM 5206 O O . LEU B 1 260 ? -10.398 -7.414 0.646 1 92.56 260 LEU B O 1
ATOM 5210 N N . VAL B 1 261 ? -11.148 -5.609 1.666 1 94.62 261 VAL B N 1
ATOM 5211 C CA . VAL B 1 261 ? -10.789 -4.727 0.559 1 94.62 261 VAL B CA 1
ATOM 5212 C C . VAL B 1 261 ? -9.266 -4.668 0.416 1 94.62 261 VAL B C 1
ATOM 5214 O O . VAL B 1 261 ? -8.742 -4.734 -0.697 1 94.62 261 VAL B O 1
ATOM 5217 N N . LYS B 1 262 ? -8.602 -4.598 1.516 1 96.81 262 LYS B N 1
ATOM 5218 C CA . LYS B 1 262 ? -7.148 -4.461 1.505 1 96.81 262 LYS B CA 1
ATOM 5219 C C . LYS B 1 262 ? -6.484 -5.707 0.936 1 96.81 262 LYS B C 1
ATOM 5221 O O . LYS B 1 262 ? -5.445 -5.617 0.278 1 96.81 262 LYS B O 1
ATOM 5226 N N . GLN B 1 263 ? -7.074 -6.812 1.143 1 93.44 263 GLN B N 1
ATOM 5227 C CA . GLN B 1 263 ? -6.547 -8.047 0.578 1 93.44 263 GLN B CA 1
ATOM 5228 C C . GLN B 1 263 ? -6.363 -7.93 -0.932 1 93.44 263 GLN B C 1
ATOM 5230 O O . GLN B 1 263 ? -5.379 -8.43 -1.483 1 93.44 263 GLN B O 1
ATOM 5235 N N . GLY B 1 264 ? -7.289 -7.293 -1.562 1 93.25 264 GLY B N 1
ATOM 5236 C CA . GLY B 1 264 ? -7.207 -7.109 -3.002 1 93.25 264 GLY B CA 1
ATOM 5237 C C . GLY B 1 264 ? -6.281 -5.977 -3.404 1 93.25 264 GLY B C 1
ATOM 5238 O O . GLY B 1 264 ? -5.727 -5.984 -4.504 1 93.25 264 GLY B O 1
ATOM 5239 N N . VAL B 1 265 ? -6.012 -5.07 -2.445 1 97 265 VAL B N 1
ATOM 5240 C CA . VAL B 1 265 ? -5.262 -3.863 -2.771 1 97 265 VAL B CA 1
ATOM 5241 C C . VAL B 1 265 ? -3.764 -4.164 -2.742 1 97 265 VAL B C 1
ATOM 5243 O O . VAL B 1 265 ? -3.033 -3.795 -3.666 1 97 265 VAL B O 1
ATOM 5246 N N . ASP B 1 266 ? -3.377 -4.875 -1.641 1 97.56 266 ASP B N 1
ATOM 5247 C CA . ASP B 1 266 ? -1.932 -5.027 -1.501 1 97.56 266 ASP B CA 1
ATOM 5248 C C . ASP B 1 266 ? -1.588 -6.234 -0.63 1 97.56 266 ASP B C 1
ATOM 5250 O O . ASP B 1 266 ? -0.43 -6.426 -0.254 1 97.56 266 ASP B O 1
ATOM 5254 N N . LEU B 1 267 ? -2.557 -7.082 -0.261 1 94.5 267 LEU B N 1
ATOM 5255 C CA . LEU B 1 267 ? -2.432 -8.273 0.574 1 94.5 267 LEU B CA 1
ATOM 5256 C C . LEU B 1 267 ? -2.141 -7.891 2.021 1 94.5 267 LEU B C 1
ATOM 5258 O O . LEU B 1 267 ? -2.893 -8.258 2.928 1 94.5 267 LEU B O 1
ATOM 5262 N N . GLN B 1 268 ? -1.065 -7.168 2.25 1 96.19 268 GLN B N 1
ATOM 5263 C CA . GLN B 1 268 ? -0.622 -6.84 3.6 1 96.19 268 GLN B CA 1
ATOM 5264 C C . GLN B 1 268 ? 0.433 -5.734 3.578 1 96.19 268 GLN B C 1
ATOM 5266 O O . GLN B 1 268 ? 0.941 -5.375 2.514 1 96.19 268 GLN B O 1
ATOM 5271 N N . CYS B 1 269 ? 0.741 -5.246 4.758 1 98.19 269 CYS B N 1
ATOM 5272 C CA . CYS B 1 269 ? 1.827 -4.289 4.941 1 98.19 269 CYS B CA 1
ATOM 5273 C C . CYS B 1 269 ? 3.16 -5.004 5.129 1 98.19 269 CYS B C 1
ATOM 5275 O O . CYS B 1 269 ? 3.191 -6.219 5.352 1 98.19 269 CYS B O 1
ATOM 5277 N N . ASN B 1 270 ? 4.262 -4.172 5.008 1 98.31 270 ASN B N 1
ATOM 5278 C CA . ASN B 1 270 ? 5.629 -4.641 5.211 1 98.31 270 ASN B CA 1
ATOM 5279 C C . ASN B 1 270 ? 5.789 -5.348 6.551 1 98.31 270 ASN B C 1
ATOM 5281 O O . ASN B 1 270 ? 5.645 -4.73 7.605 1 98.31 270 ASN B O 1
ATOM 5285 N N . THR B 1 271 ? 6.133 -6.691 6.539 1 98.25 271 THR B N 1
ATOM 5286 C CA . THR B 1 271 ? 6.168 -7.512 7.742 1 98.25 271 THR B CA 1
ATOM 5287 C C . THR B 1 271 ? 7.328 -7.102 8.648 1 98.25 271 THR B C 1
ATOM 5289 O O . THR B 1 271 ? 7.141 -6.859 9.836 1 98.25 271 THR B O 1
ATOM 5292 N N . ILE B 1 272 ? 8.516 -7.012 8.109 1 98.69 272 ILE B N 1
ATOM 5293 C CA . ILE B 1 272 ? 9.688 -6.738 8.938 1 98.69 272 ILE B CA 1
ATOM 5294 C C . ILE B 1 272 ? 9.586 -5.336 9.531 1 98.69 272 ILE B C 1
ATOM 5296 O O . ILE B 1 272 ? 10.008 -5.102 10.664 1 98.69 272 ILE B O 1
ATOM 5300 N N . ALA B 1 273 ? 9.062 -4.344 8.797 1 98.81 273 ALA B N 1
ATOM 5301 C CA . ALA B 1 273 ? 8.867 -3.008 9.352 1 98.81 273 ALA B CA 1
ATOM 5302 C C . ALA B 1 273 ? 7.988 -3.055 10.594 1 98.81 273 ALA B C 1
ATOM 5304 O O . ALA B 1 273 ? 8.297 -2.42 11.609 1 98.81 273 ALA B O 1
ATOM 5305 N N . GLN B 1 274 ? 6.902 -3.801 10.516 1 98.81 274 GLN B N 1
ATOM 5306 C CA . GLN B 1 274 ? 5.992 -3.924 11.648 1 98.81 274 GLN B CA 1
ATOM 5307 C C . GLN B 1 274 ? 6.695 -4.551 12.852 1 98.81 274 GLN B C 1
ATOM 5309 O O . GLN B 1 274 ? 6.547 -4.074 13.984 1 98.81 274 GLN B O 1
ATOM 5314 N N . MET B 1 275 ? 7.422 -5.594 12.594 1 98.88 275 MET B N 1
ATOM 5315 C CA . MET B 1 275 ? 8.078 -6.32 13.68 1 98.88 275 MET B CA 1
ATOM 5316 C C . MET B 1 275 ? 9.195 -5.488 14.297 1 98.88 275 MET B C 1
ATOM 5318 O O . MET B 1 275 ? 9.422 -5.547 15.508 1 98.88 275 MET B O 1
ATOM 5322 N N . VAL B 1 276 ? 9.891 -4.734 13.492 1 98.88 276 VAL B N 1
ATOM 5323 C CA . VAL B 1 276 ? 10.953 -3.861 13.984 1 98.88 276 VAL B CA 1
ATOM 5324 C C . VAL B 1 276 ? 10.352 -2.752 14.844 1 98.88 276 VAL B C 1
ATOM 5326 O O . VAL B 1 276 ? 10.867 -2.453 15.93 1 98.88 276 VAL B O 1
ATOM 5329 N N . ILE B 1 277 ? 9.281 -2.133 14.391 1 98.88 277 ILE B N 1
ATOM 5330 C CA . ILE B 1 277 ? 8.602 -1.116 15.188 1 98.88 277 ILE B CA 1
ATOM 5331 C C . ILE B 1 277 ? 8.141 -1.722 16.516 1 98.88 277 ILE B C 1
ATOM 5333 O O . ILE B 1 277 ? 8.367 -1.141 17.578 1 98.88 277 ILE B O 1
ATOM 5337 N N . SER B 1 278 ? 7.531 -2.893 16.422 1 98.88 278 SER B N 1
ATOM 5338 C CA . SER B 1 278 ? 7.066 -3.57 17.641 1 98.88 278 SER B CA 1
ATOM 5339 C C . SER B 1 278 ? 8.219 -3.822 18.609 1 98.88 278 SER B C 1
ATOM 5341 O O . SER B 1 278 ? 8.078 -3.598 19.812 1 98.88 278 SER B O 1
ATOM 5343 N N . ALA B 1 279 ? 9.336 -4.305 18.062 1 98.88 279 ALA B N 1
ATOM 5344 C CA . ALA B 1 279 ? 10.508 -4.555 18.891 1 98.88 279 ALA B CA 1
ATOM 5345 C C . ALA B 1 279 ? 11.016 -3.266 19.531 1 98.88 279 ALA B C 1
ATOM 5347 O O . ALA B 1 279 ? 11.414 -3.26 20.703 1 98.88 279 ALA B O 1
ATOM 5348 N N . TYR B 1 280 ? 11.047 -2.176 18.781 1 98.88 280 TYR B N 1
ATOM 5349 C CA . TYR B 1 280 ? 11.438 -0.881 19.328 1 98.88 280 TYR B CA 1
ATOM 5350 C C . TYR B 1 280 ? 10.539 -0.493 20.5 1 98.88 280 TYR B C 1
ATOM 5352 O O . TYR B 1 280 ? 11.023 -0.057 21.547 1 98.88 280 TYR B O 1
ATOM 5360 N N . LEU B 1 281 ? 9.266 -0.69 20.344 1 98.81 281 LEU B N 1
ATOM 5361 C CA . LEU B 1 281 ? 8.281 -0.279 21.344 1 98.81 281 LEU B CA 1
ATOM 5362 C C . LEU B 1 281 ? 8.406 -1.112 22.609 1 98.81 281 LEU B C 1
ATOM 5364 O O . LEU B 1 281 ? 8.031 -0.66 23.703 1 98.81 281 LEU B O 1
ATOM 5368 N N . GLU B 1 282 ? 8.883 -2.275 22.469 1 98.31 282 GLU B N 1
ATOM 5369 C CA . GLU B 1 282 ? 9.117 -3.15 23.609 1 98.31 282 GLU B CA 1
ATOM 5370 C C . GLU B 1 282 ? 1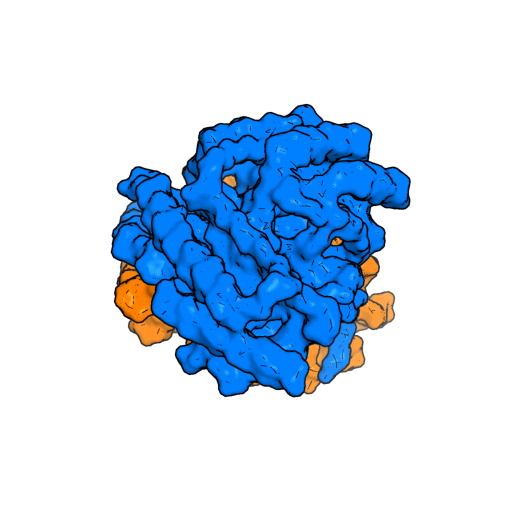0.398 -2.771 24.344 1 98.31 282 GLU B C 1
ATOM 5372 O O . GLU B 1 282 ? 10.453 -2.838 25.578 1 98.31 282 GLU B O 1
ATOM 5377 N N . LYS B 1 283 ? 11.383 -2.322 23.625 1 98.31 283 LYS B N 1
ATOM 5378 C CA . LYS B 1 283 ? 12.727 -2.193 24.188 1 98.31 283 LYS B CA 1
ATOM 5379 C C . LYS B 1 283 ? 13.023 -0.75 24.578 1 98.31 283 LYS B C 1
ATOM 5381 O O . LYS B 1 283 ? 13.883 -0.495 25.422 1 98.31 283 LYS B O 1
ATOM 5386 N N . TYR B 1 284 ? 12.344 0.179 23.969 1 98.62 284 TYR B N 1
ATOM 5387 C CA . TYR B 1 284 ? 12.656 1.584 24.203 1 98.62 284 TYR B CA 1
ATOM 5388 C C . TYR B 1 284 ? 11.406 2.365 24.594 1 98.62 284 TYR B C 1
ATOM 5390 O O . TYR B 1 284 ? 10.289 1.899 24.375 1 98.62 284 TYR B O 1
ATOM 5398 N N . ASP B 1 285 ? 11.578 3.533 25.172 1 98.31 285 ASP B N 1
ATOM 5399 C CA . ASP B 1 285 ? 10.5 4.383 25.672 1 98.31 285 ASP B CA 1
ATOM 5400 C C . ASP B 1 285 ? 10.023 5.348 24.594 1 98.31 285 ASP B C 1
ATOM 5402 O O . ASP B 1 285 ? 10.602 6.422 24.406 1 98.31 285 ASP B O 1
ATOM 5406 N N . MET B 1 286 ? 8.961 5.027 24.031 1 98.31 286 MET B N 1
ATOM 5407 C CA . MET B 1 286 ? 8.391 5.844 22.953 1 98.31 286 MET B CA 1
ATOM 5408 C C . MET B 1 286 ? 8.016 7.227 23.469 1 98.31 286 MET B C 1
ATOM 5410 O O . MET B 1 286 ? 8.141 8.219 22.75 1 98.31 286 MET B O 1
ATOM 5414 N N . ASP B 1 287 ? 7.531 7.309 24.656 1 98.31 287 ASP B N 1
ATOM 5415 C CA . ASP B 1 287 ? 7.141 8.594 25.203 1 98.31 287 ASP B CA 1
ATOM 5416 C C . ASP B 1 287 ? 8.352 9.523 25.344 1 98.31 287 ASP B C 1
ATOM 5418 O O . ASP B 1 287 ? 8.258 10.719 25.062 1 98.31 287 ASP B O 1
ATOM 5422 N N . ALA B 1 288 ? 9.43 8.977 25.797 1 98.56 288 ALA B N 1
ATOM 5423 C CA . ALA B 1 288 ? 10.648 9.773 25.891 1 98.56 288 ALA B CA 1
ATOM 5424 C C . ALA B 1 288 ? 11.078 10.289 24.516 1 98.56 288 ALA B C 1
ATOM 5426 O O . ALA B 1 288 ? 11.531 11.422 24.391 1 98.56 288 ALA B O 1
ATOM 5427 N N . HIS B 1 289 ? 10.977 9.445 23.578 1 98.62 289 HIS B N 1
ATOM 5428 C CA . HIS B 1 289 ? 11.297 9.844 22.219 1 98.62 289 HIS B CA 1
ATOM 5429 C C . HIS B 1 289 ? 10.391 10.977 21.734 1 98.62 289 HIS B C 1
ATOM 5431 O O . HIS B 1 289 ? 10.867 11.961 21.172 1 98.62 289 HIS B O 1
ATOM 5437 N N . ILE B 1 290 ? 9.109 10.859 21.953 1 98.56 290 ILE B N 1
ATOM 5438 C CA . ILE B 1 290 ? 8.133 11.859 21.531 1 98.56 290 ILE B CA 1
ATOM 5439 C C . ILE B 1 290 ? 8.391 13.172 22.266 1 98.56 290 ILE B C 1
ATOM 5441 O O . ILE B 1 290 ? 8.25 14.25 21.688 1 98.56 290 ILE B O 1
ATOM 5445 N N . ASP B 1 291 ? 8.789 13.086 23.484 1 98.31 291 ASP B N 1
ATOM 5446 C CA . ASP B 1 291 ? 9.094 14.281 24.25 1 98.31 291 ASP B CA 1
ATOM 5447 C C . ASP B 1 291 ? 10.242 15.07 23.625 1 98.31 291 ASP B C 1
ATOM 5449 O O . ASP B 1 291 ? 10.203 16.297 23.578 1 98.31 291 ASP B O 1
ATOM 5453 N N . LYS B 1 292 ? 11.203 14.344 23.172 1 98.06 292 LYS B N 1
ATOM 5454 C CA . LYS B 1 292 ? 12.312 14.992 22.469 1 98.06 292 LYS B CA 1
ATOM 5455 C C . LYS B 1 292 ? 11.836 15.703 21.219 1 98.06 292 LYS B C 1
ATOM 5457 O O . LYS B 1 292 ? 12.25 16.828 20.938 1 98.06 292 LYS B O 1
ATOM 5462 N N . ILE B 1 293 ? 11.008 15.062 20.516 1 98.38 293 ILE B N 1
ATOM 5463 C CA . ILE B 1 293 ? 10.445 15.633 19.297 1 98.38 293 ILE B CA 1
ATOM 5464 C C . ILE B 1 293 ? 9.656 16.891 19.625 1 98.38 293 ILE B C 1
ATOM 5466 O O . ILE B 1 293 ? 9.828 17.938 18.984 1 98.38 293 ILE B O 1
ATOM 5470 N N . ARG B 1 294 ? 8.82 16.828 20.641 1 98.31 294 ARG B N 1
ATOM 5471 C CA . ARG B 1 294 ? 7.969 17.938 21.047 1 98.31 294 ARG B CA 1
ATOM 5472 C C . ARG B 1 294 ? 8.805 19.156 21.406 1 98.31 294 ARG B C 1
ATOM 5474 O O . ARG B 1 294 ? 8.461 20.281 21.047 1 98.31 294 ARG B O 1
ATOM 5481 N N . GLU B 1 295 ? 9.859 18.938 22.047 1 98.19 295 GLU B N 1
ATOM 5482 C CA . GLU B 1 295 ? 10.711 20.047 22.469 1 98.19 295 GLU B CA 1
ATOM 5483 C C . GLU B 1 295 ? 11.344 20.75 21.281 1 98.19 295 GLU B C 1
ATOM 5485 O O . GLU B 1 295 ? 11.375 21.969 21.219 1 98.19 295 GLU B O 1
ATOM 5490 N N . VAL B 1 296 ? 11.828 19.969 20.391 1 98.25 296 VAL B N 1
ATOM 5491 C CA . VAL B 1 296 ? 12.477 20.516 19.203 1 98.25 296 VAL B CA 1
ATOM 5492 C C . VAL B 1 296 ? 11.445 21.281 18.359 1 98.25 296 VAL B C 1
ATOM 5494 O O . VAL B 1 296 ? 11.695 22.406 17.953 1 98.25 296 VAL B O 1
ATOM 5497 N N . TYR B 1 297 ? 10.297 20.672 18.156 1 98.31 297 TYR B N 1
ATOM 5498 C CA . TYR B 1 297 ? 9.289 21.281 17.297 1 98.31 297 TYR B CA 1
ATOM 5499 C C . TYR B 1 297 ? 8.695 22.516 17.969 1 98.31 297 TYR B C 1
ATOM 5501 O O . TYR B 1 297 ? 8.344 23.484 17.281 1 98.31 297 TYR B O 1
ATOM 5509 N N . ARG B 1 298 ? 8.578 22.5 19.312 1 98.31 298 ARG B N 1
ATOM 5510 C CA . ARG B 1 298 ? 8.133 23.688 20.016 1 98.31 298 ARG B CA 1
ATOM 5511 C C . ARG B 1 298 ? 9.062 24.875 19.766 1 98.31 298 ARG B C 1
ATOM 5513 O O . ARG B 1 298 ? 8.609 25.969 19.453 1 98.31 298 ARG B O 1
ATOM 5520 N N . LYS B 1 299 ? 10.312 24.656 19.875 1 98.5 299 LYS B N 1
ATOM 5521 C CA . LYS B 1 299 ? 11.305 25.703 19.656 1 98.5 299 LYS B CA 1
ATOM 5522 C C . LYS B 1 299 ? 11.258 26.219 18.203 1 98.5 299 LYS B C 1
ATOM 5524 O O . LYS B 1 299 ? 11.359 27.422 17.969 1 98.5 299 LYS B O 1
ATOM 5529 N N . ARG B 1 300 ? 11.117 25.328 17.328 1 98.44 300 ARG B N 1
ATOM 5530 C CA . ARG B 1 300 ? 11.078 25.688 15.922 1 98.44 300 ARG B CA 1
ATOM 5531 C C . ARG B 1 300 ? 9.805 26.469 15.594 1 98.44 300 ARG B C 1
ATOM 5533 O O . ARG B 1 300 ? 9.844 27.453 14.844 1 98.44 300 ARG B O 1
ATOM 5540 N N . ARG B 1 301 ? 8.703 26.047 16.172 1 98.19 301 ARG B N 1
ATOM 5541 C CA . ARG B 1 301 ? 7.457 26.797 16.047 1 98.19 301 ARG B CA 1
ATOM 5542 C C . ARG B 1 301 ? 7.621 28.219 16.578 1 98.19 301 ARG B C 1
ATOM 5544 O O . ARG B 1 301 ? 7.223 29.172 15.914 1 98.19 301 ARG B O 1
ATOM 5551 N N . ASP B 1 302 ? 8.219 28.375 17.719 1 98.5 302 ASP B N 1
ATOM 5552 C CA . ASP B 1 302 ? 8.43 29.688 18.312 1 98.5 302 ASP B CA 1
ATOM 5553 C C . ASP B 1 302 ? 9.328 30.562 17.438 1 98.5 302 ASP B C 1
ATOM 5555 O O . ASP B 1 302 ? 9.094 31.75 17.281 1 98.5 302 ASP B O 1
ATOM 5559 N N . THR B 1 303 ? 10.359 29.922 16.891 1 98.69 303 THR B N 1
ATOM 5560 C CA . THR B 1 303 ? 11.258 30.625 15.977 1 98.69 303 THR B CA 1
ATOM 5561 C C . THR B 1 303 ? 10.508 31.125 14.75 1 98.69 303 THR B C 1
ATOM 5563 O O . THR B 1 303 ? 10.711 32.281 14.32 1 98.69 303 THR B O 1
ATOM 5566 N N . ALA B 1 304 ? 9.695 30.312 14.195 1 98.44 304 ALA B N 1
ATOM 5567 C CA . ALA B 1 304 ? 8.914 30.703 13.023 1 98.44 304 ALA B CA 1
ATOM 5568 C C . ALA B 1 304 ? 7.996 31.875 13.336 1 98.44 304 ALA B C 1
ATOM 5570 O O . ALA B 1 304 ? 7.926 32.844 12.562 1 98.44 304 ALA B O 1
ATOM 5571 N N . ILE B 1 305 ? 7.312 31.828 14.445 1 98 305 ILE B N 1
ATOM 5572 C CA . ILE B 1 305 ? 6.363 32.844 14.844 1 98 305 ILE B CA 1
ATOM 5573 C C . ILE B 1 305 ? 7.094 34.188 15.047 1 98 305 ILE B C 1
ATOM 5575 O O . ILE B 1 305 ? 6.641 35.219 14.586 1 98 305 ILE B O 1
ATOM 5579 N N . LYS B 1 306 ? 8.18 34.094 15.695 1 98.19 306 LYS B N 1
ATOM 5580 C CA . LYS B 1 306 ? 8.984 35.281 15.914 1 98.19 306 LYS B CA 1
ATOM 5581 C C . LYS B 1 306 ? 9.43 35.906 14.594 1 98.19 306 LYS B C 1
ATOM 5583 O O . LYS B 1 306 ? 9.359 37.125 14.414 1 98.19 306 LYS B O 1
ATOM 5588 N N . ALA B 1 307 ? 9.898 35.062 13.703 1 98.31 307 ALA B N 1
ATOM 5589 C CA . ALA B 1 307 ? 10.359 35.531 12.398 1 98.31 307 ALA B CA 1
ATOM 5590 C C . ALA B 1 307 ? 9.211 36.156 11.602 1 98.31 307 ALA B C 1
ATOM 5592 O O . ALA B 1 307 ? 9.391 37.188 10.938 1 98.31 307 ALA B O 1
ATOM 5593 N N . ILE B 1 308 ? 8.055 35.562 11.641 1 98.06 308 ILE B N 1
ATOM 5594 C CA . ILE B 1 308 ? 6.887 36.062 10.922 1 98.06 308 ILE B CA 1
ATOM 5595 C C . ILE B 1 308 ? 6.512 37.469 11.445 1 98.06 308 ILE B C 1
ATOM 5597 O O . ILE B 1 308 ? 6.273 38.375 10.664 1 98.06 308 ILE B O 1
ATOM 5601 N N . ARG B 1 309 ? 6.496 37.625 12.727 1 97.25 309 ARG B N 1
ATOM 5602 C CA . ARG B 1 309 ? 6.133 38.906 13.352 1 97.25 309 ARG B CA 1
ATOM 5603 C C . ARG B 1 309 ? 7.109 40 12.953 1 97.25 309 ARG B C 1
ATOM 5605 O O . ARG B 1 309 ? 6.719 41.156 12.812 1 97.25 309 ARG B O 1
ATOM 5612 N N . SER B 1 310 ? 8.25 39.594 12.68 1 96.94 310 SER B N 1
ATOM 5613 C CA . SER B 1 310 ? 9.305 40.531 12.359 1 96.94 310 SER B CA 1
ATOM 5614 C C . SER B 1 310 ? 9.312 40.875 10.867 1 96.94 310 SER B C 1
ATOM 5616 O O . SER B 1 310 ? 9.594 42 10.477 1 96.94 310 SER B O 1
ATOM 5618 N N . ALA B 1 311 ? 9.07 39.906 10.07 1 96.81 311 ALA B N 1
ATOM 5619 C CA . ALA B 1 311 ? 9.375 40.031 8.648 1 96.81 311 ALA B CA 1
ATOM 5620 C C . ALA B 1 311 ? 8.125 40.344 7.844 1 96.81 311 ALA B C 1
ATOM 5622 O O . ALA B 1 311 ? 8.211 40.906 6.75 1 96.81 311 ALA B O 1
ATOM 5623 N N . PHE B 1 312 ? 6.977 39.938 8.289 1 96.5 312 PHE B N 1
ATOM 5624 C CA . PHE B 1 312 ? 5.754 40.062 7.5 1 96.5 312 PHE B CA 1
ATOM 5625 C C . PHE B 1 312 ? 5.027 41.375 7.844 1 96.5 312 PHE B C 1
ATOM 5627 O O . PHE B 1 312 ? 5.23 41.938 8.922 1 96.5 312 PHE B O 1
ATOM 5634 N N . PRO B 1 313 ? 4.199 41.812 6.887 1 93.56 313 PRO B N 1
ATOM 5635 C CA . PRO B 1 313 ? 3.393 43 7.191 1 93.56 313 PRO B CA 1
ATOM 5636 C C . PRO B 1 313 ? 2.426 42.781 8.352 1 93.56 313 PRO B C 1
ATOM 5638 O O . PRO B 1 313 ? 2.127 41.625 8.695 1 93.56 313 PRO B O 1
ATOM 5641 N N . SER B 1 314 ? 1.896 43.781 8.852 1 91.25 314 SER B N 1
ATOM 5642 C CA . SER B 1 314 ? 1.072 43.719 10.055 1 91.25 314 SER B CA 1
ATOM 5643 C C . SER B 1 314 ? -0.358 43.312 9.719 1 91.25 314 SER B C 1
ATOM 5645 O O . SER B 1 314 ? -1.127 42.938 10.609 1 91.25 314 SER B O 1
ATOM 5647 N N . ASP B 1 315 ? -0.739 43.312 8.531 1 92.12 315 ASP B N 1
ATOM 5648 C CA . ASP B 1 315 ? -2.129 43.062 8.164 1 92.12 315 ASP B CA 1
ATOM 5649 C C . ASP B 1 315 ? -2.348 41.562 7.824 1 92.12 315 ASP B C 1
ATOM 5651 O O . ASP B 1 315 ? -3.342 41.219 7.184 1 92.12 315 ASP B O 1
ATOM 5655 N N . ILE B 1 316 ? -1.447 40.781 8.203 1 94.62 316 ILE B N 1
ATOM 5656 C CA . ILE B 1 316 ? -1.625 39.344 7.984 1 94.62 316 ILE B CA 1
ATOM 5657 C C . ILE B 1 316 ? -2.256 38.719 9.219 1 94.62 316 ILE B C 1
ATOM 5659 O O . ILE B 1 316 ? -2.264 39.312 10.297 1 94.62 316 ILE B O 1
ATOM 5663 N N . THR B 1 317 ? -2.852 37.594 9.062 1 96.38 317 THR B N 1
ATOM 5664 C CA . THR B 1 317 ? -3.23 36.719 10.172 1 96.38 317 THR B CA 1
ATOM 5665 C C . THR B 1 317 ? -2.555 35.375 10.039 1 96.38 317 THR B C 1
ATOM 5667 O O . THR B 1 317 ? -2.297 34.906 8.93 1 96.38 317 THR B O 1
ATOM 5670 N N . PHE B 1 318 ? -2.25 34.844 11.141 1 96.75 318 PHE B N 1
ATOM 5671 C CA . PHE B 1 318 ? -1.68 33.5 11.102 1 96.75 318 PHE B CA 1
ATOM 5672 C C . PHE B 1 318 ? -2.008 32.719 12.375 1 96.75 318 PHE B C 1
ATOM 5674 O O . PHE B 1 318 ? -2.32 33.312 13.406 1 96.75 318 PHE B O 1
ATOM 5681 N N . THR B 1 319 ? -2.016 31.438 12.32 1 96.38 319 THR B N 1
ATOM 5682 C CA . THR B 1 319 ? -2.318 30.562 13.453 1 96.38 319 THR B CA 1
ATOM 5683 C C . THR B 1 319 ? -1.096 30.406 14.352 1 96.38 319 THR B C 1
ATOM 5685 O O . THR B 1 319 ? 0.041 30.453 13.883 1 96.38 319 THR B O 1
ATOM 5688 N N . LYS B 1 320 ? -1.308 30.312 15.625 1 95.94 320 LYS B N 1
ATOM 5689 C CA . LYS B 1 320 ? -0.315 29.844 16.594 1 95.94 320 LYS B CA 1
ATOM 5690 C C . LYS B 1 320 ? -0.629 28.422 17.062 1 95.94 320 LYS B C 1
ATOM 5692 O O . LYS B 1 320 ? -1.327 28.234 18.062 1 95.94 320 LYS B O 1
ATOM 5697 N N . PRO B 1 321 ? -0.07 27.453 16.391 1 97.25 321 PRO B N 1
ATOM 5698 C CA . PRO B 1 321 ? -0.413 26.078 16.734 1 97.25 321 PRO B CA 1
ATOM 5699 C C . PRO B 1 321 ? 0.06 25.672 18.125 1 97.25 321 PRO B C 1
ATOM 5701 O O . PRO B 1 321 ? 1.147 26.078 18.547 1 97.25 321 PRO B O 1
ATOM 5704 N N . GLU B 1 322 ? -0.75 24.906 18.797 1 97.88 322 GLU B N 1
ATOM 5705 C CA . GLU B 1 322 ? -0.401 24.359 20.109 1 97.88 322 GLU B CA 1
ATOM 5706 C C . GLU B 1 322 ? 0.394 23.062 19.969 1 97.88 322 GLU B C 1
ATOM 5708 O O . GLU B 1 322 ? 0.839 22.5 20.969 1 97.88 322 GLU B O 1
ATOM 5713 N N . GLY B 1 323 ? 0.578 22.578 18.828 1 98.19 323 GLY B N 1
ATOM 5714 C CA . GLY B 1 323 ? 1.288 21.359 18.469 1 98.19 323 GLY B CA 1
ATOM 5715 C C . GLY B 1 323 ? 1.353 21.125 16.969 1 98.19 323 GLY B C 1
ATOM 5716 O O . GLY B 1 323 ? 1.065 22.031 16.188 1 98.19 323 GLY B O 1
ATOM 5717 N N . GLY B 1 324 ? 1.846 19.969 16.594 1 97.94 324 GLY B N 1
ATOM 5718 C CA . GLY B 1 324 ? 1.879 19.578 15.188 1 97.94 324 GLY B CA 1
ATOM 5719 C C . GLY B 1 324 ? 3.1 20.109 14.453 1 97.94 324 GLY B C 1
ATOM 5720 O O . GLY B 1 324 ? 4.188 20.188 15.031 1 97.94 324 GLY B O 1
ATOM 5721 N N . LEU B 1 325 ? 2.9 20.344 13.117 1 97.81 325 LEU B N 1
ATOM 5722 C CA . LEU B 1 325 ? 4.062 20.609 12.273 1 97.81 325 LEU B CA 1
ATOM 5723 C C . LEU B 1 325 ? 3.861 21.875 11.453 1 97.81 325 LEU B C 1
ATOM 5725 O O . LEU B 1 325 ? 4.789 22.344 10.789 1 97.81 325 LEU B O 1
ATOM 5729 N N . PHE B 1 326 ? 2.625 22.5 11.547 1 97.56 326 PHE B N 1
ATOM 5730 C CA . PHE B 1 326 ? 2.293 23.484 10.523 1 97.56 326 PHE B CA 1
ATOM 5731 C C . PHE B 1 326 ? 1.749 24.766 11.148 1 97.56 326 PHE B C 1
ATOM 5733 O O . PHE B 1 326 ? 1.178 24.719 12.242 1 97.56 326 PHE B O 1
ATOM 5740 N N . LEU B 1 327 ? 1.96 25.828 10.492 1 96.62 327 LEU B N 1
ATOM 5741 C CA . LEU B 1 327 ? 1.2 27.047 10.742 1 96.62 327 LEU B CA 1
ATOM 5742 C C . LEU B 1 327 ? 0.641 27.609 9.445 1 96.62 327 LEU B C 1
ATOM 5744 O O . LEU B 1 327 ? 1.156 27.312 8.359 1 96.62 327 LEU B O 1
ATOM 5748 N N . TRP B 1 328 ? -0.404 28.297 9.516 1 98 328 TRP B N 1
ATOM 5749 C CA . TRP B 1 328 ? -1.211 28.797 8.414 1 98 328 TRP B CA 1
ATOM 5750 C C . TRP B 1 328 ? -1.239 30.328 8.406 1 98 328 TRP B C 1
ATOM 5752 O O . TRP B 1 328 ? -1.483 30.953 9.438 1 98 328 TRP B O 1
ATOM 5762 N N . ILE B 1 329 ? -0.977 30.906 7.266 1 98.12 329 ILE B N 1
ATOM 5763 C CA . ILE B 1 329 ? -0.926 32.344 7.137 1 98.12 329 ILE B CA 1
ATOM 5764 C C . ILE B 1 329 ? -1.954 32.812 6.105 1 98.12 329 ILE B C 1
ATOM 5766 O O . ILE B 1 329 ? -2.096 32.219 5.043 1 98.12 329 ILE B O 1
ATOM 5770 N N . GLU B 1 330 ? -2.652 33.781 6.438 1 97.81 330 GLU B N 1
ATOM 5771 C CA . GLU B 1 330 ? -3.535 34.469 5.516 1 97.81 330 GLU B CA 1
ATOM 5772 C C . GLU B 1 330 ? -3.02 35.875 5.23 1 97.81 330 GLU B C 1
ATOM 5774 O O . GLU B 1 330 ? -2.951 36.719 6.137 1 97.81 330 GLU B O 1
ATOM 5779 N N . LEU B 1 331 ? -2.699 36.094 4.016 1 97.75 331 LEU B N 1
ATOM 5780 C CA . LEU B 1 331 ? -2.203 37.406 3.582 1 97.75 331 LEU B CA 1
ATOM 5781 C C . LEU B 1 331 ? -3.35 38.281 3.109 1 97.75 331 LEU B C 1
ATOM 5783 O O . LEU B 1 331 ? -4.516 37.906 3.176 1 97.75 331 LEU B O 1
ATOM 5787 N N . ASN B 1 332 ? -2.939 39.5 2.729 1 95.25 332 ASN B N 1
ATOM 5788 C CA . ASN B 1 332 ? -3.92 40.406 2.096 1 95.25 332 ASN B CA 1
ATOM 5789 C C . ASN B 1 332 ? -4.574 39.719 0.89 1 95.25 332 ASN B C 1
ATOM 5791 O O . ASN B 1 332 ? -3.902 39.031 0.117 1 95.25 332 ASN B O 1
ATOM 5795 N N . GLU B 1 333 ? -5.844 39.938 0.659 1 94.44 333 GLU B N 1
ATOM 5796 C CA . GLU B 1 333 ? -6.637 39.25 -0.357 1 94.44 333 GLU B CA 1
ATOM 5797 C C . GLU B 1 333 ? -6.102 39.531 -1.759 1 94.44 333 GLU B C 1
ATOM 5799 O O . GLU B 1 333 ? -6.355 38.75 -2.691 1 94.44 333 GLU B O 1
ATOM 5804 N N . LYS B 1 334 ? -5.398 40.562 -1.929 1 93.44 334 LYS B N 1
ATOM 5805 C CA . LYS B 1 334 ? -4.875 40.969 -3.234 1 93.44 334 LYS B CA 1
ATOM 5806 C C . LYS B 1 334 ? -3.654 40.125 -3.611 1 93.44 334 LYS B C 1
ATOM 5808 O O . LYS B 1 334 ? -3.242 40.094 -4.773 1 93.44 334 LYS B O 1
ATOM 5813 N N . ILE B 1 335 ? -3.141 39.438 -2.633 1 95.62 335 ILE B N 1
ATOM 5814 C CA . ILE B 1 335 ? -1.906 38.688 -2.869 1 95.62 335 ILE B CA 1
ATOM 5815 C C . ILE B 1 335 ? -2.234 37.281 -3.326 1 95.62 335 ILE B C 1
ATOM 5817 O O . ILE B 1 335 ? -2.951 36.531 -2.637 1 95.62 335 ILE B O 1
ATOM 5821 N N . ASP B 1 336 ? -1.729 36.906 -4.48 1 95.5 336 ASP B N 1
ATOM 5822 C CA . ASP B 1 336 ? -1.794 35.531 -4.965 1 95.5 336 ASP B CA 1
ATOM 5823 C C . ASP B 1 336 ? -0.568 34.75 -4.523 1 95.5 336 ASP B C 1
ATOM 5825 O O . ASP B 1 336 ? 0.532 34.938 -5.043 1 95.5 336 ASP B O 1
ATOM 5829 N N . THR B 1 337 ? -0.802 33.781 -3.678 1 95.56 337 THR B N 1
ATOM 5830 C CA . THR B 1 337 ? 0.32 33.094 -3.055 1 95.56 337 THR B CA 1
ATOM 5831 C C . THR B 1 337 ? 1.006 32.188 -4.055 1 95.56 337 THR B C 1
ATOM 5833 O O . THR B 1 337 ? 2.164 31.797 -3.863 1 95.56 337 THR B O 1
ATOM 5836 N N . THR B 1 338 ? 0.346 31.719 -5.113 1 92.88 338 THR B N 1
ATOM 5837 C CA . THR B 1 338 ? 1.015 30.953 -6.156 1 92.88 338 THR B CA 1
ATOM 5838 C C . THR B 1 338 ? 2.064 31.797 -6.867 1 92.88 338 THR B C 1
ATOM 5840 O O . THR B 1 338 ? 3.174 31.328 -7.133 1 92.88 338 THR B O 1
ATOM 5843 N N . ARG B 1 339 ? 1.704 33 -7.152 1 93.44 339 ARG B N 1
ATOM 5844 C CA . ARG B 1 339 ? 2.643 33.938 -7.762 1 93.44 339 ARG B CA 1
ATOM 5845 C C . ARG B 1 339 ? 3.738 34.312 -6.781 1 93.44 339 ARG B C 1
ATOM 5847 O O . ARG B 1 339 ? 4.895 34.5 -7.168 1 93.44 339 ARG B O 1
ATOM 5854 N N . LEU B 1 340 ? 3.326 34.562 -5.566 1 95.06 340 LEU B N 1
ATOM 5855 C CA . LEU B 1 340 ? 4.316 34.875 -4.543 1 95.06 340 LEU B CA 1
ATOM 5856 C C . LEU B 1 340 ? 5.363 33.781 -4.434 1 95.06 340 LEU B C 1
ATOM 5858 O O . LEU B 1 340 ? 6.543 34.062 -4.207 1 95.06 340 LEU B O 1
ATOM 5862 N N . LEU B 1 341 ? 4.957 32.5 -4.496 1 93.62 341 LEU B N 1
ATOM 5863 C CA . LEU B 1 341 ? 5.883 31.375 -4.426 1 93.62 341 LEU B CA 1
ATOM 5864 C C . LEU B 1 341 ? 6.938 31.469 -5.52 1 93.62 341 LEU B C 1
ATOM 5866 O O . LEU B 1 341 ? 8.109 31.172 -5.285 1 93.62 341 LEU B O 1
ATOM 5870 N N . GLU B 1 342 ? 6.531 31.812 -6.715 1 91.25 342 GLU B N 1
ATOM 5871 C CA . GLU B 1 342 ? 7.484 31.984 -7.805 1 91.25 342 GLU B CA 1
ATOM 5872 C C . GLU B 1 342 ? 8.562 33 -7.438 1 91.25 342 GLU B C 1
ATOM 5874 O O . GLU B 1 342 ? 9.75 32.781 -7.695 1 91.25 342 GLU B O 1
ATOM 5879 N N . LYS B 1 343 ? 8.133 34.094 -6.902 1 93.75 343 LYS B N 1
ATOM 5880 C CA . LYS B 1 343 ? 9.078 35.125 -6.457 1 93.75 343 LYS B CA 1
ATOM 5881 C C . LYS B 1 343 ? 9.977 34.594 -5.34 1 93.75 343 LYS B C 1
ATOM 5883 O O . LYS B 1 343 ? 11.172 34.875 -5.309 1 93.75 343 LYS B O 1
ATOM 5888 N N . CYS B 1 344 ? 9.406 33.875 -4.41 1 94.94 344 CYS B N 1
ATOM 5889 C CA . CYS B 1 344 ? 10.156 33.312 -3.291 1 94.94 344 CYS B CA 1
ATOM 5890 C C . CYS B 1 344 ? 11.234 32.344 -3.783 1 94.94 344 CYS B C 1
ATOM 5892 O O . CYS B 1 344 ? 12.312 32.281 -3.197 1 94.94 344 CYS B O 1
ATOM 5894 N N . LEU B 1 345 ? 10.914 31.609 -4.836 1 91.75 345 LEU B N 1
ATOM 5895 C CA . LEU B 1 345 ? 11.875 30.672 -5.398 1 91.75 345 LEU B CA 1
ATOM 5896 C C . LEU B 1 345 ? 13.109 31.406 -5.918 1 91.75 345 LEU B C 1
ATOM 5898 O O . LEU B 1 345 ? 14.219 30.875 -5.855 1 91.75 345 LEU B O 1
ATOM 5902 N N . GLU B 1 346 ? 12.93 32.594 -6.363 1 92.31 346 GLU B N 1
ATOM 5903 C CA . GLU B 1 346 ? 14.062 33.406 -6.758 1 92.31 346 GLU B CA 1
ATOM 5904 C C . GLU B 1 346 ? 14.961 33.719 -5.562 1 92.31 346 GLU B C 1
ATOM 5906 O O . GLU B 1 346 ? 16.156 34 -5.727 1 92.31 346 GLU B O 1
ATOM 5911 N N . HIS B 1 347 ? 14.367 33.719 -4.438 1 94.88 347 HIS B N 1
ATOM 5912 C CA . HIS B 1 347 ? 15.109 33.969 -3.203 1 94.88 347 HIS B CA 1
ATOM 5913 C C . HIS B 1 347 ? 15.484 32.656 -2.527 1 94.88 347 HIS B C 1
ATOM 5915 O O . HIS B 1 347 ? 15.852 32.625 -1.35 1 94.88 347 HIS B O 1
ATOM 5921 N N . ASN B 1 348 ? 15.281 31.531 -3.166 1 93.81 348 ASN B N 1
ATOM 5922 C CA . ASN B 1 348 ? 15.672 30.203 -2.707 1 93.81 348 ASN B CA 1
ATOM 5923 C C . ASN B 1 348 ? 14.906 29.797 -1.448 1 93.81 348 ASN B C 1
ATOM 5925 O O . ASN B 1 348 ? 15.508 29.312 -0.485 1 93.81 348 ASN B O 1
ATOM 5929 N N . VAL B 1 349 ? 13.664 30.062 -1.448 1 95.06 349 VAL B N 1
ATOM 5930 C CA . VAL B 1 349 ? 12.789 29.625 -0.367 1 95.06 349 VAL B CA 1
ATOM 5931 C C . VAL B 1 349 ? 11.438 29.188 -0.937 1 95.06 349 VAL B C 1
ATOM 5933 O O . VAL B 1 349 ? 11.008 29.688 -1.975 1 95.06 349 VAL B O 1
ATOM 5936 N N . ALA B 1 350 ? 10.867 28.188 -0.28 1 93.44 350 ALA B N 1
ATOM 5937 C CA . ALA B 1 350 ? 9.609 27.656 -0.802 1 93.44 350 ALA B CA 1
ATOM 5938 C C . ALA B 1 350 ? 8.617 27.375 0.326 1 93.44 350 ALA B C 1
ATOM 5940 O O . ALA B 1 350 ? 9.016 27.078 1.451 1 93.44 350 ALA B O 1
ATOM 5941 N N . PHE B 1 351 ? 7.387 27.578 0.055 1 93.56 351 PHE B N 1
ATOM 5942 C CA . PHE B 1 351 ? 6.25 27.219 0.892 1 93.56 351 PHE B CA 1
ATOM 5943 C C . PHE B 1 351 ? 5.152 26.562 0.059 1 93.56 351 PHE B C 1
ATOM 5945 O O . PHE B 1 351 ? 5.316 26.359 -1.146 1 93.56 351 PHE B O 1
ATOM 5952 N N . VAL B 1 352 ? 4.023 26.172 0.688 1 93 352 VAL B N 1
ATOM 5953 C CA . VAL B 1 352 ? 2.9 25.641 -0.065 1 93 352 VAL B CA 1
ATOM 5954 C C . VAL B 1 352 ? 1.773 26.656 -0.128 1 93 352 VAL B C 1
ATOM 5956 O O . VAL B 1 352 ? 1.249 27.078 0.907 1 93 352 VAL B O 1
ATOM 5959 N N . PRO B 1 353 ? 1.419 27.078 -1.353 1 94 353 PRO B N 1
ATOM 5960 C CA . PRO B 1 353 ? 0.216 27.906 -1.466 1 94 353 PRO B CA 1
ATOM 5961 C C . PRO B 1 353 ? -1.033 27.203 -0.933 1 94 353 PRO B C 1
ATOM 5963 O O . PRO B 1 353 ? -1.199 26 -1.124 1 94 353 PRO B O 1
ATOM 5966 N N . GLY B 1 354 ? -1.883 27.953 -0.337 1 95 354 GLY B N 1
ATOM 5967 C CA . GLY B 1 354 ? -2.996 27.359 0.392 1 95 354 GLY B CA 1
ATOM 5968 C C . GLY B 1 354 ? -4.125 26.906 -0.511 1 95 354 GLY B C 1
ATOM 5969 O O . GLY B 1 354 ? -4.977 26.109 -0.098 1 95 354 GLY B O 1
ATOM 5970 N N . THR B 1 355 ? -4.152 27.328 -1.758 1 92.88 355 THR B N 1
ATOM 5971 C CA . THR B 1 355 ? -5.281 27.125 -2.664 1 92.88 355 THR B CA 1
ATOM 5972 C C . THR B 1 355 ? -5.602 25.641 -2.807 1 92.88 355 THR B C 1
ATOM 5974 O O . THR B 1 355 ? -6.77 25.25 -2.877 1 92.88 355 THR B O 1
ATOM 5977 N N . SER B 1 356 ? -4.633 24.781 -2.768 1 89.81 356 SER B N 1
ATOM 5978 C CA . SER B 1 356 ? -4.805 23.359 -3.041 1 89.81 356 SER B CA 1
ATOM 5979 C C . SER B 1 356 ? -5.469 22.641 -1.867 1 89.81 356 SER B C 1
ATOM 5981 O O . SER B 1 356 ? -5.941 21.516 -2.006 1 89.81 356 SER B O 1
ATOM 5983 N N . PHE B 1 357 ? -5.543 23.328 -0.718 1 95.31 357 PHE B N 1
ATOM 5984 C CA . PHE B 1 357 ? -6.109 22.703 0.47 1 95.31 357 PHE B CA 1
ATOM 5985 C C . PHE B 1 357 ? -7.621 22.906 0.518 1 95.31 357 PHE B C 1
ATOM 5987 O O . PHE B 1 357 ? -8.297 22.344 1.387 1 95.31 357 PHE B O 1
ATOM 5994 N N . PHE B 1 358 ? -8.156 23.719 -0.406 1 95.94 358 PHE B N 1
ATOM 5995 C CA . PHE B 1 358 ? -9.594 23.938 -0.491 1 95.94 358 PHE B CA 1
ATOM 5996 C C . PHE B 1 358 ? -10.227 23.016 -1.525 1 95.94 358 PHE B C 1
ATOM 5998 O O . PHE B 1 358 ? -9.828 23.016 -2.693 1 95.94 358 PHE B O 1
ATOM 6005 N N . PRO B 1 359 ? -11.258 22.281 -1.098 1 94.06 359 PRO B N 1
ATOM 6006 C CA . PRO B 1 359 ? -11.859 21.344 -2.041 1 94.06 359 PRO B CA 1
ATOM 6007 C C . PRO B 1 359 ? -12.547 22.047 -3.217 1 94.06 359 PRO B C 1
ATOM 6009 O O . PRO B 1 359 ? -12.469 21.562 -4.352 1 94.06 359 PRO B O 1
ATOM 6012 N N . ASN B 1 360 ? -13.25 23.156 -2.857 1 94.38 360 ASN B N 1
ATOM 6013 C CA . ASN B 1 360 ? -14.039 23.844 -3.877 1 94.38 360 ASN B CA 1
ATOM 6014 C C . ASN B 1 360 ? -13.688 25.328 -3.947 1 94.38 360 ASN B C 1
ATOM 6016 O O . ASN B 1 360 ? -13.57 25.891 -5.039 1 94.38 360 ASN B O 1
ATOM 6020 N N . THR B 1 361 ? -13.484 25.891 -2.783 1 92.56 361 THR B N 1
ATOM 6021 C CA . THR B 1 361 ? -13.242 27.328 -2.697 1 92.56 361 THR B CA 1
ATOM 6022 C C . THR B 1 361 ? -11.859 27.672 -3.236 1 92.56 361 THR B C 1
ATOM 6024 O O . THR B 1 361 ? -10.883 26.969 -2.967 1 92.56 361 THR B O 1
ATOM 6027 N N . LYS B 1 362 ? -11.789 28.766 -3.967 1 89.31 362 LYS B N 1
ATOM 6028 C CA . LYS B 1 362 ? -10.508 29.266 -4.453 1 89.31 362 LYS B CA 1
ATOM 6029 C C . LYS B 1 362 ? -10.031 30.453 -3.615 1 89.31 362 LYS B C 1
ATOM 6031 O O . LYS B 1 362 ? -10.398 31.594 -3.883 1 89.31 362 LYS B O 1
ATOM 6036 N N . LYS B 1 363 ? -9.406 30.156 -2.643 1 94.81 363 LYS B N 1
ATOM 6037 C CA . LYS B 1 363 ? -8.734 31.172 -1.827 1 94.81 363 LYS B CA 1
ATOM 6038 C C . LYS B 1 363 ? -7.242 31.219 -2.131 1 94.81 363 LYS B C 1
ATOM 6040 O O . LYS B 1 363 ? -6.531 30.234 -1.934 1 94.81 363 LYS B O 1
ATOM 6045 N N . CYS B 1 364 ? -6.797 32.375 -2.562 1 95.38 364 CYS B N 1
ATOM 6046 C CA . CYS B 1 3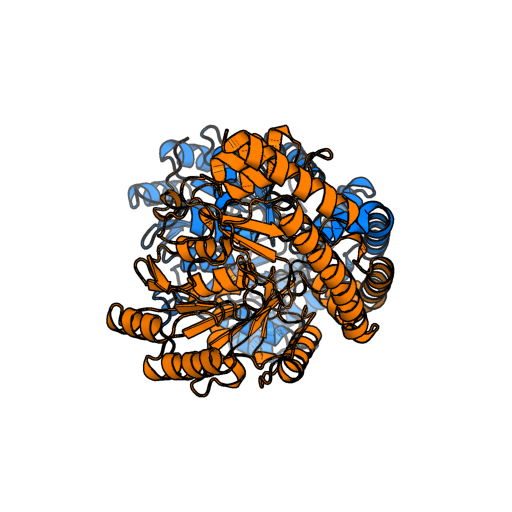64 ? -5.465 32.406 -3.158 1 95.38 364 CYS B CA 1
ATOM 6047 C C . CYS B 1 364 ? -4.477 33.125 -2.248 1 95.38 364 CYS B C 1
ATOM 6049 O O . CYS B 1 364 ? -3.281 33.188 -2.545 1 95.38 364 CYS B O 1
ATOM 6051 N N . ASN B 1 365 ? -4.91 33.656 -1.116 1 97.25 365 ASN B N 1
ATOM 6052 C CA . ASN B 1 365 ? -4.047 34.531 -0.308 1 97.25 365 ASN B CA 1
ATOM 6053 C C . ASN B 1 365 ? -3.564 33.812 0.949 1 97.25 365 ASN B C 1
ATOM 6055 O O . ASN B 1 365 ? -3.275 34.438 1.963 1 97.25 365 ASN B O 1
ATOM 6059 N N . THR B 1 366 ? -3.557 32.469 0.913 1 97.5 366 THR B N 1
ATOM 6060 C CA . THR B 1 366 ? -3.158 31.719 2.084 1 97.5 366 THR B CA 1
ATOM 6061 C C . THR B 1 366 ? -1.94 30.844 1.773 1 97.5 366 THR B C 1
ATOM 6063 O O . THR B 1 366 ? -1.663 30.547 0.609 1 97.5 366 THR B O 1
ATOM 6066 N N . LEU B 1 367 ? -1.178 30.5 2.773 1 96.69 367 LEU B N 1
ATOM 6067 C CA . LEU B 1 367 ? -0.052 29.578 2.607 1 96.69 367 LEU B CA 1
ATOM 6068 C C . LEU B 1 367 ? 0.198 28.781 3.887 1 96.69 367 LEU B C 1
ATOM 6070 O O . LEU B 1 367 ? -0.203 29.219 4.973 1 96.69 367 LEU B O 1
ATOM 6074 N N . ARG B 1 368 ? 0.777 27.625 3.771 1 96.81 368 ARG B N 1
ATOM 6075 C CA . ARG B 1 368 ? 1.181 26.766 4.883 1 96.81 368 ARG B CA 1
ATOM 6076 C C . ARG B 1 368 ? 2.697 26.734 5.031 1 96.81 368 ARG B C 1
ATOM 6078 O O . ARG B 1 368 ? 3.422 26.641 4.039 1 96.81 368 ARG B O 1
ATOM 6085 N N . ILE B 1 369 ? 3.115 26.812 6.223 1 95.94 369 ILE B N 1
ATOM 6086 C CA . ILE B 1 369 ? 4.527 26.688 6.559 1 95.94 369 ILE B CA 1
ATOM 6087 C C . ILE B 1 369 ? 4.746 25.453 7.434 1 95.94 369 ILE B C 1
ATOM 6089 O O . ILE B 1 369 ? 4.086 25.297 8.461 1 95.94 369 ILE B O 1
ATOM 6093 N N . ASN B 1 370 ? 5.605 24.594 7.039 1 95.81 370 ASN B N 1
ATOM 6094 C CA . ASN B 1 370 ? 6.09 23.516 7.883 1 95.81 370 ASN B CA 1
ATOM 6095 C C . ASN B 1 370 ? 7.348 23.922 8.648 1 95.81 370 ASN B C 1
ATOM 6097 O O . ASN B 1 370 ? 8.352 24.297 8.047 1 95.81 370 ASN B O 1
ATOM 6101 N N . PHE B 1 371 ? 7.359 23.844 9.93 1 97 371 PHE B N 1
ATOM 6102 C CA . PHE B 1 371 ? 8.5 24.328 10.703 1 97 371 PHE B CA 1
ATOM 6103 C C . PHE B 1 371 ? 9.305 23.172 11.273 1 97 371 PHE B C 1
ATOM 6105 O O . PHE B 1 371 ? 10.312 23.375 11.945 1 97 371 PHE B O 1
ATOM 6112 N N . SER B 1 372 ? 8.945 21.938 10.969 1 95.44 372 SER B N 1
ATOM 6113 C CA . SER B 1 372 ? 9.555 20.797 11.641 1 95.44 372 SER B CA 1
ATOM 6114 C C . SER B 1 372 ? 10.875 20.406 10.977 1 95.44 372 SER B C 1
ATOM 6116 O O . SER B 1 372 ? 11.797 19.953 11.641 1 95.44 372 SER B O 1
ATOM 6118 N N . ASN B 1 373 ? 11.023 20.562 9.688 1 91.5 373 ASN B N 1
ATOM 6119 C CA . ASN B 1 373 ? 12.07 19.891 8.914 1 91.5 373 ASN B CA 1
ATOM 6120 C C . ASN B 1 373 ? 13.289 20.797 8.742 1 91.5 373 ASN B C 1
ATOM 6122 O O . ASN B 1 373 ? 14.18 20.484 7.945 1 91.5 373 ASN B O 1
ATOM 6126 N N . MET B 1 374 ? 13.367 21.969 9.367 1 93.62 374 MET B N 1
ATOM 6127 C CA . MET B 1 374 ? 14.5 22.891 9.297 1 93.62 374 MET B CA 1
ATOM 6128 C C . MET B 1 374 ? 14.953 23.312 10.688 1 93.62 374 MET B C 1
ATOM 6130 O O . MET B 1 374 ? 14.125 23.484 11.586 1 93.62 374 MET B O 1
ATOM 6134 N N . PRO B 1 375 ? 16.25 23.453 10.797 1 95.88 375 PRO B N 1
ATOM 6135 C CA . PRO B 1 375 ? 16.703 24.016 12.078 1 95.88 375 PRO B CA 1
ATOM 6136 C C . PRO B 1 375 ? 16.312 25.484 12.258 1 95.88 375 PRO B C 1
ATOM 6138 O O . PRO B 1 375 ? 15.938 26.141 11.289 1 95.88 375 PRO B O 1
ATOM 6141 N N . GLU B 1 376 ? 16.453 25.984 13.445 1 97.94 376 GLU B N 1
ATOM 6142 C CA . GLU B 1 376 ? 15.938 27.297 13.828 1 97.94 376 GLU B CA 1
ATOM 6143 C C . GLU B 1 376 ? 16.562 28.406 12.992 1 97.94 376 GLU B C 1
ATOM 6145 O O . GLU B 1 376 ? 15.883 29.328 12.57 1 97.94 376 GLU B O 1
ATOM 6150 N N . ASP B 1 377 ? 17.859 28.281 12.719 1 97.88 377 ASP B N 1
ATOM 6151 C CA . ASP B 1 377 ? 18.531 29.328 11.953 1 97.88 377 ASP B CA 1
ATOM 6152 C C . ASP B 1 377 ? 18 29.391 10.523 1 97.88 377 ASP B C 1
ATOM 6154 O O . ASP B 1 377 ? 17.797 30.484 9.984 1 97.88 377 ASP B O 1
ATOM 6158 N N . LYS B 1 378 ? 17.766 28.25 9.938 1 96.88 378 LYS B N 1
ATOM 6159 C CA . LYS B 1 378 ? 17.234 28.203 8.586 1 96.88 378 LYS B CA 1
ATOM 6160 C C . LYS B 1 378 ? 15.773 28.656 8.555 1 96.88 378 LYS B C 1
ATOM 6162 O O . LYS B 1 378 ? 15.328 29.25 7.574 1 96.88 378 LYS B O 1
ATOM 6167 N N . ILE B 1 379 ? 15.07 28.391 9.625 1 98 379 ILE B N 1
ATOM 6168 C CA . ILE B 1 379 ? 13.688 28.859 9.727 1 98 379 ILE B CA 1
ATOM 6169 C C . ILE B 1 379 ? 13.672 30.391 9.727 1 98 379 ILE B C 1
ATOM 6171 O O . ILE B 1 379 ? 12.938 31 8.953 1 98 379 ILE B O 1
ATOM 6175 N N . SER B 1 380 ? 14.469 30.938 10.547 1 98.31 380 SER B N 1
ATOM 6176 C CA . SER B 1 380 ? 14.539 32.406 10.609 1 98.31 380 SER B CA 1
ATOM 6177 C C . SER B 1 380 ? 14.93 33 9.266 1 98.31 380 SER B C 1
ATOM 6179 O O . SER B 1 380 ? 14.266 33.906 8.773 1 98.31 380 SER B O 1
ATOM 6181 N N . GLU B 1 381 ? 15.953 32.406 8.703 1 97.94 381 GLU B N 1
ATOM 6182 C CA . GLU B 1 381 ? 16.438 32.906 7.418 1 97.94 381 GLU B CA 1
ATOM 6183 C C . GLU B 1 381 ? 15.375 32.75 6.332 1 97.94 381 GLU B C 1
ATOM 6185 O O . GLU B 1 381 ? 15.141 33.688 5.562 1 97.94 381 GLU B O 1
ATOM 6190 N N . GLY B 1 382 ? 14.805 31.594 6.27 1 97.62 382 GLY B N 1
ATOM 6191 C CA . GLY B 1 382 ? 13.797 31.344 5.25 1 97.62 382 GLY B CA 1
ATOM 6192 C C . GLY B 1 382 ? 12.594 32.25 5.352 1 97.62 382 GLY B C 1
ATOM 6193 O O . GLY B 1 382 ? 12.125 32.781 4.344 1 97.62 382 GLY B O 1
ATOM 6194 N N . ILE B 1 383 ? 12.148 32.469 6.508 1 98.12 383 ILE B N 1
ATOM 6195 C CA . ILE B 1 383 ? 10.984 33.312 6.707 1 98.12 383 ILE B CA 1
ATOM 6196 C C . ILE B 1 383 ? 11.344 34.781 6.379 1 98.12 383 ILE B C 1
ATOM 6198 O O . ILE B 1 383 ? 10.539 35.5 5.801 1 98.12 383 ILE B O 1
ATOM 6202 N N . MET B 1 384 ? 12.531 35.156 6.699 1 97.94 384 MET B N 1
ATOM 6203 C CA . MET B 1 384 ? 12.992 36.5 6.32 1 97.94 384 MET B CA 1
ATOM 6204 C C . MET B 1 384 ? 13.016 36.656 4.805 1 97.94 384 MET B C 1
ATOM 6206 O O . MET B 1 384 ? 12.664 37.719 4.281 1 97.94 384 MET B O 1
ATOM 6210 N N . ARG B 1 385 ? 13.422 35.625 4.16 1 97.69 385 ARG B N 1
ATOM 6211 C CA . ARG B 1 385 ? 13.43 35.656 2.699 1 97.69 385 ARG B CA 1
ATOM 6212 C C . ARG B 1 385 ? 12.016 35.781 2.146 1 97.69 385 ARG B C 1
ATOM 6214 O O . ARG B 1 385 ? 11.789 36.469 1.16 1 97.69 385 ARG B O 1
ATOM 6221 N N . ILE B 1 386 ? 11.086 35.125 2.734 1 97.69 386 ILE B N 1
ATOM 6222 C CA . ILE B 1 386 ? 9.695 35.25 2.314 1 97.69 386 ILE B CA 1
ATOM 6223 C C . ILE B 1 386 ? 9.219 36.656 2.539 1 97.69 386 ILE B C 1
ATOM 6225 O O . ILE B 1 386 ? 8.539 37.25 1.687 1 97.69 386 ILE B O 1
ATOM 6229 N N . GLY B 1 387 ? 9.57 37.219 3.701 1 97.12 387 GLY B N 1
ATOM 6230 C CA . GLY B 1 387 ? 9.234 38.625 3.973 1 97.12 387 GLY B CA 1
ATOM 6231 C C . GLY B 1 387 ? 9.773 39.562 2.928 1 97.12 387 GLY B C 1
ATOM 6232 O O . GLY B 1 387 ? 9.07 40.5 2.5 1 97.12 387 GLY B O 1
ATOM 6233 N N . ARG B 1 388 ? 10.961 39.375 2.52 1 96.31 388 ARG B N 1
ATOM 6234 C CA . ARG B 1 388 ? 11.562 40.219 1.483 1 96.31 388 ARG B CA 1
ATOM 6235 C C . ARG B 1 388 ? 10.805 40.094 0.167 1 96.31 388 ARG B C 1
ATOM 6237 O O . ARG B 1 388 ? 10.531 41.094 -0.497 1 96.31 388 ARG B O 1
ATOM 6244 N N . ALA B 1 389 ? 10.531 38.844 -0.156 1 96.38 389 ALA B N 1
ATOM 6245 C CA . ALA B 1 389 ? 9.773 38.594 -1.382 1 96.38 389 ALA B CA 1
ATOM 6246 C C . ALA B 1 389 ? 8.398 39.25 -1.323 1 96.38 389 ALA B C 1
ATOM 6248 O O . ALA B 1 389 ? 7.918 39.781 -2.326 1 96.38 389 ALA B O 1
ATOM 6249 N N . LEU B 1 390 ? 7.809 39.188 -0.223 1 95.81 390 LEU B N 1
ATOM 6250 C CA . LEU B 1 390 ? 6.496 39.781 -0.009 1 95.81 390 LEU B CA 1
ATOM 6251 C C . LEU B 1 390 ? 6.555 41.312 -0.192 1 95.81 390 LEU B C 1
ATOM 6253 O O . LEU B 1 390 ? 5.656 41.875 -0.796 1 95.81 390 LEU B O 1
ATOM 6257 N N . ASN B 1 391 ? 7.555 41.875 0.29 1 93.38 391 ASN B N 1
ATOM 6258 C CA . ASN B 1 391 ? 7.742 43.312 0.138 1 93.38 391 ASN B CA 1
ATOM 6259 C C . ASN B 1 391 ? 7.938 43.719 -1.324 1 93.38 391 ASN B C 1
ATOM 6261 O O . ASN B 1 391 ? 7.43 44.75 -1.771 1 93.38 391 ASN B O 1
ATOM 6265 N N . GLU B 1 392 ? 8.648 42.875 -1.99 1 92.12 392 GLU B N 1
ATOM 6266 C CA . GLU B 1 392 ? 8.891 43.125 -3.408 1 92.12 392 GLU B CA 1
ATOM 6267 C C . GLU B 1 392 ? 7.621 42.906 -4.23 1 92.12 392 GLU B C 1
ATOM 6269 O O . GLU B 1 392 ? 7.453 43.531 -5.289 1 92.12 392 GLU B O 1
ATOM 6274 N N . PHE B 1 393 ? 6.844 42 -3.766 1 88.31 393 PHE B N 1
ATOM 6275 C CA . PHE B 1 393 ? 5.629 41.625 -4.465 1 88.31 393 PHE B CA 1
ATOM 6276 C C . PHE B 1 393 ? 4.566 42.719 -4.355 1 88.31 393 PHE B C 1
ATOM 6278 O O . PHE B 1 393 ? 3.75 42.875 -5.262 1 88.31 393 PHE B O 1
ATOM 6285 N N . THR B 1 394 ? 4.441 43.438 -3.377 1 79.75 394 THR B N 1
ATOM 6286 C CA . THR B 1 394 ? 3.441 44.469 -3.119 1 79.75 394 THR B CA 1
ATOM 6287 C C . THR B 1 394 ? 3.881 45.781 -3.703 1 79.75 394 THR B C 1
ATOM 6289 O O . THR B 1 394 ? 3.059 46.688 -3.9 1 79.75 394 THR B O 1
ATOM 6292 N N . GLU B 1 395 ? 5.164 45.969 -4.02 1 71.88 395 GLU B N 1
ATOM 6293 C CA . GLU B 1 395 ? 5.629 47.188 -4.691 1 71.88 395 GLU B CA 1
ATOM 6294 C C . GLU B 1 395 ? 5.414 47.094 -6.199 1 71.88 395 GLU B C 1
ATOM 6296 O O . GLU B 1 395 ? 5.004 48.062 -6.836 1 71.88 395 GLU B O 1
#

Secondary structure (DSSP, 8-state):
------GGGGT----HHHHHHHHTTSTTSEE--S-PPPGGGS-HHHHHHHHHHHHHHHHHHHTS---TT--HHHHHHHHHHHHHHH-----GGGEEEESHHHHHHHHHHHHH--TT-EEEEEES--HHHHHHHHTTT-EEEEEEEETTEE-HHHHHHHHHH-TT--EEEE--SS-TTT-----HHHHHHHHHHHHHHT-EEEEE-SSTT-B-SS-----SGGG-SSS-EEEEEESTTTS-GGG--EEEE--HHHHHHHHHHHHHHTSS--HHHHHHHHHHHHHS-HHHHHHHHHHHHHHHHHHHHHHHHHHS-TT-EE---SBSSEEEEE--TT--HHHHHHHHHHTTEE-EEGGGG-SS----SEEEEE-SSS-HHHHHHHHHHHHHHHHHHH-/------GGGGT----HHHHHHHHTTSTTSEE--S-PPPGGGS-HHHHHHHHHHHHHHHHHHHTS---TT--HHHHHHHHHHHHHHH-----GGGEEEESHHHHHHHHHHHHH--TT-EEEEEES--HHHHHHHHTTT-EEEEEEEETTEE-HHHHHHHHHH-TT--EEEE--SS-TTT-----HHHHHHHHHHHHHHT-EEEEE-SSTT-B-SS-----SGGG-SSS-EEEEEESTTTS-GGG--EEEE--HHHHHHHHHHHHHHTSS--HHHHHHHHHHHHHS-HHHHHHHHHHHHHHHHHHHHHHHHHHS-TT-EE---SBSSEEEEE--TT--HHHHHHHHHHTTEE-EEGGGG-SS----SEEEEE-SSS-HHHHHHHHHHHHHHHHHHH-